Protein 4H2W (pdb70)

Foldseek 3Di:
DQLVVVCVQFFDDPPFFQDTDGDPLLVLVLVLLVVLVVVVDDPQAAEDEDEQKDFLVLCVLLCCCQFCVVWWAFDKDQDDDPVLLVVLVVCVVVVHHSCVNIDTDRMTGAAAFCSVVLLVLLVVPAADVLFHKYKYKYFGATPDGDNDQLDHRTFIKIKIKTKAAPVSAVVVVVVVVVVVVVSCVLLVFDWDKAQFADQTDDPVNVVRRVVRSVVSQKMFTFGCQPHPVDTHGFKMKGWPQLSSLVSNVHAHPVRDRITMMMIMGGSSNVSSRSCSRQNSPLVRRDPSNCVSSVD/DFLLVVVCVQFFDDPPFFQDTDGDPLLVVLLVLVVVLVVVPDDPQAAEDEDEQKDFLVLCVLLVCCQFAVQWWAFDKDQPDDPVLQVVLVVQVVVVHHSCVNIDTDRMTGAAAFCSVVLLVLLVVPAADVLFHKYWYKYFGATPDGDNDQLRHGTFIKIKIKTKAAPVSAVVVLVVVVVVVVVVCVLLVFDWDKAQFADQTDDPVNVVVRVVCSVVSQKIFTFGCRRHPVHTHGFKMKGWAQLSSLVSNVHAHPVRHRITMIMIMGGSSNVSSRSCSRQNSDPVSRDPSNCVSSVD/DLLVQLLVLCVVQQPFPDHSVPFDQPDFSVVRPRDPVSLVSSVVSNCVSPPDDDDVVCVDCQCRRGSNSVSVSVVVGD/DLVLLQVLCQVQQPFPDHSVPFDQVAFSVVSPGDDVSVVSSQVSLCVSDVDDDDVVCVDSQCVGGSVSVVVRVVD

Solvent-accessible surface area: 30291 Å² total; per-residue (Å²): 67,67,0,72,125,4,32,127,121,0,12,48,83,2,50,13,55,1,1,33,0,8,18,57,42,0,34,43,0,12,61,83,2,32,64,17,3,49,81,51,93,20,96,72,28,56,18,1,50,9,1,6,1,0,4,49,69,25,2,31,118,4,19,13,7,63,8,26,4,33,12,6,0,0,0,4,2,10,82,36,84,75,196,95,9,61,47,0,16,64,82,65,104,89,71,48,74,4,10,104,48,29,41,46,3,63,0,0,2,0,16,26,0,8,22,2,0,0,21,11,0,26,95,106,31,106,7,72,177,33,9,35,47,1,0,0,20,7,30,1,5,59,43,54,78,18,148,75,8,7,80,15,4,3,41,38,27,9,4,4,0,0,0,0,27,60,114,28,0,50,79,1,48,104,58,1,48,85,76,8,49,26,1,0,146,55,1,35,11,97,44,120,68,48,98,10,24,32,67,38,42,25,86,22,2,37,0,11,18,36,7,21,92,100,54,87,28,18,47,30,6,21,3,38,6,51,32,136,150,122,29,7,20,3,6,18,6,18,18,36,103,72,63,16,1,85,35,33,52,1,68,4,40,116,43,110,54,0,13,0,0,4,2,10,0,10,8,2,68,1,0,0,0,0,1,61,60,31,29,40,82,35,91,74,7,62,82,98,5,68,113,63,11,51,62,146,26,58,0,69,129,3,33,119,121,0,14,47,82,1,51,13,56,1,1,35,0,10,17,60,43,0,16,41,0,10,103,89,3,33,36,19,5,52,83,64,90,27,92,69,23,61,17,1,55,9,1,8,0,0,6,47,67,26,3,32,120,6,15,10,3,57,7,22,2,45,15,5,0,0,0,3,0,1,75,40,79,80,197,95,6,68,44,0,9,63,90,67,86,88,78,41,74,2,8,101,36,31,42,46,11,75,1,0,4,0,0,13,0,8,22,2,0,0,21,10,0,27,95,104,32,107,7,72,94,49,13,35,59,0,0,0,19,8,29,2,5,59,41,42,75,18,148,65,9,5,93,18,1,4,31,38,17,10,2,4,0,2,0,0,28,58,113,37,0,45,76,3,28,108,79,2,29,105,64,0,50,32,4,0,152,64,3,35,12,95,45,120,47,51,109,7,22,35,82,41,38,22,92,29,1,93,0,22,13,27,7,23,107,99,43,78,22,18,30,30,0,19,2,38,3,76,40,77,146,139,27,10,22,2,5,15,0,14,24,37,90,74,65,17,0,85,36,34,50,1,69,6,54,119,46,110,53,0,26,0,0,6,1,11,1,18,8,2,58,4,0,0,0,0,1,63,54,34,31,40,80,35,91,72,7,63,82,168,6,70,112,59,2,57,73,195,73,39,62,54,0,49,92,1,1,63,118,55,0,137,27,102,66,90,16,127,104,18,63,57,80,38,83,0,30,89,36,33,7,62,54,72,4,1,5,76,0,0,63,1,0,29,129,55,42,104,50,81,7,64,84,119,54,0,26,98,72,7,0,32,15,0,46,26,1,54,85,18,4,60,90,54,125,98,66,74,38,1,68,126,14,15,68,69,90,1,86,45,113,77,98,20,97,95,31,73,29,87,53,63,9,34,93,41,34,12,63,43,49,13,1,3,56,0,0,60,7,0,26,83,61,55,106,92,65,11,86,103,128,24,0,25,97,73,13,0,30,15,1,55,28,0,37,69,35,49,99,122

Sequence (744 aa):
DPLDHLADDKLFHSMGSDGVYARTALYESIVERRLAALITSHREAGTEALRFPPVMSRAQLEKSSGYLKSFPNLLGCCVCCGLHGTEREINAAVSRFDAGGDWTTSLSPADLVLLSSPAACYPVYPIAASRGPLPKGGLRRFDVAADCFRRREPSKHLDRLQSFRMMREYVCIGTPDDVSDFRERWMVRAQAIARRDLGLTFRVDYYASDPFFGRAGKMLANNQRDQQLKFFELLIPLRSEEQPTACMSFNYHREHFGTTTWGIQQDANGEPAHTGCVAFGMDRLAVAMFHTHGTDLSAWPAKVRDILGLADPLDHLADDKLFHSMGSDGVYARRTALYEESIVERRLAALITSHREAGTEALRFPPVMSRAQLEKSSGYLKSFPNLLGCCVCCGLHGTEREINAAVSRFDAGGDWTTSLSPADLVLLSSPAACYPVYPIAASRGPLPKGGLRFDVAADCFRRREPSKHLDRLQSFRMMREYVCIGTPDDVSDFREERWMVRAQAIARRDLGLTFRVDYASDPFFGRAGKMLANNQRDQQLKFELLIPLRSEEQPTACMSFNYHRREHFGTTWGIQDANGEEPAHTGCVAFGMDRLAVAMFHTHGTDLSAWPAKVRDILGLHMNATIREILAKFGQLPTPVDTIADEADLYAAGLSSFASVQLMLGIEEAFDIEFPDNLLNRKSFASIKAIEDTVKLILMNATIREILAKFGQLPTPVDTIADEADLYAAGLSSFASVQLMLGIEEAFDIEFPDNLLNRKSFASIKAIEDTVKL

Nearest PDB structures (foldseek):
  4h2x-assembly1_A  TM=1.003E+00  e=6.108E-66  Bradyrhizobium diazoefficiens USDA 110
  3mf2-assembly1_B  TM=9.956E-01  e=1.824E-63  Bradyrhizobium diazoefficiens USDA 110
  3mey-assembly1_B  TM=9.983E-01  e=8.867E-59  Bradyrhizobium diazoefficiens USDA 110
  3mf1-assembly1_B  TM=9.999E-01  e=2.641E-58  Bradyrhizobium diazoefficiens USDA 110
  2cim-assembly1_B  TM=8.210E-01  e=4.511E-18  Methanosarcina barkeri str. Fusaro

GO terms:
  GO:0005515 protein binding (F, IPI)

CATH classification: 3.30.930.10

Radius of gyration: 29.16 Å; Cα contacts (8 Å, |Δi|>4): 1518; chains: 4; bounding box: 69×68×96 Å

B-factor: mean 33.16, std 22.71, range [7.86, 124.58]

Structure (mmCIF, N/CA/C/O backbone):
data_4H2W
#
_entry.id   4H2W
#
_cell.length_a   99.695
_cell.length_b   101.248
_cell.length_c   102.997
_cell.angle_alpha   90.000
_cell.angle_beta   90.000
_cell.angle_gamma   90.000
#
_symmetry.space_group_name_H-M   'P 21 21 21'
#
loop_
_entity.id
_entity.type
_entity.pdbx_description
1 polymer 'Amino acid--[acyl-carrier-protein] ligase 1'
2 polymer 'Aminoacyl carrier protein'
3 non-polymer 'ZINC ION'
4 non-polymer 'CHLORIDE ION'
5 non-polymer "GUANOSINE-5'-MONOPHOSPHATE"
6 non-polymer 'ADENOSINE MONOPHOSPHATE'
7 non-polymer "4'-PHOSPHOPANTETHEINE"
8 water water
#
loop_
_atom_site.group_PDB
_atom_site.id
_atom_site.type_symbol
_atom_site.label_atom_id
_atom_site.label_alt_id
_atom_site.label_comp_id
_atom_site.label_asym_id
_atom_site.label_entity_id
_atom_site.label_seq_id
_atom_site.pdbx_PDB_ins_code
_atom_site.Cartn_x
_atom_site.Cartn_y
_atom_site.Cartn_z
_atom_site.occupancy
_atom_site.B_iso_or_equiv
_atom_site.auth_seq_id
_atom_site.auth_comp_id
_atom_site.auth_asym_id
_atom_site.auth_atom_id
_atom_site.pdbx_PDB_model_num
ATOM 1 N N . ASP A 1 38 ? 8.465 9.397 33.538 1.00 50.84 18 ASP A N 1
ATOM 2 C CA . ASP A 1 38 ? 7.525 9.306 32.423 1.00 40.54 18 ASP A CA 1
ATOM 3 C C . ASP A 1 38 ? 6.360 10.280 32.597 1.00 34.33 18 ASP A C 1
ATOM 4 O O . ASP A 1 38 ? 5.792 10.382 33.684 1.00 36.65 18 ASP A O 1
ATOM 9 N N . PRO A 1 39 ? 6.007 11.006 31.524 1.00 33.54 19 PRO A N 1
ATOM 10 C CA . PRO A 1 39 ? 4.961 12.044 31.487 1.00 37.73 19 PRO A CA 1
ATOM 11 C C . PRO A 1 39 ? 3.563 11.610 31.969 1.00 30.53 19 PRO A C 1
ATOM 12 O O . PRO A 1 39 ? 2.777 12.447 32.404 1.00 31.58 19 PRO A O 1
ATOM 16 N N . LEU A 1 40 ? 3.246 10.325 31.874 1.00 28.65 20 LEU A N 1
ATOM 17 C CA . LEU A 1 40 ? 1.926 9.855 32.289 1.00 24.72 20 LEU A CA 1
ATOM 18 C C . LEU A 1 40 ? 1.893 9.532 33.776 1.00 25.61 20 LEU A C 1
ATOM 19 O O . LEU A 1 40 ? 0.818 9.457 34.374 1.00 27.80 20 LEU A O 1
ATOM 24 N N . ASP A 1 41 ? 3.072 9.349 34.366 1.00 25.89 21 ASP A N 1
ATOM 25 C CA . ASP A 1 41 ? 3.195 8.856 35.741 1.00 26.03 21 ASP A CA 1
ATOM 26 C C . ASP A 1 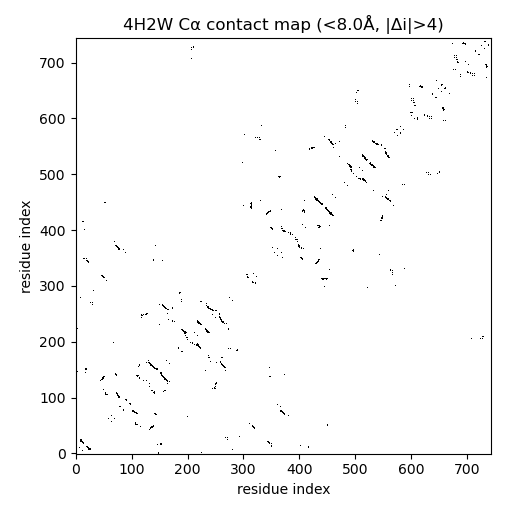41 ? 2.359 9.630 36.741 1.00 27.15 21 ASP A C 1
ATOM 27 O O . ASP A 1 41 ? 1.830 9.054 37.689 1.00 31.99 21 ASP A O 1
ATOM 32 N N . HIS A 1 42 ? 2.225 10.932 36.527 1.00 26.68 22 HIS A N 1
ATOM 33 C CA . HIS A 1 42 ? 1.495 11.774 37.473 1.00 29.11 22 HIS A CA 1
ATOM 34 C C . HIS A 1 42 ? -0.004 11.445 37.496 1.00 33.47 22 HIS A C 1
ATOM 35 O O . HIS A 1 42 ? -0.706 11.797 38.446 1.00 28.05 22 HIS A O 1
ATOM 42 N N . LEU A 1 43 ? -0.492 10.763 36.459 1.00 23.52 23 LEU A N 1
ATOM 43 C CA . LEU A 1 43 ? -1.912 10.383 36.418 1.00 29.10 23 LEU A CA 1
ATOM 44 C C . LEU A 1 43 ? -2.252 9.251 37.368 1.00 21.59 23 LEU A C 1
ATOM 45 O O . LEU A 1 43 ? -3.415 9.055 37.701 1.00 22.39 23 LEU A O 1
ATOM 50 N N . ALA A 1 44 ? -1.246 8.481 37.766 1.00 22.83 24 ALA A N 1
ATOM 51 C CA . ALA A 1 44 ? -1.485 7.255 38.515 1.00 26.04 24 ALA A CA 1
ATOM 52 C C . ALA A 1 44 ? -2.279 7.493 39.793 1.00 30.44 24 ALA A C 1
ATOM 53 O O . ALA A 1 44 ? -3.178 6.723 40.116 1.00 25.66 24 ALA A O 1
ATOM 55 N N . ASP A 1 45 ? -1.959 8.575 40.496 1.00 22.26 25 ASP A N 1
ATOM 56 C CA A ASP A 1 45 ? -2.555 8.870 41.799 0.53 29.45 25 ASP A CA 1
ATOM 57 C CA B ASP A 1 45 ? -2.554 8.853 41.805 0.47 29.45 25 ASP A CA 1
ATOM 58 C C . ASP A 1 45 ? -4.080 8.896 41.786 1.00 28.67 25 ASP A C 1
ATOM 59 O O . ASP A 1 45 ? -4.729 8.433 42.717 1.00 27.14 25 ASP A O 1
ATOM 68 N N . LYS A 1 46 ? -4.653 9.455 40.733 1.00 17.65 26 LYS A N 1
ATOM 69 C CA . LYS A 1 46 ? -6.100 9.609 40.680 1.00 17.68 26 LYS A CA 1
ATOM 70 C C . LYS A 1 46 ? -6.808 8.464 39.948 1.00 16.70 26 LYS A C 1
ATOM 71 O O . LYS A 1 46 ? -8.032 8.312 40.074 1.00 15.71 26 LYS A O 1
ATOM 77 N N . LEU A 1 47 ? -6.052 7.685 39.172 1.00 13.11 27 LEU A N 1
ATOM 78 C CA . LEU A 1 47 ? -6.658 6.670 38.292 1.00 13.11 27 LEU A CA 1
ATOM 79 C C . LEU A 1 47 ? -6.494 5.207 38.734 1.00 13.91 27 LEU A C 1
ATOM 80 O O . LEU A 1 47 ? -7.333 4.366 38.409 1.00 11.79 27 LEU A O 1
ATOM 85 N N . PHE A 1 48 ? -5.414 4.908 39.448 1.00 10.95 28 PHE A N 1
ATOM 86 C CA . PHE A 1 48 ? -5.000 3.523 39.656 1.00 11.35 28 PHE A CA 1
ATOM 87 C C . PHE A 1 48 ? -4.521 3.292 41.075 1.00 19.36 28 PHE A C 1
ATOM 88 O O . PHE A 1 48 ? -4.071 4.226 41.732 1.00 14.07 28 PHE A O 1
ATOM 96 N N . HIS A 1 49 ? -4.623 2.045 41.542 1.00 14.08 29 HIS A N 1
ATOM 97 C CA . HIS A 1 49 ? -3.921 1.634 42.760 1.00 19.18 29 HIS A CA 1
ATOM 98 C C . HIS A 1 49 ? -3.045 0.452 42.422 1.00 19.86 29 HIS A C 1
ATOM 99 O O . HIS A 1 49 ? -3.408 -0.361 41.585 1.00 16.87 29 HIS A O 1
ATOM 106 N N . SER A 1 50 ? -1.895 0.355 43.082 1.00 20.81 30 SER A N 1
ATOM 107 C CA . SER A 1 50 ? -0.975 -0.758 42.858 1.00 23.02 30 SER A CA 1
ATOM 108 C C . SER A 1 50 ? -1.627 -2.082 43.249 1.00 18.61 30 SER A C 1
ATOM 109 O O . SER A 1 50 ? -2.350 -2.156 44.229 1.00 20.28 30 SER A O 1
ATOM 112 N N . MET A 1 51 ? -1.357 -3.111 42.459 1.00 14.37 31 MET A N 1
ATOM 113 C CA . MET A 1 51 ? -1.742 -4.478 42.759 1.00 17.63 31 MET A CA 1
ATOM 114 C C . MET A 1 51 ? -0.492 -5.363 42.851 1.00 18.20 31 MET A C 1
ATOM 115 O O . MET A 1 51 ? -0.575 -6.590 42.757 1.00 22.10 31 MET A O 1
ATOM 120 N N . GLY A 1 52 ? 0.657 -4.728 43.045 1.00 18.10 32 GLY A N 1
ATOM 121 C CA . GLY A 1 52 ? 1.916 -5.443 43.202 1.00 22.10 32 GLY A CA 1
ATOM 122 C C . GLY A 1 52 ? 2.452 -6.111 41.947 1.00 25.18 32 GLY A C 1
ATOM 123 O O . GLY A 1 52 ? 3.183 -7.099 42.021 1.00 24.28 32 GLY A O 1
ATOM 124 N N . SER A 1 53 ? 2.088 -5.589 40.783 1.00 20.98 33 SER A N 1
ATOM 125 C CA . SER A 1 53 ? 2.583 -6.151 39.534 1.00 20.49 33 SER A CA 1
ATOM 126 C C . SER A 1 53 ? 2.531 -5.113 38.428 1.00 22.07 33 SER A C 1
ATOM 127 O O . SER A 1 53 ? 1.484 -4.528 38.178 1.00 18.91 33 SER A O 1
ATOM 130 N N . ASP A 1 54 ? 3.663 -4.886 37.767 1.00 18.56 34 ASP A N 1
ATOM 131 C CA . ASP A 1 54 ? 3.741 -3.896 36.700 1.00 19.44 34 ASP A CA 1
ATOM 132 C C . ASP A 1 54 ? 2.700 -4.173 35.603 1.00 19.26 34 ASP A C 1
ATOM 133 O O . ASP A 1 54 ? 2.575 -5.294 35.114 1.00 18.80 34 ASP A O 1
ATOM 138 N N . GLY A 1 55 ? 1.960 -3.141 35.215 1.00 14.35 35 GLY A N 1
ATOM 139 C CA . GLY A 1 55 ? 0.974 -3.282 34.162 1.00 15.33 35 GLY A CA 1
ATOM 140 C C . GLY A 1 55 ? -0.361 -3.880 34.590 1.00 14.30 35 GLY A C 1
ATOM 141 O O . GLY A 1 55 ? -1.211 -4.150 33.746 1.00 15.80 35 GLY A O 1
ATOM 142 N N . VAL A 1 56 ? -0.550 -4.077 35.891 1.00 13.96 36 VAL A N 1
ATOM 143 C CA . VAL A 1 56 ? -1.789 -4.650 36.419 1.00 12.03 36 VAL A CA 1
ATOM 144 C C . VAL A 1 56 ? -2.222 -3.779 37.582 1.00 14.07 36 VAL A C 1
ATOM 145 O O . VAL A 1 56 ? -1.581 -3.802 38.636 1.00 15.08 36 VAL A O 1
ATOM 149 N N . TYR A 1 57 ? -3.269 -2.976 37.376 1.00 13.38 37 TYR A N 1
ATOM 150 C CA . TYR A 1 57 ? -3.680 -1.986 38.382 1.00 13.77 37 TYR A CA 1
ATOM 151 C C . TYR A 1 57 ? -5.159 -2.051 38.681 1.00 14.99 37 TYR A C 1
ATOM 152 O O . TYR A 1 57 ? -5.955 -2.390 37.814 1.00 12.63 37 TYR A O 1
ATOM 161 N N . ALA A 1 58 ? -5.504 -1.672 39.910 1.00 15.66 38 ALA A N 1
ATOM 162 C CA . ALA A 1 58 ? -6.875 -1.444 40.304 1.00 13.82 38 ALA A CA 1
ATOM 163 C C . ALA A 1 58 ? -7.309 -0.091 39.763 1.00 13.97 38 ALA A C 1
ATOM 164 O O . ALA A 1 58 ? -6.528 0.865 39.761 1.00 15.06 38 ALA A O 1
ATOM 166 N N . ARG A 1 59 ? -8.553 -0.019 39.314 1.00 10.64 39 ARG A N 1
ATOM 167 C CA . ARG A 1 59 ? -9.100 1.168 38.658 1.00 11.83 39 ARG A CA 1
ATOM 168 C C . ARG A 1 59 ? -10.030 1.930 39.599 1.00 12.88 39 ARG A C 1
ATOM 169 O O . ARG A 1 59 ? -10.951 1.346 40.149 1.00 9.84 39 ARG A O 1
ATOM 177 N N . THR A 1 60 ? -9.787 3.222 39.782 1.00 9.99 40 THR A N 1
ATOM 178 C CA . THR A 1 60 ? -10.624 4.042 40.666 1.00 12.00 40 THR A CA 1
ATOM 179 C C . THR A 1 60 ? -11.957 4.319 40.000 1.00 10.63 40 THR A C 1
ATOM 180 O O . THR A 1 60 ? -12.128 4.077 38.806 1.00 7.94 40 THR A O 1
ATOM 184 N N . ALA A 1 61 ? -12.911 4.815 40.775 1.00 10.81 41 ALA A N 1
ATOM 185 C CA . ALA A 1 61 ? -14.227 5.151 40.222 1.00 11.51 41 ALA A CA 1
ATOM 186 C C . ALA A 1 61 ? -14.141 6.226 39.143 1.00 12.98 41 ALA A C 1
ATOM 187 O O . ALA A 1 61 ? -14.876 6.191 38.158 1.00 10.79 41 ALA A O 1
ATOM 189 N N . LEU A 1 62 ? -13.254 7.199 39.340 1.00 10.87 42 LEU A N 1
ATOM 190 C CA . LEU A 1 62 ? -13.063 8.263 38.347 1.00 11.05 42 LEU A CA 1
ATOM 191 C C . LEU A 1 62 ? -12.663 7.656 37.019 1.00 9.27 42 LEU A C 1
ATOM 192 O O . LEU A 1 62 ? -13.253 7.956 35.973 1.00 10.14 42 LEU A O 1
ATOM 197 N N . TYR A 1 63 ? -11.660 6.782 37.067 1.00 8.00 43 TYR A N 1
ATOM 198 C CA . TYR A 1 63 ? -11.163 6.168 35.851 1.00 9.24 43 TYR A CA 1
ATOM 199 C C . TYR A 1 63 ? -12.270 5.364 35.150 1.00 9.00 43 TYR A C 1
ATOM 200 O O . TYR A 1 63 ? -12.499 5.508 33.951 1.00 8.86 43 TYR A O 1
ATOM 209 N N . GLU A 1 64 ? -12.940 4.513 35.916 1.00 10.63 44 GLU A N 1
ATOM 210 C CA . GLU A 1 64 ? -13.951 3.627 35.345 1.00 12.50 44 GLU A CA 1
ATOM 211 C C . GLU A 1 64 ? -15.123 4.393 34.802 1.00 10.50 44 GLU A C 1
ATOM 212 O O . GLU A 1 64 ? -15.727 3.950 33.851 1.00 10.35 44 GLU A O 1
ATOM 218 N N . SER A 1 65 ? -15.429 5.556 35.384 1.00 10.52 45 SER A N 1
ATOM 219 C CA . SER A 1 65 ? -16.543 6.370 34.878 1.00 11.98 45 SER A CA 1
ATOM 220 C C . SER A 1 65 ? -16.266 6.832 33.445 1.00 15.36 45 SER A C 1
ATOM 221 O O . SER A 1 65 ? -17.172 6.907 32.611 1.00 11.89 45 SER A O 1
ATOM 224 N N . ILE A 1 66 ? -15.011 7.140 33.160 1.00 9.91 46 ILE A N 1
ATOM 225 C CA . ILE A 1 66 ? -14.650 7.581 31.819 1.00 8.86 46 ILE A CA 1
ATOM 226 C C . ILE A 1 66 ? -14.547 6.402 30.851 1.00 10.70 46 ILE A C 1
ATOM 227 O O . ILE A 1 66 ? -14.941 6.517 29.690 1.00 9.34 46 ILE A O 1
ATOM 232 N N . VAL A 1 67 ? -14.013 5.274 31.321 1.00 7.86 47 VAL A N 1
ATOM 233 C CA . VAL A 1 67 ? -14.014 4.058 30.495 1.00 11.44 47 VAL A CA 1
ATOM 234 C C . VAL A 1 67 ? -15.439 3.729 30.051 1.00 13.59 47 VAL A C 1
ATOM 235 O O . VAL A 1 67 ? -15.683 3.442 28.867 1.00 10.31 47 VAL A O 1
ATOM 239 N N . GLU A 1 68 ? -16.379 3.788 30.994 1.00 10.71 48 GLU A N 1
ATOM 240 C CA . GLU A 1 68 ? -17.789 3.496 30.667 1.00 13.61 48 GLU A CA 1
ATOM 241 C C . GLU A 1 68 ? -18.403 4.492 29.684 1.00 12.42 48 GLU A C 1
ATOM 242 O O . GLU A 1 68 ? -19.171 4.105 28.811 1.00 10.21 48 GLU A O 1
ATOM 244 N N . ARG A 1 69 ? -18.092 5.784 29.815 1.00 10.77 49 ARG A N 1
ATOM 245 C CA A ARG A 1 69 ? -18.652 6.746 28.879 0.46 11.78 49 ARG A CA 1
ATOM 246 C CA B ARG A 1 69 ? -18.616 6.788 28.888 0.54 11.80 49 ARG A CA 1
ATOM 247 C C . ARG A 1 69 ? -18.013 6.631 27.501 1.00 11.79 49 ARG A C 1
ATOM 248 O O . ARG A 1 69 ? -18.670 6.890 26.499 1.00 9.75 49 ARG A O 1
ATOM 263 N N . LEU A 1 70 ? -16.740 6.244 27.451 1.00 9.09 50 LEU A N 1
ATOM 264 C CA . LEU A 1 70 ? -16.092 6.002 26.161 1.00 9.44 50 LEU A CA 1
ATOM 265 C C . LEU A 1 70 ? -16.724 4.786 25.472 1.00 8.40 50 LEU A C 1
ATOM 266 O O . LEU A 1 70 ? -16.912 4.795 24.268 1.00 10.04 50 LEU A O 1
ATOM 271 N N . ALA A 1 71 ? -17.004 3.735 26.232 1.00 10.75 51 ALA A N 1
ATOM 272 C CA . ALA A 1 71 ? -17.675 2.545 25.689 1.00 12.22 51 ALA A CA 1
ATOM 273 C C . ALA A 1 71 ? -19.064 2.889 25.137 1.00 11.48 51 ALA A C 1
ATOM 274 O O . ALA A 1 71 ? -19.436 2.427 24.053 1.00 12.80 51 ALA A O 1
ATOM 276 N N . ALA A 1 72 ? -19.827 3.690 25.885 1.00 11.22 52 ALA A N 1
ATOM 277 C CA . ALA A 1 72 ? -21.143 4.143 25.420 1.00 14.50 52 ALA A CA 1
ATOM 278 C C . ALA A 1 72 ? -21.018 4.972 24.145 1.00 12.30 52 ALA A C 1
ATOM 279 O O . ALA A 1 72 ? -21.806 4.809 23.224 1.00 12.22 52 ALA A O 1
ATOM 281 N N . LEU A 1 73 ? -20.022 5.853 24.080 1.00 11.29 53 LEU A N 1
ATOM 282 C CA . LEU A 1 73 ? -19.788 6.631 22.863 1.00 9.69 53 LEU A CA 1
ATOM 283 C C . LEU A 1 73 ? -19.505 5.722 21.669 1.00 13.06 53 LEU A C 1
ATOM 284 O O . LEU A 1 73 ? -20.056 5.899 20.585 1.00 10.18 53 LEU A O 1
ATOM 289 N N . ILE A 1 74 ? -18.627 4.747 21.858 1.00 10.62 54 ILE A N 1
ATOM 290 C CA . ILE A 1 74 ? -18.304 3.845 20.757 1.00 10.71 54 ILE A CA 1
ATOM 291 C C . ILE A 1 74 ? -19.557 3.076 20.320 1.00 10.66 54 ILE A C 1
ATOM 292 O O . ILE A 1 74 ? -19.810 2.896 19.123 1.00 10.46 54 ILE A O 1
ATOM 297 N N . THR A 1 75 ? -20.341 2.633 21.293 1.00 8.71 55 THR A N 1
ATOM 298 C CA . THR A 1 75 ? -21.602 1.952 20.988 1.00 9.15 55 THR A CA 1
ATOM 299 C C . THR A 1 75 ? -22.544 2.828 20.160 1.00 13.93 55 THR A C 1
ATOM 300 O O . THR A 1 75 ? -23.237 2.336 19.265 1.00 12.78 55 THR A O 1
ATOM 304 N N . SER A 1 76 ? -22.565 4.129 20.450 1.00 12.28 56 SER A N 1
ATOM 305 C CA . SER A 1 76 ? -23.436 5.053 19.718 1.00 12.83 56 SER A CA 1
ATOM 306 C C . SER A 1 76 ? -23.052 5.147 18.237 1.00 15.14 56 SER A C 1
ATOM 307 O O . SER A 1 76 ? -23.868 5.554 17.415 1.00 14.47 56 SER A O 1
ATOM 310 N N . HIS A 1 77 ? -21.828 4.747 17.886 1.00 10.96 57 HIS A N 1
ATOM 311 C CA . HIS A 1 77 ? -21.405 4.759 16.482 1.00 11.78 57 HIS A CA 1
ATOM 312 C C . HIS A 1 77 ? -21.460 3.405 15.765 1.00 11.11 57 HIS A C 1
ATOM 313 O O . HIS A 1 77 ? -21.014 3.294 14.625 1.00 14.97 57 HIS A O 1
ATOM 320 N N . ARG A 1 78 ? -22.011 2.400 16.430 1.00 12.14 58 ARG A N 1
ATOM 321 C CA . ARG A 1 78 ? -22.089 1.043 15.889 1.00 11.40 58 ARG A CA 1
ATOM 322 C C . ARG A 1 78 ? -22.929 1.033 14.608 1.00 17.67 58 ARG A C 1
ATOM 323 O O . ARG A 1 78 ? -23.994 1.641 14.554 1.00 14.81 58 ARG A O 1
ATOM 331 N N . GLU A 1 79 ? -22.461 0.353 13.573 1.00 17.87 59 GLU A N 1
ATOM 332 C CA . GLU A 1 79 ? -23.192 0.420 12.312 1.00 18.03 59 GLU A CA 1
ATOM 333 C C . GLU A 1 79 ? -24.365 -0.558 12.289 1.00 18.17 59 GLU A C 1
ATOM 334 O O . GLU A 1 79 ? -24.421 -1.508 13.079 1.00 16.93 59 GLU A O 1
ATOM 340 N N . ALA A 1 80 ? -25.312 -0.303 11.395 1.00 18.16 60 ALA A N 1
ATOM 341 C CA . ALA A 1 80 ? -26.509 -1.129 11.274 1.00 21.12 60 ALA A CA 1
ATOM 342 C C . ALA A 1 80 ? -26.178 -2.603 11.053 1.00 15.47 60 ALA A C 1
ATOM 343 O O . ALA A 1 80 ? -25.193 -2.941 10.383 1.00 17.02 60 ALA A O 1
ATOM 345 N N . GLY A 1 81 ? -27.006 -3.475 11.617 1.00 16.90 61 GLY A N 1
ATOM 346 C CA . GLY A 1 81 ? -26.899 -4.907 11.378 1.00 21.22 61 GLY A CA 1
ATOM 347 C C . GLY A 1 81 ? -25.746 -5.583 12.113 1.00 25.59 61 GLY A C 1
ATOM 348 O O . GLY A 1 81 ? -25.222 -6.600 11.652 1.00 25.04 61 GLY A O 1
ATOM 349 N N . THR A 1 82 ? -25.328 -5.009 13.238 1.00 16.92 62 THR A N 1
ATOM 350 C CA . THR A 1 82 ? -24.160 -5.530 13.974 1.00 16.57 62 THR A CA 1
ATOM 351 C C . THR A 1 82 ? -24.603 -6.400 15.149 1.00 17.46 62 THR A C 1
ATOM 352 O O . THR A 1 82 ? -25.487 -6.024 15.901 1.00 17.70 62 THR A O 1
ATOM 356 N N . GLU A 1 83 ? -24.006 -7.575 15.292 1.00 13.15 63 GLU A N 1
ATOM 357 C CA . GLU A 1 83 ? -24.381 -8.469 16.384 1.00 15.33 63 GLU A CA 1
ATOM 358 C C . GLU A 1 83 ? -23.363 -8.319 17.510 1.00 13.55 63 GLU A C 1
ATOM 359 O O . GLU A 1 83 ? -22.166 -8.452 17.267 1.00 10.25 63 GLU A O 1
ATOM 365 N N . ALA A 1 84 ? -23.832 -8.048 18.729 1.00 10.12 64 ALA A N 1
ATOM 366 C CA . ALA A 1 84 ? -22.933 -7.813 19.873 1.00 12.68 64 ALA A CA 1
ATOM 367 C C . ALA A 1 84 ? -22.688 -9.069 20.703 1.00 13.19 64 ALA A C 1
ATOM 368 O O . ALA A 1 84 ? -23.629 -9.732 21.145 1.00 13.30 64 ALA A O 1
ATOM 370 N N . LEU A 1 85 ? -21.421 -9.391 20.926 1.00 11.02 65 LEU A N 1
ATOM 371 C CA . LEU A 1 85 ? -21.062 -10.530 21.759 1.00 10.24 65 LEU A CA 1
ATOM 372 C C . LEU A 1 85 ? -20.063 -10.057 22.794 1.00 11.77 65 LEU A C 1
ATOM 373 O O . LEU A 1 85 ? -19.209 -9.222 22.497 1.00 12.23 65 LEU A O 1
ATOM 378 N N . ARG A 1 86 ? -20.141 -10.608 23.997 1.00 12.08 66 ARG A N 1
ATOM 379 C CA . ARG A 1 86 ? -19.137 -10.286 25.021 1.00 12.63 66 ARG A CA 1
ATOM 380 C C . ARG A 1 86 ? -18.411 -11.563 25.435 1.00 16.47 66 ARG A C 1
ATOM 381 O O . ARG A 1 86 ? -19.045 -12.582 25.734 1.00 15.54 66 ARG A O 1
ATOM 389 N N . PHE A 1 87 ? -17.080 -11.515 25.422 1.00 12.38 67 PHE A N 1
ATOM 390 C CA . PHE A 1 87 ? -16.266 -12.697 25.692 1.00 12.35 67 PHE A CA 1
ATOM 391 C C . PHE A 1 87 ? -15.598 -12.566 27.052 1.00 11.42 67 PHE A C 1
ATOM 392 O O . PHE A 1 87 ? -15.258 -11.467 27.485 1.00 11.99 67 PHE A O 1
ATOM 400 N N . PRO A 1 88 ? -15.389 -13.698 27.723 1.00 13.55 68 PRO A N 1
ATOM 401 C CA . PRO A 1 88 ? -14.685 -13.707 29.007 1.00 12.24 68 PRO A CA 1
ATOM 402 C C . PRO A 1 88 ? -13.178 -13.456 28.783 1.00 12.37 68 PRO A C 1
ATOM 403 O O . PRO A 1 88 ? -12.724 -13.376 27.631 1.00 12.75 68 PRO A O 1
ATOM 407 N N . PRO A 1 89 ? -12.402 -13.338 29.865 1.00 11.07 69 PRO A N 1
ATOM 408 C CA . PRO A 1 89 ? -10.969 -13.054 29.666 1.00 10.47 69 PRO A CA 1
ATOM 409 C C . PRO A 1 89 ? -10.142 -14.290 29.295 1.00 12.39 69 PRO A C 1
ATOM 410 O O . PRO A 1 89 ? -8.915 -14.190 29.180 1.00 13.91 69 PRO A O 1
ATOM 414 N N . VAL A 1 90 ? -10.790 -15.435 29.150 1.00 13.89 70 VAL A N 1
ATOM 415 C CA . VAL A 1 90 ? -10.087 -16.640 28.709 1.00 11.36 70 VAL A CA 1
ATOM 416 C C . VAL A 1 90 ? -10.749 -17.207 27.482 1.00 15.81 70 VAL A C 1
ATOM 417 O O . VAL A 1 90 ? -11.941 -16.977 27.244 1.00 12.59 70 VAL A O 1
ATOM 421 N N . MET A 1 91 ? -9.974 -17.953 26.698 1.00 11.63 71 MET A N 1
ATOM 422 C CA . MET A 1 91 ? -10.510 -18.631 25.531 1.00 16.20 71 MET A CA 1
ATOM 423 C C . MET A 1 91 ? -9.836 -19.995 25.363 1.00 13.01 71 MET A C 1
ATOM 424 O O . MET A 1 91 ? -8.853 -20.329 26.045 1.00 12.71 71 MET A O 1
ATOM 429 N N . SER A 1 92 ? -10.395 -20.784 24.466 1.00 16.55 72 SER A N 1
ATOM 430 C CA . SER A 1 92 ? -9.920 -22.130 24.248 1.00 17.32 72 SER A CA 1
ATOM 431 C C . SER A 1 92 ? -8.477 -22.125 23.708 1.00 13.44 72 SER A C 1
ATOM 432 O O . SER A 1 92 ? -8.163 -21.434 22.745 1.00 12.41 72 SER A O 1
ATOM 435 N N . ARG A 1 93 ? -7.597 -22.891 24.338 1.00 17.03 73 ARG A N 1
ATOM 436 C CA . ARG A 1 93 ? -6.236 -22.995 23.829 1.00 18.92 73 ARG A CA 1
ATOM 437 C C . ARG A 1 93 ? -6.225 -23.590 22.415 1.00 16.27 73 ARG A C 1
ATOM 438 O O . ARG A 1 93 ? -5.479 -23.134 21.555 1.00 16.28 73 ARG A O 1
ATOM 446 N N . ALA A 1 94 ? -7.080 -24.582 22.179 1.00 17.19 74 ALA A N 1
ATOM 447 C CA . ALA A 1 94 ? -7.154 -25.204 20.861 1.00 18.19 74 ALA A CA 1
ATOM 448 C C . ALA A 1 94 ? -7.540 -24.179 19.785 1.00 17.05 74 ALA A C 1
ATOM 449 O O . ALA A 1 94 ? -6.962 -24.162 18.695 1.00 14.20 74 ALA A O 1
ATOM 451 N N . GLN A 1 95 ? -8.498 -23.304 20.097 1.00 19.38 75 GLN A N 1
ATOM 452 C CA . GLN A 1 95 ? -8.891 -22.274 19.130 1.00 19.21 75 GLN A CA 1
ATOM 453 C C . GLN A 1 95 ? -7.751 -21.312 18.842 1.00 16.23 75 GLN A C 1
ATOM 454 O O . GLN A 1 95 ? -7.539 -20.902 17.699 1.00 20.70 75 GLN A O 1
ATOM 460 N N . LEU A 1 96 ? -7.011 -20.945 19.877 1.00 16.51 76 LEU A N 1
ATOM 461 C CA . LEU A 1 96 ? -5.944 -19.997 19.649 1.00 20.03 76 LEU A CA 1
ATOM 462 C C . LEU A 1 96 ? -4.791 -20.632 18.863 1.00 20.86 76 LEU A C 1
ATOM 463 O O . LEU A 1 96 ? -4.188 -19.969 18.019 1.00 22.29 76 LEU A O 1
ATOM 468 N N . GLU A 1 97 ? -4.478 -21.896 19.160 1.00 18.41 77 GLU A N 1
ATOM 469 C CA . GLU A 1 97 ? -3.485 -22.638 18.369 1.00 20.97 77 GLU A CA 1
ATOM 470 C C . GLU A 1 97 ? -3.901 -22.655 16.911 1.00 17.64 77 GLU A C 1
ATOM 471 O O . GLU A 1 97 ? -3.102 -22.376 16.015 1.00 20.10 77 GLU A O 1
ATOM 477 N N . LYS A 1 98 ? -5.172 -22.937 16.679 1.00 18.63 78 LYS A N 1
ATOM 478 C CA . LYS A 1 98 ? -5.662 -23.046 15.309 1.00 19.67 78 LYS A CA 1
ATOM 479 C C . LYS A 1 98 ? -5.608 -21.688 14.597 1.00 22.33 78 LYS A C 1
ATOM 480 O O . LYS A 1 98 ? -5.412 -21.619 13.382 1.00 19.91 78 LYS A O 1
ATOM 486 N N . SER A 1 99 ? -5.738 -20.607 15.362 1.00 19.48 79 SER A N 1
ATOM 487 C CA A SER A 1 99 ? -5.780 -19.285 14.744 0.43 22.10 79 SER A CA 1
ATOM 488 C CA B SER A 1 99 ? -5.758 -19.243 14.827 0.57 22.07 79 SER A CA 1
ATOM 489 C C . SER A 1 99 ? -4.413 -18.799 14.274 1.00 29.09 79 SER A C 1
ATOM 490 O O . SER A 1 99 ? -4.327 -17.807 13.560 1.00 25.64 79 SER A O 1
ATOM 495 N N . GLY A 1 100 ? -3.352 -19.512 14.644 1.00 25.40 80 GLY A N 1
ATOM 496 C CA . GLY A 1 100 ? -2.021 -19.150 14.191 1.00 22.75 80 GLY A CA 1
ATOM 497 C C . GLY A 1 100 ? -1.242 -18.268 15.142 1.00 21.61 80 GLY A C 1
ATOM 498 O O . GLY A 1 100 ? -0.146 -17.805 14.817 1.00 21.08 80 GLY A O 1
ATOM 499 N N . TYR A 1 101 ? -1.789 -18.042 16.333 1.00 19.45 81 TYR A N 1
ATOM 500 C CA . TYR A 1 101 ? -1.177 -17.111 17.270 1.00 20.91 81 TYR A CA 1
ATOM 501 C C . TYR A 1 101 ? 0.266 -17.475 17.633 1.00 24.09 81 TYR A C 1
ATOM 502 O O . TYR A 1 101 ? 1.095 -16.595 17.826 1.00 17.58 81 TYR A O 1
ATOM 511 N N . LEU A 1 102 ? 0.565 -18.771 17.709 1.00 21.56 82 LEU A N 1
ATOM 512 C CA . LEU A 1 102 ? 1.928 -19.230 18.003 1.00 19.91 82 LEU A CA 1
ATOM 513 C C . LEU A 1 102 ? 2.929 -18.930 16.884 1.00 21.91 82 LEU A C 1
ATOM 514 O O . LEU A 1 102 ? 4.122 -18.811 17.132 1.00 25.79 82 LEU A O 1
ATOM 519 N N . LYS A 1 103 ? 2.456 -18.826 15.652 1.00 23.89 83 LYS A N 1
ATOM 520 C CA . LYS A 1 103 ? 3.332 -18.446 14.548 1.00 31.56 83 LYS A CA 1
ATOM 521 C C . LYS A 1 103 ? 3.577 -16.941 14.486 1.00 39.41 83 LYS A C 1
ATOM 522 O O . LYS A 1 103 ? 4.360 -16.468 13.665 1.00 34.91 83 LYS A O 1
ATOM 528 N N . SER A 1 104 ? 2.899 -16.175 15.332 1.00 21.78 84 SER A N 1
ATOM 529 C CA . SER A 1 104 ? 3.053 -14.730 15.259 1.00 19.80 84 SER A CA 1
ATOM 530 C C . SER A 1 104 ? 3.578 -14.114 16.542 1.00 21.00 84 SER A C 1
ATOM 531 O O . SER A 1 104 ? 4.563 -13.369 16.506 1.00 20.12 84 SER A O 1
ATOM 534 N N . PHE A 1 105 ? 2.924 -14.427 17.669 1.00 17.53 85 PHE A N 1
ATOM 535 C CA . PHE A 1 105 ? 3.226 -13.778 18.946 1.00 15.65 85 PHE A CA 1
ATOM 536 C C . PHE A 1 105 ? 3.397 -14.723 20.155 1.00 21.02 85 PHE A C 1
ATOM 537 O O . PHE A 1 105 ? 2.832 -14.467 21.226 1.00 15.55 85 PHE A O 1
ATOM 545 N N . PRO A 1 106 ? 4.191 -15.802 20.010 1.00 19.67 86 PRO A N 1
ATOM 546 C CA . PRO A 1 106 ? 4.223 -16.786 21.113 1.00 16.84 86 PRO A CA 1
ATOM 547 C C . PRO A 1 106 ? 4.732 -16.194 22.421 1.00 16.24 86 PRO A C 1
ATOM 548 O O . PRO A 1 106 ? 4.304 -16.591 23.503 1.00 17.63 86 PRO A O 1
ATOM 552 N N . ASN A 1 107 ? 5.614 -15.211 22.318 1.00 16.22 87 ASN A N 1
ATOM 553 C CA . ASN A 1 107 ? 6.178 -14.556 23.487 1.00 17.32 87 ASN A CA 1
ATOM 554 C C . ASN A 1 107 ? 5.167 -13.702 24.284 1.00 18.33 87 ASN A C 1
ATOM 555 O O . ASN A 1 107 ? 5.454 -13.286 25.404 1.00 21.10 87 ASN A O 1
ATOM 560 N N . LEU A 1 108 ? 4.007 -13.416 23.701 1.00 17.81 88 LEU A N 1
ATOM 561 C CA . LEU A 1 108 ? 3.019 -12.530 24.361 1.00 16.87 88 LEU A CA 1
ATOM 562 C C . LEU A 1 108 ? 1.875 -13.265 25.046 1.00 19.84 88 LEU A C 1
ATOM 563 O O . LEU A 1 108 ? 1.072 -12.661 25.762 1.00 17.08 88 LEU A O 1
ATOM 568 N N . LEU A 1 109 ? 1.804 -14.571 24.824 1.00 16.17 89 LEU A N 1
ATOM 569 C CA . LEU A 1 109 ? 0.673 -15.370 25.270 1.00 17.02 89 LEU A CA 1
ATOM 570 C C . LEU A 1 109 ? 0.697 -15.675 26.775 1.00 21.71 89 LEU A C 1
ATOM 571 O O . LEU A 1 109 ? 1.744 -15.946 27.345 1.00 17.95 89 LEU A O 1
ATOM 576 N N . GLY A 1 110 ? -0.465 -15.633 27.420 1.00 17.99 90 GLY A N 1
ATOM 577 C CA . GLY A 1 110 ? -0.587 -16.116 28.786 1.00 14.58 90 GLY A CA 1
ATOM 578 C C . GLY A 1 110 ? -1.431 -17.372 28.752 1.00 16.96 90 GLY A C 1
ATOM 579 O O . GLY A 1 110 ? -2.537 -17.357 28.234 1.00 18.57 90 GLY A O 1
ATOM 580 N N . CYS A 1 111 ? -0.904 -18.480 29.252 1.00 15.52 91 CYS A N 1
ATOM 581 C CA A CYS A 1 111 ? -1.635 -19.750 29.264 0.75 14.89 91 CYS A CA 1
ATOM 582 C CA B CYS A 1 111 ? -1.661 -19.720 29.271 0.25 14.95 91 CYS A CA 1
ATOM 583 C C . CYS A 1 111 ? -2.140 -20.005 30.679 1.00 15.16 91 CYS A C 1
ATOM 584 O O . CYS A 1 111 ? -1.473 -19.656 31.654 1.00 18.53 91 CYS A O 1
ATOM 589 N N . VAL A 1 112 ? -3.318 -20.595 30.797 1.00 14.88 92 VAL A N 1
ATOM 590 C CA . VAL A 1 112 ? -3.816 -20.931 32.114 1.00 14.14 92 VAL A CA 1
ATOM 591 C C . VAL A 1 112 ? -3.249 -22.294 32.499 1.00 17.46 92 VAL A C 1
ATOM 592 O O . VAL A 1 112 ? -3.302 -23.238 31.713 1.00 17.91 92 VAL A O 1
ATOM 596 N N . CYS A 1 113 ? -2.672 -22.377 33.689 1.00 15.25 93 CYS A N 1
ATOM 597 C CA A CYS A 1 113 ? -2.183 -23.647 34.203 0.75 18.50 93 CYS A CA 1
ATOM 598 C CA B CYS A 1 113 ? -2.165 -23.637 34.210 0.25 18.55 93 CYS A CA 1
ATOM 599 C C . CYS A 1 113 ? -2.718 -23.844 35.610 1.00 21.41 93 CYS A C 1
ATOM 600 O O . CYS A 1 113 ? -3.031 -22.870 36.307 1.00 18.64 93 CYS A O 1
ATOM 605 N N . GLY A 1 114 ? -2.839 -25.104 36.019 1.00 18.94 94 GLY A N 1
ATOM 606 C CA . GLY A 1 114 ? -3.390 -25.421 37.323 1.00 17.24 94 GLY A CA 1
ATOM 607 C C . GLY A 1 114 ? -2.747 -26.655 37.933 1.00 28.46 94 GLY A C 1
ATOM 608 O O . GLY A 1 114 ? -1.921 -27.326 37.308 1.00 21.83 94 GLY A O 1
ATOM 609 N N . LEU A 1 115 ? -3.124 -26.946 39.167 1.00 24.01 95 LEU A N 1
ATOM 610 C CA . LEU A 1 115 ? -2.669 -28.158 39.839 1.00 26.81 95 LEU A CA 1
ATOM 611 C C . LEU A 1 115 ? -3.705 -29.233 39.570 1.00 32.24 95 LEU A C 1
ATOM 612 O O . LEU A 1 115 ? -4.797 -29.199 40.133 1.00 34.80 95 LEU A O 1
ATOM 617 N N . HIS A 1 116 ? -3.366 -30.178 38.697 1.00 39.63 96 HIS A N 1
ATOM 618 C CA . HIS A 1 116 ? -4.353 -31.119 38.161 1.00 50.16 96 HIS A CA 1
ATOM 619 C C . HIS A 1 116 ? -4.304 -32.514 38.791 1.00 54.10 96 HIS A C 1
ATOM 620 O O . HIS A 1 116 ? -5.110 -33.377 38.445 1.00 65.40 96 HIS A O 1
ATOM 627 N N . GLY A 1 117 ? -3.369 -32.735 39.710 1.00 47.85 97 GLY A N 1
ATOM 628 C CA . GLY A 1 117 ? -3.129 -34.069 40.240 1.00 54.83 97 GLY A CA 1
ATOM 629 C C . GLY A 1 117 ? -4.198 -34.648 41.153 1.00 55.82 97 GLY A C 1
ATOM 630 O O . GLY A 1 117 ? -5.353 -34.223 41.140 1.00 61.14 97 GLY A O 1
ATOM 631 N N . THR A 1 118 ? -3.803 -35.642 41.944 1.00 53.24 98 THR A N 1
ATOM 632 C CA . THR A 1 118 ? -4.668 -36.221 42.964 1.00 50.11 98 THR A CA 1
ATOM 633 C C . THR A 1 118 ? -4.481 -35.447 44.263 1.00 39.68 98 THR A C 1
ATOM 634 O O . THR A 1 118 ? -3.619 -34.570 44.344 1.00 45.38 98 THR A O 1
ATOM 638 N N . GLU A 1 119 ? -5.266 -35.783 45.284 1.00 43.35 99 GLU A N 1
ATOM 639 C CA . GLU A 1 119 ? -5.189 -35.070 46.554 1.00 40.87 99 GLU A CA 1
ATOM 640 C C . GLU A 1 119 ? -3.775 -35.097 47.123 1.00 46.05 99 GLU A C 1
ATOM 641 O O . GLU A 1 119 ? -3.290 -34.092 47.640 1.00 42.04 99 GLU A O 1
ATOM 647 N N . ARG A 1 120 ? -3.108 -36.242 46.994 1.00 48.37 100 ARG A N 1
ATOM 648 C CA . ARG A 1 120 ? -1.757 -36.407 47.513 1.00 44.86 100 ARG A CA 1
ATOM 649 C C . ARG A 1 120 ? -0.745 -35.597 46.716 1.00 35.76 100 ARG A C 1
ATOM 650 O O . ARG A 1 120 ? 0.160 -34.980 47.286 1.00 36.02 100 ARG A O 1
ATOM 658 N N . GLU A 1 121 ? -0.886 -35.616 45.395 1.00 39.64 101 GLU A N 1
ATOM 659 C CA . GLU A 1 121 ? 0.023 -34.869 44.538 1.00 36.78 101 GLU A CA 1
ATOM 660 C C . GLU A 1 121 ? -0.119 -33.381 44.823 1.00 34.28 101 GLU A C 1
ATOM 661 O O . GLU A 1 121 ? 0.873 -32.679 45.015 1.00 33.43 101 GLU A O 1
ATOM 667 N N . ILE A 1 122 ? -1.363 -32.915 44.859 1.00 38.06 102 ILE A N 1
ATOM 668 C CA . ILE A 1 122 ? -1.639 -31.504 45.128 1.00 38.29 102 ILE A CA 1
ATOM 669 C C . ILE A 1 122 ? -1.096 -31.110 46.496 1.00 33.91 102 ILE A C 1
ATOM 670 O O . ILE A 1 122 ? -0.398 -30.103 46.628 1.00 33.89 102 ILE A O 1
ATOM 675 N N . ASN A 1 123 ? -1.373 -31.938 47.504 1.00 41.16 103 ASN A N 1
ATOM 676 C CA . ASN A 1 123 ? -0.869 -31.691 48.852 1.00 33.27 103 ASN A CA 1
ATOM 677 C C . ASN A 1 123 ? 0.652 -31.599 48.914 1.00 34.13 103 ASN A C 1
ATOM 678 O O . ASN A 1 123 ? 1.200 -30.759 49.627 1.00 33.61 103 ASN A O 1
ATOM 683 N N . ALA A 1 124 ? 1.323 -32.461 48.155 1.00 32.51 104 ALA A N 1
ATOM 684 C CA . ALA A 1 124 ? 2.777 -32.421 48.025 1.00 36.94 104 ALA A CA 1
ATOM 685 C C . ALA A 1 124 ? 3.276 -31.083 47.461 1.00 35.62 104 ALA A C 1
ATOM 686 O O . ALA A 1 124 ? 4.245 -30.507 47.958 1.00 31.54 104 ALA A O 1
ATOM 688 N N . ALA A 1 125 ? 2.627 -30.598 46.408 1.00 36.40 105 ALA A N 1
ATOM 689 C CA . ALA A 1 125 ? 2.997 -29.299 45.850 1.00 34.50 105 ALA A CA 1
ATOM 690 C C . ALA A 1 125 ? 2.842 -28.212 46.909 1.00 28.36 105 ALA A C 1
ATOM 691 O O . ALA A 1 125 ? 3.762 -27.425 47.145 1.00 32.22 105 ALA A O 1
ATOM 693 N N . VAL A 1 126 ? 1.680 -28.185 47.553 1.00 30.90 106 VAL A N 1
ATOM 694 C CA . VAL A 1 126 ? 1.428 -27.228 48.633 1.00 37.37 106 VAL A CA 1
ATOM 695 C C . VAL A 1 126 ? 2.474 -27.352 49.752 1.00 39.13 106 VAL A C 1
ATOM 696 O O . VAL A 1 126 ? 2.995 -26.347 50.243 1.00 38.97 106 VAL A O 1
ATOM 700 N N . SER A 1 127 ? 2.795 -28.585 50.144 1.00 38.91 107 SER A N 1
ATOM 701 C CA . SER A 1 127 ? 3.803 -28.803 51.185 1.00 35.64 107 SER A CA 1
ATOM 702 C C . SER A 1 127 ? 5.150 -28.188 50.821 1.00 41.21 107 SER A C 1
ATOM 703 O O . SER A 1 127 ? 5.814 -27.597 51.677 1.00 39.73 107 SER A O 1
ATOM 706 N N . ARG A 1 128 ? 5.548 -28.311 49.554 1.00 37.73 108 ARG A N 1
ATOM 707 C CA . ARG A 1 128 ? 6.809 -27.719 49.100 1.00 33.54 108 ARG A CA 1
ATOM 708 C C . ARG A 1 128 ? 6.809 -26.197 49.257 1.00 40.65 108 ARG A C 1
ATOM 709 O O . ARG A 1 128 ? 7.841 -25.599 49.571 1.00 39.58 108 ARG A O 1
ATOM 717 N N . PHE A 1 129 ? 5.650 -25.577 49.029 1.00 40.83 109 PHE A N 1
ATOM 718 C CA . PHE A 1 129 ? 5.501 -24.130 49.205 1.00 39.32 109 PHE A CA 1
ATOM 719 C C . PHE A 1 129 ? 5.714 -23.752 50.669 1.00 39.73 109 PHE A C 1
ATOM 720 O O . PHE A 1 129 ? 6.449 -22.812 50.987 1.00 40.81 109 PHE A O 1
ATOM 728 N N . ASP A 1 130 ? 5.056 -24.494 51.553 1.00 42.65 110 ASP A N 1
ATOM 729 C CA . ASP A 1 130 ? 5.226 -24.313 52.992 1.00 45.95 110 ASP A CA 1
ATOM 730 C C . ASP A 1 130 ? 6.678 -24.529 53.417 1.00 44.13 110 ASP A C 1
ATOM 731 O O . ASP A 1 130 ? 7.164 -23.885 54.345 1.00 51.02 110 ASP A O 1
ATOM 736 N N . ALA A 1 131 ? 7.374 -25.425 52.723 1.00 45.68 111 ALA A N 1
ATOM 737 C CA . ALA A 1 131 ? 8.748 -25.769 53.083 1.00 46.78 111 ALA A CA 1
ATOM 738 C C . ALA A 1 131 ? 9.760 -24.765 52.550 1.00 50.26 111 ALA A C 1
ATOM 739 O O . ALA A 1 131 ? 10.941 -24.835 52.881 1.00 57.18 111 ALA A O 1
ATOM 741 N N . GLY A 1 132 ? 9.299 -23.832 51.724 1.00 49.59 112 GLY A N 1
ATOM 742 C CA . GLY A 1 132 ? 10.191 -22.849 51.137 1.00 47.61 112 GLY A CA 1
ATOM 743 C C . GLY A 1 132 ? 10.714 -23.268 49.776 1.00 46.66 112 GLY A C 1
ATOM 744 O O . GLY A 1 132 ? 11.608 -22.631 49.223 1.00 47.96 112 GLY A O 1
ATOM 745 N N . GLY A 1 133 ? 10.159 -24.352 49.242 1.00 39.94 113 GLY A N 1
ATOM 746 C CA . GLY A 1 133 ? 10.489 -24.806 47.904 1.00 44.78 113 GLY A CA 1
ATOM 747 C C . GLY A 1 133 ? 9.549 -24.182 46.888 1.00 47.06 113 GLY A C 1
ATOM 748 O O . GLY A 1 133 ? 8.977 -23.125 47.147 1.00 37.80 113 GLY A O 1
ATOM 749 N N . ASP A 1 134 ? 9.373 -24.847 45.748 1.00 38.85 114 ASP A N 1
ATOM 750 C CA . ASP A 1 134 ? 8.620 -24.287 44.624 1.00 36.87 114 ASP A CA 1
ATOM 751 C C . ASP A 1 134 ? 7.421 -25.157 44.239 1.00 33.68 114 ASP A C 1
ATOM 752 O O . ASP A 1 134 ? 7.576 -26.193 43.605 1.00 39.46 114 ASP A O 1
ATOM 757 N N . TRP A 1 135 ? 6.221 -24.726 44.611 1.00 32.00 115 TRP A N 1
ATOM 758 C CA . TRP A 1 135 ? 5.021 -25.492 44.305 1.00 28.92 115 TRP A CA 1
ATOM 759 C C . TRP A 1 135 ? 4.677 -25.494 42.810 1.00 24.54 115 TRP A C 1
ATOM 760 O O . TRP A 1 135 ? 4.010 -26.412 42.326 1.00 24.80 115 TRP A O 1
ATOM 771 N N . THR A 1 136 ? 5.133 -24.474 42.087 1.00 27.99 116 THR A N 1
ATOM 772 C CA . THR A 1 136 ? 4.730 -24.283 40.686 1.00 29.94 116 THR A CA 1
ATOM 773 C C . THR A 1 136 ? 5.270 -25.335 39.707 1.00 34.90 116 THR A C 1
ATOM 774 O O . THR A 1 136 ? 4.809 -25.426 38.559 1.00 25.37 116 THR A O 1
ATOM 778 N N . THR A 1 137 ? 6.228 -26.146 40.148 1.00 33.58 117 THR A N 1
ATOM 779 C CA . THR A 1 137 ? 6.761 -27.194 39.277 1.00 29.14 117 THR A CA 1
ATOM 780 C C . THR A 1 137 ? 5.711 -28.265 39.009 1.00 29.85 117 THR A C 1
ATOM 781 O O . THR A 1 137 ? 5.832 -29.049 38.067 1.00 29.85 117 THR A O 1
ATOM 785 N N . SER A 1 138 ? 4.669 -28.289 39.834 1.00 26.73 118 SER A N 1
ATOM 786 C CA . SER A 1 138 ? 3.552 -29.197 39.620 1.00 25.66 118 SER A CA 1
ATOM 787 C C . SER A 1 138 ? 2.442 -28.646 38.715 1.00 27.17 118 SER A C 1
ATOM 788 O O . SER A 1 138 ? 1.437 -29.324 38.491 1.00 29.88 118 SER A O 1
ATOM 791 N N . LEU A 1 139 ? 2.614 -27.432 38.190 1.00 23.62 119 LEU A N 1
ATOM 792 C CA . LEU A 1 139 ? 1.585 -26.859 37.327 1.00 25.01 119 LEU A CA 1
ATOM 793 C C . LEU A 1 139 ? 1.516 -27.617 36.013 1.00 28.57 119 LEU A C 1
ATOM 794 O O . LEU A 1 139 ? 2.531 -28.050 35.491 1.00 27.05 119 LEU A O 1
ATOM 799 N N . SER A 1 140 ? 0.312 -27.801 35.493 1.00 24.64 120 SER A N 1
ATOM 800 C CA . SER A 1 140 ? 0.164 -28.303 34.135 1.00 27.74 120 SER A CA 1
ATOM 801 C C . SER A 1 140 ? -0.863 -27.462 33.366 1.00 24.75 120 SER A C 1
ATOM 802 O O . SER A 1 140 ? -1.785 -26.896 33.959 1.00 21.36 120 SER A O 1
ATOM 805 N N . PRO A 1 141 ? -0.699 -27.371 32.041 1.00 25.14 121 PRO A N 1
ATOM 806 C CA . PRO A 1 141 ? -1.549 -26.496 31.224 1.00 23.54 121 PRO A CA 1
ATOM 807 C C . PRO A 1 141 ? -3.004 -26.919 31.249 1.00 32.86 121 PRO A C 1
ATOM 808 O O . PRO A 1 141 ? -3.309 -28.109 31.226 1.00 28.96 121 PRO A O 1
ATOM 812 N N . ALA A 1 142 ? -3.903 -25.946 31.327 1.00 26.97 122 ALA A N 1
ATOM 813 C CA . ALA A 1 142 ? -5.303 -26.221 31.058 1.00 24.81 122 ALA A CA 1
ATOM 814 C C . ALA A 1 142 ? -5.556 -26.113 29.558 1.00 22.86 122 ALA A C 1
ATOM 815 O O . ALA A 1 142 ? -4.646 -25.837 28.773 1.00 27.53 122 ALA A O 1
ATOM 817 N N . ASP A 1 143 ? -6.803 -26.325 29.176 1.00 21.11 123 ASP A N 1
ATOM 818 C CA . ASP A 1 143 ? -7.246 -26.142 27.819 1.00 24.74 123 ASP A CA 1
ATOM 819 C C . ASP A 1 143 ? -7.662 -24.689 27.572 1.00 16.72 123 ASP A C 1
ATOM 820 O O . ASP A 1 143 ? -8.467 -24.423 26.677 1.00 18.33 123 ASP A O 1
ATOM 825 N N . LEU A 1 144 ? -7.125 -23.760 28.361 1.00 16.56 124 LEU A N 1
ATOM 826 C CA . LEU A 1 144 ? -7.502 -22.337 28.254 1.00 16.53 124 LEU A CA 1
ATOM 827 C C . LEU A 1 144 ? -6.284 -21.419 28.185 1.00 16.27 124 LEU A C 1
ATOM 828 O O . LEU A 1 144 ? -5.240 -21.714 28.760 1.00 14.47 124 LEU A O 1
ATOM 833 N N . VAL A 1 145 ? -6.413 -20.307 27.465 1.00 12.86 125 VAL A N 1
ATOM 834 C CA . VAL A 1 145 ? -5.405 -19.254 27.526 1.00 11.46 125 VAL A CA 1
ATOM 835 C C . VAL A 1 145 ? -6.114 -17.936 27.853 1.00 13.63 125 VAL A C 1
ATOM 836 O O . VAL A 1 145 ? -7.331 -17.832 27.725 1.00 13.17 125 VAL A O 1
ATOM 840 N N . LEU A 1 146 ? -5.362 -16.939 28.284 1.00 10.80 126 LEU A N 1
ATOM 841 C CA A LEU A 1 146 ? -5.944 -15.615 28.447 0.51 12.48 126 LEU A CA 1
ATOM 842 C CA B LEU A 1 146 ? -5.900 -15.591 28.445 0.49 12.50 126 LEU A CA 1
ATOM 843 C C . LEU A 1 146 ? -6.063 -15.009 27.057 1.00 12.97 126 LEU A C 1
ATOM 844 O O . LEU A 1 146 ? -5.132 -15.080 26.249 1.00 14.62 126 LEU A O 1
ATOM 853 N N . SER A 1 147 ? -7.229 -14.453 26.753 1.00 11.03 127 SER A N 1
ATOM 854 C CA A SER A 1 147 ? -7.485 -13.951 25.402 0.72 13.08 127 SER A CA 1
ATOM 855 C CA B SER A 1 147 ? -7.479 -13.951 25.402 0.28 13.16 127 SER A CA 1
ATOM 856 C C . SER A 1 147 ? -6.527 -12.814 25.042 1.00 15.05 127 SER A C 1
ATOM 857 O O . SER A 1 147 ? -6.442 -11.825 25.759 1.00 13.44 127 SER A O 1
ATOM 862 N N . PRO A 1 148 ? -5.805 -12.952 23.919 1.00 15.59 128 PRO A N 1
ATOM 863 C CA . PRO A 1 148 ? -4.866 -11.911 23.472 1.00 15.88 128 PRO A CA 1
ATOM 864 C C . PRO A 1 148 ? -5.528 -10.766 22.699 1.00 19.92 128 PRO A C 1
ATOM 865 O O . PRO A 1 148 ? -4.965 -9.682 22.602 1.00 16.97 128 PRO A O 1
ATOM 869 N N . ALA A 1 149 ? -6.716 -11.006 22.165 1.00 14.96 129 ALA A N 1
ATOM 870 C CA . ALA A 1 149 ? -7.428 -9.980 21.416 1.00 17.22 129 ALA A CA 1
ATOM 871 C C . ALA A 1 149 ? -8.880 -10.393 21.415 1.00 21.28 129 ALA A C 1
ATOM 872 O O . ALA A 1 149 ? -9.193 -11.576 21.572 1.00 24.55 129 ALA A O 1
ATOM 874 N N . ALA A 1 150 ? -9.771 -9.428 21.260 1.00 16.75 130 ALA A N 1
ATOM 875 C CA . ALA A 1 150 ? -11.189 -9.704 21.405 1.00 18.32 130 ALA A CA 1
ATOM 876 C C . ALA A 1 150 ? -11.796 -10.513 20.264 1.00 18.52 130 ALA A C 1
ATOM 877 O O . ALA A 1 150 ? -12.801 -11.179 20.472 1.00 20.23 130 ALA A O 1
ATOM 879 N N . CYS A 1 151 ? -11.221 -10.446 19.063 1.00 17.65 131 CYS A N 1
ATOM 880 C CA . CYS A 1 151 ? -11.919 -10.991 17.892 1.00 19.23 131 CYS A CA 1
ATOM 881 C C . CYS A 1 151 ? -11.824 -12.511 17.721 1.00 16.61 131 CYS A C 1
ATOM 882 O O . CYS A 1 151 ? -12.715 -13.111 17.126 1.00 17.30 131 CYS A O 1
ATOM 885 N N . TYR A 1 152 ? -10.767 -13.134 18.240 1.00 17.07 132 TYR A N 1
ATOM 886 C CA . TYR A 1 152 ? -10.509 -14.557 17.953 1.00 17.77 132 TYR A CA 1
ATOM 887 C C . TYR A 1 152 ? -11.708 -15.503 18.104 1.00 18.49 132 TYR A C 1
ATOM 888 O O . TYR A 1 152 ? -11.971 -16.308 17.201 1.00 19.52 132 TYR A O 1
ATOM 897 N N . PRO A 1 153 ? -12.466 -15.398 19.217 1.00 16.70 133 PRO A N 1
ATOM 898 C CA . PRO A 1 153 ? -13.582 -16.341 19.360 1.00 16.45 133 PRO A CA 1
ATOM 899 C C . PRO A 1 153 ? -14.713 -16.116 18.368 1.00 16.22 133 PRO A C 1
ATOM 900 O O . PRO A 1 153 ? -15.589 -16.967 18.228 1.00 19.43 133 PRO A O 1
ATOM 904 N N . VAL A 1 154 ? -14.709 -14.995 17.664 1.00 15.69 134 VAL A N 1
ATOM 905 C CA . VAL A 1 154 ? -15.845 -14.725 16.801 1.00 15.57 134 VAL A CA 1
ATOM 906 C C . VAL A 1 154 ? -15.798 -15.546 15.507 1.00 18.23 134 VAL A C 1
ATOM 907 O O . VAL A 1 154 ? -16.843 -15.878 14.945 1.00 15.94 134 VAL A O 1
ATOM 911 N N . TYR A 1 155 ? -14.602 -15.885 15.038 1.00 18.21 135 TYR A N 1
ATOM 912 C CA . TYR A 1 155 ? -14.482 -16.587 13.750 1.00 19.54 135 TYR A CA 1
ATOM 913 C C . TYR A 1 155 ? -15.077 -18.006 13.739 1.00 18.16 135 TYR A C 1
ATOM 914 O O . TYR A 1 155 ? -15.816 -18.355 12.820 1.00 19.97 135 TYR A O 1
ATOM 923 N N . PRO A 1 156 ? -14.782 -18.824 14.768 1.00 17.91 136 PRO A N 1
ATOM 924 C CA . PRO A 1 156 ? -15.471 -20.118 14.734 1.00 23.18 136 PRO A CA 1
ATOM 925 C C . PRO A 1 156 ? -16.967 -19.990 14.968 1.00 23.88 136 PRO A C 1
ATOM 926 O O . PRO A 1 156 ? -17.724 -20.818 14.475 1.00 19.03 136 PRO A O 1
ATOM 930 N N . ILE A 1 157 ? -17.408 -18.951 15.671 1.00 18.31 137 ILE A N 1
ATOM 931 C CA . ILE A 1 157 ? -18.846 -18.743 15.838 1.00 17.48 137 ILE A CA 1
ATOM 932 C C . ILE A 1 157 ? -19.493 -18.401 14.501 1.00 20.66 137 ILE A C 1
ATOM 933 O O . ILE A 1 157 ? -20.547 -18.946 14.151 1.00 24.15 137 ILE A O 1
ATOM 938 N N . ALA A 1 158 ? -18.863 -17.510 13.743 1.00 18.24 138 ALA A N 1
ATOM 939 C CA . ALA A 1 158 ? -19.356 -17.189 12.403 1.00 23.28 138 ALA A CA 1
ATOM 940 C C . ALA A 1 158 ? -19.385 -18.437 11.513 1.00 29.22 138 ALA A C 1
ATOM 941 O O . ALA A 1 158 ? -20.385 -18.715 10.847 1.00 22.36 138 ALA A O 1
ATOM 943 N N . ALA A 1 159 ? -18.275 -19.173 11.497 1.00 25.98 139 ALA A N 1
ATOM 944 C CA . ALA A 1 159 ? -18.156 -20.369 10.655 1.00 25.42 139 ALA A CA 1
ATOM 945 C C . ALA A 1 159 ? -19.249 -21.389 10.941 1.00 26.61 139 ALA A C 1
ATOM 946 O O . ALA A 1 159 ? -19.721 -22.065 10.038 1.00 27.48 139 ALA A O 1
ATOM 948 N N . SER A 1 160 ? -19.675 -21.488 12.192 1.00 24.91 140 SER A N 1
ATOM 949 C CA . SER A 1 160 ? -20.670 -22.494 12.561 1.00 25.74 140 SER A CA 1
ATOM 950 C C . SER A 1 160 ? -22.059 -22.250 11.954 1.00 32.69 140 SER A C 1
ATOM 951 O O . SER A 1 160 ? -22.935 -23.113 12.034 1.00 29.00 140 SER A O 1
ATOM 954 N N . ARG A 1 161 ? -22.271 -21.085 11.348 1.00 20.53 141 ARG A N 1
ATOM 955 C CA . ARG A 1 161 ? -23.591 -20.760 10.820 1.00 23.23 141 ARG A CA 1
ATOM 956 C C . ARG A 1 161 ? -23.723 -21.036 9.332 1.00 26.40 141 ARG A C 1
ATOM 957 O O . ARG A 1 161 ? -24.764 -20.768 8.742 1.00 29.45 141 ARG A O 1
ATOM 965 N N . GLY A 1 162 ? -22.662 -21.558 8.731 1.00 24.41 142 GLY A N 1
ATOM 966 C CA . GLY A 1 162 ? -22.689 -21.858 7.312 1.00 27.39 142 GLY A CA 1
ATOM 967 C C . GLY A 1 162 ? -22.197 -20.686 6.488 1.00 31.87 142 GLY A C 1
ATOM 968 O O . GLY A 1 162 ? -21.511 -19.803 7.006 1.00 27.94 142 GLY A O 1
ATOM 969 N N . PRO A 1 163 ? -22.526 -20.683 5.191 1.00 25.76 143 PRO A N 1
ATOM 970 C CA . PRO A 1 163 ? -22.111 -19.600 4.297 1.00 24.85 143 PRO A CA 1
ATOM 971 C C . PRO A 1 163 ? -22.674 -18.258 4.760 1.00 22.82 143 PRO A C 1
ATOM 972 O O . PRO A 1 163 ? -23.784 -18.191 5.298 1.00 23.39 143 PRO A O 1
ATOM 976 N N . LEU A 1 164 ? -21.895 -17.206 4.550 1.00 24.03 144 LEU A N 1
ATOM 977 C CA . LEU A 1 164 ? -22.302 -15.855 4.913 1.00 23.72 144 LEU A CA 1
ATOM 978 C C . LEU A 1 164 ? -23.422 -15.358 4.012 1.00 22.64 144 LEU A C 1
ATOM 979 O O . LEU A 1 164 ? -23.473 -15.706 2.831 1.00 20.64 144 LEU A O 1
ATOM 984 N N . PRO A 1 165 ? -24.312 -14.523 4.559 1.00 23.51 145 PRO A N 1
ATOM 985 C CA . PRO A 1 165 ? -25.305 -13.877 3.697 1.00 19.92 145 PRO A CA 1
ATOM 986 C C . PRO A 1 165 ? -24.619 -12.861 2.789 1.00 19.85 145 PRO A C 1
ATOM 987 O O . PRO A 1 165 ? -23.444 -12.532 2.994 1.00 17.99 145 PRO A O 1
ATOM 991 N N . LYS A 1 166 ? -25.320 -12.404 1.756 1.00 17.48 146 LYS A N 1
ATOM 992 C CA . LYS A 1 166 ? -24.814 -11.306 0.946 1.00 18.69 146 LYS A CA 1
ATOM 993 C C . LYS A 1 166 ? -24.630 -10.090 1.856 1.00 12.48 146 LYS A C 1
ATOM 994 O O . LYS A 1 166 ? -25.499 -9.791 2.672 1.00 15.09 146 LYS A O 1
ATOM 1000 N N . GLY A 1 167 ? -23.501 -9.407 1.705 1.00 15.07 147 GLY A N 1
ATOM 1001 C CA . GLY A 1 167 ? -23.192 -8.256 2.537 1.00 22.51 147 GLY A CA 1
ATOM 1002 C C . GLY A 1 167 ? -22.352 -8.640 3.744 1.00 22.56 147 GLY A C 1
ATOM 1003 O O . GLY A 1 167 ? -21.793 -7.779 4.428 1.00 18.89 147 GLY A O 1
ATOM 1004 N N . GLY A 1 168 ? -22.284 -9.933 4.025 1.00 15.42 148 GLY A N 1
ATOM 1005 C CA . GLY A 1 168 ? -21.436 -10.427 5.107 1.00 16.55 148 GLY A CA 1
ATOM 1006 C C . GLY A 1 168 ? -22.043 -10.302 6.495 1.00 18.54 148 GLY A C 1
ATOM 1007 O O . GLY A 1 168 ? -23.236 -10.063 6.636 1.00 19.22 148 GLY A O 1
ATOM 1008 N N . LEU A 1 169 ? -21.215 -10.483 7.525 1.00 17.43 149 LEU A N 1
ATOM 1009 C CA . LEU A 1 169 ? -21.661 -10.375 8.915 1.00 15.35 149 LEU A CA 1
ATOM 1010 C C . LEU A 1 169 ? -20.826 -9.318 9.614 1.00 15.10 149 LEU A C 1
ATOM 1011 O O . LEU A 1 169 ? -19.669 -9.102 9.266 1.00 16.19 149 LEU A O 1
ATOM 1016 N N . ARG A 1 170 ? -21.423 -8.654 10.594 1.00 11.56 150 ARG A N 1
ATOM 1017 C CA A ARG A 1 170 ? -20.728 -7.613 11.348 0.44 15.53 150 ARG A CA 1
ATOM 1018 C CA B ARG A 1 170 ? -20.738 -7.604 11.340 0.56 15.53 150 ARG A CA 1
ATOM 1019 C C . ARG A 1 170 ? -20.922 -7.892 12.816 1.00 11.38 150 ARG A C 1
ATOM 1020 O O . ARG A 1 170 ? -22.034 -8.194 13.247 1.00 12.44 150 ARG A O 1
ATOM 1035 N N . PHE A 1 171 ? -19.837 -7.800 13.578 1.00 10.76 151 PHE A N 1
ATOM 1036 C CA . PHE A 1 171 ? -19.900 -8.117 14.993 1.00 10.42 151 PHE A CA 1
ATOM 1037 C C . PHE A 1 171 ? -19.357 -6.968 15.823 1.00 11.65 151 PHE A C 1
ATOM 1038 O O . PHE A 1 171 ? -18.504 -6.205 15.368 1.00 12.40 151 PHE A O 1
ATOM 1046 N N . ASP A 1 172 ? -19.866 -6.864 17.038 1.00 10.06 152 ASP A N 1
ATOM 1047 C CA . ASP A 1 172 ? -19.340 -5.939 18.036 1.00 10.12 152 ASP A CA 1
ATOM 1048 C C . ASP A 1 172 ? -18.882 -6.837 19.158 1.00 8.86 152 ASP A C 1
ATOM 1049 O O . ASP A 1 172 ? -19.698 -7.483 19.792 1.00 11.11 152 ASP A O 1
ATOM 1054 N N . VAL A 1 173 ? -17.575 -6.881 19.415 1.00 10.21 153 VAL A N 1
ATOM 1055 C CA . VAL A 1 173 ? -17.049 -7.784 20.428 1.00 10.99 153 VAL A CA 1
ATOM 1056 C C . VAL A 1 173 ? -16.230 -7.011 21.460 1.00 16.29 153 VAL A C 1
ATOM 1057 O O . VAL A 1 173 ? -15.695 -5.949 21.183 1.00 11.55 153 VAL A O 1
ATOM 1061 N N . ALA A 1 174 ? -16.135 -7.550 22.660 1.00 12.34 154 ALA A N 1
ATOM 1062 C CA . ALA A 1 174 ? -15.306 -6.919 23.684 1.00 15.32 154 ALA A CA 1
ATOM 1063 C C . ALA A 1 174 ? -14.774 -8.012 24.589 1.00 11.66 154 ALA A C 1
ATOM 1064 O O . ALA A 1 174 ? -15.437 -9.031 24.806 1.00 11.00 154 ALA A O 1
ATOM 1066 N N . ALA A 1 175 ? -13.575 -7.811 25.113 1.00 12.01 155 ALA A N 1
ATOM 1067 C CA . ALA A 1 175 ? -13.008 -8.754 26.066 1.00 12.97 155 ALA A CA 1
ATOM 1068 C C . ALA A 1 175 ? -11.922 -8.048 26.837 1.00 13.85 155 ALA A C 1
ATOM 1069 O O . ALA A 1 175 ? -11.328 -7.088 26.324 1.00 13.72 155 ALA A O 1
ATOM 1071 N N . ASP A 1 176 ? -11.682 -8.510 28.067 1.00 9.87 156 ASP A N 1
ATOM 1072 C CA . ASP A 1 176 ? -10.440 -8.185 28.777 1.00 11.58 156 ASP A CA 1
ATOM 1073 C C . ASP A 1 176 ? -9.327 -9.041 28.196 1.00 14.75 156 ASP A C 1
ATOM 1074 O O . ASP A 1 176 ? -9.381 -10.273 28.241 1.00 18.20 156 ASP A O 1
ATOM 1079 N N . CYS A 1 177 ? -8.315 -8.381 27.666 1.00 10.60 157 CYS A N 1
ATOM 1080 C CA . CYS A 1 177 ? -7.259 -9.069 26.955 1.00 11.32 157 CYS A CA 1
ATOM 1081 C C . CYS A 1 177 ? -5.989 -9.057 27.767 1.00 17.06 157 CYS A C 1
ATOM 1082 O O . CYS A 1 177 ? -5.856 -8.271 28.703 1.00 11.67 157 CYS A O 1
ATOM 1085 N N . PHE A 1 178 ? -5.054 -9.921 27.388 1.00 11.64 158 PHE A N 1
ATOM 1086 C CA . PHE A 1 178 ? -3.819 -10.089 28.142 1.00 11.79 158 PHE A CA 1
ATOM 1087 C C . PHE A 1 178 ? -2.654 -10.138 27.188 1.00 18.10 158 PHE A C 1
ATOM 1088 O O . PHE A 1 178 ? -2.699 -10.828 26.171 1.00 15.96 158 PHE A O 1
ATOM 1096 N N . ARG A 1 179 ? -1.614 -9.394 27.510 1.00 12.48 159 ARG A N 1
ATOM 1097 C CA A ARG A 1 179 ? -0.365 -9.413 26.746 0.52 15.10 159 ARG A CA 1
ATOM 1098 C CA B ARG A 1 179 ? -0.370 -9.539 26.776 0.48 15.07 159 ARG A CA 1
ATOM 1099 C C . ARG A 1 179 ? 0.787 -9.528 27.739 1.00 15.72 159 ARG A C 1
ATOM 1100 O O . ARG A 1 179 ? 0.876 -8.706 28.654 1.00 13.03 159 ARG A O 1
ATOM 1115 N N . ARG A 1 180 ? 1.654 -10.521 27.566 1.00 16.46 160 ARG A N 1
ATOM 1116 C CA . ARG A 1 180 ? 2.722 -10.744 28.532 1.00 19.82 160 ARG A CA 1
ATOM 1117 C C . ARG A 1 180 ? 3.852 -9.786 28.226 1.00 24.52 160 ARG A C 1
ATOM 1118 O O . ARG A 1 180 ? 4.840 -10.158 27.607 1.00 28.33 160 ARG A O 1
ATOM 1126 N N . GLU A 1 181 ? 3.688 -8.539 28.639 1.00 21.42 161 GLU A N 1
ATOM 1127 C CA . GLU A 1 181 ? 4.737 -7.543 28.466 1.00 23.65 161 GLU A CA 1
ATOM 1128 C C . GLU A 1 181 ? 4.737 -6.554 29.637 1.00 20.62 161 GLU A C 1
ATOM 1129 O O . GLU A 1 181 ? 4.162 -5.463 29.548 1.00 21.46 161 GLU A O 1
ATOM 1135 N N . PRO A 1 182 ? 5.376 -6.941 30.747 1.00 20.86 162 PRO A N 1
ATOM 1136 C CA . PRO A 1 182 ? 5.382 -6.079 31.929 1.00 20.89 162 PRO A CA 1
ATOM 1137 C C . PRO A 1 182 ? 6.086 -4.763 31.631 1.00 27.07 162 PRO A C 1
ATOM 1138 O O . PRO A 1 182 ? 7.143 -4.742 31.004 1.00 24.10 162 PRO A O 1
ATOM 1142 N N . SER A 1 183 ? 5.489 -3.668 32.076 1.00 18.46 163 SER A N 1
ATOM 1143 C CA . SER A 1 183 ? 6.060 -2.351 31.873 1.00 19.80 163 SER A CA 1
ATOM 1144 C C . SER A 1 183 ? 5.540 -1.475 32.985 1.00 20.36 163 SER A C 1
ATOM 1145 O O . SER A 1 183 ? 4.474 -1.745 33.541 1.00 20.35 163 SER A O 1
ATOM 1148 N N . LYS A 1 184 ? 6.274 -0.418 33.302 1.00 17.90 164 LYS A N 1
ATOM 1149 C CA . LYS A 1 184 ? 5.792 0.556 34.277 1.00 21.75 164 LYS A CA 1
ATOM 1150 C C . LYS A 1 184 ? 4.994 1.695 33.647 1.00 23.68 164 LYS A C 1
ATOM 1151 O O . LYS A 1 184 ? 4.356 2.471 34.356 1.00 22.36 164 LYS A O 1
ATOM 1157 N N . HIS A 1 185 ? 5.002 1.784 32.319 1.00 17.21 165 HIS A N 1
ATOM 1158 C CA . HIS A 1 185 ? 4.281 2.868 31.644 1.00 18.70 165 HIS A CA 1
ATOM 1159 C C . HIS A 1 185 ? 2.766 2.651 31.669 1.00 20.15 165 HIS A C 1
ATOM 1160 O O . HIS A 1 185 ? 2.293 1.547 31.401 1.00 16.88 165 HIS A O 1
ATOM 1167 N N . LEU A 1 186 ? 2.016 3.711 31.962 1.00 16.66 166 LEU A N 1
ATOM 1168 C CA . LEU A 1 186 ? 0.564 3.608 32.104 1.00 18.56 166 LEU A CA 1
ATOM 1169 C C . LEU A 1 186 ? -0.167 3.283 30.799 1.00 19.46 166 LEU A C 1
ATOM 1170 O O . LEU A 1 186 ? -1.319 2.869 30.833 1.00 17.41 166 LEU A O 1
ATOM 1175 N N . ASP A 1 187 ? 0.499 3.462 29.661 1.00 15.31 167 ASP A N 1
ATOM 1176 C CA . ASP A 1 187 ? -0.100 3.108 28.368 1.00 15.61 167 ASP A CA 1
ATOM 1177 C C . ASP A 1 187 ? 0.368 1.740 27.856 1.00 18.60 167 ASP A C 1
ATOM 1178 O O . ASP A 1 187 ? 0.122 1.367 26.709 1.00 18.85 167 ASP A O 1
ATOM 1183 N N . ARG A 1 188 ? 1.034 0.973 28.711 1.00 15.97 168 ARG A N 1
ATOM 1184 C CA . ARG A 1 188 ? 1.467 -0.357 28.306 1.00 14.79 168 ARG A CA 1
ATOM 1185 C C . ARG A 1 188 ? 1.145 -1.358 29.416 1.00 20.16 168 ARG A C 1
ATOM 1186 O O . ARG A 1 188 ? 1.959 -1.597 30.305 1.00 16.08 168 ARG A O 1
ATOM 1194 N N . LEU A 1 189 ? -0.051 -1.932 29.357 1.00 15.82 169 LEU A N 1
ATOM 1195 C CA . LEU A 1 189 ? -0.576 -2.751 30.451 1.00 13.10 169 LEU A CA 1
ATOM 1196 C C . LEU A 1 189 ? -0.514 -4.210 30.057 1.00 12.03 169 LEU A C 1
ATOM 1197 O O . LEU A 1 189 ? -0.498 -4.539 28.865 1.00 15.57 169 LEU A O 1
ATOM 1202 N N . GLN A 1 190 ? -0.512 -5.101 31.036 1.00 13.31 170 GLN A N 1
ATOM 1203 C CA . GLN A 1 190 ? -0.568 -6.519 30.690 1.00 12.82 170 GLN A CA 1
ATOM 1204 C C . GLN A 1 190 ? -2.022 -6.964 30.574 1.00 13.66 170 GLN A C 1
ATOM 1205 O O . GLN A 1 190 ? -2.340 -7.884 29.830 1.00 13.95 170 GLN A O 1
ATOM 1211 N N . SER A 1 191 ? -2.906 -6.305 31.314 1.00 10.01 171 SER A N 1
ATOM 1212 C CA . SER A 1 191 ? -4.323 -6.669 31.270 1.00 8.31 171 SER A CA 1
ATOM 1213 C C . SER A 1 191 ? -5.091 -5.419 30.908 1.00 13.33 171 SER A C 1
ATOM 1214 O O . SER A 1 191 ? -4.959 -4.396 31.587 1.00 12.77 171 SER A O 1
ATOM 1217 N N . PHE A 1 192 ? -5.864 -5.472 29.825 1.00 10.41 172 PHE A N 1
ATOM 1218 C CA . PHE A 1 192 ? -6.500 -4.252 29.308 1.00 12.62 172 PHE A CA 1
ATOM 1219 C C . PHE A 1 192 ? -7.776 -4.611 28.546 1.00 17.12 172 PHE A C 1
ATOM 1220 O O . PHE A 1 192 ? -7.915 -5.729 28.036 1.00 12.82 172 PHE A O 1
ATOM 1228 N N . ARG A 1 193 ? -8.695 -3.659 28.443 1.00 12.35 173 ARG A N 1
ATOM 1229 C CA . ARG A 1 193 ? -9.976 -3.900 27.770 1.00 11.59 173 ARG A CA 1
ATOM 1230 C C . ARG A 1 193 ? -9.911 -3.547 26.295 1.00 12.51 173 ARG A C 1
ATOM 1231 O O . ARG A 1 193 ? -9.445 -2.471 25.942 1.00 11.28 173 ARG A O 1
ATOM 1239 N N . MET A 1 194 ? -10.406 -4.444 25.441 1.00 10.15 174 MET A N 1
ATOM 1240 C CA A MET A 1 194 ? -10.453 -4.206 24.007 0.53 11.45 174 MET A CA 1
ATOM 1241 C CA B MET A 1 194 ? -10.440 -4.194 24.007 0.47 11.45 174 MET A CA 1
ATOM 1242 C C . MET A 1 194 ? -11.890 -4.211 23.523 1.00 12.35 174 MET A C 1
ATOM 1243 O O . MET A 1 194 ? -12.706 -5.001 24.000 1.00 11.34 174 MET A O 1
ATOM 1252 N N . ARG A 1 195 ? -12.200 -3.330 22.582 1.00 11.66 175 ARG A N 1
ATOM 1253 C CA . ARG A 1 195 ? -13.519 -3.287 21.975 1.00 11.85 175 ARG A CA 1
ATOM 1254 C C . ARG A 1 195 ? -13.267 -3.294 20.475 1.00 12.58 175 ARG A C 1
ATOM 1255 O O . ARG A 1 195 ? -12.420 -2.543 19.982 1.00 10.73 175 ARG A O 1
ATOM 1263 N N . GLU A 1 196 ? -13.974 -4.150 19.745 1.00 10.26 176 GLU A N 1
ATOM 1264 C CA . GLU A 1 196 ? -13.735 -4.242 18.306 1.00 11.27 176 GLU A CA 1
ATOM 1265 C C . GLU A 1 196 ? -15.025 -4.342 17.514 1.00 10.09 176 GLU A C 1
ATOM 1266 O O . GLU A 1 196 ? -15.997 -4.963 17.954 1.00 11.12 176 GLU A O 1
ATOM 1272 N N . TYR A 1 197 ? -15.029 -3.743 16.334 1.00 8.30 177 TYR A N 1
ATOM 1273 C CA . TYR A 1 197 ? -16.075 -4.045 15.377 1.00 11.12 177 TYR A CA 1
ATOM 1274 C C . TYR A 1 197 ? -15.424 -4.873 14.278 1.00 12.20 177 TYR A C 1
ATOM 1275 O O . TYR A 1 197 ? -14.386 -4.505 13.745 1.00 11.80 177 TYR A O 1
ATOM 1284 N N . VAL A 1 198 ? -16.047 -5.992 13.946 1.00 9.39 178 VAL A N 1
ATOM 1285 C CA . VAL A 1 198 ? -15.425 -6.949 13.055 1.00 9.40 178 VAL A CA 1
ATOM 1286 C C . VAL A 1 198 ? -16.324 -7.145 11.853 1.00 11.97 178 VAL A C 1
ATOM 1287 O O . VAL A 1 198 ? -17.535 -7.265 12.017 1.00 12.89 178 VAL A O 1
ATOM 1291 N N . CYS A 1 199 ? -15.729 -7.210 10.660 1.00 11.23 179 CYS A N 1
ATOM 1292 C CA . CYS A 1 199 ? -16.497 -7.451 9.441 1.00 13.08 179 CYS A CA 1
ATOM 1293 C C . CYS A 1 199 ? -15.994 -8.726 8.774 1.00 13.01 179 CYS A C 1
ATOM 1294 O O . CYS A 1 199 ? -14.795 -8.929 8.649 1.00 13.44 179 CYS A O 1
ATOM 1297 N N . ILE A 1 200 ? -16.917 -9.587 8.383 1.00 11.98 180 ILE A N 1
ATOM 1298 C CA . ILE A 1 200 ? -16.572 -10.860 7.759 1.00 13.10 180 ILE A CA 1
ATOM 1299 C C . ILE A 1 200 ? -17.408 -10.940 6.485 1.00 17.42 180 ILE A C 1
ATOM 1300 O O . ILE A 1 200 ? -18.634 -10.893 6.558 1.00 15.33 180 ILE A O 1
ATOM 1305 N N . GLY A 1 201 ? -16.764 -11.034 5.324 1.00 14.95 181 GLY A N 1
ATOM 1306 C CA . GLY A 1 201 ? -17.504 -10.983 4.069 1.00 15.89 181 GLY A CA 1
ATOM 1307 C C . GLY A 1 201 ? -16.585 -11.077 2.872 1.00 17.74 181 GLY A C 1
ATOM 1308 O O . GLY A 1 201 ? -15.476 -11.638 2.977 1.00 15.44 181 GLY A O 1
ATOM 1309 N N . THR A 1 202 ? -17.023 -10.533 1.733 1.00 15.16 182 THR A N 1
ATOM 1310 C CA . THR A 1 202 ? -16.158 -10.472 0.546 1.00 16.04 182 THR A CA 1
ATOM 1311 C C . THR A 1 202 ? -15.083 -9.422 0.737 1.00 19.45 182 THR A C 1
ATOM 1312 O O . THR A 1 202 ? -15.191 -8.602 1.653 1.00 18.27 182 THR A O 1
ATOM 1316 N N . PRO A 1 203 ? -14.040 -9.430 -0.127 1.00 17.10 183 PRO A N 1
ATOM 1317 C CA . PRO A 1 203 ? -13.036 -8.359 -0.083 1.00 18.40 183 PRO A CA 1
ATOM 1318 C C . PRO A 1 203 ? -13.652 -6.964 -0.198 1.00 23.18 183 PRO A C 1
ATOM 1319 O O . PRO A 1 203 ? -13.179 -6.042 0.480 1.00 17.69 183 PRO A O 1
ATOM 1323 N N . ASP A 1 204 ? -14.677 -6.814 -1.038 1.00 18.73 184 ASP A N 1
ATOM 1324 C CA . ASP A 1 204 ? -15.363 -5.527 -1.170 1.00 21.00 184 ASP A CA 1
ATOM 1325 C C . ASP A 1 204 ? -16.130 -5.154 0.107 1.00 17.02 184 ASP A C 1
ATOM 1326 O O . ASP A 1 204 ? -16.175 -3.983 0.479 1.00 16.58 184 ASP A O 1
ATOM 1331 N N . ASP A 1 205 ? -16.780 -6.131 0.730 1.00 16.31 185 ASP A N 1
ATOM 1332 C CA . ASP A 1 205 ? -17.470 -5.886 2.006 1.00 17.86 185 ASP A CA 1
ATOM 1333 C C . ASP A 1 205 ? -16.493 -5.301 3.035 1.00 18.81 185 ASP A C 1
ATOM 1334 O O . ASP A 1 205 ? -16.774 -4.286 3.691 1.00 16.28 185 ASP A O 1
ATOM 1339 N N . VAL A 1 206 ? -15.347 -5.957 3.188 1.00 18.56 186 VAL A N 1
ATOM 1340 C CA . VAL A 1 206 ? -14.385 -5.567 4.218 1.00 16.28 186 VAL A CA 1
ATOM 1341 C C . VAL A 1 206 ? -13.693 -4.246 3.884 1.00 14.62 186 VAL A C 1
ATOM 1342 O O . VAL A 1 206 ? -13.450 -3.413 4.764 1.00 16.16 186 VAL A O 1
ATOM 1346 N N . SER A 1 207 ? -13.398 -4.024 2.608 1.00 14.74 187 SER A N 1
ATOM 1347 C CA . SER A 1 207 ? -12.739 -2.781 2.238 1.00 14.35 187 SER A CA 1
ATOM 1348 C C . SER A 1 207 ? -13.688 -1.576 2.418 1.00 15.66 187 SER A C 1
ATOM 1349 O O . SER A 1 207 ? -13.252 -0.500 2.816 1.00 15.04 187 SER A O 1
ATOM 1352 N N . ASP A 1 208 ? -14.978 -1.775 2.161 1.00 17.48 188 ASP A N 1
ATOM 1353 C CA . ASP A 1 208 ? -15.997 -0.746 2.435 1.00 16.37 188 ASP A CA 1
ATOM 1354 C C . ASP A 1 208 ? -16.084 -0.441 3.940 1.00 14.02 188 ASP A C 1
ATOM 1355 O O . ASP A 1 208 ? -16.145 0.713 4.362 1.00 13.59 188 ASP A O 1
ATOM 1360 N N . PHE A 1 209 ? -16.107 -1.501 4.735 1.00 12.09 189 PHE A N 1
ATOM 1361 C CA . PHE A 1 209 ? -16.102 -1.412 6.196 1.00 14.94 189 PHE A CA 1
ATOM 1362 C C . PHE A 1 209 ? -14.840 -0.696 6.677 1.00 15.26 189 PHE A C 1
ATOM 1363 O O . PHE A 1 209 ? -14.886 0.173 7.552 1.00 11.55 189 PHE A O 1
ATOM 1371 N N . ARG A 1 210 ? -13.710 -1.063 6.087 1.00 14.91 190 ARG A N 1
ATOM 1372 C CA . ARG A 1 210 ? -12.432 -0.450 6.436 1.00 17.84 190 ARG A CA 1
ATOM 1373 C C . ARG A 1 210 ? -12.398 1.063 6.191 1.00 17.13 190 ARG A C 1
ATOM 1374 O O . ARG A 1 210 ? -11.958 1.823 7.059 1.00 13.65 190 ARG A O 1
ATOM 1382 N N . GLU A 1 211 ? -12.848 1.492 5.011 1.00 15.35 191 GLU A N 1
ATOM 1383 C CA . GLU A 1 211 ? -12.896 2.919 4.684 1.00 17.75 191 GLU A CA 1
ATOM 1384 C C . GLU A 1 211 ? -13.776 3.665 5.680 1.00 16.24 191 GLU A C 1
ATOM 1385 O O . GLU A 1 211 ? -13.404 4.729 6.183 1.00 14.88 191 GLU A O 1
ATOM 1391 N N . ARG A 1 212 ? -14.933 3.082 5.975 1.00 13.67 192 ARG A N 1
ATOM 1392 C CA . ARG A 1 212 ? -15.884 3.676 6.909 1.00 14.43 192 ARG A CA 1
ATOM 1393 C C . ARG A 1 212 ? -15.280 3.857 8.304 1.00 11.82 192 ARG A C 1
ATOM 1394 O O . ARG A 1 212 ? -15.393 4.924 8.904 1.00 11.35 192 ARG A O 1
ATOM 1402 N N . TRP A 1 213 ? -14.642 2.813 8.826 1.00 13.05 193 TRP A N 1
ATOM 1403 C CA . TRP A 1 213 ? -14.121 2.890 10.194 1.00 11.43 193 TRP A CA 1
ATOM 1404 C C . TRP A 1 213 ? -12.847 3.713 10.356 1.00 16.07 193 TRP A C 1
ATOM 1405 O O . TRP A 1 213 ? -12.615 4.297 11.414 1.00 14.03 193 TRP A O 1
ATOM 1416 N N . MET A 1 214 ? -12.039 3.803 9.305 1.00 14.40 194 MET A N 1
ATOM 1417 C CA . MET A 1 214 ? -10.922 4.736 9.343 1.00 18.36 194 MET A CA 1
ATOM 1418 C C . MET A 1 214 ? -11.445 6.167 9.504 1.00 21.65 194 MET A C 1
ATOM 1419 O O . MET A 1 214 ? -10.913 6.947 10.297 1.00 19.76 194 MET A O 1
ATOM 1424 N N . VAL A 1 215 ? -12.522 6.501 8.800 1.00 13.83 195 VAL A N 1
ATOM 1425 C CA . VAL A 1 215 ? -13.143 7.817 8.966 1.00 15.44 195 VAL A CA 1
ATOM 1426 C C . VAL A 1 215 ? -13.809 7.967 10.331 1.00 14.60 195 VAL A C 1
ATOM 1427 O O . VAL A 1 215 ? -13.625 8.970 11.018 1.00 13.13 195 VAL A O 1
ATOM 1431 N N . ARG A 1 216 ? -14.609 6.978 10.727 1.00 12.77 196 ARG A N 1
ATOM 1432 C CA . ARG A 1 216 ? -15.335 7.088 11.982 1.00 17.22 196 ARG A CA 1
ATOM 1433 C C . ARG A 1 216 ? -14.410 7.137 13.198 1.00 13.84 196 ARG A C 1
ATOM 1434 O O . ARG A 1 216 ? -14.689 7.843 14.156 1.00 16.76 196 ARG A O 1
ATOM 1442 N N . ALA A 1 217 ? -13.337 6.359 13.173 1.00 16.42 197 ALA A N 1
ATOM 1443 C CA . ALA A 1 217 ? -12.421 6.330 14.315 1.00 15.65 197 ALA A CA 1
ATOM 1444 C C . ALA A 1 217 ? -11.798 7.719 14.512 1.00 16.12 197 ALA A C 1
ATOM 1445 O O . ALA A 1 217 ? -11.680 8.221 15.640 1.00 13.41 197 ALA A O 1
ATOM 1447 N N . GLN A 1 218 ? -11.408 8.345 13.402 1.00 14.32 198 GLN A N 1
ATOM 1448 C CA . GLN A 1 218 ? -10.845 9.693 13.457 1.00 16.21 198 GLN A CA 1
ATOM 1449 C C . GLN A 1 218 ? -11.878 10.705 13.928 1.00 15.05 198 GLN A C 1
ATOM 1450 O O . GLN A 1 218 ? -11.552 11.612 14.695 1.00 14.48 198 GLN A O 1
ATOM 1456 N N . ALA A 1 219 ? -13.128 10.552 13.485 1.00 14.02 199 ALA A N 1
ATOM 1457 C CA . ALA A 1 219 ? -14.185 11.469 13.921 1.00 16.02 199 ALA A CA 1
ATOM 1458 C C . ALA A 1 219 ? -14.430 11.342 15.431 1.00 15.25 199 ALA A C 1
ATOM 1459 O O . ALA A 1 219 ? -14.646 12.336 16.135 1.00 16.46 199 ALA A O 1
ATOM 1461 N N . ILE A 1 220 ? -14.382 10.114 15.929 1.00 14.05 200 ILE A N 1
ATOM 1462 C CA . ILE A 1 220 ? -14.518 9.877 17.365 1.00 12.23 200 ILE A CA 1
ATOM 1463 C C . ILE A 1 220 ? -13.369 10.538 18.148 1.00 12.57 200 ILE A C 1
ATOM 1464 O O . ILE A 1 220 ? -13.604 11.240 19.120 1.00 13.23 200 ILE A O 1
ATOM 1469 N N . ALA A 1 221 ? -12.131 10.315 17.723 1.00 13.03 201 ALA A N 1
ATOM 1470 C CA . ALA A 1 221 ? -10.986 10.943 18.394 1.00 11.51 201 ALA A CA 1
ATOM 1471 C C . ALA A 1 221 ? -11.063 12.469 18.382 1.00 13.65 201 ALA A C 1
ATOM 1472 O O . ALA A 1 221 ? -10.737 13.129 19.381 1.00 12.89 201 ALA A O 1
ATOM 1474 N N . ARG A 1 222 ? -11.511 13.029 17.262 1.00 16.85 202 ARG A N 1
ATOM 1475 C CA A ARG A 1 222 ? -11.685 14.478 17.166 0.49 18.82 202 ARG A CA 1
ATOM 1476 C CA B ARG A 1 222 ? -11.701 14.473 17.131 0.51 18.85 202 ARG A CA 1
ATOM 1477 C C . ARG A 1 222 ? -12.776 14.966 18.113 1.00 18.06 202 ARG A C 1
ATOM 1478 O O . ARG A 1 222 ? -12.603 15.974 18.810 1.00 16.18 202 ARG A O 1
ATOM 1493 N N . ASP A 1 223 ? -13.899 14.253 18.173 1.00 13.83 203 ASP A N 1
ATOM 1494 C CA . ASP A 1 223 ? -14.987 14.631 19.089 1.00 16.33 203 ASP A CA 1
ATOM 1495 C C . ASP A 1 223 ? -14.542 14.558 20.550 1.00 18.73 203 ASP A C 1
ATOM 1496 O O . ASP A 1 223 ? -15.040 15.290 21.403 1.00 15.92 203 ASP A O 1
ATOM 1501 N N . LEU A 1 224 ? -13.626 13.643 20.836 1.00 12.57 204 LEU A N 1
ATOM 1502 C CA . LEU A 1 224 ? -13.060 13.515 22.192 1.00 11.29 204 LEU A CA 1
ATOM 1503 C C . LEU A 1 224 ? -11.994 14.571 22.506 1.00 11.94 204 LEU A C 1
ATOM 1504 O O . LEU A 1 224 ? -11.458 14.607 23.614 1.00 14.21 204 LEU A O 1
ATOM 1509 N N . GLY A 1 225 ? -11.687 15.421 21.532 1.00 15.30 205 GLY A N 1
ATOM 1510 C CA . GLY A 1 225 ? -10.696 16.480 21.724 1.00 17.22 205 GLY A CA 1
ATOM 1511 C C . GLY A 1 225 ? -9.256 15.989 21.738 1.00 19.42 205 GLY A C 1
ATOM 1512 O O . GLY A 1 225 ? -8.365 16.637 22.296 1.00 16.57 205 GLY A O 1
ATOM 1513 N N . LEU A 1 226 ? -9.012 14.833 21.127 1.00 13.75 206 LEU A N 1
ATOM 1514 C CA . LEU A 1 226 ? -7.681 14.253 21.150 1.00 15.47 206 LEU A CA 1
ATOM 1515 C C . LEU A 1 226 ? -6.866 14.660 19.913 1.00 20.62 206 LEU A C 1
ATOM 1516 O O . LEU A 1 226 ? -7.414 14.851 18.840 1.00 18.17 206 LEU A O 1
ATOM 1521 N N . THR A 1 227 ? -5.556 14.774 20.085 1.00 19.28 207 THR A N 1
ATOM 1522 C CA . THR A 1 227 ? -4.643 15.047 18.979 1.00 24.06 207 THR A CA 1
ATOM 1523 C C . THR A 1 227 ? -4.088 13.723 18.494 1.00 17.60 207 THR A C 1
ATOM 1524 O O . THR A 1 227 ? -3.716 12.870 19.299 1.00 18.04 207 THR A O 1
ATOM 1528 N N . PHE A 1 228 ? -4.028 13.531 17.185 1.00 17.37 208 PHE A N 1
ATOM 1529 C CA . PHE A 1 228 ? -3.568 12.249 16.680 1.00 19.92 208 PHE A CA 1
ATOM 1530 C C . PHE A 1 228 ? -3.046 12.366 15.263 1.00 19.80 208 PHE A C 1
ATOM 1531 O O . PHE A 1 228 ? -3.304 13.347 14.564 1.00 18.57 208 PHE A O 1
ATOM 1539 N N . ARG A 1 229 ? -2.325 11.342 14.838 1.00 18.58 209 ARG A N 1
ATOM 1540 C CA . ARG A 1 229 ? -2.120 11.120 13.414 1.00 21.88 209 ARG A CA 1
ATOM 1541 C C . ARG A 1 229 ? -2.420 9.670 13.102 1.00 23.73 209 ARG A C 1
ATOM 1542 O O . ARG A 1 229 ? -2.469 8.820 13.997 1.00 20.26 209 ARG A O 1
ATOM 1550 N N . VAL A 1 230 ? -2.617 9.381 11.828 1.00 21.25 210 VAL A N 1
ATOM 1551 C CA . VAL A 1 230 ? -2.867 8.020 11.425 1.00 20.45 210 VAL A CA 1
ATOM 1552 C C . VAL A 1 230 ? -1.719 7.578 10.536 1.00 28.84 210 VAL A C 1
ATOM 1553 O O . VAL A 1 230 ? -1.194 8.343 9.735 1.00 27.28 210 VAL A O 1
ATOM 1557 N N . ASP A 1 231 ? -1.295 6.348 10.707 1.00 17.74 211 ASP A N 1
ATOM 1558 C CA . ASP A 1 231 ? -0.210 5.854 9.884 1.00 22.81 211 ASP A CA 1
ATOM 1559 C C . ASP A 1 231 ? -0.364 4.380 9.711 1.00 30.19 211 ASP A C 1
ATOM 1560 O O . ASP A 1 231 ? -1.121 3.729 10.435 1.00 20.92 211 ASP A O 1
ATOM 1565 N N . TYR A 1 232 ? 0.318 3.834 8.723 1.00 23.85 212 TYR A N 1
ATOM 1566 C CA A TYR A 1 232 ? 0.331 2.395 8.575 0.47 28.68 212 TYR A CA 1
ATOM 1567 C CA B TYR A 1 232 ? 0.324 2.395 8.583 0.53 28.68 212 TYR A CA 1
ATOM 1568 C C . TYR A 1 232 ? 1.408 1.859 9.497 1.00 29.85 212 TYR A C 1
ATOM 1569 O O . TYR A 1 232 ? 2.396 2.536 9.770 1.00 34.27 212 TYR A O 1
ATOM 1586 N N . ALA A 1 233 ? 1.192 0.665 10.013 1.00 19.65 213 ALA A N 1
ATOM 1587 C CA . ALA A 1 233 ? 2.088 0.145 11.014 1.00 22.89 213 ALA A CA 1
ATOM 1588 C C . ALA A 1 233 ? 2.087 -1.358 10.898 1.00 21.85 213 ALA A C 1
ATOM 1589 O O . ALA A 1 233 ? 1.598 -1.917 9.917 1.00 20.44 213 ALA A O 1
ATOM 1591 N N . SER A 1 234 ? 2.639 -2.020 11.903 1.00 24.94 214 SER A N 1
ATOM 1592 C CA . SER A 1 234 ? 2.697 -3.469 11.876 1.00 29.67 214 SER A CA 1
ATOM 1593 C C . SER A 1 234 ? 2.533 -4.021 13.281 1.00 27.75 214 SER A C 1
ATOM 1594 O O . SER A 1 234 ? 2.795 -3.331 14.262 1.00 25.08 214 SER A O 1
ATOM 1597 N N . ASP A 1 235 ? 2.074 -5.261 13.369 1.00 29.61 215 ASP A N 1
ATOM 1598 C CA . ASP A 1 235 ? 1.949 -5.941 14.654 1.00 26.18 215 ASP A CA 1
ATOM 1599 C C . ASP A 1 235 ? 3.343 -6.387 15.096 1.00 28.44 215 ASP A C 1
ATOM 1600 O O . ASP A 1 235 ? 4.249 -6.509 14.262 1.00 26.79 215 ASP A O 1
ATOM 1605 N N . PRO A 1 236 ? 3.535 -6.612 16.406 1.00 32.61 216 PRO A N 1
ATOM 1606 C CA . PRO A 1 236 ? 4.874 -7.015 16.865 1.00 32.43 216 PRO A CA 1
ATOM 1607 C C . PRO A 1 236 ? 5.135 -8.510 16.690 1.00 32.54 216 PRO A C 1
ATOM 1608 O O . PRO A 1 236 ? 5.288 -9.223 17.683 1.00 31.65 216 PRO A O 1
ATOM 1612 N N . PHE A 1 237 ? 5.185 -8.974 15.445 1.00 27.54 217 PHE A N 1
ATOM 1613 C CA . PHE A 1 237 ? 5.472 -10.375 15.160 1.00 26.75 217 PHE A CA 1
ATOM 1614 C C . PHE A 1 237 ? 6.808 -10.778 15.778 1.00 34.48 217 PHE A C 1
ATOM 1615 O O . PHE A 1 237 ? 7.716 -9.957 15.883 1.00 30.97 217 PHE A O 1
ATOM 1623 N N . PHE A 1 238 ? 6.924 -12.045 16.177 1.00 28.05 218 PHE A N 1
ATOM 1624 C CA . PHE A 1 238 ? 8.086 -12.517 16.933 1.00 36.20 218 PHE A CA 1
ATOM 1625 C C . PHE A 1 238 ? 9.185 -13.084 16.030 1.00 23.25 218 PHE A C 1
ATOM 1626 O O . PHE A 1 238 ? 8.902 -13.726 15.023 1.00 32.80 218 PHE A O 1
ATOM 1634 N N . GLY A 1 239 ? 10.434 -12.860 16.418 1.00 36.11 219 GLY A N 1
ATOM 1635 C CA . GLY A 1 239 ? 11.557 -13.496 15.751 1.00 40.48 219 GLY A CA 1
ATOM 1636 C C . GLY A 1 239 ? 11.849 -13.030 14.335 1.00 44.22 219 GLY A C 1
ATOM 1637 O O . GLY A 1 239 ? 11.273 -12.059 13.834 1.00 38.28 219 GLY A O 1
ATOM 1638 N N . ARG A 1 240 ? 12.751 -13.747 13.677 1.00 46.88 220 ARG A N 1
ATOM 1639 C CA . ARG A 1 240 ? 13.207 -13.361 12.352 1.00 47.93 220 ARG A CA 1
ATOM 1640 C C . ARG A 1 240 ? 12.118 -13.515 11.297 1.00 47.45 220 ARG A C 1
ATOM 1641 O O . ARG A 1 240 ? 12.008 -12.692 10.388 1.00 52.80 220 ARG A O 1
ATOM 1649 N N . ALA A 1 241 ? 11.307 -14.561 11.415 1.00 38.85 221 ALA A N 1
ATOM 1650 C CA . ALA A 1 241 ? 10.165 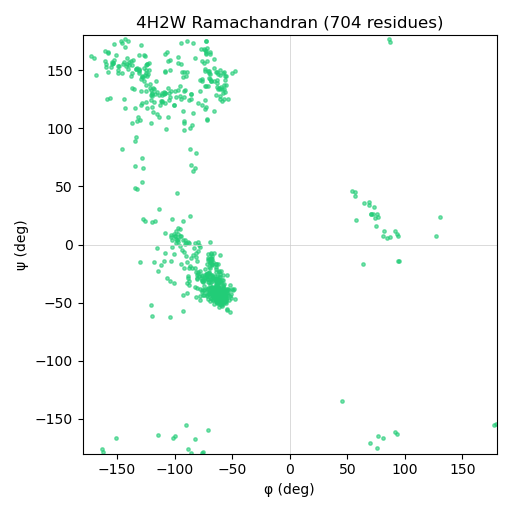-14.712 10.524 1.00 50.05 221 ALA A CA 1
ATOM 1651 C C . ALA A 1 241 ? 9.215 -13.533 10.740 1.00 46.13 221 ALA A C 1
ATOM 1652 O O . ALA A 1 241 ? 8.552 -13.065 9.805 1.00 40.27 221 ALA A O 1
ATOM 1654 N N . GLY A 1 242 ? 9.181 -13.052 11.981 1.00 44.77 222 GLY A N 1
ATOM 1655 C CA . GLY A 1 242 ? 8.361 -11.915 12.358 1.00 35.59 222 GLY A CA 1
ATOM 1656 C C . GLY A 1 242 ? 8.766 -10.615 11.687 1.00 42.85 222 GLY A C 1
ATOM 1657 O O . GLY A 1 242 ? 7.935 -9.720 11.501 1.00 37.20 222 GLY A O 1
ATOM 1658 N N . LYS A 1 243 ? 10.042 -10.503 11.328 1.00 42.44 223 LYS A N 1
ATOM 1659 C CA . LYS A 1 243 ? 10.529 -9.326 10.615 1.00 43.57 223 LYS A CA 1
ATOM 1660 C C . LYS A 1 243 ? 9.964 -9.285 9.196 1.00 37.12 223 LYS A C 1
ATOM 1661 O O . LYS A 1 243 ? 9.583 -8.223 8.701 1.00 44.94 223 LYS A O 1
ATOM 1663 N N . MET A 1 244 ? 9.905 -10.441 8.546 1.00 39.49 224 MET A N 1
ATOM 1664 C CA . MET A 1 244 ? 9.309 -10.533 7.218 1.00 41.82 224 MET A CA 1
ATOM 1665 C C . MET A 1 244 ? 7.807 -10.259 7.274 1.00 45.69 224 MET A C 1
ATOM 1666 O O . MET A 1 244 ? 7.258 -9.552 6.418 1.00 40.96 224 MET A O 1
ATOM 1671 N N . LEU A 1 245 ? 7.142 -10.821 8.281 1.00 36.82 225 LEU A N 1
ATOM 1672 C CA . LEU A 1 245 ? 5.703 -10.639 8.418 1.00 34.89 225 LEU A CA 1
ATOM 1673 C C . LEU A 1 245 ? 5.374 -9.155 8.603 1.00 26.44 225 LEU A C 1
ATOM 1674 O O . LEU A 1 245 ? 4.452 -8.625 7.966 1.00 30.38 225 LEU A O 1
ATOM 1679 N N . ALA A 1 246 ? 6.140 -8.495 9.460 1.00 27.29 226 ALA A N 1
ATOM 1680 C CA . ALA A 1 246 ? 5.938 -7.082 9.749 1.00 28.24 226 ALA A CA 1
ATOM 1681 C C . ALA A 1 246 ? 6.170 -6.228 8.497 1.00 33.66 226 ALA A C 1
ATOM 1682 O O . ALA A 1 246 ? 5.398 -5.306 8.209 1.00 30.43 226 ALA A O 1
ATOM 1684 N N . ASN A 1 247 ? 7.226 -6.544 7.751 1.00 34.02 227 ASN A N 1
ATOM 1685 C CA . ASN A 1 247 ? 7.515 -5.844 6.498 1.00 35.12 227 ASN A CA 1
ATOM 1686 C C . ASN A 1 247 ? 6.367 -5.946 5.513 1.00 36.13 227 ASN A C 1
ATOM 1687 O O . ASN A 1 247 ? 5.912 -4.938 4.967 1.00 37.76 227 ASN A O 1
ATOM 1692 N N . ASN A 1 248 ? 5.913 -7.173 5.284 1.00 28.89 228 ASN A N 1
ATOM 1693 C CA . ASN A 1 248 ? 4.792 -7.433 4.389 1.00 37.02 228 ASN A CA 1
ATOM 1694 C C . ASN A 1 248 ? 3.523 -6.699 4.810 1.00 38.59 228 ASN A C 1
ATOM 1695 O O . ASN A 1 248 ? 2.797 -6.159 3.977 1.00 35.04 228 ASN A O 1
ATOM 1700 N N . GLN A 1 249 ? 3.252 -6.691 6.109 1.00 29.78 229 GLN A N 1
ATOM 1701 C CA . GLN A 1 249 ? 2.053 -6.044 6.619 1.00 30.59 229 GLN A CA 1
ATOM 1702 C C . GLN A 1 249 ? 2.140 -4.531 6.416 1.00 27.01 229 GLN A C 1
ATOM 1703 O O . GLN A 1 249 ? 1.174 -3.887 6.007 1.00 29.50 229 GLN A O 1
ATOM 1709 N N . ARG A 1 250 ? 3.303 -3.965 6.705 1.00 29.30 230 ARG A N 1
ATOM 1710 C CA . ARG A 1 250 ? 3.503 -2.531 6.512 1.00 32.72 230 ARG A CA 1
ATOM 1711 C C . ARG A 1 250 ? 3.454 -2.172 5.023 1.00 38.78 230 ARG A C 1
ATOM 1712 O O . ARG A 1 250 ? 2.795 -1.202 4.639 1.00 36.99 230 ARG A O 1
ATOM 1720 N N . ASP A 1 251 ? 4.109 -2.975 4.185 1.00 34.10 231 ASP A N 1
ATOM 1721 C CA . ASP A 1 251 ? 4.112 -2.726 2.740 1.00 38.27 231 ASP A CA 1
ATOM 1722 C C . ASP A 1 251 ? 2.718 -2.845 2.139 1.00 43.72 231 ASP A C 1
ATOM 1723 O O . ASP A 1 251 ? 2.343 -2.064 1.259 1.00 40.35 231 ASP A O 1
ATOM 1728 N N . GLN A 1 252 ? 1.951 -3.829 2.602 1.00 33.87 232 GLN A N 1
ATOM 1729 C CA . GLN A 1 252 ? 0.609 -4.041 2.070 1.00 32.84 232 GLN A CA 1
ATOM 1730 C C . GLN A 1 252 ? -0.428 -3.140 2.718 1.00 28.85 232 GLN A C 1
ATOM 1731 O O . GLN A 1 252 ? -1.597 -3.200 2.354 1.00 28.69 232 GLN A O 1
ATOM 1737 N N . GLN A 1 253 ? -0.006 -2.341 3.698 1.00 27.76 233 GLN A N 1
ATOM 1738 C CA . GLN A 1 253 ? -0.914 -1.439 4.411 1.00 30.59 233 GLN A CA 1
ATOM 1739 C C . GLN A 1 253 ? -2.089 -2.174 5.046 1.00 32.14 233 GLN A C 1
ATOM 1740 O O . GLN A 1 253 ? -3.233 -1.727 4.959 1.00 30.81 233 GLN A O 1
ATOM 1746 N N . LEU A 1 254 ? -1.805 -3.295 5.699 1.00 21.05 234 LEU A N 1
ATOM 1747 C CA . LEU A 1 254 ? -2.865 -4.087 6.301 1.00 24.71 234 LEU A CA 1
ATOM 1748 C C . LEU A 1 254 ? -3.204 -3.593 7.696 1.00 25.65 234 LEU A C 1
ATOM 1749 O O . LEU A 1 254 ? -4.192 -4.024 8.282 1.00 24.92 234 LEU A O 1
ATOM 1754 N N . LYS A 1 255 ? -2.371 -2.717 8.244 1.00 19.12 235 LYS A N 1
ATOM 1755 C CA . LYS A 1 255 ? -2.625 -2.228 9.595 1.00 18.86 235 LYS A CA 1
ATOM 1756 C C . LYS A 1 255 ? -2.458 -0.713 9.703 1.00 23.68 235 LYS A C 1
ATOM 1757 O O . LYS A 1 255 ? -1.390 -0.165 9.484 1.00 25.95 235 LYS A O 1
ATOM 1763 N N . PHE A 1 256 ? -3.553 -0.060 10.043 1.00 17.65 236 PHE A N 1
ATOM 1764 C CA A PHE A 1 256 ? -3.522 1.373 10.254 0.49 19.08 236 PHE A CA 1
ATOM 1765 C CA B PHE A 1 256 ? -3.667 1.380 10.210 0.51 19.14 236 PHE A CA 1
ATOM 1766 C C . PHE A 1 256 ? -3.714 1.621 11.731 1.00 21.59 236 PHE A C 1
ATOM 1767 O O . PHE A 1 256 ? -4.401 0.887 12.410 1.00 17.02 236 PHE A O 1
ATOM 1782 N N . GLU A 1 257 ? -3.008 2.621 12.250 1.00 15.12 237 GLU A N 1
ATOM 1783 C CA . GLU A 1 257 ? -3.104 2.952 13.675 1.00 17.41 237 GLU A CA 1
ATOM 1784 C C . GLU A 1 257 ? -3.399 4.428 13.837 1.00 20.20 237 GLU A C 1
ATOM 1785 O O . GLU A 1 257 ? -2.942 5.254 13.049 1.00 18.07 237 GLU A O 1
ATOM 1791 N N . LEU A 1 258 ? -4.180 4.748 14.857 1.00 12.67 238 LEU A N 1
ATOM 1792 C CA . LEU A 1 258 ? -4.387 6.121 15.241 1.00 11.84 238 LEU A CA 1
ATOM 1793 C C . LEU A 1 258 ? -3.482 6.360 16.442 1.00 18.17 238 LEU A C 1
ATOM 1794 O O . LEU A 1 258 ? -3.610 5.689 17.467 1.00 17.98 238 LEU A O 1
ATOM 1799 N N . LEU A 1 259 ? -2.567 7.311 16.308 1.00 14.67 239 LEU A N 1
ATOM 1800 C CA . LEU A 1 259 ? -1.472 7.467 17.260 1.00 16.81 239 LEU A CA 1
ATOM 1801 C C . LEU A 1 259 ? -1.621 8.772 18.010 1.00 18.99 239 LEU A C 1
ATOM 1802 O O . LEU A 1 259 ? -1.797 9.828 17.406 1.00 18.17 239 LEU A O 1
ATOM 1807 N N . ILE A 1 260 ? -1.566 8.696 19.329 1.00 15.84 240 ILE A N 1
ATOM 1808 C CA . ILE A 1 260 ? -1.766 9.873 20.163 1.00 15.56 240 ILE A CA 1
ATOM 1809 C C . ILE A 1 260 ? -0.470 10.127 20.922 1.00 18.52 240 ILE A C 1
ATOM 1810 O O . ILE A 1 260 ? 0.106 9.197 21.505 1.00 17.59 240 ILE A O 1
ATOM 1815 N N . PRO A 1 261 ? 0.022 11.373 20.879 1.00 18.95 241 PRO A N 1
ATOM 1816 C CA . PRO A 1 261 ? 1.233 11.686 21.645 1.00 30.38 241 PRO A CA 1
ATOM 1817 C C . PRO A 1 261 ? 0.910 11.716 23.132 1.00 29.93 241 PRO A C 1
ATOM 1818 O O . PRO A 1 261 ? 0.232 12.633 23.586 1.00 41.48 241 PRO A O 1
ATOM 1822 N N . LEU A 1 262 ? 1.363 10.716 23.874 1.00 30.24 242 LEU A N 1
ATOM 1823 C CA . LEU A 1 262 ? 1.162 10.709 25.318 1.00 35.13 242 LEU A CA 1
ATOM 1824 C C . LEU A 1 262 ? 2.454 11.080 26.054 1.00 43.25 242 LEU A C 1
ATOM 1825 O O . LEU A 1 262 ? 2.515 12.098 26.736 1.00 42.72 242 LEU A O 1
ATOM 1830 N N . ARG A 1 263 ? 3.494 10.271 25.901 1.00 47.40 243 ARG A N 1
ATOM 1831 C CA . ARG A 1 263 ? 4.764 10.605 26.535 1.00 48.02 243 ARG A CA 1
ATOM 1832 C C . ARG A 1 263 ? 5.648 11.498 25.677 1.00 45.80 243 ARG A C 1
ATOM 1833 O O . ARG A 1 263 ? 6.552 12.156 26.192 1.00 63.70 243 ARG A O 1
ATOM 1841 N N . SER A 1 264 ? 5.394 11.515 24.373 1.00 45.86 244 SER A N 1
ATOM 1842 C CA . SER A 1 264 ? 6.157 12.351 23.453 1.00 43.82 244 SER A CA 1
ATOM 1843 C C . SER A 1 264 ? 5.491 12.364 22.088 1.00 51.18 244 SER A C 1
ATOM 1844 O O . SER A 1 264 ? 4.700 11.472 21.767 1.00 44.83 244 SER A O 1
ATOM 1847 N N . GLU A 1 265 ? 5.826 13.362 21.276 1.00 45.99 245 GLU A N 1
ATOM 1848 C CA . GLU A 1 265 ? 5.293 13.433 19.922 1.00 45.43 245 GLU A CA 1
ATOM 1849 C C . GLU A 1 265 ? 6.045 12.495 18.979 1.00 49.03 245 GLU A C 1
ATOM 1850 O O . GLU A 1 265 ? 5.508 12.066 17.954 1.00 45.94 245 GLU A O 1
ATOM 1856 N N . GLU A 1 266 ? 7.282 12.165 19.336 1.00 48.85 246 GLU A N 1
ATOM 1857 C CA . GLU A 1 266 ? 8.104 11.295 18.498 1.00 49.10 246 GLU A CA 1
ATOM 1858 C C . GLU A 1 266 ? 7.821 9.832 18.774 1.00 47.08 246 GLU A C 1
ATOM 1859 O O . GLU A 1 266 ? 8.131 8.967 17.952 1.00 42.42 246 GLU A O 1
ATOM 1865 N N . GLN A 1 267 ? 7.245 9.552 19.941 1.00 39.69 247 GLN A N 1
ATOM 1866 C CA . GLN A 1 267 ? 6.885 8.183 20.288 1.00 43.35 247 GLN A CA 1
ATOM 1867 C C . GLN A 1 267 ? 5.420 8.096 20.711 1.00 37.61 247 GLN A C 1
ATOM 1868 O O . GLN A 1 267 ? 5.127 7.800 21.866 1.00 34.32 247 GLN A O 1
ATOM 1874 N N . PRO A 1 268 ? 4.496 8.357 19.777 1.00 30.82 248 PRO A N 1
ATOM 1875 C CA . PRO A 1 268 ? 3.078 8.391 20.150 1.00 27.87 248 PRO A CA 1
ATOM 1876 C C . PRO A 1 268 ? 2.525 6.992 20.455 1.00 27.21 248 PRO A C 1
ATOM 1877 O O . PRO A 1 268 ? 3.170 5.981 20.182 1.00 23.70 248 PRO A O 1
ATOM 1881 N N . THR A 1 269 ? 1.325 6.937 21.019 1.00 22.54 249 THR A N 1
ATOM 1882 C CA . THR A 1 269 ? 0.752 5.663 21.433 1.00 19.92 249 THR A CA 1
ATOM 1883 C C . THR A 1 269 ? -0.445 5.286 20.565 1.00 17.41 249 THR A C 1
ATOM 1884 O O . THR A 1 269 ? -1.351 6.094 20.393 1.00 19.96 249 THR A O 1
ATOM 1888 N N . ALA A 1 270 ? -0.451 4.063 20.028 1.00 15.89 250 ALA A N 1
ATOM 1889 C CA . ALA A 1 270 ? -1.571 3.597 19.215 1.00 20.00 250 ALA A CA 1
ATOM 1890 C C . ALA A 1 270 ? -2.775 3.308 20.103 1.00 19.36 250 ALA A C 1
ATOM 1891 O O . ALA A 1 270 ? -2.710 2.442 20.969 1.00 18.85 250 ALA A O 1
ATOM 1893 N N . CYS A 1 271 ? -3.868 4.030 19.887 1.00 14.08 251 CYS A N 1
ATOM 1894 C CA . CYS A 1 271 ? -5.054 3.871 20.730 1.00 16.50 251 CYS A CA 1
ATOM 1895 C C . CYS A 1 271 ? -6.225 3.258 19.980 1.00 17.58 251 CYS A C 1
ATOM 1896 O O . CYS A 1 271 ? -7.193 2.819 20.591 1.00 14.55 251 CYS A O 1
ATOM 1899 N N . MET A 1 272 ? -6.163 3.290 18.651 1.00 13.17 252 MET A N 1
ATOM 1900 C CA . MET A 1 272 ? -7.139 2.593 17.820 1.00 11.93 252 MET A CA 1
ATOM 1901 C C . MET A 1 272 ? -6.379 1.986 16.650 1.00 19.50 252 MET A C 1
ATOM 1902 O O . MET A 1 272 ? -5.344 2.514 16.245 1.00 17.99 252 MET A O 1
ATOM 1907 N N . SER A 1 273 ? -6.869 0.875 16.108 1.00 17.40 253 SER A N 1
ATOM 1908 C CA . SER A 1 273 ? -6.229 0.312 14.912 1.00 17.85 253 SER A CA 1
ATOM 1909 C C . SER A 1 273 ? -7.260 -0.236 13.944 1.00 20.63 253 SER A C 1
ATOM 1910 O O . SER A 1 273 ? -8.384 -0.561 14.349 1.00 17.21 253 SER A O 1
ATOM 1913 N N . PHE A 1 274 ? -6.911 -0.304 12.658 1.00 18.13 254 PHE A N 1
ATOM 1914 C CA . PHE A 1 274 ? -7.720 -1.084 11.740 1.00 15.25 254 PHE A CA 1
ATOM 1915 C C . PHE A 1 274 ? -6.838 -2.142 11.136 1.00 18.24 254 PHE A C 1
ATOM 1916 O O . PHE A 1 274 ? -5.765 -1.853 10.608 1.00 21.76 254 PHE A O 1
ATOM 1924 N N . ASN A 1 275 ? -7.316 -3.366 11.216 1.00 15.73 255 ASN A N 1
ATOM 1925 C CA . ASN A 1 275 ? -6.550 -4.515 10.800 1.00 19.50 255 ASN A CA 1
ATOM 1926 C C . ASN A 1 275 ? -7.281 -5.242 9.687 1.00 20.50 255 ASN A C 1
ATOM 1927 O O . ASN A 1 275 ? -8.397 -5.703 9.882 1.00 20.36 255 ASN A O 1
ATOM 1932 N N . TYR A 1 276 ? -6.655 -5.327 8.519 1.00 15.17 256 TYR A N 1
ATOM 1933 C CA . TYR A 1 276 ? -7.213 -6.104 7.418 1.00 18.68 256 TYR A CA 1
ATOM 1934 C C . TYR A 1 276 ? -6.482 -7.454 7.375 1.00 17.13 256 TYR A C 1
ATOM 1935 O O . TYR A 1 276 ? -5.261 -7.495 7.244 1.00 21.09 256 TYR A O 1
ATOM 1944 N N . HIS A 1 277 ? -7.217 -8.552 7.526 1.00 17.55 257 HIS A N 1
ATOM 1945 C CA . HIS A 1 277 ? -6.590 -9.866 7.622 1.00 18.11 257 HIS A CA 1
ATOM 1946 C C . HIS A 1 277 ? -6.611 -10.635 6.307 1.00 22.61 257 HIS A C 1
ATOM 1947 O O . HIS A 1 277 ? -6.219 -11.800 6.283 1.00 22.31 257 HIS A O 1
ATOM 1954 N N . ARG A 1 278 ? -7.092 -9.994 5.240 1.00 20.46 258 ARG A N 1
ATOM 1955 C CA . ARG A 1 278 ? -7.398 -10.681 3.984 1.00 19.08 258 ARG A CA 1
ATOM 1956 C C . ARG A 1 278 ? -8.162 -11.970 4.261 1.00 21.32 258 ARG A C 1
ATOM 1957 O O . ARG A 1 278 ? -9.076 -11.976 5.080 1.00 17.03 258 ARG A O 1
ATOM 1965 N N . GLU A 1 279 ? -7.786 -13.073 3.622 1.00 18.37 259 GLU A N 1
ATOM 1966 C CA . GLU A 1 279 ? -8.551 -14.309 3.800 1.00 18.75 259 GLU A CA 1
ATOM 1967 C C . GLU A 1 279 ? -7.983 -15.239 4.877 1.00 20.57 259 GLU A C 1
ATOM 1968 O O . GLU A 1 279 ? -8.396 -16.392 4.983 1.00 21.48 259 GLU A O 1
ATOM 1974 N N . HIS A 1 280 ? -7.059 -14.728 5.691 1.00 23.03 260 HIS A N 1
ATOM 1975 C CA . HIS A 1 280 ? -6.392 -15.539 6.718 1.00 21.88 260 HIS A CA 1
ATOM 1976 C C . HIS A 1 280 ? -7.344 -16.299 7.642 1.00 28.55 260 HIS A C 1
ATOM 1977 O O . HIS A 1 280 ? -7.279 -17.531 7.728 1.00 24.04 260 HIS A O 1
ATOM 1984 N N . PHE A 1 281 ? -8.230 -15.581 8.333 1.00 20.10 261 PHE A N 1
ATOM 1985 C CA . PHE A 1 281 ? -9.167 -16.244 9.234 1.00 19.76 261 PHE A CA 1
ATOM 1986 C C . PHE A 1 281 ? -10.292 -16.959 8.497 1.00 21.65 261 PHE A C 1
ATOM 1987 O O . PHE A 1 281 ? -10.815 -17.955 8.976 1.00 20.09 261 PHE A O 1
ATOM 1995 N N . GLY A 1 282 ? -10.675 -16.447 7.333 1.00 18.54 262 GLY A N 1
ATOM 1996 C CA . GLY A 1 282 ? -11.698 -17.112 6.543 1.00 18.01 262 GLY A CA 1
ATOM 1997 C C . GLY A 1 282 ? -11.242 -18.508 6.141 1.00 23.60 262 GLY A C 1
ATOM 1998 O O . GLY A 1 282 ? -12.006 -19.477 6.186 1.00 22.94 262 GLY A O 1
ATOM 1999 N N . THR A 1 283 ? -9.980 -18.620 5.755 1.00 23.44 263 THR A N 1
ATOM 2000 C CA A THR A 1 283 ? -9.414 -19.907 5.357 0.63 22.88 263 THR A CA 1
ATOM 2001 C CA B THR A 1 283 ? -9.452 -19.919 5.362 0.37 22.92 263 THR A CA 1
ATOM 2002 C C . THR A 1 283 ? -9.230 -20.815 6.569 1.00 25.29 263 THR A C 1
ATOM 2003 O O . THR A 1 283 ? -9.570 -22.001 6.540 1.00 25.10 263 THR A O 1
ATOM 2010 N N . THR A 1 284 ? -8.690 -20.243 7.637 1.00 23.34 264 THR A N 1
ATOM 2011 C CA . THR A 1 284 ? -8.427 -21.002 8.849 1.00 24.07 264 THR A CA 1
ATOM 2012 C C . THR A 1 284 ? -9.687 -21.674 9.371 1.00 26.63 264 THR A C 1
ATOM 2013 O O . THR A 1 284 ? -9.669 -22.841 9.757 1.00 21.77 264 THR A O 1
ATOM 2017 N N . TRP A 1 285 ? -10.792 -20.942 9.366 1.00 22.30 265 TRP A N 1
ATOM 2018 C CA . TRP A 1 285 ? -12.009 -21.442 9.982 1.00 19.40 265 TRP A CA 1
ATOM 2019 C C . TRP A 1 285 ? -13.043 -21.961 8.994 1.00 17.29 265 TRP A C 1
ATOM 2020 O O . TRP A 1 285 ? -14.144 -22.335 9.389 1.00 21.57 265 TRP A O 1
ATOM 2031 N N . GLY A 1 286 ? -12.700 -21.983 7.717 1.00 19.69 266 GLY A N 1
ATOM 2032 C CA . GLY A 1 286 ? -13.624 -22.499 6.721 1.00 21.20 266 GLY A CA 1
ATOM 2033 C C . GLY A 1 286 ? -14.838 -21.607 6.519 1.00 24.86 266 GLY A C 1
ATOM 2034 O O . GLY A 1 286 ? -15.935 -22.079 6.252 1.00 21.57 266 GLY A O 1
ATOM 2035 N N . ILE A 1 287 ? -14.651 -20.300 6.643 1.00 21.95 267 ILE A N 1
ATOM 2036 C CA . ILE A 1 287 ? -15.766 -19.382 6.433 1.00 21.06 267 ILE A CA 1
ATOM 2037 C C . ILE A 1 287 ? -15.872 -19.078 4.941 1.00 18.63 267 ILE A C 1
ATOM 2038 O O . ILE A 1 287 ? -14.894 -18.643 4.329 1.00 18.75 267 ILE A O 1
ATOM 2043 N N . GLN A 1 288 ? -17.063 -19.312 4.387 1.00 21.74 268 GLN A N 1
ATOM 2044 C CA A GLN A 1 288 ? -17.318 -19.058 2.976 0.48 25.58 268 GLN A CA 1
ATOM 2045 C CA B GLN A 1 288 ? -17.377 -19.097 2.970 0.52 25.63 268 GLN A CA 1
ATOM 2046 C C . GLN A 1 288 ? -18.229 -17.845 2.800 1.00 16.39 268 GLN A C 1
ATOM 2047 O O . GLN A 1 288 ? -19.269 -17.729 3.453 1.00 20.76 268 GLN A O 1
ATOM 2058 N N . ASP A 1 289 ? -17.835 -16.940 1.908 1.00 20.20 269 ASP A N 1
ATOM 2059 C CA . ASP A 1 289 ? -18.692 -15.784 1.626 1.00 19.95 269 ASP A CA 1
ATOM 2060 C C . ASP A 1 289 ? -19.875 -16.202 0.742 1.00 30.68 269 ASP A C 1
ATOM 2061 O O . ASP A 1 289 ? -20.002 -17.378 0.379 1.00 23.91 269 ASP A O 1
ATOM 2066 N N . ALA A 1 290 ? -20.728 -15.246 0.388 1.00 23.70 270 ALA A N 1
ATOM 2067 C CA . ALA A 1 290 ? -21.928 -15.545 -0.397 1.00 28.48 270 ALA A CA 1
ATOM 2068 C C . ALA A 1 290 ? -21.637 -16.088 -1.811 1.00 28.51 270 ALA A C 1
ATOM 2069 O O . ALA A 1 290 ? -22.521 -16.660 -2.448 1.00 28.93 270 ALA A O 1
ATOM 2071 N N . ASN A 1 291 ? -20.409 -15.907 -2.288 1.00 28.81 271 ASN A N 1
ATOM 2072 C CA . ASN A 1 291 ? -20.002 -16.392 -3.612 1.00 31.97 271 ASN A CA 1
ATOM 2073 C C . ASN A 1 291 ? -19.271 -17.725 -3.544 1.00 35.19 271 ASN A C 1
ATOM 2074 O O . ASN A 1 291 ? -18.777 -18.215 -4.555 1.00 35.10 271 ASN A O 1
ATOM 2079 N N . GLY A 1 292 ? -19.182 -18.286 -2.344 1.00 28.51 272 GLY A N 1
ATOM 2080 C CA . GLY A 1 292 ? -18.516 -19.552 -2.126 1.00 29.65 272 GLY A CA 1
ATOM 2081 C C . GLY A 1 292 ? -17.005 -19.455 -1.993 1.00 35.94 272 GLY A C 1
ATOM 2082 O O . GLY A 1 292 ? -16.328 -20.478 -2.015 1.00 36.88 272 GLY A O 1
ATOM 2083 N N . GLU A 1 293 ? -16.473 -18.241 -1.845 1.00 24.95 273 GLU A N 1
ATOM 2084 C CA . GLU A 1 293 ? -15.029 -18.053 -1.691 1.00 25.50 273 GLU A CA 1
ATOM 2085 C C . GLU A 1 293 ? -14.626 -17.917 -0.213 1.00 27.97 273 GLU A C 1
ATOM 2086 O O . GLU A 1 293 ? -15.446 -17.541 0.621 1.00 25.63 273 GLU A O 1
ATOM 2092 N N . PRO A 1 294 ? -13.359 -18.221 0.114 1.00 24.87 274 PRO A N 1
ATOM 2093 C CA . PRO A 1 294 ? -12.946 -18.036 1.514 1.00 23.02 274 PRO A CA 1
ATOM 2094 C C . PRO A 1 294 ? -13.090 -16.573 1.931 1.00 21.22 274 PRO A C 1
ATOM 2095 O O . PRO A 1 294 ? -12.547 -15.698 1.259 1.00 22.24 274 PRO A O 1
ATOM 2099 N N . ALA A 1 295 ? -13.831 -16.323 3.012 1.00 23.31 275 ALA A N 1
ATOM 2100 C CA . ALA A 1 295 ? -14.148 -14.953 3.430 1.00 18.18 275 ALA A CA 1
ATOM 2101 C C . ALA A 1 295 ? -12.941 -14.119 3.832 1.00 18.05 275 ALA A C 1
ATOM 2102 O O . ALA A 1 295 ? -11.955 -14.623 4.378 1.00 18.34 275 ALA A O 1
ATOM 2104 N N . HIS A 1 296 ? -13.045 -12.822 3.590 1.00 15.88 276 HIS A N 1
ATOM 2105 C CA . HIS A 1 296 ? -12.079 -11.882 4.120 1.00 16.29 276 HIS A CA 1
ATOM 2106 C C . HIS A 1 296 ? -12.629 -11.343 5.425 1.00 16.32 276 HIS A C 1
ATOM 2107 O O . HIS A 1 296 ? -13.846 -11.360 5.641 1.00 11.66 276 HIS A O 1
ATOM 2114 N N . THR A 1 297 ? -11.735 -10.896 6.300 1.00 13.93 277 THR A N 1
ATOM 2115 C CA . THR A 1 297 ? -12.161 -10.299 7.560 1.00 13.36 277 THR A CA 1
ATOM 2116 C C . THR A 1 297 ? -11.327 -9.067 7.831 1.00 14.57 277 THR A C 1
ATOM 2117 O O . THR A 1 297 ? -10.202 -8.940 7.340 1.00 15.80 277 THR A O 1
ATOM 2121 N N . GLY A 1 298 ? -11.890 -8.147 8.609 1.00 13.73 278 GLY A N 1
ATOM 2122 C CA . GLY A 1 298 ? -11.160 -6.963 9.028 1.00 14.10 278 GLY A CA 1
ATOM 2123 C C . GLY A 1 298 ? -11.769 -6.485 10.334 1.00 17.36 278 GLY A C 1
ATOM 2124 O O . GLY A 1 298 ? -12.922 -6.800 10.640 1.00 12.32 278 GLY A O 1
ATOM 2125 N N . CYS A 1 299 ? -11.004 -5.740 11.125 1.00 14.86 279 CYS A N 1
ATOM 2126 C CA . CYS A 1 299 ? -11.566 -5.236 12.361 1.00 14.28 279 CYS A CA 1
ATOM 2127 C C . CYS A 1 299 ? -11.013 -3.851 12.700 1.00 15.96 279 CYS A C 1
ATOM 2128 O O . CYS A 1 299 ? -9.876 -3.520 12.351 1.00 17.84 279 CYS A O 1
ATOM 2131 N N . VAL A 1 300 ? -11.843 -3.035 13.346 1.00 11.08 280 VAL A N 1
ATOM 2132 C CA . VAL A 1 300 ? -11.366 -1.807 13.968 1.00 10.89 280 VAL A CA 1
ATOM 2133 C C . VAL A 1 300 ? -11.323 -2.081 15.464 1.00 14.97 280 VAL A C 1
ATOM 2134 O O . VAL A 1 300 ? -12.274 -2.614 16.024 1.00 12.09 280 VAL A O 1
ATOM 2138 N N . ALA A 1 301 ? -10.200 -1.757 16.094 1.00 10.26 281 ALA A N 1
ATOM 2139 C CA . ALA A 1 301 ? -10.002 -2.075 17.503 1.00 11.94 281 ALA A CA 1
ATOM 2140 C C . ALA A 1 301 ? -9.806 -0.788 18.298 1.00 14.99 281 ALA A C 1
ATOM 2141 O O . ALA A 1 301 ? -9.053 0.086 17.875 1.00 16.46 281 ALA A O 1
ATOM 2143 N N . PHE A 1 302 ? -10.489 -0.681 19.435 1.00 10.39 282 PHE A N 1
ATOM 2144 C CA . PHE A 1 302 ? -10.362 0.463 20.328 1.00 10.37 282 PHE A CA 1
ATOM 2145 C C . PHE A 1 302 ? -9.704 -0.027 21.616 1.00 13.08 282 PHE A C 1
ATOM 2146 O O . PHE A 1 302 ? -10.228 -0.921 22.264 1.00 9.03 282 PHE A O 1
ATOM 2154 N N . GLY A 1 303 ? -8.550 0.526 21.974 1.00 9.95 283 GLY A N 1
ATOM 2155 C CA . GLY A 1 303 ? -7.913 0.161 23.237 1.00 9.95 283 GLY A CA 1
ATOM 2156 C C . GLY A 1 303 ? -8.533 1.028 24.320 1.00 12.66 283 GLY A C 1
ATOM 2157 O O . GLY A 1 303 ? -8.214 2.210 24.442 1.00 10.07 283 GLY A O 1
ATOM 2158 N N . MET A 1 304 ? -9.436 0.449 25.099 1.00 9.99 284 MET A N 1
ATOM 2159 C CA . MET A 1 304 ? -10.262 1.241 25.994 1.00 9.05 284 MET A CA 1
ATOM 2160 C C . MET A 1 304 ? -9.424 1.886 27.096 1.00 13.23 284 MET A C 1
ATOM 2161 O O . MET A 1 304 ? -9.663 3.028 27.481 1.00 10.63 284 MET A O 1
ATOM 2166 N N . ASP A 1 305 ? -8.451 1.158 27.610 1.00 9.43 285 ASP A N 1
ATOM 2167 C CA . ASP A 1 305 ? -7.603 1.730 28.668 1.00 10.84 285 ASP A CA 1
ATOM 2168 C C . ASP A 1 305 ? -6.598 2.758 28.133 1.00 14.00 285 ASP A C 1
ATOM 2169 O O . ASP A 1 305 ? -6.297 3.741 28.804 1.00 12.48 285 ASP A O 1
ATOM 2174 N N . ARG A 1 306 ? -6.070 2.538 26.936 1.00 9.96 286 ARG A N 1
ATOM 2175 C CA . ARG A 1 306 ? -5.260 3.586 26.314 1.00 9.55 286 ARG A CA 1
ATOM 2176 C C . ARG A 1 306 ? -6.071 4.838 26.034 1.00 12.59 286 ARG A C 1
ATOM 2177 O O . ARG A 1 306 ? -5.593 5.927 26.295 1.00 12.92 286 ARG A O 1
ATOM 2185 N N . LEU A 1 307 ? -7.290 4.693 25.502 1.00 9.33 287 LEU A N 1
ATOM 2186 C CA . LEU A 1 307 ? -8.145 5.872 25.265 1.00 8.66 287 LEU A CA 1
ATOM 2187 C C . LEU A 1 307 ? -8.469 6.612 26.566 1.00 10.54 287 LEU A C 1
ATOM 2188 O O . LEU A 1 307 ? -8.436 7.844 26.604 1.00 10.08 287 LEU A O 1
ATOM 2193 N N . ALA A 1 308 ? -8.779 5.863 27.628 1.00 8.54 288 ALA A N 1
ATOM 2194 C CA . ALA A 1 308 ? -9.073 6.510 28.920 1.00 9.45 288 ALA A CA 1
ATOM 2195 C C . ALA A 1 308 ? -7.857 7.285 29.420 1.00 10.17 288 ALA A C 1
ATOM 2196 O O . ALA A 1 308 ? -7.972 8.439 29.813 1.00 11.72 288 ALA A O 1
ATOM 2198 N N . VAL A 1 309 ? -6.698 6.643 29.412 1.00 13.35 289 VAL A N 1
ATOM 2199 C CA . VAL A 1 309 ? -5.451 7.318 29.795 1.00 13.51 289 VAL A CA 1
ATOM 2200 C C . VAL A 1 309 ? -5.189 8.541 28.896 1.00 11.35 289 VAL A C 1
ATOM 2201 O O . VAL A 1 309 ? -4.820 9.617 29.382 1.00 12.52 289 VAL A O 1
ATOM 2205 N N . ALA A 1 310 ? -5.431 8.406 27.592 1.00 11.39 290 ALA A N 1
ATOM 2206 C CA . ALA A 1 310 ? -5.271 9.562 26.695 1.00 10.19 290 ALA A CA 1
ATOM 2207 C C . ALA A 1 310 ? -6.183 10.725 27.060 1.00 13.46 290 ALA A C 1
ATOM 2208 O O . ALA A 1 310 ? -5.772 11.896 27.003 1.00 10.99 290 ALA A O 1
ATOM 2210 N N . MET A 1 311 ? -7.423 10.416 27.427 1.00 10.22 291 MET A N 1
ATOM 2211 C CA . MET A 1 311 ? -8.371 11.448 27.828 1.00 12.30 291 MET A CA 1
ATOM 2212 C C . MET A 1 311 ? -7.894 12.171 29.077 1.00 11.31 291 MET A C 1
ATOM 2213 O O . MET A 1 311 ? -7.951 13.395 29.150 1.00 11.96 291 MET A O 1
ATOM 2218 N N . PHE A 1 312 ? -7.453 11.419 30.076 1.00 8.56 292 PHE A N 1
ATOM 2219 C CA . PHE A 1 312 ? -6.977 12.050 31.299 1.00 10.60 292 PHE A CA 1
ATOM 2220 C C . PHE A 1 312 ? -5.673 12.851 31.074 1.00 11.52 292 PHE A C 1
ATOM 2221 O O . PHE A 1 312 ? -5.476 13.932 31.641 1.00 13.94 292 PHE A O 1
ATOM 2229 N N . HIS A 1 313 ? -4.784 12.309 30.260 1.00 12.18 293 HIS A N 1
ATOM 2230 C CA . HIS A 1 313 ? -3.564 13.035 29.910 1.00 14.27 293 HIS A CA 1
ATOM 2231 C C . HIS A 1 313 ? -3.910 14.343 29.184 1.00 16.86 293 HIS A C 1
ATOM 2232 O O . HIS A 1 313 ? -3.309 15.376 29.435 1.00 14.85 293 HIS A O 1
ATOM 2239 N N . THR A 1 314 ? -4.907 14.306 28.310 1.00 11.51 294 THR A N 1
ATOM 2240 C CA . THR A 1 314 ? -5.251 15.467 27.497 1.00 13.15 294 THR A CA 1
ATOM 2241 C C . THR A 1 314 ? -6.050 16.495 28.281 1.00 15.82 294 THR A C 1
ATOM 2242 O O . THR A 1 314 ? -5.783 17.702 28.205 1.00 14.57 294 THR A O 1
ATOM 2246 N N . HIS A 1 315 ? -7.031 16.015 29.038 1.00 12.34 295 HIS A N 1
ATOM 2247 C CA . HIS A 1 315 ? -8.008 16.908 29.648 1.00 11.74 295 HIS A CA 1
ATOM 2248 C C . HIS A 1 315 ? -7.873 17.061 31.146 1.00 8.78 295 HIS A C 1
ATOM 2249 O O . HIS A 1 315 ? -8.569 17.883 31.743 1.00 11.23 295 HIS A O 1
ATOM 2256 N N . GLY A 1 316 ? -6.993 16.271 31.759 1.00 8.76 296 GLY A N 1
ATOM 2257 C CA . GLY A 1 316 ? -6.785 16.364 33.191 1.00 10.44 296 GLY A CA 1
ATOM 2258 C C . GLY A 1 316 ? -7.751 15.508 33.992 1.00 17.28 296 GLY A C 1
ATOM 2259 O O . GLY A 1 316 ? -8.678 14.905 33.448 1.00 13.30 296 GLY A O 1
ATOM 2260 N N . THR A 1 317 ? -7.541 15.462 35.299 1.00 13.48 297 THR A N 1
ATOM 2261 C CA . THR A 1 317 ? -8.338 14.581 36.157 1.00 17.17 297 THR A CA 1
ATOM 2262 C C . THR A 1 317 ? -9.540 15.271 36.807 1.00 20.70 297 THR A C 1
ATOM 2263 O O . THR A 1 317 ? -10.225 14.671 37.626 1.00 21.99 297 THR A O 1
ATOM 2267 N N . ASP A 1 318 ? -9.810 16.515 36.423 1.00 18.33 298 ASP A N 1
ATOM 2268 C CA . ASP A 1 318 ? -10.959 17.254 36.955 1.00 18.82 298 ASP A CA 1
ATOM 2269 C C . ASP A 1 318 ? -12.025 17.361 35.863 1.00 14.42 298 ASP A C 1
ATOM 2270 O O . ASP A 1 318 ? -11.944 18.218 34.981 1.00 13.94 298 ASP A O 1
ATOM 2275 N N . LEU A 1 319 ? -13.032 16.487 35.926 1.00 15.02 299 LEU A N 1
ATOM 2276 C CA . LEU A 1 319 ? -14.016 16.381 34.849 1.00 13.04 299 LEU A CA 1
ATOM 2277 C C . LEU A 1 319 ? -14.787 17.675 34.627 1.00 13.98 299 LEU A C 1
ATOM 2278 O O . LEU A 1 319 ? -15.181 17.982 33.504 1.00 13.79 299 LEU A O 1
ATOM 2283 N N . SER A 1 320 ? -15.009 18.429 35.708 1.00 14.72 300 SER A N 1
ATOM 2284 C CA . SER A 1 320 ? -15.771 19.678 35.613 1.00 15.43 300 SER A CA 1
ATOM 2285 C C . SER A 1 320 ? -15.085 20.695 34.691 1.00 21.77 300 SER A C 1
ATOM 2286 O O . SER A 1 320 ? -15.743 21.564 34.122 1.00 20.69 300 SER A O 1
ATOM 2289 N N . ALA A 1 321 ? -13.773 20.555 34.523 1.00 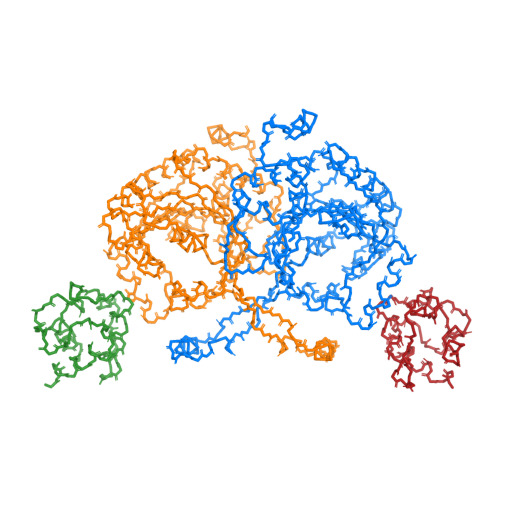17.50 301 ALA A N 1
ATOM 2290 C CA . ALA A 1 321 ? -13.008 21.479 33.675 1.00 15.72 301 ALA A CA 1
ATOM 2291 C C . ALA A 1 321 ? -12.845 20.983 32.238 1.00 19.21 301 ALA A C 1
ATOM 2292 O O . ALA A 1 321 ? -12.302 21.690 31.405 1.00 14.91 301 ALA A O 1
ATOM 2294 N N . TRP A 1 322 ? -13.306 19.771 31.937 1.00 16.81 302 TRP A N 1
ATOM 2295 C CA . TRP A 1 322 ? -13.180 19.261 30.575 1.00 14.13 302 TRP A CA 1
ATOM 2296 C C . TRP A 1 322 ? -13.933 20.157 29.601 1.00 14.15 302 TRP A C 1
ATOM 2297 O O . TRP A 1 322 ? -14.927 20.771 29.973 1.00 16.88 302 TRP A O 1
ATOM 2308 N N . PRO A 1 323 ? -13.466 20.227 28.341 1.00 14.50 303 PRO A N 1
ATOM 2309 C CA . PRO A 1 323 ? -14.088 21.121 27.361 1.00 16.74 303 PRO A CA 1
ATOM 2310 C C . PRO A 1 323 ? -15.562 20.808 27.222 1.00 27.33 303 PRO A C 1
ATOM 2311 O O . PRO A 1 323 ? -15.944 19.622 27.213 1.00 17.44 303 PRO A O 1
ATOM 2315 N N . ALA A 1 324 ? -16.377 21.860 27.161 1.00 16.93 304 ALA A N 1
ATOM 2316 C CA . ALA A 1 324 ? -17.834 21.715 27.106 1.00 23.55 304 ALA A CA 1
ATOM 2317 C C . ALA A 1 324 ? -18.286 20.743 26.017 1.00 17.61 304 ALA A C 1
ATOM 2318 O O . ALA A 1 324 ? -19.176 19.921 26.233 1.00 22.06 304 ALA A O 1
ATOM 2320 N N . LYS A 1 325 ? -17.670 20.832 24.847 1.00 20.49 305 LYS A N 1
ATOM 2321 C CA . LYS A 1 325 ? -18.088 19.977 23.737 1.00 22.50 305 LYS A CA 1
ATOM 2322 C C . LYS A 1 325 ? -17.768 18.515 24.015 1.00 21.28 305 LYS A C 1
ATOM 2323 O O . LYS A 1 325 ? -18.483 17.624 23.567 1.00 19.83 305 LYS A O 1
ATOM 2326 N N . VAL A 1 326 ? -16.690 18.274 24.755 1.00 19.04 306 VAL A N 1
ATOM 2327 C CA . VAL A 1 326 ? -16.286 16.904 25.091 1.00 16.88 306 VAL A CA 1
ATOM 2328 C C . VAL A 1 326 ? -17.202 16.333 26.168 1.00 20.54 306 VAL A C 1
ATOM 2329 O O . VAL A 1 326 ? -17.653 15.174 26.091 1.00 19.59 306 VAL A O 1
ATOM 2333 N N . ARG A 1 327 ? -17.503 17.151 27.173 1.00 18.89 307 ARG A N 1
ATOM 2334 C CA . ARG A 1 327 ? -18.476 16.761 28.179 1.00 15.82 307 ARG A CA 1
ATOM 2335 C C . ARG A 1 327 ? -19.832 16.419 27.531 1.00 19.22 307 ARG A C 1
ATOM 2336 O O . ARG A 1 327 ? -20.487 15.454 27.919 1.00 20.09 307 ARG A O 1
ATOM 2344 N N . ASP A 1 328 ? -20.245 17.210 26.546 1.00 18.13 308 ASP A N 1
ATOM 2345 C CA . ASP A 1 328 ? -21.521 16.982 25.869 1.00 25.04 308 ASP A CA 1
ATOM 2346 C C . ASP A 1 328 ? -21.506 15.675 25.070 1.00 24.55 308 ASP A C 1
ATOM 2347 O O . ASP A 1 328 ? -22.437 14.872 25.146 1.00 27.43 308 ASP A O 1
ATOM 2352 N N . ILE A 1 329 ? -20.441 15.484 24.301 1.00 23.67 309 ILE A N 1
ATOM 2353 C CA . ILE A 1 329 ? -20.227 14.265 23.523 1.00 22.92 309 ILE A CA 1
ATOM 2354 C C . ILE A 1 329 ? -20.305 13.027 24.424 1.00 25.66 309 ILE A C 1
ATOM 2355 O O . ILE A 1 329 ? -20.909 12.019 24.056 1.00 22.64 309 ILE A O 1
ATOM 2360 N N . LEU A 1 330 ? -19.716 13.116 25.616 1.00 17.71 310 LEU A N 1
ATOM 2361 C CA . LEU A 1 330 ? -19.664 11.986 26.536 1.00 18.80 310 LEU A CA 1
ATOM 2362 C C . LEU A 1 330 ? -20.921 11.836 27.381 1.00 24.99 310 LEU A C 1
ATOM 2363 O O . LEU A 1 330 ? -21.063 10.855 28.094 1.00 26.37 310 LEU A O 1
ATOM 2368 N N . GLY A 1 331 ? -21.810 12.820 27.335 1.00 25.14 311 GLY A N 1
ATOM 2369 C CA . GLY A 1 331 ? -22.983 12.803 28.195 1.00 24.45 311 GLY A CA 1
ATOM 2370 C C . GLY A 1 331 ? -22.718 13.093 29.666 1.00 29.14 311 GLY A C 1
ATOM 2371 O O . GLY A 1 331 ? -23.396 12.560 30.537 1.00 29.65 311 GLY A O 1
ATOM 2372 N N . LEU A 1 332 ? -21.730 13.931 29.955 1.00 24.34 312 LEU A N 1
ATOM 2373 C CA . LEU A 1 332 ? -21.432 14.312 31.335 1.00 30.12 312 LEU A CA 1
ATOM 2374 C C . LEU A 1 332 ? -22.366 15.416 31.823 1.00 33.44 312 LEU A C 1
ATOM 2375 O O . LEU A 1 332 ? -22.834 16.233 31.030 1.00 39.95 312 LEU A O 1
ATOM 2380 N N . ALA B 1 37 ? -32.935 -34.266 32.262 1.00 62.06 17 ALA B N 1
ATOM 2381 C CA . ALA B 1 37 ? -31.993 -33.277 31.750 1.00 68.54 17 ALA B CA 1
ATOM 2382 C C . ALA B 1 37 ? -32.104 -31.958 32.513 1.00 63.81 17 ALA B C 1
ATOM 2383 O O . ALA B 1 37 ? -33.177 -31.601 33.003 1.00 65.34 17 ALA B O 1
ATOM 2385 N N . ASP B 1 38 ? -30.982 -31.250 32.610 1.00 62.91 18 ASP B N 1
ATOM 2386 C CA . ASP B 1 38 ? -30.898 -29.976 33.323 1.00 41.78 18 ASP B CA 1
ATOM 2387 C C . ASP B 1 38 ? -31.949 -28.975 32.822 1.00 41.75 18 ASP B C 1
ATOM 2388 O O . ASP B 1 38 ? -32.020 -28.693 31.625 1.00 36.81 18 ASP B O 1
ATOM 2393 N N . PRO B 1 39 ? -32.774 -28.443 33.742 1.00 39.96 19 PRO B N 1
ATOM 2394 C CA . PRO B 1 39 ? -33.811 -27.454 33.422 1.00 41.31 19 PRO B CA 1
ATOM 2395 C C . PRO B 1 39 ? -33.221 -26.185 32.803 1.00 33.34 19 PRO B C 1
ATOM 2396 O O . PRO B 1 39 ? -33.920 -25.450 32.098 1.00 37.61 19 PRO B O 1
ATOM 2400 N N . LEU B 1 40 ? -31.942 -25.940 33.071 1.00 33.88 20 LEU B N 1
ATOM 2401 C CA . LEU B 1 40 ? -31.269 -24.741 32.577 1.00 35.22 20 LEU B CA 1
ATOM 2402 C C . LEU B 1 40 ? -30.819 -24.865 31.129 1.00 35.97 20 LEU B C 1
ATOM 2403 O O . LEU B 1 40 ? -30.744 -23.861 30.417 1.00 30.47 20 LEU B O 1
ATOM 2408 N N . ASP B 1 41 ? -30.517 -26.090 30.695 1.00 33.81 21 ASP B N 1
ATOM 2409 C CA . ASP B 1 41 ? -29.882 -26.315 29.392 1.00 34.89 21 ASP B CA 1
ATOM 2410 C C . ASP B 1 41 ? -30.543 -25.571 28.240 1.00 31.35 21 ASP B C 1
ATOM 2411 O O . ASP B 1 41 ? -29.866 -25.060 27.345 1.00 37.57 21 ASP B O 1
ATOM 2416 N N . HIS B 1 42 ? -31.866 -25.499 28.266 1.00 26.15 22 HIS B N 1
ATOM 2417 C CA . HIS B 1 42 ? -32.592 -24.879 27.167 1.00 36.28 22 HIS B CA 1
ATOM 2418 C C . HIS B 1 42 ? -32.371 -23.365 27.108 1.00 38.00 22 HIS B C 1
ATOM 2419 O O . HIS B 1 42 ? -32.663 -22.736 26.093 1.00 32.77 22 HIS B O 1
ATOM 2426 N N . LEU B 1 43 ? -31.865 -22.780 28.193 1.00 27.27 23 LEU B N 1
ATOM 2427 C CA . LEU B 1 43 ? -31.583 -21.340 28.203 1.00 29.17 23 LEU B CA 1
ATOM 2428 C C . LEU B 1 43 ? -30.427 -20.984 27.276 1.00 23.67 23 LEU B C 1
ATOM 2429 O O . LEU B 1 43 ? -30.341 -19.855 26.796 1.00 27.91 23 LEU B O 1
ATOM 2434 N N . ALA B 1 44 ? -29.530 -21.939 27.052 1.00 27.18 24 ALA B N 1
ATOM 2435 C CA . ALA B 1 44 ? -28.269 -21.673 26.364 1.00 29.47 24 ALA B CA 1
ATOM 2436 C C . ALA B 1 44 ? -28.450 -20.988 25.017 1.00 34.90 24 ALA B C 1
ATOM 2437 O O . ALA B 1 44 ? -27.673 -20.110 24.653 1.00 29.84 24 ALA B O 1
ATOM 2439 N N . ASP B 1 45 ? -29.488 -21.394 24.294 1.00 31.32 25 ASP B N 1
ATOM 2440 C CA A ASP B 1 45 ? -29.717 -20.903 22.944 0.54 33.31 25 ASP B CA 1
ATOM 2441 C CA B ASP B 1 45 ? -29.777 -20.902 22.945 0.46 33.33 25 ASP B CA 1
ATOM 2442 C C . ASP B 1 45 ? -29.865 -19.381 22.855 1.00 31.79 25 ASP B C 1
ATOM 2443 O O . ASP B 1 45 ? -29.366 -18.769 21.918 1.00 28.47 25 ASP B O 1
ATOM 2452 N N . LYS B 1 46 ? -30.527 -18.772 23.831 1.00 20.05 26 LYS B N 1
ATOM 2453 C CA . LYS B 1 46 ? -30.765 -17.334 23.801 1.00 23.47 26 LYS B CA 1
ATOM 2454 C C . LYS B 1 46 ? -29.676 -16.539 24.514 1.00 17.57 26 LYS B C 1
ATOM 2455 O O . LYS B 1 46 ? -29.530 -15.335 24.284 1.00 17.22 26 LYS B O 1
ATOM 2461 N N . LEU B 1 47 ? -28.933 -17.211 25.390 1.00 18.02 27 LEU B N 1
ATOM 2462 C CA . LEU B 1 47 ? -28.018 -16.526 26.305 1.00 21.26 27 LEU B CA 1
ATOM 2463 C C . LEU B 1 47 ? -26.539 -16.623 25.928 1.00 18.46 27 LEU B C 1
ATOM 2464 O O . LEU B 1 47 ? -25.770 -15.701 26.208 1.00 18.14 27 LEU B O 1
ATOM 2469 N N . PHE B 1 48 ? -26.139 -17.730 25.299 1.00 17.04 28 PHE B N 1
ATOM 2470 C CA . PHE B 1 48 ? -24.716 -18.034 25.156 1.00 18.71 28 PHE B CA 1
ATOM 2471 C C . PHE B 1 48 ? -24.341 -18.568 23.781 1.00 22.71 28 PHE B C 1
ATOM 2472 O O . PHE B 1 48 ? -25.182 -19.100 23.059 1.00 20.32 28 PHE B O 1
ATOM 2480 N N . HIS B 1 49 ? -23.065 -18.441 23.429 1.00 20.48 29 HIS B N 1
ATOM 2481 C CA . HIS B 1 49 ? -22.518 -19.192 22.306 1.00 20.91 29 HIS B CA 1
ATOM 2482 C C . HIS B 1 49 ? -21.323 -19.973 22.799 1.00 23.92 29 HIS B C 1
ATOM 2483 O O . HIS B 1 49 ? -20.598 -19.520 23.691 1.00 18.56 29 HIS B O 1
ATOM 2490 N N . SER B 1 50 ? -21.109 -21.142 22.210 1.00 19.62 30 SER B N 1
ATOM 2491 C CA . SER B 1 50 ? -19.991 -21.982 22.599 1.00 22.84 30 SER B CA 1
ATOM 2492 C C . SER B 1 50 ? -18.664 -21.327 22.257 1.00 18.73 30 SER B C 1
ATOM 2493 O O 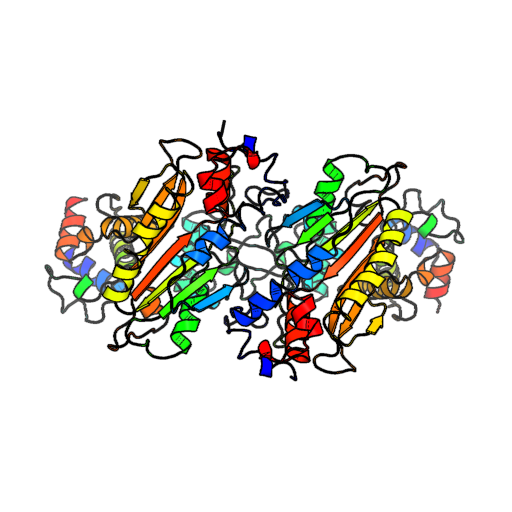. SER B 1 50 ? -18.517 -20.702 21.209 1.00 21.40 30 SER B O 1
ATOM 2496 N N . MET B 1 51 ? -17.701 -21.480 23.157 1.00 17.29 31 MET B N 1
ATOM 2497 C CA . MET B 1 51 ? -16.329 -21.078 22.893 1.00 20.43 31 MET B CA 1
ATOM 2498 C C . MET B 1 51 ? -15.397 -22.276 22.933 1.00 22.78 31 MET B C 1
ATOM 2499 O O . MET B 1 51 ? -14.188 -22.130 23.104 1.00 22.54 31 MET B O 1
ATOM 2504 N N . GLY B 1 52 ? -15.974 -23.462 22.767 1.00 23.02 32 GLY B N 1
ATOM 2505 C CA . GLY B 1 52 ? -15.195 -24.687 22.709 1.00 22.90 32 GLY B CA 1
ATOM 2506 C C . GLY B 1 52 ? -14.626 -25.114 24.048 1.00 23.55 32 GLY B C 1
ATOM 2507 O O . GLY B 1 52 ? -13.604 -25.788 24.090 1.00 23.10 32 GLY B O 1
ATOM 2508 N N . SER B 1 53 ? -15.271 -24.726 25.148 1.00 18.76 33 SER B N 1
ATOM 2509 C CA . SER B 1 53 ? -14.749 -25.073 26.469 1.00 21.98 33 SER B CA 1
ATOM 2510 C C . SER B 1 53 ? -15.836 -25.023 27.541 1.00 26.16 33 SER B C 1
ATOM 2511 O O . SER B 1 53 ? -16.508 -24.010 27.698 1.00 21.04 33 SER B O 1
ATOM 2514 N N . ASP B 1 54 ? -16.017 -26.117 28.278 1.00 20.36 34 ASP B N 1
ATOM 2515 C CA . ASP B 1 54 ? -17.083 -26.175 29.274 1.00 22.89 34 ASP B CA 1
ATOM 2516 C C . ASP B 1 54 ? -16.933 -25.048 30.297 1.00 19.06 34 ASP B C 1
ATOM 2517 O O . ASP B 1 54 ? -15.856 -24.846 30.842 1.00 24.73 34 ASP B O 1
ATOM 2522 N N . GLY B 1 55 ? -18.002 -24.305 30.551 1.00 13.52 35 GLY B N 1
ATOM 2523 C CA . GLY B 1 55 ? -17.940 -23.286 31.587 1.00 13.05 35 GLY B CA 1
ATOM 2524 C C . GLY B 1 55 ? -17.373 -21.951 31.116 1.00 17.07 35 GLY B C 1
ATOM 2525 O O . GLY B 1 55 ? -17.199 -21.021 31.921 1.00 16.47 35 GLY B O 1
ATOM 2526 N N . VAL B 1 56 ? -17.109 -21.844 29.815 1.00 15.81 36 VAL B N 1
ATOM 2527 C CA . VAL B 1 56 ? -16.595 -20.609 29.227 1.00 14.48 36 VAL B CA 1
ATOM 2528 C C . VAL B 1 56 ? -17.420 -20.296 27.984 1.00 16.60 36 VAL B C 1
ATOM 2529 O O . VAL B 1 56 ? -17.321 -20.998 26.982 1.00 18.04 36 VAL B O 1
ATOM 2533 N N . TYR B 1 57 ? -18.240 -19.251 28.048 1.00 14.21 37 TYR B N 1
ATOM 2534 C CA . TYR B 1 57 ? -19.201 -18.982 26.980 1.00 15.36 37 TYR B CA 1
ATOM 2535 C C . TYR B 1 57 ? -19.145 -17.528 26.535 1.00 16.10 37 TYR B C 1
ATOM 2536 O O . TYR B 1 57 ? -18.842 -16.648 27.331 1.00 14.11 37 TYR B O 1
ATOM 2545 N N . ALA B 1 58 ? -19.442 -17.302 25.262 1.00 16.56 38 ALA B N 1
ATOM 2546 C CA . ALA B 1 58 ? -19.713 -15.964 24.758 1.00 16.27 38 ALA B CA 1
ATOM 2547 C C . ALA B 1 58 ? -21.120 -15.563 25.198 1.00 17.78 38 ALA B C 1
ATOM 2548 O O . ALA B 1 58 ? -22.025 -16.386 25.215 1.00 17.62 38 ALA B O 1
ATOM 2550 N N . ARG B 1 59 ? -21.298 -14.294 25.540 1.00 12.63 39 ARG B N 1
ATOM 2551 C CA A ARG B 1 59 ? -22.553 -13.784 26.085 0.64 14.55 39 ARG B CA 1
ATOM 2552 C CA B ARG B 1 59 ? -22.564 -13.836 26.064 0.36 14.59 39 ARG B CA 1
ATOM 2553 C C . ARG B 1 59 ? -23.278 -12.973 25.026 1.00 14.00 39 ARG B C 1
ATOM 2554 O O . ARG B 1 59 ? -22.677 -12.084 24.418 1.00 11.97 39 ARG B O 1
ATOM 2569 N N . THR B 1 60 ? -24.557 -13.272 24.813 1.00 11.65 40 THR B N 1
ATOM 2570 C CA . THR B 1 60 ? -25.372 -12.552 23.824 1.00 13.68 40 THR B CA 1
ATOM 2571 C C . THR B 1 60 ? -25.792 -11.196 24.349 1.00 14.69 40 THR B C 1
ATOM 2572 O O . THR B 1 60 ? -25.633 -10.907 25.525 1.00 12.11 40 THR B O 1
ATOM 2576 N N . ALA B 1 61 ? -26.329 -10.361 23.464 1.00 14.60 41 ALA B N 1
ATOM 2577 C CA . ALA B 1 61 ? -26.777 -9.028 23.856 1.00 16.23 41 ALA B CA 1
ATOM 2578 C C . ALA B 1 61 ? -27.911 -9.114 24.888 1.00 16.65 41 ALA B C 1
ATOM 2579 O O . ALA B 1 61 ? -27.960 -8.338 25.839 1.00 13.39 41 ALA B O 1
ATOM 2581 N N . LEU B 1 62 ? -28.797 -10.085 24.710 1.00 15.26 42 LEU B N 1
ATOM 2582 C CA . LEU B 1 62 ? -29.901 -10.291 25.644 1.00 13.68 42 LEU B CA 1
ATOM 2583 C C . LEU B 1 62 ? -29.381 -10.546 27.048 1.00 13.71 42 LEU B C 1
ATOM 2584 O O . LEU B 1 62 ? -29.784 -9.886 28.008 1.00 15.21 42 LEU B O 1
ATOM 2589 N N . TYR B 1 63 ? -28.486 -11.517 27.162 1.00 13.73 43 TYR B N 1
ATOM 2590 C CA . TYR B 1 63 ? -27.916 -11.887 28.452 1.00 15.01 43 TYR B CA 1
ATOM 2591 C C . TYR B 1 63 ? -27.179 -10.734 29.124 1.00 14.92 43 TYR B C 1
ATOM 2592 O O . TYR B 1 63 ? -27.389 -10.448 30.296 1.00 15.35 43 TYR B O 1
ATOM 2601 N N . GLU B 1 64 ? -26.315 -10.066 28.371 1.00 13.76 44 GLU B N 1
ATOM 2602 C CA A GLU B 1 64 ? -25.531 -8.943 28.881 0.52 16.16 44 GLU B CA 1
ATOM 2603 C CA B GLU B 1 64 ? -25.537 -8.975 28.947 0.48 16.12 44 GLU B CA 1
ATOM 2604 C C . GLU B 1 64 ? -26.388 -7.778 29.351 1.00 12.94 44 GLU B C 1
ATOM 2605 O O . GLU B 1 64 ? -26.046 -7.085 30.307 1.00 15.09 44 GLU B O 1
ATOM 2616 N N . SER B 1 65 ? -27.501 -7.546 28.657 1.00 16.65 45 SER B N 1
ATOM 2617 C CA . SER B 1 65 ? -28.384 -6.445 29.044 1.00 18.99 45 SER B CA 1
ATOM 2618 C C . SER B 1 65 ? -28.907 -6.682 30.464 1.00 16.53 45 SER B C 1
ATOM 2619 O O . SER B 1 65 ? -29.023 -5.746 31.253 1.00 14.87 45 SER B O 1
ATOM 2622 N N . ILE B 1 66 ? -29.210 -7.932 30.788 1.00 14.03 46 ILE B N 1
ATOM 2623 C CA . ILE B 1 66 ? -29.687 -8.271 32.131 1.00 12.23 46 ILE B CA 1
ATOM 2624 C C . ILE B 1 66 ? -28.579 -8.258 33.195 1.00 13.23 46 ILE B C 1
ATOM 2625 O O . ILE B 1 66 ? -28.811 -7.827 34.321 1.00 13.78 46 ILE B O 1
ATOM 2630 N N . VAL B 1 67 ? -27.387 -8.733 32.851 1.00 12.18 47 VAL B N 1
ATOM 2631 C CA . VAL B 1 67 ? -26.243 -8.623 33.770 1.00 12.82 47 VAL B CA 1
ATOM 2632 C C . VAL B 1 67 ? -25.997 -7.158 34.125 1.00 11.86 47 VAL B C 1
ATOM 2633 O O . VAL B 1 67 ? -25.770 -6.814 35.289 1.00 12.52 47 VAL B O 1
ATOM 2637 N N . GLU B 1 68 ? -26.057 -6.293 33.116 1.00 14.04 48 GLU B N 1
ATOM 2638 C CA . GLU B 1 68 ? -25.858 -4.863 33.319 1.00 14.89 48 GLU B CA 1
ATOM 2639 C C . GLU B 1 68 ? -26.941 -4.205 34.167 1.00 15.63 48 GLU B C 1
ATOM 2640 O O . GLU B 1 68 ? -26.627 -3.322 34.970 1.00 14.34 48 GLU B O 1
ATOM 2646 N N . ARG B 1 69 ? -28.207 -4.595 33.970 1.00 13.24 49 ARG B N 1
ATOM 2647 C CA A ARG B 1 69 ? -29.280 -4.042 34.790 0.59 16.54 49 ARG B CA 1
ATOM 2648 C CA B ARG B 1 69 ? -29.320 -4.083 34.787 0.41 16.53 49 ARG B CA 1
ATOM 2649 C C . ARG B 1 69 ? -29.161 -4.535 36.233 1.00 14.26 49 ARG B C 1
ATOM 2650 O O . ARG B 1 69 ? -29.431 -3.788 37.173 1.00 13.22 49 ARG B O 1
ATOM 2665 N N . LEU B 1 70 ? -28.743 -5.786 36.406 1.00 11.65 50 LEU B N 1
ATOM 2666 C CA . LEU B 1 70 ? -28.526 -6.311 37.753 1.00 14.42 50 LEU B CA 1
ATOM 2667 C C . LEU B 1 70 ? -27.395 -5.574 38.458 1.00 13.92 50 LEU B C 1
ATOM 2668 O O . LEU B 1 70 ? -27.490 -5.257 39.650 1.00 11.23 50 LEU B O 1
ATOM 2673 N N . ALA B 1 71 ? -26.324 -5.301 37.732 1.00 11.85 51 ALA B N 1
ATOM 2674 C CA . ALA B 1 71 ? -25.210 -4.552 38.319 1.00 13.27 51 ALA B CA 1
ATOM 2675 C C . ALA B 1 71 ? -25.657 -3.147 38.718 1.00 13.41 51 ALA B C 1
ATOM 2676 O O . ALA B 1 71 ? -25.263 -2.642 39.772 1.00 12.56 51 ALA B O 1
ATOM 2678 N N . ALA B 1 72 ? -26.451 -2.504 37.864 1.00 12.98 52 ALA B N 1
ATOM 2679 C CA . ALA B 1 72 ? -26.939 -1.163 38.176 1.00 16.88 52 ALA B CA 1
ATOM 2680 C C . ALA B 1 72 ? -27.861 -1.191 39.385 1.00 12.50 52 ALA B C 1
ATOM 2681 O O . ALA B 1 72 ? -27.864 -0.263 40.198 1.00 12.69 52 ALA B O 1
ATOM 2683 N N . LEU B 1 73 ? -28.652 -2.253 39.508 1.00 12.09 53 LEU B N 1
ATOM 2684 C CA . LEU B 1 73 ? -29.539 -2.385 40.672 1.00 14.82 53 LEU B CA 1
ATOM 2685 C C . LEU B 1 73 ? -28.718 -2.507 41.956 1.00 13.65 53 LEU B C 1
ATOM 2686 O O . LEU B 1 73 ? -28.993 -1.830 42.956 1.00 15.12 53 LEU B O 1
ATOM 2691 N N . ILE B 1 74 ? -27.685 -3.350 41.919 1.00 11.14 54 ILE B N 1
ATOM 2692 C CA . ILE B 1 74 ? -26.819 -3.530 43.071 1.00 13.10 54 ILE B CA 1
ATOM 2693 C C . ILE B 1 74 ? -26.114 -2.232 43.436 1.00 15.22 54 ILE B C 1
ATOM 2694 O O . ILE B 1 74 ? -26.002 -1.890 44.618 1.00 12.83 54 ILE B O 1
ATOM 2699 N N . THR B 1 75 ? -25.638 -1.507 42.417 1.00 12.87 55 THR B N 1
ATOM 2700 C CA . THR B 1 75 ? -25.047 -0.185 42.640 1.00 11.92 55 THR B CA 1
ATOM 2701 C C . THR B 1 75 ? -26.013 0.807 43.317 1.00 13.40 55 THR B C 1
ATOM 2702 O O . THR B 1 75 ? -25.607 1.585 44.189 1.00 13.20 55 THR B O 1
ATOM 2706 N N . SER B 1 76 ? -27.281 0.794 42.902 1.00 14.00 56 SER B N 1
ATOM 2707 C CA . SER B 1 76 ? -28.287 1.676 43.506 1.00 18.17 56 SER B CA 1
ATOM 2708 C C . SER B 1 76 ? -28.485 1.415 45.007 1.00 18.83 56 SER B C 1
ATOM 2709 O O . SER B 1 76 ? -28.964 2.291 45.721 1.00 15.66 56 SER B O 1
ATOM 2712 N N . HIS B 1 77 ? -28.138 0.218 45.483 1.00 13.43 57 HIS B N 1
ATOM 2713 C CA . HIS B 1 77 ? -28.214 -0.080 46.931 1.00 15.02 57 HIS B CA 1
ATOM 2714 C C . HIS B 1 77 ? -26.908 0.120 47.704 1.00 16.94 57 HIS B C 1
ATOM 2715 O O . HIS B 1 77 ? -26.821 -0.228 48.877 1.00 17.24 57 HIS B O 1
ATOM 2722 N N . ARG B 1 78 ? -25.898 0.676 47.048 1.00 13.91 58 ARG B N 1
ATOM 2723 C CA . ARG B 1 78 ? -24.605 0.909 47.693 1.00 14.77 58 ARG B CA 1
ATOM 2724 C C . ARG B 1 78 ? -24.717 1.851 48.894 1.00 21.96 58 ARG B C 1
ATOM 2725 O O . ARG B 1 78 ? -25.353 2.896 48.819 1.00 16.91 58 ARG B O 1
ATOM 2733 N N . GLU B 1 79 ? -24.097 1.491 50.008 1.00 15.46 59 GLU B N 1
ATOM 2734 C CA . GLU B 1 79 ? -24.099 2.395 51.159 1.00 19.80 59 GLU B CA 1
ATOM 2735 C C . GLU B 1 79 ? -23.219 3.615 50.937 1.00 18.89 59 GLU B C 1
ATOM 2736 O O . GLU B 1 79 ? -22.195 3.544 50.243 1.00 14.94 59 GLU B O 1
ATOM 2742 N N . ALA B 1 80 ? -23.608 4.734 51.546 1.00 16.97 60 ALA B N 1
ATOM 2743 C CA . ALA B 1 80 ? -22.800 5.949 51.499 1.00 19.31 60 ALA B CA 1
ATOM 2744 C C . ALA B 1 80 ? -21.407 5.680 52.078 1.00 20.19 60 ALA B C 1
ATOM 2745 O O . ALA B 1 80 ? -21.252 4.844 52.965 1.00 18.20 60 ALA B O 1
ATOM 2747 N N . GLY B 1 81 ? -20.390 6.360 51.556 1.00 15.50 61 GLY B N 1
ATOM 2748 C CA . GLY B 1 81 ? -19.046 6.208 52.096 1.00 20.32 61 GLY B CA 1
ATOM 2749 C C . GLY B 1 81 ? -18.354 4.915 51.677 1.00 25.44 61 GLY B C 1
ATOM 2750 O O . GLY B 1 81 ? -17.443 4.451 52.359 1.00 24.27 61 GLY B O 1
ATOM 2751 N N . THR B 1 82 ? -18.788 4.336 50.557 1.00 20.20 62 THR B N 1
ATOM 2752 C CA . THR B 1 82 ? -18.201 3.086 50.046 1.00 19.26 62 THR B CA 1
ATOM 2753 C C . THR B 1 82 ? -17.314 3.391 48.839 1.00 16.88 62 THR B C 1
ATOM 2754 O O . THR B 1 82 ? -17.769 3.971 47.863 1.00 21.18 62 THR B O 1
ATOM 2758 N N . GLU B 1 83 ? -16.055 2.985 48.906 1.00 12.21 63 GLU B N 1
ATOM 2759 C CA . GLU B 1 83 ? -15.106 3.262 47.824 1.00 15.60 63 GLU B CA 1
ATOM 2760 C C . GLU B 1 83 ? -15.152 2.165 46.741 1.00 13.39 63 GLU B C 1
ATOM 2761 O O . GLU B 1 83 ? -14.950 0.989 47.029 1.00 11.74 63 GLU B O 1
ATOM 2767 N N . ALA B 1 84 ? -15.383 2.556 45.491 1.00 11.42 64 ALA B N 1
ATOM 2768 C CA . ALA B 1 84 ? -15.518 1.586 44.401 1.00 13.17 64 ALA B CA 1
ATOM 2769 C C . ALA B 1 84 ? -14.194 1.367 43.664 1.00 12.40 64 ALA B C 1
ATOM 2770 O O . ALA B 1 84 ? -13.588 2.322 43.176 1.00 12.05 64 ALA B O 1
ATOM 2772 N N . LEU B 1 85 ? -13.761 0.113 43.578 1.00 12.63 65 LEU B N 1
ATOM 2773 C CA . LEU B 1 85 ? -12.561 -0.252 42.815 1.00 10.70 65 LEU B CA 1
ATOM 2774 C C . LEU B 1 85 ? -12.944 -1.331 41.825 1.00 12.73 65 LEU B C 1
ATOM 2775 O O . LEU B 1 85 ? -13.799 -2.183 42.124 1.00 12.26 65 LEU B O 1
ATOM 2780 N N . ARG B 1 86 ? -12.313 -1.318 40.654 1.00 12.29 66 ARG B N 1
ATOM 2781 C CA . ARG B 1 86 ? -12.512 -2.400 39.695 1.00 10.72 66 ARG B CA 1
ATOM 2782 C C . ARG B 1 86 ? -11.168 -3.062 39.429 1.00 15.90 66 ARG B C 1
ATOM 2783 O O . ARG B 1 86 ? -10.174 -2.378 39.200 1.00 11.69 66 ARG B O 1
ATOM 2791 N N . PHE B 1 87 ? -11.135 -4.388 39.517 1.00 10.38 67 PHE B N 1
ATOM 2792 C CA . PHE B 1 87 ? -9.889 -5.132 39.366 1.00 11.30 67 PHE B CA 1
ATOM 2793 C C . PHE B 1 87 ? -9.899 -5.869 38.032 1.00 12.51 67 PHE B C 1
ATOM 2794 O O . PHE B 1 87 ? -10.954 -6.278 37.572 1.00 11.53 67 PHE B O 1
ATOM 2802 N N . PRO B 1 88 ? -8.717 -6.063 37.426 1.00 11.91 68 PRO B N 1
ATOM 2803 C CA . PRO B 1 88 ? -8.589 -6.881 36.211 1.00 10.27 68 PRO B CA 1
ATOM 2804 C C . PRO B 1 88 ? -8.751 -8.374 36.551 1.00 12.87 68 PRO B C 1
ATOM 2805 O O . PRO B 1 88 ? -8.883 -8.736 37.734 1.00 13.45 68 PRO B O 1
ATOM 2809 N N . PRO B 1 89 ? -8.764 -9.241 35.533 1.00 10.53 69 PRO B N 1
ATOM 2810 C CA . PRO B 1 89 ? -9.004 -10.672 35.802 1.00 11.63 69 PRO B CA 1
ATOM 2811 C C . PRO B 1 89 ? -7.771 -11.408 36.340 1.00 13.84 69 PRO B C 1
ATOM 2812 O O . PRO B 1 89 ? -7.830 -12.615 36.606 1.00 14.06 69 PRO B O 1
ATOM 2816 N N . VAL B 1 90 ? -6.665 -10.686 36.483 1.00 11.23 70 VAL B N 1
ATOM 2817 C CA . VAL B 1 90 ? -5.460 -11.264 37.052 1.00 9.92 70 VAL B CA 1
ATOM 2818 C C . VAL B 1 90 ? -5.016 -10.474 38.274 1.00 12.16 70 VAL B C 1
ATOM 2819 O O . VAL B 1 90 ? -5.334 -9.294 38.421 1.00 12.00 70 VAL B O 1
ATOM 2823 N N . MET B 1 91 ? -4.274 -11.124 39.156 1.00 12.01 71 MET B N 1
ATOM 2824 C CA . MET B 1 91 ? -3.696 -10.431 40.304 1.00 10.55 71 MET B CA 1
ATOM 2825 C C . MET B 1 91 ? -2.340 -11.061 40.611 1.00 16.89 71 MET B C 1
ATOM 2826 O O . MET B 1 91 ? -1.962 -12.076 40.004 1.00 13.26 71 MET B O 1
ATOM 2831 N N . SER B 1 92 ? -1.618 -10.454 41.546 1.00 15.51 72 SER B N 1
ATOM 2832 C CA . SER B 1 92 ? -0.306 -10.934 41.957 1.00 19.71 72 SER B CA 1
ATOM 2833 C C . SER B 1 92 ? -0.333 -12.347 42.538 1.00 15.81 72 SER B C 1
ATOM 2834 O O . SER B 1 92 ? -1.094 -12.643 43.467 1.00 14.37 72 SER B O 1
ATOM 2837 N N . ARG B 1 93 ? 0.512 -13.221 42.002 1.00 13.35 73 ARG B N 1
ATOM 2838 C CA . ARG B 1 93 ? 0.632 -14.560 42.556 1.00 14.74 73 ARG B CA 1
ATOM 2839 C C . ARG B 1 93 ? 1.162 -14.499 43.994 1.00 15.68 73 ARG B C 1
ATOM 2840 O O . ARG B 1 93 ? 0.665 -15.202 44.874 1.00 18.67 73 ARG B O 1
ATOM 2848 N N . ALA B 1 94 ? 2.136 -13.630 44.235 1.00 17.99 74 ALA B N 1
ATOM 2849 C CA . ALA B 1 94 ? 2.664 -13.459 45.593 1.00 22.48 74 ALA B CA 1
ATOM 2850 C C . ALA B 1 94 ? 1.578 -13.025 46.586 1.00 24.11 74 ALA B C 1
ATOM 2851 O O . ALA B 1 94 ? 1.528 -13.517 47.715 1.00 18.27 74 ALA B O 1
ATOM 2853 N N . GLN B 1 95 ? 0.688 -12.126 46.168 1.00 20.21 75 GLN B N 1
ATOM 2854 C CA . GLN B 1 95 ? -0.390 -11.698 47.062 1.00 19.96 75 GLN B CA 1
ATOM 2855 C C . GLN B 1 95 ? -1.337 -12.849 47.348 1.00 17.73 75 GLN B C 1
ATOM 2856 O O . GLN B 1 95 ? -1.751 -13.054 48.488 1.00 23.43 75 GLN B O 1
ATOM 2862 N N . LEU B 1 96 ? -1.665 -13.617 46.318 1.00 17.67 76 LEU B N 1
ATOM 2863 C CA . LEU B 1 96 ? -2.582 -14.726 46.502 1.00 17.74 76 LEU B CA 1
ATOM 2864 C C . LEU B 1 96 ? -1.966 -15.834 47.370 1.00 23.98 76 LEU B C 1
ATOM 2865 O O . LEU B 1 96 ? -2.654 -16.429 48.192 1.00 23.39 76 LEU B O 1
ATOM 2870 N N . GLU B 1 97 ? -0.670 -16.085 47.200 1.00 19.16 77 GLU B N 1
ATOM 2871 C CA . GLU B 1 97 ? 0.047 -17.024 48.076 1.00 20.62 77 GLU B CA 1
ATOM 2872 C C . GLU B 1 97 ? -0.021 -16.569 49.525 1.00 23.34 77 GLU B C 1
ATOM 2873 O O . GLU B 1 97 ? -0.321 -17.357 50.421 1.00 29.17 77 GLU B O 1
ATOM 2879 N N . LYS B 1 98 ? 0.248 -15.288 49.742 1.00 20.78 78 LYS B N 1
ATOM 2880 C CA . LYS B 1 98 ? 0.253 -14.711 51.083 1.00 20.69 78 LYS B CA 1
ATOM 2881 C C . LYS B 1 98 ? -1.128 -14.804 51.740 1.00 29.50 78 LYS B C 1
ATOM 2882 O O . LYS B 1 98 ? -1.242 -14.984 52.949 1.00 26.57 78 LYS B O 1
ATOM 2888 N N . SER B 1 99 ? -2.177 -14.731 50.930 1.00 25.02 79 SER B N 1
ATOM 2889 C CA A SER B 1 99 ? -3.533 -14.742 51.468 0.53 31.55 79 SER B CA 1
ATOM 2890 C CA B SER B 1 99 ? -3.555 -14.751 51.418 0.47 31.54 79 SER B CA 1
ATOM 2891 C C . SER B 1 99 ? -3.992 -16.129 51.890 1.00 32.59 79 SER B C 1
ATOM 2892 O O . SER B 1 99 ? -5.036 -16.270 52.530 1.00 34.93 79 SER B O 1
ATOM 2897 N N . GLY B 1 100 ? -3.205 -17.145 51.547 1.00 31.15 80 GLY B N 1
ATOM 2898 C CA . GLY B 1 100 ? -3.482 -18.499 51.988 1.00 25.25 80 GLY B CA 1
ATOM 2899 C C . GLY B 1 100 ? -4.343 -19.304 51.045 1.00 30.45 80 GLY B C 1
ATOM 2900 O O . GLY B 1 100 ? -4.827 -20.381 51.401 1.00 24.30 80 GLY B O 1
ATOM 2901 N N . TYR B 1 101 ? -4.541 -18.795 49.834 1.00 25.90 81 TYR B N 1
ATOM 2902 C CA . TYR B 1 101 ? -5.420 -19.478 48.885 1.00 27.09 81 TYR B CA 1
ATOM 2903 C C . TYR B 1 101 ? -4.908 -20.881 48.540 1.00 28.47 81 TYR B C 1
ATOM 2904 O O . TYR B 1 101 ? -5.703 -21.804 48.352 1.00 25.68 81 TYR B O 1
ATOM 2913 N N . LEU B 1 102 ? -3.587 -21.038 48.478 1.00 29.90 82 LEU B N 1
ATOM 2914 C CA . LEU B 1 102 ? -2.972 -22.338 48.175 1.00 36.64 82 LEU B CA 1
ATOM 2915 C C . LEU B 1 102 ? -3.278 -23.407 49.198 1.00 38.90 82 LEU B C 1
ATOM 2916 O O . LEU B 1 102 ? -3.500 -24.562 48.843 1.00 48.14 82 LEU B O 1
ATOM 2921 N N . LYS B 1 103 ? -3.248 -23.044 50.476 1.00 35.93 83 LYS B N 1
ATOM 2922 C CA . LYS B 1 103 ? -3.581 -24.013 51.501 1.00 42.26 83 LYS B CA 1
ATOM 2923 C C . LYS B 1 103 ? -5.037 -24.445 51.355 1.00 46.82 83 LYS B C 1
ATOM 2924 O O . LYS B 1 103 ? -5.360 -25.619 51.530 1.00 50.00 83 LYS B O 1
ATOM 2926 N N . SER B 1 104 ? -5.911 -23.508 50.996 1.00 28.27 84 SER B N 1
ATOM 2927 C CA . SER B 1 104 ? -7.352 -23.765 51.076 1.00 24.87 84 SER B CA 1
ATOM 2928 C C . SER B 1 104 ? -7.997 -24.308 49.807 1.00 25.22 84 SER B C 1
ATOM 2929 O O . SER B 1 104 ? -8.839 -25.203 49.876 1.00 22.25 84 SER B O 1
ATOM 2932 N N . PHE B 1 105 ? -7.650 -23.741 48.652 1.00 19.42 85 PHE B N 1
ATOM 2933 C CA . PHE B 1 105 ? -8.294 -24.159 47.417 1.00 19.68 85 PHE B CA 1
ATOM 2934 C C . PHE B 1 105 ? -7.303 -24.381 46.276 1.00 23.15 85 PHE B C 1
ATOM 2935 O O . PHE B 1 105 ? -7.525 -23.885 45.166 1.00 19.13 85 PHE B O 1
ATOM 2943 N N . PRO B 1 106 ? -6.218 -25.134 46.530 1.00 25.98 86 PRO B N 1
ATOM 2944 C CA . PRO B 1 106 ? -5.187 -25.279 45.492 1.00 19.09 86 PRO B CA 1
ATOM 2945 C C . PRO B 1 106 ? -5.738 -25.869 44.200 1.00 17.54 86 PRO B C 1
ATOM 2946 O O . PRO B 1 106 ? -5.245 -25.541 43.121 1.00 22.14 86 PRO B O 1
ATOM 2950 N N . ASN B 1 107 ? -6.765 -26.705 44.305 1.00 17.59 87 ASN B N 1
ATOM 2951 C CA . ASN B 1 107 ? -7.363 -27.331 43.132 1.00 20.35 87 ASN B CA 1
ATOM 2952 C C . ASN B 1 107 ? -8.133 -26.386 42.203 1.00 22.31 87 ASN B C 1
ATOM 2953 O O . ASN B 1 107 ? -8.460 -26.759 41.081 1.00 22.22 87 ASN B O 1
ATOM 2958 N N . LEU B 1 108 ? -8.446 -25.182 42.673 1.00 22.15 88 LEU B N 1
ATOM 2959 C CA . LEU B 1 108 ? -9.324 -24.288 41.915 1.00 17.58 88 LEU B CA 1
ATOM 2960 C C . LEU B 1 108 ? -8.540 -23.185 41.224 1.00 19.52 88 LEU B C 1
ATOM 2961 O O . LEU B 1 108 ? -9.061 -22.493 40.350 1.00 19.27 88 LEU B O 1
ATOM 2966 N N . LEU B 1 109 ? -7.286 -23.018 41.627 1.00 18.26 89 LEU B N 1
ATOM 2967 C CA . LEU B 1 109 ? -6.472 -21.889 41.191 1.00 22.21 89 LEU B CA 1
ATOM 2968 C C . LEU B 1 109 ? -6.056 -21.977 39.713 1.00 26.47 89 LEU B C 1
ATOM 2969 O O . LEU B 1 109 ? -5.676 -23.042 39.235 1.00 19.74 89 LEU B O 1
ATOM 2974 N N . GLY B 1 110 ? -6.147 -20.861 38.988 1.00 16.88 90 GLY B N 1
ATOM 2975 C CA . GLY B 1 110 ? -5.578 -20.778 37.650 1.00 15.65 90 GLY B CA 1
ATOM 2976 C C . GLY B 1 110 ? -4.349 -19.890 37.694 1.00 19.42 90 GLY B C 1
ATOM 2977 O O . GLY B 1 110 ? -4.425 -18.736 38.116 1.00 19.81 90 GLY B O 1
ATOM 2978 N N . CYS B 1 111 ? -3.192 -20.409 37.299 1.00 14.99 91 CYS B N 1
ATOM 2979 C CA A CYS B 1 111 ? -1.973 -19.603 37.298 0.64 17.37 91 CYS B CA 1
ATOM 2980 C CA B CYS B 1 111 ? -1.994 -19.581 37.288 0.36 17.39 91 CYS B CA 1
ATOM 2981 C C . CYS B 1 111 ? -1.661 -19.169 35.870 1.00 17.28 91 CYS B C 1
ATOM 2982 O O . CYS B 1 111 ? -2.000 -19.866 34.914 1.00 23.97 91 CYS B O 1
ATOM 2987 N N . VAL B 1 112 ? -1.027 -18.018 35.723 1.00 15.88 92 VAL B N 1
ATOM 2988 C CA . VAL B 1 112 ? -0.639 -17.574 34.397 1.00 17.32 92 VAL B CA 1
ATOM 2989 C C . VAL B 1 112 ? 0.770 -18.081 34.139 1.00 20.01 92 VAL B C 1
ATOM 2990 O O . VAL B 1 112 ? 1.663 -17.907 34.969 1.00 17.89 92 VAL B O 1
ATOM 2994 N N . CYS B 1 113 ? 0.953 -18.768 33.021 1.00 17.56 93 CYS B N 1
ATOM 2995 C CA A CYS B 1 113 ? 2.285 -19.175 32.587 0.85 17.66 93 CYS B CA 1
ATOM 2996 C CA B CYS B 1 113 ? 2.292 -19.153 32.602 0.15 17.69 93 CYS B CA 1
ATOM 2997 C C . CYS B 1 113 ? 2.546 -18.637 31.197 1.00 16.61 93 CYS B C 1
ATOM 2998 O O . CYS B 1 113 ? 1.609 -18.395 30.439 1.00 16.42 93 CYS B O 1
ATOM 3003 N N . GLY B 1 114 ? 3.815 -18.467 30.854 1.00 14.34 94 GLY B N 1
ATOM 3004 C CA . GLY B 1 114 ? 4.151 -17.971 29.533 1.00 14.30 94 GLY B CA 1
ATOM 3005 C C . GLY B 1 114 ? 5.405 -18.620 28.978 1.00 18.26 94 GLY B C 1
ATOM 3006 O O . GLY B 1 114 ? 6.051 -19.416 29.654 1.00 15.72 94 GLY B O 1
ATOM 3007 N N . LEU B 1 115 ? 5.743 -18.272 27.742 1.00 15.60 95 LEU B N 1
ATOM 3008 C CA . LEU B 1 115 ? 6.975 -18.735 27.132 1.00 23.42 95 LEU B CA 1
ATOM 3009 C C . LEU B 1 115 ? 8.030 -17.676 27.431 1.00 19.92 95 LEU B C 1
ATOM 3010 O O . LEU B 1 115 ? 8.080 -16.636 26.775 1.00 21.68 95 LEU B O 1
ATOM 3015 N N . HIS B 1 116 ? 8.842 -17.931 28.451 1.00 22.48 96 HIS B N 1
ATOM 3016 C CA . HIS B 1 116 ? 9.791 -16.937 28.949 1.00 25.44 96 HIS B CA 1
ATOM 3017 C C . HIS B 1 116 ? 11.222 -17.204 28.494 1.00 33.35 96 HIS B C 1
ATOM 3018 O O . HIS B 1 116 ? 12.144 -16.536 28.961 1.00 32.07 96 HIS B O 1
ATOM 3025 N N . GLY B 1 117 ? 11.415 -18.171 27.598 1.00 29.89 97 GLY B N 1
ATOM 3026 C CA . GLY B 1 117 ? 12.757 -18.549 27.180 1.00 26.37 97 GLY B CA 1
ATOM 3027 C C . GLY B 1 117 ? 13.383 -17.678 26.105 1.00 31.26 97 GLY B C 1
ATOM 3028 O O . GLY B 1 117 ? 12.877 -16.610 25.781 1.00 29.29 97 GLY B O 1
ATOM 3029 N N . THR B 1 118 ? 14.486 -18.151 25.529 1.00 27.74 98 THR B N 1
ATOM 3030 C CA . THR B 1 118 ? 15.149 -17.444 24.438 1.00 27.64 98 THR B CA 1
ATOM 3031 C C . THR B 1 118 ? 14.373 -17.586 23.141 1.00 24.49 98 THR B C 1
ATOM 3032 O O . THR B 1 118 ? 13.479 -18.424 23.027 1.00 23.09 98 THR B O 1
ATOM 3036 N N . GLU B 1 119 ? 14.737 -16.791 22.142 1.00 20.95 99 GLU B N 1
ATOM 3037 C CA . GLU B 1 119 ? 14.088 -16.895 20.845 1.00 24.70 99 GLU B CA 1
ATOM 3038 C C . GLU B 1 119 ? 14.230 -18.301 20.258 1.00 27.71 99 GLU B C 1
ATOM 3039 O O . GLU B 1 119 ? 13.283 -18.835 19.677 1.00 23.61 99 GLU B O 1
ATOM 3045 N N . ARG B 1 120 ? 15.413 -18.890 20.403 1.00 27.03 100 ARG B N 1
ATOM 3046 C CA . ARG B 1 120 ? 15.648 -20.259 19.935 1.00 27.98 100 ARG B CA 1
ATOM 3047 C C . ARG B 1 120 ? 14.737 -21.281 20.632 1.00 16.06 100 ARG B C 1
ATOM 3048 O O . ARG B 1 120 ? 14.157 -22.161 19.986 1.00 22.24 100 ARG B O 1
ATOM 3056 N N . GLU B 1 121 ? 14.644 -21.173 21.948 1.00 16.83 101 GLU B N 1
ATOM 3057 C CA . GLU B 1 121 ? 13.795 -22.057 22.735 1.00 21.62 101 GLU B CA 1
ATOM 3058 C C . GLU B 1 121 ? 12.323 -21.932 22.353 1.00 24.26 101 GLU B C 1
ATOM 3059 O O . GLU B 1 121 ? 11.618 -22.937 22.209 1.00 18.57 101 GLU B O 1
ATOM 3065 N N . ILE B 1 122 ? 11.856 -20.698 22.186 1.00 18.96 102 ILE B N 1
ATOM 3066 C CA . ILE B 1 122 ? 10.468 -20.487 21.787 1.00 17.79 102 ILE B CA 1
ATOM 3067 C C . ILE B 1 122 ? 10.187 -21.033 20.397 1.00 17.29 102 ILE B C 1
ATOM 3068 O O . ILE B 1 122 ? 9.189 -21.725 20.188 1.00 21.09 102 ILE B O 1
ATOM 3073 N N . ASN B 1 123 ? 11.073 -20.748 19.445 1.00 15.03 103 ASN B N 1
ATOM 3074 C CA . ASN B 1 123 ? 10.926 -21.264 18.094 1.00 18.35 103 ASN B CA 1
ATOM 3075 C C . ASN B 1 123 ? 10.865 -22.800 18.076 1.00 18.38 103 ASN B C 1
ATOM 3076 O O . ASN B 1 123 ? 10.103 -23.393 17.321 1.00 17.77 103 ASN B O 1
ATOM 3081 N N . ALA B 1 124 ? 11.678 -23.437 18.907 1.00 17.69 104 ALA B N 1
ATOM 3082 C CA . ALA B 1 124 ? 11.644 -24.897 18.989 1.00 18.77 104 ALA B CA 1
ATOM 3083 C C . ALA B 1 124 ? 10.294 -25.411 19.529 1.00 13.84 104 ALA B C 1
ATOM 3084 O O . ALA B 1 124 ? 9.736 -26.384 19.007 1.00 15.10 104 ALA B O 1
ATOM 3086 N N . ALA B 1 125 ? 9.763 -24.752 20.562 1.00 14.80 105 ALA B N 1
ATOM 3087 C CA . ALA B 1 125 ? 8.474 -25.155 21.127 1.00 14.43 105 ALA B CA 1
ATOM 3088 C C . ALA B 1 125 ? 7.407 -25.090 20.057 1.00 17.38 105 ALA B C 1
ATOM 3089 O O . ALA B 1 125 ? 6.583 -26.006 19.922 1.00 16.38 105 ALA B O 1
ATOM 3091 N N . VAL B 1 126 ? 7.413 -24.000 19.298 1.00 15.81 106 VAL B N 1
ATOM 3092 C CA . VAL B 1 126 ? 6.467 -23.850 18.204 1.00 15.11 106 VAL B CA 1
ATOM 3093 C C . VAL B 1 126 ? 6.668 -24.936 17.141 1.00 15.33 106 VAL B C 1
ATOM 3094 O O . VAL B 1 126 ? 5.708 -25.510 16.618 1.00 16.36 106 VAL B O 1
ATOM 3098 N N . SER B 1 127 ? 7.925 -25.240 16.842 1.00 17.04 107 SER B N 1
ATOM 3099 C CA . SER B 1 127 ? 8.222 -26.299 15.889 1.00 20.62 107 SER B CA 1
ATOM 3100 C C . SER B 1 127 ? 7.763 -27.673 16.385 1.00 15.08 107 SER B C 1
ATOM 3101 O O . SER B 1 127 ? 7.357 -28.504 15.580 1.00 16.05 107 SER B O 1
ATOM 3104 N N . ARG B 1 128 ? 7.816 -27.917 17.693 1.00 13.52 108 ARG B N 1
ATOM 3105 C CA . ARG B 1 128 ? 7.333 -29.205 18.213 1.00 16.66 108 ARG B CA 1
ATOM 3106 C C . ARG B 1 128 ? 5.832 -29.332 18.002 1.00 18.47 108 ARG B C 1
ATOM 3107 O O . ARG B 1 128 ? 5.327 -30.399 17.635 1.00 16.15 108 ARG B O 1
ATOM 3115 N N . PHE B 1 129 ? 5.121 -28.235 18.239 1.00 17.63 109 PHE B N 1
ATOM 3116 C CA . PHE B 1 129 ? 3.689 -28.191 17.974 1.00 18.88 109 PHE B CA 1
ATOM 3117 C C . PHE B 1 129 ? 3.371 -28.473 16.492 1.00 14.88 109 PHE B C 1
ATOM 3118 O O . PHE B 1 129 ? 2.434 -29.219 16.181 1.00 18.09 109 PHE B O 1
ATOM 3126 N N . ASP B 1 130 ? 4.149 -27.885 15.587 1.00 19.20 110 ASP B N 1
ATOM 3127 C CA . ASP B 1 130 ? 3.981 -28.143 14.151 1.00 20.92 110 ASP B CA 1
ATOM 3128 C C . ASP B 1 130 ? 4.183 -29.618 13.829 1.00 24.96 110 ASP B C 1
ATOM 3129 O O . ASP B 1 130 ? 3.634 -30.122 12.855 1.00 23.29 110 ASP B O 1
ATOM 3134 N N . ALA B 1 131 ? 4.989 -30.298 14.643 1.00 21.08 111 ALA B N 1
ATOM 3135 C CA . ALA B 1 131 ? 5.338 -31.703 14.397 1.00 21.86 111 ALA B CA 1
ATOM 3136 C C . ALA B 1 131 ? 4.570 -32.693 15.276 1.00 22.05 111 ALA B C 1
ATOM 3137 O O . ALA B 1 131 ? 5.015 -33.827 15.485 1.00 16.64 111 ALA B O 1
ATOM 3139 N N . GLY B 1 132 ? 3.419 -32.265 15.783 1.00 18.97 112 GLY B N 1
ATOM 3140 C CA . GLY B 1 132 ? 2.516 -33.149 16.494 1.00 18.87 112 GLY B CA 1
ATOM 3141 C C . GLY B 1 132 ? 2.798 -33.285 17.987 1.00 18.08 112 GLY B C 1
ATOM 3142 O O . GLY B 1 132 ? 2.179 -34.114 18.664 1.00 20.98 112 GLY B O 1
ATOM 3143 N N . GLY B 1 133 ? 3.735 -32.487 18.492 1.00 1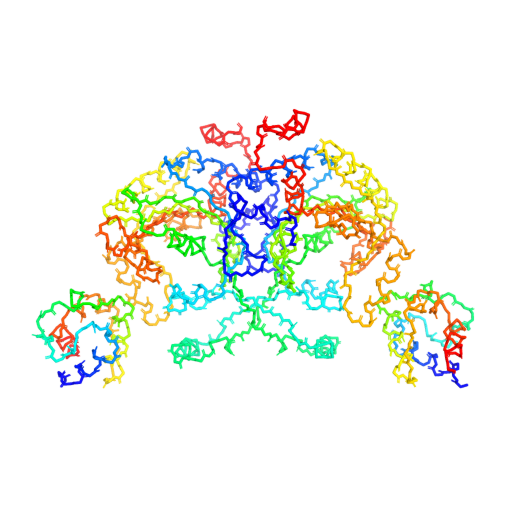4.04 113 GLY B N 1
ATOM 3144 C CA . GLY B 1 133 ? 4.116 -32.533 19.899 1.00 12.75 113 GLY B CA 1
ATOM 3145 C C . GLY B 1 133 ? 3.462 -31.421 20.713 1.00 16.54 113 GLY B C 1
ATOM 3146 O O . GLY B 1 133 ? 2.523 -30.773 20.253 1.00 16.48 113 GLY B O 1
ATOM 3147 N N . ASP B 1 134 ? 3.987 -31.184 21.909 1.00 15.36 114 ASP B N 1
ATOM 3148 C CA . ASP B 1 134 ? 3.381 -30.281 22.892 1.00 17.62 114 ASP B CA 1
ATOM 3149 C C . ASP B 1 134 ? 4.289 -29.072 23.099 1.00 22.47 114 ASP B C 1
ATOM 3150 O O . ASP B 1 134 ? 5.358 -29.210 23.678 1.00 22.65 114 ASP B O 1
ATOM 3155 N N . TRP B 1 135 ? 3.878 -27.889 22.634 1.00 16.43 115 TRP B N 1
ATOM 3156 C CA . TRP B 1 135 ? 4.667 -26.672 22.863 1.00 15.83 115 TRP B CA 1
ATOM 3157 C C . TRP B 1 135 ? 4.664 -26.209 24.319 1.00 14.90 115 TRP B C 1
ATOM 3158 O O . TRP B 1 135 ? 5.540 -25.435 24.737 1.00 15.99 115 TRP B O 1
ATOM 3169 N N . THR B 1 136 ? 3.681 -26.668 25.094 1.00 14.32 116 THR B N 1
ATOM 3170 C CA . THR B 1 136 ? 3.500 -26.167 26.463 1.00 17.98 116 THR B CA 1
ATOM 3171 C C . THR B 1 136 ? 4.573 -26.629 27.449 1.00 21.83 116 THR B C 1
ATOM 3172 O O . THR B 1 136 ? 4.673 -26.115 28.565 1.00 15.75 116 THR B O 1
ATOM 3176 N N . THR B 1 137 ? 5.391 -27.593 27.048 1.00 17.60 117 THR B N 1
ATOM 3177 C CA . THR B 1 137 ? 6.514 -27.989 27.893 1.00 17.46 117 THR B CA 1
ATOM 3178 C C . THR B 1 137 ? 7.522 -26.853 28.068 1.00 19.32 117 THR B C 1
ATOM 3179 O O . THR B 1 137 ? 8.357 -26.910 28.963 1.00 18.65 117 THR B O 1
ATOM 3183 N N . SER B 1 138 ? 7.464 -25.832 27.210 1.00 12.87 118 SER B N 1
ATOM 3184 C CA . SER B 1 138 ? 8.340 -24.677 27.368 1.00 13.49 118 SER B CA 1
ATOM 3185 C C . SER B 1 138 ? 7.736 -23.549 28.231 1.00 16.50 118 SER B C 1
ATOM 3186 O O . SER B 1 138 ? 8.354 -22.509 28.402 1.00 20.52 118 SER B O 1
ATOM 3189 N N . LEU B 1 139 ? 6.554 -23.762 28.789 1.00 20.57 119 LEU B N 1
ATOM 3190 C CA . LEU B 1 139 ? 5.946 -22.749 29.674 1.00 18.45 119 LEU B CA 1
ATOM 3191 C C . LEU B 1 139 ? 6.633 -22.701 31.021 1.00 22.26 119 LEU B C 1
ATOM 3192 O O . LEU B 1 139 ? 7.128 -23.718 31.505 1.00 18.43 119 LEU B O 1
ATOM 3197 N N . SER B 1 140 ? 6.651 -21.518 31.627 1.00 17.03 120 SER B N 1
ATOM 3198 C CA . SER B 1 140 ? 7.064 -21.343 33.020 1.00 18.45 120 SER B CA 1
ATOM 3199 C C . SER B 1 140 ? 6.118 -20.324 33.667 1.00 21.22 120 SER B C 1
ATOM 3200 O O . SER B 1 140 ? 5.489 -19.521 32.969 1.00 16.90 120 SER B O 1
ATOM 3203 N N . PRO B 1 141 ? 6.010 -20.360 34.997 1.00 19.92 121 PRO B N 1
ATOM 3204 C CA . PRO B 1 141 ? 5.027 -19.515 35.686 1.00 21.11 121 PRO B CA 1
ATOM 3205 C C . PRO B 1 141 ? 5.377 -18.061 35.601 1.00 21.75 121 PRO B C 1
ATOM 3206 O O . PRO B 1 141 ? 6.543 -17.702 35.711 1.00 24.24 121 PRO B O 1
ATOM 3210 N N . ALA B 1 142 ? 4.363 -17.226 35.411 1.00 22.28 122 ALA B N 1
ATOM 3211 C CA . ALA B 1 142 ? 4.529 -15.793 35.536 1.00 23.09 122 ALA B CA 1
ATOM 3212 C C . ALA B 1 142 ? 4.288 -15.423 37.001 1.00 26.06 122 ALA B C 1
ATOM 3213 O O . ALA B 1 142 ? 4.066 -16.297 37.834 1.00 28.50 122 ALA B O 1
ATOM 3215 N N . ASP B 1 143 ? 4.314 -14.129 37.306 1.00 20.62 123 ASP B N 1
ATOM 3216 C CA . ASP B 1 143 ? 4.056 -13.654 38.663 1.00 21.72 123 ASP B CA 1
ATOM 3217 C C . ASP B 1 143 ? 2.578 -13.304 38.867 1.00 14.68 123 ASP B C 1
ATOM 3218 O O . ASP B 1 143 ? 2.232 -12.562 39.787 1.00 15.56 123 ASP B O 1
ATOM 3223 N N . LEU B 1 144 ? 1.722 -13.841 38.012 1.00 16.49 124 LEU B N 1
ATOM 3224 C CA . LEU B 1 144 ? 0.286 -13.557 38.061 1.00 15.74 124 LEU B CA 1
ATOM 3225 C C . LEU B 1 144 ? -0.529 -14.829 38.168 1.00 15.39 124 LEU B C 1
ATOM 3226 O O . LEU B 1 144 ? -0.120 -15.894 37.686 1.00 15.05 124 LEU B O 1
ATOM 3231 N N . VAL B 1 145 ? -1.690 -14.723 38.810 1.00 11.08 125 VAL B N 1
ATOM 3232 C CA . VAL B 1 145 ? -2.701 -15.765 38.736 1.00 11.27 125 VAL B CA 1
ATOM 3233 C C . VAL B 1 145 ? -4.019 -15.129 38.284 1.00 14.55 125 VAL B C 1
ATOM 3234 O O . VAL B 1 145 ? -4.180 -13.909 38.353 1.00 14.50 125 VAL B O 1
ATOM 3238 N N . LEU B 1 146 ? -4.951 -15.938 37.807 1.00 14.42 126 LEU B N 1
ATOM 3239 C CA A LEU B 1 146 ? -6.289 -15.431 37.538 0.57 16.29 126 LEU B CA 1
ATOM 3240 C CA B LEU B 1 146 ? -6.307 -15.462 37.542 0.43 16.27 126 LEU B CA 1
ATOM 3241 C C . LEU B 1 146 ? -7.001 -15.268 38.880 1.00 17.45 126 LEU B C 1
ATOM 3242 O O . LEU B 1 146 ? -6.886 -16.109 39.765 1.00 14.50 126 LEU B O 1
ATOM 3251 N N . SER B 1 147 ? -7.703 -14.157 39.053 1.00 14.65 127 SER B N 1
ATOM 3252 C CA A SER B 1 147 ? -8.294 -13.868 40.350 0.57 17.68 127 SER B CA 1
ATOM 3253 C CA B SER B 1 147 ? -8.320 -13.852 40.344 0.43 17.68 127 SER B CA 1
ATOM 3254 C C . SER B 1 147 ? -9.412 -14.856 40.705 1.00 13.89 127 SER B C 1
ATOM 3255 O O . SER B 1 147 ? -10.317 -15.069 39.933 1.00 13.14 127 SER B O 1
ATOM 3260 N N . PRO B 1 148 ? -9.334 -15.463 41.897 1.00 16.06 128 PRO B N 1
ATOM 3261 C CA . PRO B 1 148 ? -10.398 -16.416 42.260 1.00 14.46 128 PRO B CA 1
ATOM 3262 C C . PRO B 1 148 ? -11.597 -15.773 42.971 1.00 15.10 128 PRO B C 1
ATOM 3263 O O . PRO B 1 148 ? -12.648 -16.392 43.067 1.00 16.66 128 PRO B O 1
ATOM 3267 N N . ALA B 1 149 ? -11.438 -14.548 43.457 1.00 13.35 129 ALA B N 1
ATOM 3268 C CA . ALA B 1 149 ? -12.533 -13.830 44.116 1.00 17.48 129 ALA B CA 1
ATOM 3269 C C . ALA B 1 149 ? -12.186 -12.359 44.026 1.00 16.67 129 ALA B C 1
ATOM 3270 O O . ALA B 1 149 ? -11.012 -11.997 44.001 1.00 20.08 129 ALA B O 1
ATOM 3272 N N . ALA B 1 150 ? -13.197 -11.511 43.943 1.00 16.08 130 ALA B N 1
ATOM 3273 C CA . ALA B 1 150 ? -12.951 -10.106 43.673 1.00 14.35 130 ALA B CA 1
ATOM 3274 C C . ALA B 1 150 ? -12.310 -9.379 44.844 1.00 18.11 130 ALA B C 1
ATOM 3275 O O . ALA B 1 150 ? -11.648 -8.374 44.649 1.00 18.94 130 ALA B O 1
ATOM 3277 N N . CYS B 1 151 ? -12.495 -9.869 46.067 1.00 13.69 131 CYS B N 1
ATOM 3278 C CA . CYS B 1 151 ? -12.021 -9.103 47.209 1.00 15.93 131 CYS B CA 1
ATOM 3279 C C . CYS B 1 151 ? -10.514 -9.163 47.491 1.00 17.34 131 CYS B C 1
ATOM 3280 O O . CYS B 1 151 ? -9.990 -8.259 48.130 1.00 17.39 131 CYS B O 1
ATOM 3283 N N . TYR B 1 152 ? -9.818 -10.205 47.031 1.00 17.26 132 TYR B N 1
ATOM 3284 C CA . TYR B 1 152 ? -8.425 -10.423 47.465 1.00 23.45 132 TYR B CA 1
ATOM 3285 C C . TYR B 1 152 ? -7.508 -9.215 47.338 1.00 20.76 132 TYR B C 1
ATOM 3286 O O . TYR B 1 152 ? -6.774 -8.893 48.285 1.00 20.40 132 TYR B O 1
ATOM 3295 N N . PRO B 1 153 ? -7.553 -8.517 46.186 1.00 18.40 133 PRO B N 1
ATOM 3296 C CA . PRO B 1 153 ? -6.600 -7.412 46.055 1.00 18.38 133 PRO B CA 1
ATOM 3297 C C . PRO B 1 153 ? -6.907 -6.217 46.943 1.00 18.70 133 PRO B C 1
ATOM 3298 O O . PRO B 1 153 ? -6.057 -5.360 47.107 1.00 19.23 133 PRO B O 1
ATOM 3302 N N . VAL B 1 154 ? -8.098 -6.151 47.532 1.00 19.98 134 VAL B N 1
ATOM 3303 C CA . VAL B 1 154 ? -8.437 -4.955 48.309 1.00 15.81 134 VAL B CA 1
ATOM 3304 C C . VAL B 1 154 ? -7.693 -4.881 49.664 1.00 16.10 134 VAL B C 1
ATOM 3305 O O . VAL B 1 154 ? -7.392 -3.788 50.163 1.00 17.73 134 VAL B O 1
ATOM 3309 N N . TYR B 1 155 ? -7.357 -6.031 50.229 1.00 16.12 135 TYR B N 1
ATOM 3310 C CA . TYR B 1 155 ? -6.738 -6.060 51.569 1.00 17.68 135 TYR B CA 1
ATOM 3311 C C . TYR B 1 155 ? -5.353 -5.414 51.645 1.00 21.61 135 TYR B C 1
ATOM 3312 O O . TYR B 1 155 ? -5.112 -4.602 52.535 1.00 22.45 135 TYR B O 1
ATOM 3321 N N . PRO B 1 156 ? -4.447 -5.740 50.705 1.00 23.65 136 PRO B N 1
ATOM 3322 C CA . PRO B 1 156 ? -3.182 -4.988 50.699 1.00 26.74 136 PRO B CA 1
ATOM 3323 C C . PRO B 1 156 ? -3.386 -3.505 50.424 1.00 25.36 136 PRO B C 1
ATOM 3324 O O . PRO B 1 156 ? -2.649 -2.668 50.950 1.00 24.71 136 PRO B O 1
ATOM 3328 N N . ILE B 1 157 ? -4.363 -3.164 49.588 1.00 18.35 137 ILE B N 1
ATOM 3329 C CA . ILE B 1 157 ? -4.616 -1.757 49.308 1.00 19.47 137 ILE B CA 1
ATOM 3330 C C . ILE B 1 157 ? -5.054 -1.025 50.574 1.00 22.46 137 ILE B C 1
ATOM 3331 O O . ILE B 1 157 ? -4.552 0.057 50.892 1.00 26.20 137 ILE B O 1
ATOM 3336 N N . ALA B 1 158 ? -5.973 -1.633 51.317 1.00 22.28 138 ALA B N 1
ATOM 3337 C CA . ALA B 1 158 ? -6.430 -1.035 52.567 1.00 22.29 138 ALA B CA 1
ATOM 3338 C C . ALA B 1 158 ? -5.268 -0.914 53.555 1.00 25.14 138 ALA B C 1
ATOM 3339 O O . ALA B 1 158 ? -5.095 0.120 54.202 1.00 26.18 138 ALA B O 1
ATOM 3341 N N . ALA B 1 159 ? -4.473 -1.974 53.656 1.00 22.11 139 ALA B N 1
ATOM 3342 C CA . ALA B 1 159 ? -3.349 -2.008 54.591 1.00 28.14 139 ALA B CA 1
ATOM 3343 C C . ALA B 1 159 ? -2.358 -0.872 54.340 1.00 30.29 139 ALA B C 1
ATOM 3344 O O . ALA B 1 159 ? -1.800 -0.298 55.269 1.00 26.61 139 ALA B O 1
ATOM 3346 N N . SER B 1 160 ? -2.171 -0.517 53.078 1.00 26.58 140 SER B N 1
ATOM 3347 C CA . SER B 1 160 ? -1.174 0.482 52.720 1.00 28.49 140 SER B CA 1
ATOM 3348 C C . SER B 1 160 ? -1.535 1.879 53.210 1.00 28.57 140 SER B C 1
ATOM 3349 O O . SER B 1 160 ? -0.717 2.785 53.134 1.00 30.58 140 SER B O 1
ATOM 3352 N N . ARG B 1 161 ? -2.749 2.055 53.726 1.00 25.66 141 ARG B N 1
ATOM 3353 C CA . ARG B 1 161 ? -3.203 3.379 54.145 1.00 29.29 141 ARG B CA 1
ATOM 3354 C C . ARG B 1 161 ? -3.011 3.688 55.634 1.00 31.01 141 ARG B C 1
ATOM 3355 O O . ARG B 1 161 ? -3.351 4.776 56.091 1.00 31.92 141 ARG B O 1
ATOM 3363 N N . GLY B 1 162 ? -2.487 2.736 56.390 1.00 32.61 142 GLY B N 1
ATOM 3364 C CA . GLY B 1 162 ? -2.297 2.951 57.816 1.00 37.34 142 GLY B CA 1
ATOM 3365 C C . GLY B 1 162 ? -3.489 2.447 58.607 1.00 36.38 142 GLY B C 1
ATOM 3366 O O . GLY B 1 162 ? -4.297 1.679 58.091 1.00 26.23 142 GLY B O 1
ATOM 3367 N N . PRO B 1 163 ? -3.612 2.879 59.867 1.00 28.57 143 PRO B N 1
ATOM 3368 C CA . PRO B 1 163 ? -4.703 2.382 60.708 1.00 28.73 143 PRO B CA 1
ATOM 3369 C C . PRO B 1 163 ? -6.058 2.783 60.135 1.00 24.26 143 PRO B C 1
ATOM 3370 O O . PRO B 1 163 ? -6.168 3.825 59.497 1.00 24.91 143 PRO B O 1
ATOM 3374 N N . LEU B 1 164 ? -7.072 1.956 60.348 1.00 24.33 144 LEU B N 1
ATOM 3375 C CA . LEU B 1 164 ? -8.415 2.268 59.871 1.00 21.25 144 LEU B CA 1
ATOM 3376 C C . LEU B 1 164 ? -9.027 3.416 60.665 1.00 26.67 144 LEU B C 1
ATOM 3377 O O . LEU B 1 164 ? -8.735 3.571 61.839 1.00 28.90 144 LEU B O 1
ATOM 3382 N N . PRO B 1 165 ? -9.895 4.212 60.026 1.00 26.55 145 PRO B N 1
ATOM 3383 C CA . PRO B 1 165 ? -10.645 5.227 60.764 1.00 27.48 145 PRO B CA 1
ATOM 3384 C C . PRO B 1 165 ? -11.709 4.539 61.606 1.00 29.02 145 PRO B C 1
ATOM 3385 O O . PRO B 1 165 ? -11.991 3.350 61.389 1.00 20.68 145 PRO B O 1
ATOM 3389 N N . LYS B 1 166 ? -12.269 5.262 62.572 1.00 28.50 146 LYS B N 1
ATOM 3390 C CA . LYS B 1 166 ? -13.391 4.750 63.344 1.00 22.54 146 LYS B CA 1
ATOM 3391 C C . LYS B 1 166 ? -14.539 4.436 62.389 1.00 20.07 146 LYS B C 1
ATOM 3392 O O . LYS B 1 166 ? -14.865 5.247 61.526 1.00 23.53 146 LYS B O 1
ATOM 3394 N N . GLY B 1 167 ? -15.146 3.261 62.551 1.00 21.48 147 GLY B N 1
ATOM 3395 C CA . GLY B 1 167 ? -16.207 2.819 61.659 1.00 25.25 147 GLY B CA 1
ATOM 3396 C C . GLY B 1 167 ? -15.678 1.928 60.539 1.00 24.09 147 GLY B C 1
ATOM 3397 O O . GLY B 1 167 ? -16.454 1.265 59.845 1.00 25.12 147 GLY B O 1
ATOM 3398 N N . GLY B 1 168 ? -14.360 1.923 60.361 1.00 20.56 148 GLY B N 1
ATOM 3399 C CA . GLY B 1 168 ? -13.716 1.072 59.369 1.00 19.44 148 GLY B CA 1
ATOM 3400 C C . GLY B 1 168 ? -13.850 1.574 57.939 1.00 20.02 148 GLY B C 1
ATOM 3401 O O . GLY B 1 168 ? -14.194 2.724 57.716 1.00 16.52 148 GLY B O 1
ATOM 3402 N N . LEU B 1 169 ? -13.564 0.702 56.968 1.00 15.09 149 LEU B N 1
ATOM 3403 C CA . LEU B 1 169 ? -13.583 1.072 55.559 1.00 12.14 149 LEU B CA 1
ATOM 3404 C C . LEU B 1 169 ? -14.531 0.143 54.828 1.00 16.64 149 LEU B C 1
ATOM 3405 O O . LEU B 1 169 ? -14.639 -1.023 55.166 1.00 16.37 149 LEU B O 1
ATOM 3410 N N . ARG B 1 170 ? -15.218 0.672 53.824 1.00 13.26 150 ARG B N 1
ATOM 3411 C CA . ARG B 1 170 ? -16.086 -0.163 52.999 1.00 18.14 150 ARG B CA 1
ATOM 3412 C C . ARG B 1 170 ? -15.715 0.036 51.543 1.00 12.74 150 ARG B C 1
ATOM 3413 O O . ARG B 1 170 ? -15.421 1.151 51.122 1.00 11.38 150 ARG B O 1
ATOM 3421 N N . PHE B 1 171 ? -15.733 -1.058 50.788 1.00 12.54 151 PHE B N 1
ATOM 3422 C CA . PHE B 1 171 ? -15.329 -1.044 49.384 1.00 12.94 151 PHE B CA 1
ATOM 3423 C C . PHE B 1 171 ? -16.402 -1.735 48.580 1.00 14.22 151 PHE B C 1
ATOM 3424 O O . PHE B 1 171 ? -17.079 -2.622 49.082 1.00 12.40 151 PHE B O 1
ATOM 3432 N N . ASP B 1 172 ? -16.534 -1.297 47.339 1.00 12.39 152 ASP B N 1
ATOM 3433 C CA . ASP B 1 172 ? -17.383 -1.900 46.334 1.00 10.84 152 ASP B CA 1
ATOM 3434 C C . ASP B 1 172 ? -16.387 -2.385 45.289 1.00 12.51 152 ASP B C 1
ATOM 3435 O O . ASP B 1 172 ? -15.740 -1.571 44.635 1.00 11.28 152 ASP B O 1
ATOM 3440 N N . VAL B 1 173 ? -16.254 -3.695 45.145 1.00 10.68 153 VAL B N 1
ATOM 3441 C CA . VAL B 1 173 ? -15.279 -4.258 44.203 1.00 11.07 153 VAL B CA 1
ATOM 3442 C C . VAL B 1 173 ? -15.924 -5.182 43.198 1.00 11.66 153 VAL B C 1
ATOM 3443 O O . VAL B 1 173 ? -16.995 -5.756 43.442 1.00 10.51 153 VAL B O 1
ATOM 3447 N N . ALA B 1 174 ? -15.277 -5.324 42.044 1.00 13.18 154 ALA B N 1
ATOM 3448 C CA . ALA B 1 174 ? -15.745 -6.280 41.044 1.00 11.99 154 ALA B CA 1
ATOM 3449 C C . ALA B 1 174 ? -14.555 -6.792 40.264 1.00 13.61 154 ALA B C 1
ATOM 3450 O O . ALA B 1 174 ? -13.572 -6.063 40.075 1.00 11.98 154 ALA B O 1
ATOM 3452 N N . ALA B 1 175 ? -14.661 -8.034 39.791 1.00 10.66 155 ALA B N 1
ATOM 3453 C CA . ALA B 1 175 ? -13.678 -8.594 38.875 1.00 11.57 155 ALA B CA 1
ATOM 3454 C C . ALA B 1 175 ? -14.287 -9.785 38.144 1.00 14.06 155 ALA B C 1
ATOM 3455 O O . ALA B 1 175 ? -15.256 -10.393 38.616 1.00 13.59 155 ALA B O 1
ATOM 3457 N N . ASP B 1 176 ? -13.721 -10.109 36.989 1.00 9.87 156 ASP B N 1
ATOM 3458 C CA . ASP B 1 176 ? -13.980 -11.405 36.369 1.00 12.19 156 ASP B CA 1
ATOM 3459 C C . ASP B 1 176 ? -13.099 -12.400 37.090 1.00 13.51 156 ASP B C 1
ATOM 3460 O O . ASP B 1 176 ? -11.874 -12.248 37.110 1.00 17.36 156 ASP B O 1
ATOM 3465 N N . CYS B 1 177 ? -13.724 -13.412 37.680 1.00 13.78 157 CYS B N 1
ATOM 3466 C CA . CYS B 1 177 ? -13.013 -14.397 38.477 1.00 12.03 157 CYS B CA 1
ATOM 3467 C C . CYS B 1 177 ? -12.904 -15.728 37.752 1.00 14.37 157 CYS B C 1
ATOM 3468 O O . CYS B 1 177 ? -13.608 -15.977 36.780 1.00 12.48 157 CYS B O 1
ATOM 3471 N N . PHE B 1 178 ? -12.027 -16.591 38.252 1.00 10.05 158 PHE B N 1
ATOM 3472 C CA . PHE B 1 178 ? -11.777 -17.868 37.595 1.00 11.49 158 PHE B CA 1
ATOM 3473 C C . PHE B 1 178 ? -11.706 -18.937 38.654 1.00 14.22 158 PHE B C 1
ATOM 3474 O O . PHE B 1 178 ? -11.071 -18.744 39.676 1.00 16.35 158 PHE B O 1
ATOM 3482 N N . ARG B 1 179 ? -12.364 -20.062 38.414 1.00 15.45 159 ARG B N 1
ATOM 3483 C CA . ARG B 1 179 ? -12.153 -21.221 39.264 1.00 16.98 159 ARG B CA 1
ATOM 3484 C C . ARG B 1 179 ? -12.110 -22.407 38.344 1.00 20.37 159 ARG B C 1
ATOM 3485 O O . ARG B 1 179 ? -12.944 -22.538 37.445 1.00 15.82 159 ARG B O 1
ATOM 3493 N N A ARG B 1 180 ? -11.103 -23.252 38.539 0.50 19.01 160 ARG B N 1
ATOM 3494 N N B ARG B 1 180 ? -11.133 -23.277 38.569 0.50 18.99 160 ARG B N 1
ATOM 3495 C CA A ARG B 1 180 ? -10.916 -24.403 37.678 0.50 22.33 160 ARG B CA 1
ATOM 3496 C CA B ARG B 1 180 ? -10.885 -24.396 37.677 0.50 22.33 160 ARG B CA 1
ATOM 3497 C C A ARG B 1 180 ? -11.903 -25.473 38.107 0.50 26.27 160 ARG B C 1
ATOM 3498 C C B ARG B 1 180 ? -11.860 -25.532 37.987 0.50 26.20 160 ARG B C 1
ATOM 3499 O O A ARG B 1 180 ? -11.582 -26.351 38.901 0.50 25.04 160 ARG B O 1
ATOM 3500 O O B ARG B 1 180 ? -11.472 -26.537 38.572 0.50 26.26 160 ARG B O 1
ATOM 3515 N N . GLU B 1 181 ? -13.128 -25.350 37.616 1.00 23.14 161 GLU B N 1
ATOM 3516 C CA . GLU B 1 181 ? -14.158 -26.369 37.824 1.00 29.45 161 GLU B CA 1
ATOM 3517 C C . GLU B 1 181 ? -15.029 -26.500 36.579 1.00 22.63 161 GLU B C 1
ATOM 3518 O O . GLU B 1 181 ? -16.157 -25.995 36.534 1.00 25.05 161 GLU B O 1
ATOM 3524 N N . PRO B 1 182 ? -14.505 -27.190 35.562 1.00 22.58 162 PRO B N 1
ATOM 3525 C CA . PRO B 1 182 ? -15.234 -27.356 34.302 1.00 28.33 162 PRO B CA 1
ATOM 3526 C C . PRO B 1 182 ? -16.529 -28.121 34.530 1.00 26.48 162 PRO B C 1
ATOM 3527 O O . PRO B 1 182 ? -16.561 -29.127 35.240 1.00 26.10 162 PRO B O 1
ATOM 3531 N N . SER B 1 183 ? -17.608 -27.618 33.956 1.00 20.14 163 SER B N 1
ATOM 3532 C CA . SER B 1 183 ? -18.899 -28.264 34.096 1.00 22.62 163 SER B CA 1
ATOM 3533 C C . SER B 1 183 ? -19.717 -27.887 32.892 1.00 22.01 163 SER B C 1
ATOM 3534 O O . SER B 1 183 ? -19.456 -26.867 32.261 1.00 19.66 163 SER B O 1
ATOM 3537 N N . LYS B 1 184 ? -20.705 -28.712 32.559 1.00 23.10 164 LYS B N 1
ATOM 3538 C CA . LYS B 1 184 ? -21.611 -28.379 31.468 1.00 25.66 164 LYS B CA 1
ATOM 3539 C C . LYS B 1 184 ? -22.837 -27.624 31.973 1.00 22.75 164 LYS B C 1
ATOM 3540 O O . LYS B 1 184 ? -23.646 -27.146 31.193 1.00 26.77 164 LYS B O 1
ATOM 3546 N N . HIS B 1 185 ? -22.968 -27.510 33.286 1.00 20.40 165 HIS B N 1
ATOM 3547 C CA . HIS B 1 185 ? -24.116 -26.826 33.870 1.00 23.74 165 HIS B CA 1
ATOM 3548 C C . HIS B 1 185 ? -23.956 -25.304 33.785 1.00 21.84 165 HIS B C 1
ATOM 3549 O O . HIS B 1 185 ? -22.906 -24.778 34.131 1.00 18.73 165 HIS B O 1
ATOM 3556 N N . LEU B 1 186 ? -25.001 -24.617 33.332 1.00 16.75 166 LEU B N 1
ATOM 3557 C CA . LEU B 1 186 ? -24.937 -23.174 33.108 1.00 21.61 166 LEU B CA 1
ATOM 3558 C C . LEU B 1 186 ? -24.778 -22.367 34.393 1.00 27.53 166 LEU B C 1
ATOM 3559 O O . LEU B 1 186 ? -24.440 -21.184 34.345 1.00 20.89 166 LEU B O 1
ATOM 3564 N N . ASP B 1 187 ? -25.031 -22.992 35.539 1.00 19.58 167 ASP B N 1
ATOM 3565 C CA . ASP B 1 187 ? -24.832 -22.294 36.803 1.00 23.15 167 ASP B CA 1
ATOM 3566 C C . ASP B 1 187 ? -23.481 -22.625 37.431 1.00 21.16 167 ASP B C 1
ATOM 3567 O O . ASP B 1 187 ? -23.217 -22.270 38.582 1.00 23.67 167 ASP B O 1
ATOM 3572 N N . ARG B 1 188 ? -22.623 -23.311 36.687 1.00 17.62 168 ARG B N 1
ATOM 3573 C CA . ARG B 1 1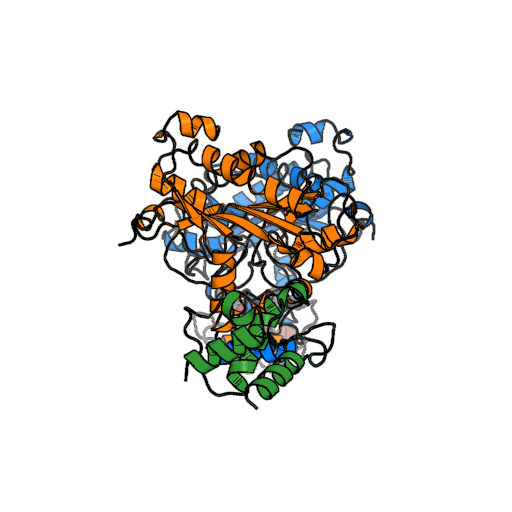88 ? -21.280 -23.591 37.193 1.00 20.84 168 ARG B CA 1
ATOM 3574 C C . ARG B 1 188 ? -20.226 -23.302 36.127 1.00 18.98 168 ARG B C 1
ATOM 3575 O O . ARG B 1 188 ? -19.896 -24.154 35.294 1.00 17.53 168 ARG B O 1
ATOM 3583 N N . LEU B 1 189 ? -19.705 -22.081 36.165 1.00 14.27 169 LEU B N 1
ATOM 3584 C CA . LEU B 1 189 ? -18.843 -21.568 35.097 1.00 15.60 169 LEU B CA 1
ATOM 3585 C C . LEU B 1 189 ? -17.413 -21.592 35.573 1.00 16.08 169 LEU B C 1
ATOM 3586 O O . LEU B 1 189 ? -17.157 -21.616 36.777 1.00 17.17 169 LEU B O 1
ATOM 3591 N N . GLN B 1 190 ? -16.469 -21.587 34.640 1.00 13.59 170 GLN B N 1
ATOM 3592 C CA . GLN B 1 190 ? -15.080 -21.419 35.034 1.00 13.45 170 GLN B CA 1
ATOM 3593 C C . GLN B 1 190 ? -14.690 -19.950 35.084 1.00 12.93 170 GLN B C 1
ATOM 3594 O O . GLN B 1 190 ? -13.849 -19.574 35.877 1.00 14.12 170 GLN B O 1
ATOM 3600 N N . SER B 1 191 ? -15.273 -19.137 34.205 1.00 11.87 171 SER B N 1
ATOM 3601 C CA . SER B 1 191 ? -14.979 -17.696 34.196 1.00 13.01 171 SER B CA 1
ATOM 3602 C C . SER B 1 191 ? -16.289 -16.980 34.442 1.00 13.07 171 SER B C 1
ATOM 3603 O O . SER B 1 191 ? -17.258 -17.211 33.718 1.00 12.86 171 SER B O 1
ATOM 3606 N N . PHE B 1 192 ? -16.340 -16.132 35.469 1.00 10.64 172 PHE B N 1
ATOM 3607 C CA . PHE B 1 192 ? -17.618 -15.552 35.886 1.00 11.95 172 PHE B CA 1
ATOM 3608 C C . PHE B 1 192 ? -17.369 -14.230 36.613 1.00 14.77 172 PHE B C 1
ATOM 3609 O O . PHE B 1 192 ? -16.309 -14.006 37.227 1.00 14.06 172 PHE B O 1
ATOM 3617 N N . ARG B 1 193 ? -18.354 -13.360 36.550 1.00 12.76 173 ARG B N 1
ATOM 3618 C CA . ARG B 1 193 ? -18.223 -12.047 37.159 1.00 10.45 173 ARG B CA 1
ATOM 3619 C C . ARG B 1 193 ? -18.724 -12.016 38.586 1.00 14.48 173 ARG B C 1
ATOM 3620 O O . ARG B 1 193 ? -19.793 -12.527 38.900 1.00 14.31 173 ARG B O 1
ATOM 3628 N N . MET B 1 194 ? -17.907 -11.443 39.458 1.00 11.29 174 MET B N 1
ATOM 3629 C CA A MET B 1 194 ? -18.281 -11.330 40.858 0.65 11.61 174 MET B CA 1
ATOM 3630 C CA B MET B 1 194 ? -18.226 -11.315 40.866 0.35 11.69 174 MET B CA 1
ATOM 3631 C C . MET B 1 194 ? -18.298 -9.846 41.243 1.00 13.14 174 MET B C 1
ATOM 3632 O O . MET B 1 194 ? -17.454 -9.060 40.805 1.00 12.71 174 MET B O 1
ATOM 3641 N N . ARG B 1 195 ? -19.278 -9.481 42.052 1.00 10.35 175 ARG B N 1
ATOM 3642 C CA . ARG B 1 195 ? -19.427 -8.108 42.538 1.00 9.35 175 ARG B CA 1
ATOM 3643 C C . ARG B 1 195 ? -19.461 -8.278 44.041 1.00 13.08 175 ARG B C 1
ATOM 3644 O O . ARG B 1 195 ? -20.167 -9.167 44.532 1.00 12.01 175 ARG B O 1
ATOM 3652 N N . GLU B 1 196 ? -18.682 -7.488 44.781 1.00 10.77 176 GLU B N 1
ATOM 3653 C CA . GLU B 1 196 ? -18.703 -7.609 46.241 1.00 11.86 176 GLU B CA 1
ATOM 3654 C C . GLU B 1 196 ? -18.710 -6.282 46.962 1.00 15.58 176 GLU B C 1
ATOM 3655 O O . GLU B 1 196 ? -18.103 -5.315 46.503 1.00 14.24 176 GLU B O 1
ATOM 3661 N N . TYR B 1 197 ? -19.365 -6.256 48.116 1.00 12.36 177 TYR B N 1
ATOM 3662 C CA . TYR B 1 197 ? -19.138 -5.169 49.069 1.00 12.51 177 TYR B CA 1
ATOM 3663 C C . TYR B 1 197 ? -18.315 -5.738 50.203 1.00 14.65 177 TYR B C 1
ATOM 3664 O O . TYR B 1 197 ? -18.596 -6.839 50.689 1.00 15.29 177 TYR B O 1
ATOM 3673 N N . VAL B 1 198 ? -17.289 -4.997 50.619 1.00 11.32 178 VAL B N 1
ATOM 3674 C CA . VAL B 1 198 ? -16.315 -5.513 51.577 1.00 10.97 178 VAL B CA 1
ATOM 3675 C C . VAL B 1 198 ? -16.258 -4.545 52.743 1.00 11.73 178 VAL B C 1
ATOM 3676 O O . VAL B 1 198 ? -16.235 -3.337 52.533 1.00 14.29 178 VAL B O 1
ATOM 3680 N N . CYS B 1 199 ? -16.222 -5.072 53.961 1.00 15.67 179 CYS B N 1
ATOM 3681 C CA . CYS B 1 199 ? -16.101 -4.223 55.147 1.00 12.69 179 CYS B CA 1
ATOM 3682 C C . CYS B 1 199 ? -14.839 -4.639 55.896 1.00 13.72 179 CYS B C 1
ATOM 3683 O O . CYS B 1 199 ? -14.573 -5.829 56.055 1.00 16.30 179 CYS B O 1
ATOM 3686 N N . ILE B 1 200 ? -14.055 -3.651 56.318 1.00 14.67 180 ILE B N 1
ATOM 3687 C CA . ILE B 1 200 ? -12.836 -3.890 57.071 1.00 13.72 180 ILE B CA 1
ATOM 3688 C C . ILE B 1 200 ? -12.940 -3.004 58.302 1.00 15.16 180 ILE B C 1
ATOM 3689 O O . ILE B 1 200 ? -13.111 -1.796 58.168 1.00 17.38 180 ILE B O 1
ATOM 3694 N N . GLY B 1 201 ? -12.886 -3.595 59.498 1.00 16.54 181 GLY B N 1
ATOM 3695 C CA . GLY B 1 201 ? -13.041 -2.796 60.710 1.00 18.00 181 GLY B CA 1
ATOM 3696 C C . GLY B 1 201 ? -13.015 -3.637 61.975 1.00 18.43 181 GLY B C 1
ATOM 3697 O O . GLY B 1 201 ? -1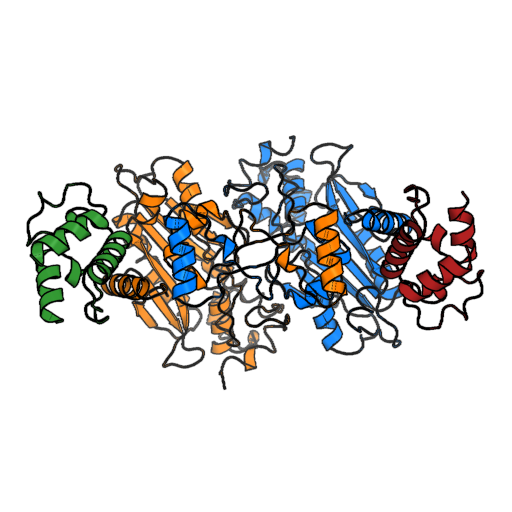2.446 -4.729 61.993 1.00 18.53 181 GLY B O 1
ATOM 3698 N N . THR B 1 202 ? -13.637 -3.135 63.041 1.00 20.49 182 THR B N 1
ATOM 3699 C CA . THR B 1 202 ? -13.785 -3.925 64.261 1.00 18.73 182 THR B CA 1
ATOM 3700 C C . THR B 1 202 ? -14.764 -5.077 64.030 1.00 18.61 182 THR B C 1
ATOM 3701 O O . THR B 1 202 ? -15.507 -5.068 63.043 1.00 20.67 182 THR B O 1
ATOM 3705 N N . PRO B 1 203 ? -14.766 -6.084 64.927 1.00 20.83 183 PRO B N 1
ATOM 3706 C CA . PRO B 1 203 ? -15.751 -7.158 64.805 1.00 21.04 183 PRO B CA 1
ATOM 3707 C C . PRO B 1 203 ? -17.188 -6.626 64.753 1.00 23.35 183 PRO B C 1
ATOM 3708 O O . PRO B 1 203 ? -17.984 -7.147 63.975 1.00 19.59 183 PRO B O 1
ATOM 3712 N N . ASP B 1 204 ? -17.508 -5.606 65.545 1.00 19.54 184 ASP B N 1
ATOM 3713 C CA . ASP B 1 204 ? -18.851 -5.025 65.493 1.00 24.09 184 ASP B CA 1
ATOM 3714 C C . ASP B 1 204 ? -19.165 -4.336 64.156 1.00 20.23 184 ASP B C 1
ATOM 3715 O O . ASP B 1 204 ? -20.291 -4.433 63.665 1.00 18.65 184 ASP B O 1
ATOM 3720 N N . ASP B 1 205 ? -18.196 -3.604 63.609 1.00 20.99 185 ASP B N 1
ATOM 3721 C CA . ASP B 1 205 ? -18.362 -2.931 62.316 1.00 20.47 185 ASP B CA 1
ATOM 3722 C C . ASP B 1 205 ? -18.760 -3.982 61.289 1.00 16.53 185 ASP B C 1
ATOM 3723 O O . ASP B 1 205 ? -19.695 -3.790 60.499 1.00 17.38 185 ASP B O 1
ATOM 3728 N N . VAL B 1 206 ? -18.011 -5.081 61.286 1.00 15.70 186 VAL B N 1
ATOM 3729 C CA . VAL B 1 206 ? -18.152 -6.097 60.249 1.00 14.73 186 VAL B CA 1
ATOM 3730 C C . VAL B 1 206 ? -19.410 -6.929 60.424 1.00 16.04 186 VAL B C 1
ATOM 3731 O O . VAL B 1 206 ? -20.116 -7.206 59.450 1.00 13.72 186 VAL B O 1
ATOM 3735 N N . SER B 1 207 ? -19.703 -7.332 61.656 1.00 14.36 187 SER B N 1
ATOM 3736 C CA . SER B 1 207 ? -20.901 -8.130 61.873 1.00 16.12 187 SER B CA 1
ATOM 3737 C C . SER B 1 207 ? -22.173 -7.321 61.584 1.00 12.78 187 SER B C 1
ATOM 3738 O O . SER B 1 207 ? -23.116 -7.845 60.979 1.00 15.65 187 SER B O 1
ATOM 3741 N N . ASP B 1 208 ? -22.209 -6.054 61.984 1.00 13.26 188 ASP B N 1
ATOM 3742 C CA . ASP B 1 208 ? -23.388 -5.256 61.627 1.00 13.08 188 ASP B CA 1
ATOM 3743 C C . ASP B 1 208 ? -23.507 -5.107 60.115 1.00 14.84 188 ASP B C 1
ATOM 3744 O O . ASP B 1 208 ? -24.606 -5.201 59.568 1.00 15.03 188 ASP B O 1
ATOM 3749 N N . PHE B 1 209 ? -22.372 -4.887 59.448 1.00 12.14 189 PHE B N 1
ATOM 3750 C CA . PHE B 1 209 ? -22.364 -4.768 57.971 1.00 12.88 189 PHE B CA 1
ATOM 3751 C C . PHE B 1 209 ? -22.956 -6.031 57.342 1.00 13.14 189 PHE B C 1
ATOM 3752 O O . PHE B 1 209 ? -23.781 -5.963 56.434 1.00 11.90 189 PHE B O 1
ATOM 3760 N N . ARG B 1 210 ? -22.537 -7.193 57.815 1.00 13.52 190 ARG B N 1
ATOM 3761 C CA . ARG B 1 210 ? -23.038 -8.410 57.192 1.00 13.25 190 ARG B CA 1
ATOM 3762 C C . ARG B 1 210 ? -24.543 -8.568 57.436 1.00 15.45 190 ARG B C 1
ATOM 3763 O O . ARG B 1 210 ? -25.277 -8.973 56.535 1.00 14.90 190 ARG B O 1
ATOM 3771 N N . GLU B 1 211 ? -25.012 -8.223 58.632 1.00 13.12 191 GLU B N 1
ATOM 3772 C CA A GLU B 1 211 ? -26.449 -8.287 58.899 0.61 16.04 191 GLU B CA 1
ATOM 3773 C CA B GLU B 1 211 ? -26.445 -8.266 58.928 0.39 16.07 191 GLU B CA 1
ATOM 3774 C C . GLU B 1 211 ? -27.250 -7.311 58.042 1.00 14.04 191 GLU B C 1
ATOM 3775 O O . GLU B 1 211 ? -28.320 -7.670 57.555 1.00 13.09 191 GLU B O 1
ATOM 3786 N N . ARG B 1 212 ? -26.754 -6.079 57.872 1.00 12.80 192 ARG B N 1
ATOM 3787 C CA . ARG B 1 212 ? -27.464 -5.110 57.021 1.00 13.73 192 ARG B CA 1
ATOM 3788 C C . ARG B 1 212 ? -27.638 -5.675 55.626 1.00 15.81 192 ARG B C 1
ATOM 3789 O O . ARG B 1 212 ? -28.711 -5.555 55.024 1.00 13.04 192 ARG B O 1
ATOM 3797 N N . TRP B 1 213 ? -26.572 -6.291 55.113 1.00 14.38 193 TRP B N 1
ATOM 3798 C CA . TRP B 1 213 ? -26.589 -6.785 53.740 1.00 13.44 193 TRP B CA 1
ATOM 3799 C C . TRP B 1 213 ? -27.398 -8.058 53.564 1.00 12.80 193 TRP B C 1
ATOM 3800 O O . TRP B 1 213 ? -27.987 -8.273 52.512 1.00 13.06 193 TRP B O 1
ATOM 3811 N N . MET B 1 214 ? -27.447 -8.898 54.591 1.00 14.13 194 MET B N 1
ATOM 3812 C CA . MET B 1 214 ? -28.247 -10.115 54.484 1.00 16.86 194 MET B CA 1
ATOM 3813 C C . MET B 1 214 ? -29.716 -9.791 54.346 1.00 19.02 194 MET B C 1
ATOM 3814 O O . MET B 1 214 ? -30.429 -10.426 53.564 1.00 17.42 194 MET B O 1
ATOM 3819 N N . VAL B 1 215 ? -30.164 -8.780 55.084 1.00 14.67 195 VAL B N 1
ATOM 3820 C CA . VAL B 1 215 ? -31.542 -8.339 54.982 1.00 15.11 195 VAL B CA 1
ATOM 3821 C C . VAL B 1 215 ? -31.786 -7.627 53.648 1.00 18.76 195 VAL B C 1
ATOM 3822 O O . VAL B 1 215 ? -32.764 -7.899 52.939 1.00 15.36 195 VAL B O 1
ATOM 3826 N N . ARG B 1 216 ? -30.879 -6.727 53.302 1.00 16.32 196 ARG B N 1
ATOM 3827 C CA . ARG B 1 216 ? -31.028 -5.930 52.086 1.00 14.96 196 ARG B CA 1
ATOM 3828 C C . ARG B 1 216 ? -31.037 -6.814 50.828 1.00 19.63 196 ARG B C 1
ATOM 3829 O O . ARG B 1 216 ? -31.820 -6.603 49.888 1.00 16.49 196 ARG B O 1
ATOM 3837 N N . ALA B 1 217 ? -30.172 -7.818 50.810 1.00 16.55 197 ALA B N 1
ATOM 3838 C CA . ALA B 1 217 ? -30.087 -8.695 49.646 1.00 18.15 197 ALA B CA 1
ATOM 3839 C C . ALA B 1 217 ? -31.332 -9.558 49.466 1.00 22.09 197 ALA B C 1
ATOM 3840 O O . ALA B 1 217 ? -31.756 -9.832 48.340 1.00 18.20 197 ALA B O 1
ATOM 3842 N N . GLN B 1 218 ? -31.922 -10.007 50.570 1.00 18.34 198 GLN B N 1
ATOM 3843 C CA . GLN B 1 218 ? -33.161 -10.763 50.474 1.00 19.68 198 GLN B CA 1
ATOM 3844 C C . GLN B 1 218 ? -34.281 -9.884 49.950 1.00 17.84 198 GLN B C 1
ATOM 3845 O O . GLN B 1 218 ? -35.115 -10.345 49.189 1.00 19.41 198 GLN B O 1
ATOM 3851 N N . ALA B 1 219 ? -34.305 -8.619 50.361 1.00 20.26 199 ALA B N 1
ATOM 3852 C CA . ALA B 1 219 ? -35.318 -7.703 49.860 1.00 19.38 199 ALA B CA 1
ATOM 3853 C C . ALA B 1 219 ? -35.136 -7.503 48.357 1.00 25.14 199 ALA B C 1
ATOM 3854 O O . ALA B 1 219 ? -36.115 -7.449 47.609 1.00 23.76 199 ALA B O 1
ATOM 3856 N N . ILE B 1 220 ? -33.884 -7.413 47.912 1.00 21.75 200 ILE B N 1
ATOM 3857 C CA . ILE B 1 220 ? -33.608 -7.284 46.481 1.00 20.48 200 ILE B CA 1
ATOM 3858 C C . ILE B 1 220 ? -34.089 -8.535 45.736 1.00 23.67 200 ILE B C 1
ATOM 3859 O O . ILE B 1 220 ? -34.789 -8.436 44.722 1.00 21.06 200 ILE B O 1
ATOM 3864 N N . ALA B 1 221 ? -33.723 -9.706 46.246 1.00 19.22 201 ALA B N 1
ATOM 3865 C CA . ALA B 1 221 ? -34.146 -10.963 45.639 1.00 19.29 201 ALA B CA 1
ATOM 3866 C C . ALA B 1 221 ? -35.676 -11.060 45.531 1.00 20.59 201 ALA B C 1
ATOM 3867 O O . ALA B 1 221 ? -36.197 -11.510 44.510 1.00 21.56 201 ALA B O 1
ATOM 3869 N N . ARG B 1 222 ? -36.397 -10.611 46.558 1.00 21.08 202 ARG B N 1
ATOM 3870 C CA A ARG B 1 222 ? -37.861 -10.592 46.507 0.51 25.17 202 ARG B CA 1
ATOM 3871 C CA B ARG B 1 222 ? -37.858 -10.608 46.496 0.49 25.15 202 ARG B CA 1
ATOM 3872 C C . ARG B 1 222 ? -38.378 -9.633 45.438 1.00 24.03 202 ARG B C 1
ATOM 3873 O O . ARG B 1 222 ? -39.313 -9.952 44.713 1.00 23.77 202 ARG B O 1
ATOM 3888 N N . ASP B 1 223 ? -37.766 -8.450 45.342 1.00 23.78 203 ASP B N 1
ATOM 3889 C CA . ASP B 1 223 ? -38.160 -7.469 44.318 1.00 27.60 203 ASP B CA 1
ATOM 3890 C C . ASP B 1 223 ? -37.945 -8.018 42.908 1.00 25.46 203 ASP B C 1
ATOM 3891 O O . ASP B 1 223 ? -38.603 -7.589 41.961 1.00 26.35 203 ASP B O 1
ATOM 3896 N N . LEU B 1 224 ? -36.989 -8.930 42.761 1.00 22.32 204 LEU B N 1
ATOM 3897 C CA . LEU B 1 224 ? -36.658 -9.484 41.449 1.00 20.38 204 LEU B CA 1
ATOM 3898 C C . LEU B 1 224 ? -37.539 -10.686 41.153 1.00 22.42 204 LEU B C 1
ATOM 3899 O O . LEU B 1 224 ? -37.411 -11.335 40.107 1.00 20.84 204 LEU B O 1
ATOM 3904 N N . GLY B 1 225 ? -38.428 -10.985 42.090 1.00 21.69 205 GLY B N 1
ATOM 3905 C CA . GLY B 1 225 ? -39.339 -12.105 41.950 1.00 25.93 205 GLY B CA 1
ATOM 3906 C C . GLY B 1 225 ? -38.679 -13.465 42.064 1.00 24.47 205 GLY B C 1
ATOM 3907 O O . GLY B 1 225 ? -39.180 -14.438 41.516 1.00 21.50 205 GLY B O 1
ATOM 3908 N N . LEU B 1 226 ? -37.553 -13.549 42.770 1.00 19.59 206 LEU B N 1
ATOM 3909 C CA . LEU B 1 226 ? -36.844 -14.816 42.876 1.00 18.34 206 LEU B CA 1
ATOM 3910 C C . LEU B 1 226 ? -37.320 -15.644 44.072 1.00 24.20 206 LEU B C 1
ATOM 3911 O O . LEU B 1 226 ? -37.730 -15.097 45.083 1.00 25.57 206 LEU B O 1
ATOM 3916 N N . THR B 1 227 ? -37.270 -16.964 43.934 1.00 22.29 207 THR B N 1
ATOM 3917 C CA . THR B 1 227 ? -37.564 -17.864 45.042 1.00 26.52 207 THR B CA 1
ATOM 3918 C C . THR B 1 227 ? -36.245 -18.269 45.653 1.00 21.87 207 THR B C 1
ATOM 3919 O O . THR B 1 227 ? -35.315 -18.628 44.932 1.00 19.92 207 THR B O 1
ATOM 3923 N N . PHE B 1 228 ? -36.142 -18.210 46.977 1.00 19.36 208 PHE B N 1
ATOM 3924 C CA . PHE B 1 228 ? -34.873 -18.504 47.616 1.00 25.68 208 PHE B CA 1
ATOM 3925 C C . PHE B 1 228 ? -35.057 -18.846 49.073 1.00 25.32 208 PHE B C 1
ATOM 3926 O O . PHE B 1 228 ? -36.099 -18.590 49.659 1.00 24.10 208 PHE B O 1
ATOM 3934 N N . ARG B 1 229 ? -34.006 -19.390 49.657 1.00 21.14 209 ARG B N 1
ATOM 3935 C CA . ARG B 1 229 ? -33.872 -19.419 51.102 1.00 23.03 209 ARG B CA 1
ATOM 3936 C C . ARG B 1 229 ? -32.431 -19.044 51.433 1.00 31.13 209 ARG B C 1
ATOM 3937 O O . ARG B 1 229 ? -31.536 -19.123 50.580 1.00 23.43 209 ARG B O 1
ATOM 3945 N N . VAL B 1 230 ? -32.212 -18.593 52.656 1.00 22.03 210 VAL B N 1
ATOM 3946 C CA . VAL B 1 230 ? -30.867 -18.311 53.124 1.00 19.34 210 VAL B CA 1
ATOM 3947 C C . VAL B 1 230 ? -30.490 -19.371 54.136 1.00 30.91 210 VAL B C 1
ATOM 3948 O O . VAL B 1 230 ? -31.263 -19.656 55.047 1.00 28.56 210 VAL B O 1
ATOM 3952 N N . ASP B 1 231 ? -29.314 -19.968 53.970 1.00 22.11 211 ASP B N 1
ATOM 3953 C CA . ASP B 1 231 ? -28.867 -21.019 54.878 1.00 22.85 211 ASP B CA 1
ATOM 3954 C C . ASP B 1 231 ? -27.374 -20.888 55.149 1.00 31.89 211 ASP B C 1
ATOM 3955 O O . ASP B 1 231 ? -26.657 -20.220 54.386 1.00 21.16 211 ASP B O 1
ATOM 3960 N N . TYR B 1 232 ? -26.913 -21.504 56.239 1.00 27.00 212 TYR B N 1
ATOM 3961 C CA . TYR B 1 232 ? -25.486 -21.565 56.545 1.00 28.94 212 TYR B CA 1
ATOM 3962 C C . TYR B 1 232 ? -24.840 -22.404 55.480 1.00 27.31 212 TYR B C 1
ATOM 3963 O O . TYR B 1 232 ? -25.500 -23.201 54.817 1.00 29.56 212 TYR B O 1
ATOM 3972 N N . ALA B 1 233 ? -23.535 -22.245 55.332 1.00 22.64 213 ALA B N 1
ATOM 3973 C CA . ALA B 1 233 ? -22.811 -22.971 54.310 1.00 27.28 213 ALA B CA 1
ATOM 3974 C C . ALA B 1 233 ? -21.335 -22.926 54.631 1.00 23.42 213 ALA B C 1
ATOM 3975 O O . ALA B 1 233 ? -20.922 -22.378 55.656 1.00 23.57 213 ALA B O 1
ATOM 3977 N N . SER B 1 234 ? -20.538 -23.480 53.731 1.00 22.33 214 SER B N 1
ATOM 3978 C CA . SER B 1 234 ? -19.101 -23.461 53.898 1.00 28.88 214 SER B CA 1
ATOM 3979 C C . SER B 1 234 ? -18.440 -23.436 52.531 1.00 25.17 214 SER B C 1
ATOM 3980 O O . SER B 1 234 ? -19.016 -23.902 51.554 1.00 26.43 214 SER B O 1
ATOM 3983 N N . ASP B 1 235 ? -17.232 -22.888 52.470 1.00 25.34 215 ASP B N 1
ATOM 3984 C CA . ASP B 1 235 ? -16.449 -22.894 51.235 1.00 24.76 215 ASP B CA 1
ATOM 3985 C C . ASP B 1 235 ? -15.935 -24.310 50.953 1.00 27.16 215 ASP B C 1
ATOM 3986 O O . ASP B 1 235 ? -15.860 -25.136 51.866 1.00 28.32 215 ASP B O 1
ATOM 3991 N N . PRO B 1 236 ? -15.598 -24.609 49.686 1.00 28.42 216 PRO B N 1
ATOM 3992 C CA . PRO B 1 236 ? -15.161 -25.970 49.346 1.00 26.23 216 PRO B CA 1
ATOM 3993 C C . PRO B 1 236 ? -13.676 -26.184 49.621 1.00 27.28 216 PRO B C 1
ATOM 3994 O O . PRO B 1 236 ? -12.891 -26.424 48.697 1.00 31.20 216 PRO B O 1
ATOM 3998 N N . PHE B 1 237 ? -13.290 -26.088 50.887 1.00 26.12 217 PHE B N 1
ATOM 3999 C CA . PHE B 1 237 ? -11.904 -26.291 51.268 1.00 28.36 217 PHE B CA 1
ATOM 4000 C C . PHE B 1 237 ? -11.441 -27.664 50.790 1.00 31.46 217 PHE B C 1
ATOM 4001 O O . PHE B 1 237 ? -12.222 -28.615 50.772 1.00 29.90 217 PHE B O 1
ATOM 4009 N N . PHE B 1 238 ? -10.178 -27.755 50.388 1.00 28.78 218 PHE B N 1
ATOM 4010 C CA . PHE B 1 238 ? -9.654 -28.951 49.734 1.00 29.98 218 PHE B CA 1
ATOM 4011 C C . PHE B 1 238 ? -9.079 -29.965 50.734 1.00 24.91 218 PHE B C 1
ATOM 4012 O O . PHE B 1 238 ? -8.482 -29.578 51.733 1.00 25.25 218 PHE B O 1
ATOM 4020 N N . GLY B 1 239 ? -9.242 -31.253 50.443 1.00 34.62 219 GLY B N 1
ATOM 4021 C CA . GLY B 1 239 ? -8.588 -32.308 51.212 1.00 34.28 219 GLY B CA 1
ATOM 4022 C C . GLY B 1 239 ? -9.190 -32.605 52.583 1.00 40.56 219 GLY B C 1
ATOM 4023 O O . GLY B 1 239 ? -10.223 -32.045 52.951 1.00 35.83 219 GLY B O 1
ATOM 4024 N N . ARG B 1 240 ? -8.543 -33.492 53.340 1.00 42.15 220 ARG B N 1
ATOM 4025 C CA . ARG B 1 240 ? -8.993 -33.827 54.692 1.00 45.73 220 ARG B CA 1
ATOM 4026 C C . ARG B 1 240 ? -8.929 -32.613 55.607 1.00 35.44 220 ARG B C 1
ATOM 4027 O O . ARG B 1 240 ? -9.855 -32.348 56.375 1.00 36.59 220 ARG B O 1
ATOM 4035 N N . ALA B 1 241 ? -7.814 -31.894 55.522 1.00 36.06 221 ALA B N 1
ATOM 4036 C CA . ALA B 1 241 ? -7.615 -30.643 56.234 1.00 42.07 221 ALA B CA 1
ATOM 4037 C C . ALA B 1 241 ? -8.795 -29.698 56.022 1.00 41.58 221 ALA B C 1
ATOM 4038 O O . ALA B 1 241 ? -9.215 -28.987 56.939 1.00 37.65 221 ALA B O 1
ATOM 4040 N N . GLY B 1 242 ? -9.321 -29.705 54.803 1.00 38.70 222 GLY B N 1
ATOM 4041 C CA . GLY B 1 242 ? -10.411 -28.825 54.430 1.00 34.32 222 GLY B CA 1
ATOM 4042 C C . GLY B 1 242 ? -11.757 -29.197 55.023 1.00 38.40 222 GLY B C 1
ATOM 4043 O O . GLY B 1 242 ? -12.632 -28.347 55.182 1.00 31.51 222 GLY B O 1
ATOM 4044 N N . LYS B 1 243 ? -11.933 -30.472 55.348 1.00 34.23 223 LYS B N 1
ATOM 4045 C CA . LYS B 1 243 ? -13.174 -30.923 55.964 1.00 36.15 223 LYS B CA 1
ATOM 4046 C C . LYS B 1 243 ? -13.351 -30.279 57.336 1.00 31.35 223 LYS B C 1
ATOM 4047 O O . LYS B 1 243 ? -14.460 -29.947 57.737 1.00 31.61 223 LYS B O 1
ATOM 4053 N N . MET B 1 244 ? -12.247 -30.102 58.052 1.00 31.12 224 MET B N 1
ATOM 4054 C CA . MET B 1 244 ? -12.293 -29.473 59.358 1.00 38.17 224 MET B CA 1
ATOM 4055 C C . MET B 1 244 ? -12.574 -27.980 59.243 1.00 33.73 224 MET B C 1
ATOM 4056 O O . MET B 1 244 ? -13.360 -27.435 60.014 1.00 28.75 224 MET B O 1
ATOM 4061 N N . LEU B 1 245 ? -11.911 -27.321 58.295 1.00 31.71 225 LEU B N 1
ATOM 4062 C CA . LEU B 1 245 ? -12.160 -25.902 58.039 1.00 25.14 225 LEU B CA 1
ATOM 4063 C C . LEU B 1 245 ? -13.628 -25.672 57.683 1.00 23.20 225 LEU B C 1
ATOM 4064 O O . LEU B 1 245 ? -14.256 -24.743 58.192 1.00 26.50 225 LEU B O 1
ATOM 4069 N N . ALA B 1 246 ? -14.169 -26.526 56.818 1.00 24.25 226 ALA B N 1
ATOM 4070 C CA . ALA B 1 246 ? -15.568 -26.431 56.425 1.00 22.09 226 ALA B CA 1
ATOM 4071 C C . ALA B 1 246 ? -16.486 -26.641 57.632 1.00 30.67 226 ALA B C 1
ATOM 4072 O O . ALA B 1 246 ? -17.470 -25.917 57.811 1.00 23.52 226 ALA B O 1
ATOM 4074 N N . ASN B 1 247 ? -16.167 -27.637 58.457 1.00 28.43 227 ASN B N 1
ATOM 4075 C CA . ASN B 1 247 ? -16.941 -27.865 59.677 1.00 30.92 227 ASN B CA 1
ATOM 4076 C C . ASN B 1 247 ? -16.943 -26.656 60.590 1.00 27.13 227 ASN B C 1
ATOM 4077 O O . ASN B 1 247 ? -18.002 -26.221 61.052 1.00 33.34 227 ASN B O 1
ATOM 4082 N N . ASN B 1 248 ? -15.764 -26.100 60.850 1.00 22.22 228 ASN B N 1
ATOM 4083 C CA . ASN B 1 248 ? -15.688 -24.947 61.738 1.00 28.86 228 ASN B CA 1
ATOM 4084 C C . ASN B 1 248 ? -16.426 -23.736 61.185 1.00 26.88 228 ASN B C 1
ATOM 4085 O O . ASN B 1 248 ? -17.028 -22.968 61.937 1.00 25.02 228 ASN B O 1
ATOM 4090 N N . GLN B 1 249 ? -16.364 -23.571 59.871 1.00 24.79 229 GLN B N 1
ATOM 4091 C CA . GLN B 1 249 ? -16.976 -22.420 59.219 1.00 27.14 229 GLN B CA 1
ATOM 4092 C C . GLN B 1 249 ? -18.482 -22.490 59.371 1.00 22.76 229 GLN B C 1
ATOM 4093 O O . GLN B 1 249 ? -19.143 -21.505 59.677 1.00 28.26 229 GLN B O 1
ATOM 4099 N N . ARG B 1 250 ? -19.017 -23.680 59.150 1.00 26.92 230 ARG B N 1
ATOM 4100 C CA . ARG B 1 250 ? -20.436 -23.906 59.274 1.00 30.73 230 ARG B CA 1
ATOM 4101 C C . ARG B 1 250 ? -20.840 -23.744 60.728 1.00 29.28 230 ARG B C 1
ATOM 4102 O O . ARG B 1 250 ? -21.821 -23.060 61.027 1.00 33.52 230 ARG B O 1
ATOM 4110 N N . ASP B 1 251 ? -20.060 -24.330 61.634 1.00 36.11 231 ASP B N 1
ATOM 4111 C CA . ASP B 1 251 ? -20.344 -24.243 63.071 1.00 35.09 231 ASP B CA 1
ATOM 4112 C C . ASP B 1 251 ? -20.322 -22.811 63.594 1.00 38.17 231 ASP B C 1
ATOM 4113 O O . ASP B 1 251 ? -21.128 -22.454 64.450 1.00 32.71 231 ASP B O 1
ATOM 4118 N N . GLN B 1 252 ? -19.398 -21.997 63.090 1.00 25.78 232 GLN B N 1
ATOM 4119 C CA . GLN B 1 252 ? -19.267 -20.619 63.551 1.00 26.12 232 GLN B CA 1
ATOM 4120 C C . GLN B 1 252 ? -20.132 -19.648 62.737 1.00 26.76 232 GLN B C 1
ATOM 4121 O O . GLN B 1 252 ? -20.089 -18.438 62.967 1.00 25.91 232 GLN B O 1
ATOM 4127 N N . GLN B 1 253 ? -20.884 -20.185 61.777 1.00 25.05 233 GLN B N 1
ATOM 4128 C CA . GLN B 1 253 ? -21.789 -19.388 60.946 1.00 28.41 233 GLN B CA 1
ATOM 4129 C C . GLN B 1 253 ? -21.059 -18.263 60.218 1.00 29.95 233 GLN B C 1
ATOM 4130 O O . GLN B 1 253 ? -21.551 -17.128 60.117 1.00 24.17 233 GLN B O 1
ATOM 4136 N N . LEU B 1 254 ? -19.883 -18.597 59.699 1.00 19.27 234 LEU B N 1
ATOM 4137 C CA . LEU B 1 254 ? -19.046 -17.610 59.029 1.00 20.31 234 LEU B CA 1
ATOM 4138 C C . LEU B 1 254 ? -19.492 -17.393 57.591 1.00 19.05 234 LEU B C 1
ATOM 4139 O O . LEU B 1 254 ? -19.016 -16.475 56.922 1.00 20.48 234 LEU B O 1
ATOM 4144 N N . LYS B 1 255 ? -20.386 -18.245 57.103 1.00 16.68 235 LYS B N 1
ATOM 4145 C CA . LYS B 1 255 ? -20.848 -18.098 55.730 1.00 18.23 235 LYS B CA 1
ATOM 4146 C C . LYS B 1 255 ? -22.321 -18.425 55.537 1.00 22.41 235 LYS B C 1
ATOM 4147 O O . LYS B 1 255 ? -22.752 -19.570 55.735 1.00 23.95 235 LYS B O 1
ATOM 4153 N N . PHE B 1 256 ? -23.091 -17.426 55.120 1.00 16.04 236 PHE B N 1
ATOM 4154 C CA . PHE B 1 256 ? -24.459 -17.674 54.668 1.00 15.45 236 PHE B CA 1
ATOM 4155 C C . PHE B 1 256 ? -24.515 -17.602 53.160 1.00 17.89 236 PHE B C 1
ATOM 4156 O O . PHE B 1 256 ? -23.720 -16.881 52.533 1.00 14.77 236 PHE B O 1
ATOM 4164 N N . GLU B 1 257 ? -25.440 -18.352 52.570 1.00 14.87 237 GLU B N 1
ATOM 4165 C CA . GLU B 1 257 ? -25.692 -18.253 51.133 1.00 15.77 237 GLU B CA 1
ATOM 4166 C C . GLU B 1 257 ? -27.168 -18.011 50.852 1.00 19.56 237 GLU B C 1
ATOM 4167 O O . GLU B 1 257 ? -28.041 -18.512 51.570 1.00 20.34 237 GLU B O 1
ATOM 4173 N N . LEU B 1 258 ? -27.450 -17.225 49.821 1.00 15.49 238 LEU B N 1
ATOM 4174 C CA . LEU B 1 258 ? -28.809 -17.097 49.318 1.00 14.65 238 LEU B CA 1
ATOM 4175 C C . LEU B 1 258 ? -28.975 -18.120 48.193 1.00 21.08 238 LEU B C 1
ATOM 4176 O O . LEU B 1 258 ? -28.310 -18.024 47.156 1.00 19.15 238 LEU B O 1
ATOM 4181 N N . LEU B 1 259 ? -29.851 -19.099 48.399 1.00 17.63 239 LEU B N 1
ATOM 4182 C CA . LEU B 1 259 ? -29.914 -20.270 47.519 1.00 18.45 239 LEU B CA 1
ATOM 4183 C C . LEU B 1 259 ? -31.172 -20.247 46.677 1.00 23.19 239 LEU B C 1
ATOM 4184 O O . LEU B 1 259 ? -32.261 -20.075 47.206 1.00 23.20 239 LEU B O 1
ATOM 4189 N N . ILE B 1 260 ? -31.007 -20.421 45.367 1.00 23.33 240 ILE B N 1
ATOM 4190 C CA . ILE B 1 260 ? -32.112 -20.360 44.419 1.00 20.42 240 ILE B CA 1
ATOM 4191 C C . ILE B 1 260 ? -32.240 -21.694 43.685 1.00 22.38 240 ILE B C 1
ATOM 4192 O O . ILE B 1 260 ? -31.254 -22.203 43.135 1.00 23.18 240 ILE B O 1
ATOM 4197 N N . PRO B 1 261 ? -33.455 -22.270 43.677 1.00 24.50 241 PRO B N 1
ATOM 4198 C CA . PRO B 1 261 ? -33.680 -23.506 42.916 1.00 31.71 241 PRO B CA 1
ATOM 4199 C C . PRO B 1 261 ? -33.529 -23.235 41.424 1.00 28.76 241 PRO B C 1
ATOM 4200 O O . PRO B 1 261 ? -34.307 -22.461 40.858 1.00 37.65 241 PRO B O 1
ATOM 4204 N N . LEU B 1 262 ? -32.518 -23.832 40.803 1.00 28.93 242 LEU B N 1
ATOM 4205 C CA . LEU B 1 262 ? -32.314 -23.682 39.366 1.00 28.36 242 LEU B CA 1
ATOM 4206 C C . LEU B 1 262 ? -32.392 -25.040 38.673 1.00 42.62 242 LEU B C 1
ATOM 4207 O O . LEU B 1 262 ? -33.245 -25.259 37.810 1.00 38.79 242 LEU B O 1
ATOM 4212 N N . ARG B 1 263 ? -31.486 -25.939 39.054 1.00 40.34 243 ARG B N 1
ATOM 4213 C CA . ARG B 1 263 ? -31.464 -27.305 38.536 1.00 42.01 243 ARG B CA 1
ATOM 4214 C C . ARG B 1 263 ? -32.490 -28.185 39.245 1.00 47.06 243 ARG B C 1
ATOM 4215 O O . ARG B 1 263 ? -33.009 -29.135 38.660 1.00 57.18 243 ARG B O 1
ATOM 4223 N N . SER B 1 264 ? -32.784 -27.854 40.500 1.00 42.00 244 SER B N 1
ATOM 4224 C CA . SER B 1 264 ? -33.776 -28.573 41.297 1.00 50.06 244 SER B CA 1
ATOM 4225 C C . SER B 1 264 ? -34.004 -27.842 42.612 1.00 53.16 244 SER B C 1
ATOM 4226 O O . SER B 1 264 ? -33.173 -27.030 43.029 1.00 46.97 244 SER B O 1
ATOM 4229 N N . GLU B 1 265 ? -35.116 -28.148 43.274 1.00 52.35 245 GLU B N 1
ATOM 4230 C CA . GLU B 1 265 ? -35.423 -27.546 44.568 1.00 53.72 245 GLU B CA 1
ATOM 4231 C C . GLU B 1 265 ? -34.663 -28.234 45.701 1.00 52.36 245 GLU B C 1
ATOM 4232 O O . GLU B 1 265 ? -34.586 -27.705 46.808 1.00 54.78 245 GLU B O 1
ATOM 4234 N N . GLU B 1 266 ? -34.103 -29.409 45.416 1.00 52.36 246 GLU B N 1
ATOM 4235 C CA . GLU B 1 266 ? -33.376 -30.187 46.422 1.00 53.51 246 GLU B CA 1
ATOM 4236 C C . GLU B 1 266 ? -31.904 -29.801 46.465 1.00 53.07 246 GLU B C 1
ATOM 4237 O O . GLU B 1 266 ? -31.243 -29.944 47.495 1.00 40.07 246 GLU B O 1
ATOM 4243 N N . GLN B 1 267 ? -31.392 -29.327 45.331 1.00 43.54 247 GLN B N 1
ATOM 4244 C CA . GLN B 1 267 ? -30.017 -28.847 45.252 1.00 46.32 247 GLN B CA 1
ATOM 4245 C C . GLN B 1 267 ? -29.993 -27.438 44.644 1.00 36.38 247 GLN B C 1
ATOM 4246 O O . GLN B 1 267 ? -29.615 -27.258 43.488 1.00 32.54 247 GLN B O 1
ATOM 4252 N N . PRO B 1 268 ? -30.407 -26.436 45.430 1.00 30.21 248 PRO B N 1
ATOM 4253 C CA . PRO B 1 268 ? -30.490 -25.067 44.908 1.00 24.61 248 PRO B CA 1
ATOM 4254 C C . PRO B 1 268 ? -29.094 -24.477 44.721 1.00 26.20 248 PRO B C 1
ATOM 4255 O O . PRO B 1 268 ? -28.109 -24.993 45.247 1.00 23.82 248 PRO B O 1
ATOM 4259 N N . THR B 1 269 ? -29.014 -23.393 43.963 1.00 21.70 249 THR B N 1
ATOM 4260 C CA . THR B 1 269 ? -27.721 -22.793 43.632 1.00 20.76 249 THR B CA 1
ATOM 4261 C C . THR B 1 269 ? -27.483 -21.541 44.472 1.00 20.00 249 THR B C 1
ATOM 4262 O O . THR B 1 269 ? -28.374 -20.689 44.581 1.00 17.21 249 THR B O 1
ATOM 4266 N N . ALA B 1 270 ? -26.294 -21.434 45.067 1.00 18.19 250 ALA B N 1
ATOM 4267 C CA . ALA B 1 270 ? -25.923 -20.238 45.823 1.00 17.79 250 ALA B CA 1
ATOM 4268 C C . ALA B 1 270 ? -25.634 -19.074 44.870 1.00 17.65 250 ALA B C 1
ATOM 4269 O O . ALA B 1 270 ? -24.682 -19.138 44.094 1.00 19.52 250 ALA B O 1
ATOM 4271 N N . CYS B 1 271 ? -26.424 -18.011 44.937 1.00 15.21 251 CYS B N 1
ATOM 4272 C CA . CYS B 1 271 ? -26.239 -16.905 44.014 1.00 15.38 251 CYS B CA 1
ATOM 4273 C C . CYS B 1 271 ? -25.672 -15.669 44.709 1.00 20.12 251 CYS B C 1
ATOM 4274 O O . CYS B 1 271 ? -25.243 -14.728 44.051 1.00 15.18 251 CYS B O 1
ATOM 4277 N N . MET B 1 272 ? -25.703 -15.670 46.040 1.00 11.91 252 MET B N 1
ATOM 4278 C CA . MET B 1 272 ? -25.010 -14.667 46.845 1.00 14.24 252 MET B CA 1
ATOM 4279 C C . MET B 1 272 ? -24.445 -15.353 48.062 1.00 17.39 252 MET B C 1
ATOM 4280 O O . MET B 1 272 ? -24.991 -16.369 48.505 1.00 15.53 252 MET B O 1
ATOM 4285 N N . SER B 1 273 ? -23.371 -14.792 48.613 1.00 14.75 253 SER B N 1
ATOM 4286 C CA . SER B 1 273 ? -22.804 -15.292 49.855 1.00 13.70 253 SER B CA 1
ATOM 4287 C C . SER B 1 273 ? -22.508 -14.146 50.818 1.00 16.27 253 SER B C 1
ATOM 4288 O O . SER B 1 273 ? -22.261 -13.016 50.397 1.00 15.28 253 SER B O 1
ATOM 4291 N N . PHE B 1 274 ? -22.559 -14.433 52.115 1.00 12.21 254 PHE B N 1
ATOM 4292 C CA . PHE B 1 274 ? -22.387 -13.415 53.131 1.00 13.02 254 PHE B CA 1
ATOM 4293 C C . PHE B 1 274 ? -21.350 -13.940 54.095 1.00 18.98 254 PHE B C 1
ATOM 4294 O O . PHE B 1 274 ? -21.617 -14.873 54.859 1.00 19.24 254 PHE B O 1
ATOM 4302 N N . ASN B 1 275 ? -20.155 -13.364 54.023 1.00 15.73 255 ASN B N 1
ATOM 4303 C CA . ASN B 1 275 ? -18.959 -14.008 54.550 1.00 16.62 255 ASN B CA 1
ATOM 4304 C C . ASN B 1 275 ? -18.322 -13.218 55.661 1.00 17.81 255 ASN B C 1
ATOM 4305 O O . ASN B 1 275 ? -18.143 -12.008 55.538 1.00 18.06 255 ASN B O 1
ATOM 4310 N N . TYR B 1 276 ? -17.968 -13.903 56.742 1.00 14.51 256 TYR B N 1
ATOM 4311 C CA . TYR B 1 276 ? -17.271 -13.274 57.853 1.00 18.89 256 TYR B CA 1
ATOM 4312 C C . TYR B 1 276 ? -15.909 -13.958 57.993 1.00 19.00 256 TYR B C 1
ATOM 4313 O O . TYR B 1 276 ? -15.844 -15.175 58.150 1.00 21.61 256 TYR B O 1
ATOM 4322 N N . HIS B 1 277 ? -14.818 -13.195 57.911 1.00 17.90 257 HIS B N 1
ATOM 4323 C CA . HIS B 1 277 ? -13.481 -13.811 57.909 1.00 21.87 257 HIS B CA 1
ATOM 4324 C C . HIS B 1 277 ? -12.772 -13.688 59.257 1.00 24.28 257 HIS B C 1
ATOM 4325 O O . HIS B 1 277 ? -11.600 -14.048 59.375 1.00 20.78 257 HIS B O 1
ATOM 4332 N N . ARG B 1 278 ? -13.487 -13.178 60.256 1.00 20.33 258 ARG B N 1
ATOM 4333 C CA A ARG B 1 278 ? -12.882 -12.781 61.523 0.50 26.60 258 ARG B CA 1
ATOM 4334 C CA B ARG B 1 278 ? -12.865 -12.812 61.522 0.50 26.61 258 ARG B CA 1
ATOM 4335 C C . ARG B 1 278 ? -11.611 -11.978 61.242 1.00 25.36 258 ARG B C 1
ATOM 4336 O O . ARG B 1 278 ? -11.622 -11.094 60.378 1.00 20.31 258 ARG B O 1
ATOM 4351 N N . GLU B 1 279 ? -10.515 -12.273 61.942 1.00 17.79 259 GLU B N 1
ATOM 4352 C CA . GLU B 1 279 ? -9.313 -11.467 61.768 1.00 20.24 259 GLU B CA 1
ATOM 4353 C C . GLU B 1 279 ? -8.306 -12.074 60.792 1.00 21.03 259 GLU B C 1
ATOM 4354 O O . GLU B 1 279 ? -7.154 -11.640 60.740 1.00 24.05 259 GLU B O 1
ATOM 4360 N N . HIS B 1 280 ? -8.735 -13.068 60.023 1.00 24.33 260 HIS B N 1
ATOM 4361 C CA . HIS B 1 280 ? -7.828 -13.782 59.119 1.00 22.38 260 HIS B CA 1
ATOM 4362 C C . HIS B 1 280 ? -7.062 -12.869 58.155 1.00 26.36 260 HIS B C 1
ATOM 4363 O O . HIS B 1 280 ? -5.835 -12.901 58.117 1.00 25.36 260 HIS B O 1
ATOM 4370 N N . PHE B 1 281 ? -7.768 -12.063 57.365 1.00 19.95 261 PHE B N 1
ATOM 4371 C CA . PHE B 1 281 ? -7.077 -11.161 56.437 1.00 22.00 261 PHE B CA 1
ATOM 4372 C C . PHE B 1 281 ? -6.458 -9.959 57.127 1.00 20.08 261 PHE B C 1
ATOM 4373 O O . PHE B 1 281 ? -5.429 -9.451 56.691 1.00 20.02 261 PHE B O 1
ATOM 4381 N N . GLY B 1 282 ? -7.085 -9.496 58.203 1.00 20.76 262 GLY B N 1
ATOM 4382 C CA . GLY B 1 282 ? -6.538 -8.374 58.951 1.00 20.31 262 GLY B CA 1
ATOM 4383 C C . GLY B 1 282 ? -5.161 -8.720 59.493 1.00 22.45 262 GLY B C 1
ATOM 4384 O O . GLY B 1 282 ? -4.231 -7.922 59.418 1.00 24.07 262 GLY B O 1
ATOM 4385 N N . THR B 1 283 ? -5.035 -9.934 60.010 1.00 24.10 263 THR B N 1
ATOM 4386 C CA . THR B 1 283 ? -3.763 -10.436 60.526 1.00 28.23 263 THR B CA 1
ATOM 4387 C C . THR B 1 283 ? -2.744 -10.662 59.400 1.00 28.06 263 THR B C 1
ATOM 4388 O O . THR B 1 283 ? -1.583 -10.265 59.498 1.00 29.78 263 THR B O 1
ATOM 4392 N N . THR B 1 284 ? -3.189 -11.297 58.327 1.00 22.42 264 THR B N 1
ATOM 4393 C CA . THR B 1 284 ? -2.329 -11.565 57.171 1.00 23.78 264 THR B CA 1
ATOM 4394 C C . THR B 1 284 ? -1.681 -10.310 56.613 1.00 27.23 264 THR B C 1
ATOM 4395 O O . THR B 1 284 ? -0.477 -10.288 56.345 1.00 24.76 264 THR B O 1
ATOM 4399 N N . TRP B 1 285 ? -2.475 -9.253 56.454 1.00 21.07 265 TRP B N 1
ATOM 4400 C CA . TRP B 1 285 ? -2.001 -8.031 55.821 1.00 20.72 265 TRP B CA 1
ATOM 4401 C C . TRP B 1 285 ? -1.598 -6.941 56.793 1.00 18.79 265 TRP B C 1
ATOM 4402 O O . TRP B 1 285 ? -1.194 -5.875 56.379 1.00 21.27 265 TRP B O 1
ATOM 4413 N N . GLY B 1 286 ? -1.700 -7.217 58.087 1.00 24.74 266 GLY B N 1
ATOM 4414 C CA . GLY B 1 286 ? -1.298 -6.246 59.084 1.00 24.05 266 GLY B CA 1
ATOM 4415 C C . GLY B 1 286 ? -2.209 -5.042 59.147 1.00 24.75 266 GLY B C 1
ATOM 4416 O O . GLY B 1 286 ? -1.752 -3.923 59.358 1.00 23.82 266 GLY B O 1
ATOM 4417 N N . ILE B 1 287 ? -3.509 -5.263 58.962 1.00 21.08 267 ILE B N 1
ATOM 4418 C CA . ILE B 1 287 ? -4.456 -4.164 59.039 1.00 18.34 267 ILE B CA 1
ATOM 4419 C C . ILE B 1 287 ? -4.864 -3.964 60.495 1.00 20.28 267 ILE B C 1
ATOM 4420 O O . ILE B 1 287 ? -5.242 -4.924 61.168 1.00 23.78 267 ILE B O 1
ATOM 4425 N N . GLN B 1 288 ? -4.770 -2.722 60.964 1.00 24.02 268 GLN B N 1
ATOM 4426 C CA . GLN B 1 288 ? -5.119 -2.369 62.340 1.00 29.24 268 GLN B CA 1
ATOM 4427 C C . GLN B 1 288 ? -6.383 -1.522 62.380 1.00 18.95 268 GLN B C 1
ATOM 4428 O O . GLN B 1 288 ? -6.490 -0.533 61.658 1.00 25.60 268 GLN B O 1
ATOM 4434 N N . ASP B 1 289 ? -7.340 -1.893 63.228 1.00 22.85 269 ASP B N 1
ATOM 4435 C CA . ASP B 1 289 ? -8.538 -1.073 63.374 1.00 23.41 269 ASP B CA 1
ATOM 4436 C C . ASP B 1 289 ? -8.214 0.184 64.190 1.00 32.18 269 ASP B C 1
ATOM 4437 O O . ASP B 1 289 ? -7.065 0.383 64.588 1.00 33.48 269 ASP B O 1
ATOM 4442 N N . ALA B 1 290 ? -9.218 1.025 64.429 1.00 26.10 270 ALA B N 1
ATOM 4443 C CA . ALA B 1 290 ? -9.022 2.292 65.131 1.00 32.03 270 ALA B CA 1
ATOM 4444 C C . ALA B 1 290 ? -8.642 2.120 66.611 1.00 39.02 270 ALA B C 1
ATOM 4445 O O . ALA B 1 290 ? -8.232 3.076 67.267 1.00 40.16 270 ALA B O 1
ATOM 4447 N N . ASN B 1 291 ? -8.789 0.903 67.127 1.00 34.32 271 ASN B N 1
ATOM 4448 C CA . ASN B 1 291 ? -8.389 0.591 68.498 1.00 41.60 271 ASN B CA 1
ATOM 4449 C C . ASN B 1 291 ? -7.041 -0.125 68.563 1.00 44.09 271 ASN B C 1
ATOM 4450 O O . ASN B 1 291 ? -6.646 -0.615 69.619 1.00 41.87 271 ASN B O 1
ATOM 4455 N N . GLY B 1 292 ? -6.349 -0.202 67.428 1.00 35.45 272 GLY B N 1
ATOM 4456 C CA . GLY B 1 292 ? -5.052 -0.854 67.362 1.00 29.80 272 GLY B CA 1
ATOM 4457 C C . GLY B 1 292 ? -5.040 -2.374 67.392 1.00 37.42 272 GLY B C 1
ATOM 4458 O O . GLY B 1 292 ? -4.001 -2.982 67.636 1.00 43.47 272 GLY B O 1
ATOM 4459 N N . GLU B 1 293 ? -6.187 -2.999 67.148 1.00 32.64 273 GLU B N 1
ATOM 4460 C CA A GLU B 1 293 ? -6.280 -4.457 67.111 0.49 29.45 273 GLU B CA 1
ATOM 4461 C CA B GLU B 1 293 ? -6.261 -4.454 67.112 0.51 29.44 273 GLU B CA 1
ATOM 4462 C C . GLU B 1 293 ? -6.312 -4.938 65.662 1.00 29.48 273 GLU B C 1
ATOM 4463 O O . GLU B 1 293 ? -6.708 -4.188 64.773 1.00 25.68 273 GLU B O 1
ATOM 4474 N N . PRO B 1 294 ? -5.885 -6.187 65.416 1.00 29.91 274 PRO B N 1
ATOM 4475 C CA . PRO B 1 294 ? -5.961 -6.703 64.040 1.00 25.70 274 PRO B CA 1
ATOM 4476 C C . PRO B 1 294 ? -7.400 -6.637 63.522 1.00 26.59 274 PRO B C 1
ATOM 4477 O O . PRO B 1 294 ? -8.318 -7.172 64.148 1.00 23.27 274 PRO B O 1
ATOM 4481 N N . ALA B 1 295 ? -7.584 -5.991 62.378 1.00 22.88 275 ALA B N 1
ATOM 4482 C CA . ALA B 1 295 ? -8.921 -5.750 61.857 1.00 18.00 275 ALA B CA 1
ATOM 4483 C C . ALA B 1 295 ? -9.637 -7.030 61.474 1.00 20.12 275 ALA B C 1
ATOM 4484 O O . ALA B 1 295 ? -9.016 -8.036 61.103 1.00 19.87 275 ALA B O 1
ATOM 4486 N N . HIS B 1 296 ? -10.961 -6.988 61.562 1.00 18.54 276 HIS B N 1
ATOM 4487 C CA . HIS B 1 296 ? -11.778 -8.063 61.030 1.00 15.10 276 HIS B CA 1
ATOM 4488 C C . HIS B 1 296 ? -12.249 -7.636 59.645 1.00 13.74 276 HIS B C 1
ATOM 4489 O O . HIS B 1 296 ? -12.185 -6.459 59.308 1.00 15.64 276 HIS B O 1
ATOM 4496 N N . THR B 1 297 ? -12.684 -8.592 58.846 1.00 15.49 277 THR B N 1
ATOM 4497 C CA . THR B 1 297 ? -13.186 -8.281 57.517 1.00 14.09 277 THR B CA 1
ATOM 4498 C C . THR B 1 297 ? -14.342 -9.203 57.197 1.00 14.04 277 THR B C 1
ATOM 4499 O O . THR B 1 297 ? -14.455 -10.309 57.732 1.00 13.06 277 THR B O 1
ATOM 4503 N N . GLY B 1 298 ? -15.187 -8.758 56.278 1.00 15.59 278 GLY B N 1
ATOM 4504 C CA . GLY B 1 298 ? -16.256 -9.590 55.794 1.00 16.99 278 GLY B CA 1
ATOM 4505 C C . GLY B 1 298 ? -16.684 -9.072 54.441 1.00 17.26 278 GLY B C 1
ATOM 4506 O O . GLY B 1 298 ? -16.334 -7.948 54.057 1.00 14.31 278 GLY B O 1
ATOM 4507 N N . CYS B 1 299 ? -17.442 -9.876 53.711 1.00 16.08 279 CYS B N 1
ATOM 4508 C CA . CYS B 1 299 ? -17.908 -9.427 52.405 1.00 20.12 279 CYS B CA 1
ATOM 4509 C C . CYS B 1 299 ? -19.265 -10.007 52.033 1.00 17.94 279 CYS B C 1
ATOM 4510 O O . CYS B 1 299 ? -19.662 -11.077 52.527 1.00 16.13 279 CYS B O 1
ATOM 4513 N N . VAL B 1 300 ? -19.983 -9.273 51.186 1.00 14.67 280 VAL B N 1
ATOM 4514 C CA . VAL B 1 300 ? -21.197 -9.789 50.573 1.00 13.47 280 VAL B CA 1
ATOM 4515 C C . VAL B 1 300 ? -20.901 -9.946 49.092 1.00 13.72 280 VAL B C 1
ATOM 4516 O O . VAL B 1 300 ? -20.502 -8.987 48.432 1.00 12.09 280 VAL B O 1
ATOM 4520 N N . ALA B 1 301 ? -21.086 -11.154 48.575 1.00 11.26 281 ALA B N 1
ATOM 4521 C CA . ALA B 1 301 ? -20.676 -11.440 47.204 1.00 13.45 281 ALA B CA 1
ATOM 4522 C C . ALA B 1 301 ? -21.893 -11.750 46.349 1.00 14.73 281 ALA B C 1
ATOM 4523 O O . ALA B 1 301 ? -22.749 -12.535 46.745 1.00 13.62 281 ALA B O 1
ATOM 4525 N N . PHE B 1 302 ? -21.982 -11.117 45.184 1.00 10.77 282 PHE B N 1
ATOM 4526 C CA . PHE B 1 302 ? -23.081 -11.368 44.261 1.00 8.67 282 PHE B CA 1
ATOM 4527 C C . PHE B 1 302 ? -22.504 -12.085 43.050 1.00 16.72 282 PHE B C 1
ATOM 4528 O O . PHE B 1 302 ? -21.586 -11.571 42.399 1.00 12.86 282 PHE B O 1
ATOM 4536 N N . GLY B 1 303 ? -23.030 -13.260 42.739 1.00 12.80 283 GLY B N 1
ATOM 4537 C CA . GLY B 1 303 ? -22.572 -13.980 41.552 1.00 11.19 283 GLY B CA 1
ATOM 4538 C C . GLY B 1 303 ? -23.380 -13.489 40.363 1.00 15.95 283 GLY B C 1
ATOM 4539 O O . GLY B 1 303 ? -24.527 -13.896 40.191 1.00 12.81 283 GLY B O 1
ATOM 4540 N N . MET B 1 304 ? -22.802 -12.595 39.558 1.00 12.58 284 MET B N 1
ATOM 4541 C CA . MET B 1 304 ? -23.583 -11.886 38.532 1.00 13.48 284 MET B CA 1
ATOM 4542 C C . MET B 1 304 ? -24.156 -12.812 37.461 1.00 15.13 284 MET B C 1
ATOM 4543 O O . MET B 1 304 ? -25.293 -12.625 36.997 1.00 13.50 284 MET B O 1
ATOM 4548 N N . ASP B 1 305 ? -23.362 -13.788 37.047 1.00 14.47 285 ASP B N 1
ATOM 4549 C CA . ASP B 1 305 ? -23.807 -14.732 36.033 1.00 12.77 285 ASP B CA 1
ATOM 4550 C C . ASP B 1 305 ? -24.852 -15.689 36.612 1.00 17.93 285 ASP B C 1
ATOM 4551 O O . ASP B 1 305 ? -25.829 -16.022 35.946 1.00 18.38 285 ASP B O 1
ATOM 4556 N N . ARG B 1 306 ? -24.670 -16.098 37.863 1.00 11.61 286 ARG B N 1
ATOM 4557 C CA . ARG B 1 306 ? -25.680 -16.932 38.508 1.00 13.86 286 ARG B CA 1
ATOM 4558 C C . ARG B 1 306 ? -27.006 -16.212 38.665 1.00 17.07 286 ARG B C 1
ATOM 4559 O O . ARG B 1 306 ? -28.052 -16.785 38.396 1.00 16.72 286 ARG B O 1
ATOM 4567 N N . LEU B 1 307 ? -26.962 -14.945 39.080 1.00 13.62 287 LEU B N 1
ATOM 4568 C CA . LEU B 1 307 ? -28.174 -14.157 39.209 1.00 13.67 287 LEU B CA 1
ATOM 4569 C C . LEU B 1 307 ? -28.870 -13.941 37.868 1.00 17.26 287 LEU B C 1
ATOM 4570 O O . LEU B 1 307 ? -30.108 -14.001 37.780 1.00 14.68 287 LEU B O 1
ATOM 4575 N N . ALA B 1 308 ? -28.091 -13.667 36.828 1.00 12.82 288 ALA B N 1
ATOM 4576 C CA . ALA B 1 308 ? -28.663 -13.450 35.512 1.00 15.06 288 ALA B CA 1
ATOM 4577 C C . ALA B 1 308 ? -29.358 -14.730 35.031 1.00 14.63 288 ALA B C 1
ATOM 4578 O O . ALA B 1 308 ? -30.498 -14.696 34.588 1.00 15.53 288 ALA B O 1
ATOM 4580 N N . VAL B 1 309 ? -28.654 -15.846 35.121 1.00 14.72 289 VAL B N 1
ATOM 4581 C CA . VAL B 1 309 ? -29.246 -17.151 34.798 1.00 19.03 289 VAL B CA 1
ATOM 4582 C C . VAL B 1 309 ? -30.521 -17.413 35.623 1.00 16.19 289 VAL B C 1
ATOM 4583 O O . VAL B 1 309 ? -31.536 -17.838 35.075 1.00 17.38 289 VAL B O 1
ATOM 4587 N N . ALA B 1 310 ? -30.478 -17.117 36.923 1.00 15.60 290 ALA B N 1
ATOM 4588 C CA . ALA B 1 310 ? -31.666 -17.232 37.770 1.00 15.67 290 ALA B CA 1
ATOM 4589 C C . ALA B 1 310 ? -32.834 -16.410 37.250 1.00 22.06 290 ALA B C 1
ATOM 4590 O O . ALA B 1 310 ? -33.980 -16.872 37.271 1.00 17.75 290 ALA B O 1
ATOM 4592 N N . MET B 1 311 ? -32.563 -15.185 36.801 1.00 14.61 291 MET B N 1
ATOM 4593 C CA . MET B 1 311 ? -33.635 -14.341 36.296 1.00 15.71 291 MET B CA 1
ATOM 4594 C C . MET B 1 311 ? -34.266 -14.967 35.056 1.00 19.38 291 MET B C 1
ATOM 4595 O O . MET B 1 311 ? -35.492 -14.954 34.894 1.00 17.74 291 MET B O 1
ATOM 4600 N N . PHE B 1 312 ? -33.425 -15.469 34.156 1.00 14.63 292 PHE B N 1
ATOM 4601 C CA . PHE B 1 312 ? -33.939 -16.045 32.915 1.00 16.08 292 PHE B CA 1
ATOM 4602 C C . PHE B 1 312 ? -34.679 -17.371 33.181 1.00 18.63 292 PHE B C 1
ATOM 4603 O O . PHE B 1 312 ? -35.716 -17.646 32.589 1.00 19.32 292 PHE B O 1
ATOM 4611 N N . HIS B 1 313 ? -34.133 -18.184 34.067 1.00 17.85 293 HIS B N 1
ATOM 4612 C CA . HIS B 1 313 ? -34.799 -19.423 34.479 1.00 25.45 293 HIS B CA 1
ATOM 4613 C C . HIS B 1 313 ? -36.168 -19.129 35.094 1.00 26.00 293 HIS B C 1
ATOM 4614 O O . HIS B 1 313 ? -37.161 -19.810 34.818 1.00 22.63 293 HIS B O 1
ATOM 4621 N N . THR B 1 314 ? -36.213 -18.093 35.921 1.00 22.95 294 THR B N 1
ATOM 4622 C CA . THR B 1 314 ? -37.418 -17.749 36.671 1.00 22.41 294 THR B CA 1
ATOM 4623 C C . THR B 1 314 ? -38.491 -17.071 35.816 1.00 29.13 294 THR B C 1
ATOM 4624 O O . THR B 1 314 ? -39.672 -17.368 35.953 1.00 24.96 294 THR B O 1
ATOM 4628 N N . HIS B 1 315 ? -38.085 -16.170 34.927 1.00 20.33 295 HIS B N 1
ATOM 4629 C CA . HIS B 1 315 ? -39.043 -15.351 34.196 1.00 18.56 295 HIS B CA 1
ATOM 4630 C C . HIS B 1 315 ? -39.055 -15.604 32.682 1.00 19.38 295 HIS B C 1
ATOM 4631 O O . HIS B 1 315 ? -39.848 -15.001 31.966 1.00 24.24 295 HIS B O 1
ATOM 4638 N N . GLY B 1 316 ? -38.174 -16.479 32.202 1.00 22.54 296 GLY B N 1
ATOM 4639 C CA . GLY B 1 316 ? -38.094 -16.775 30.773 1.00 25.21 296 GLY B CA 1
ATOM 4640 C C . GLY B 1 316 ? -37.202 -15.825 29.993 1.00 25.48 296 GLY B C 1
ATOM 4641 O O . GLY B 1 316 ? -36.684 -14.854 30.540 1.00 21.70 296 GLY B O 1
ATOM 4642 N N . THR B 1 317 ? -37.044 -16.087 28.699 1.00 23.40 297 THR B N 1
ATOM 4643 C CA . THR B 1 317 ? -36.111 -15.326 27.866 1.00 26.39 297 THR B CA 1
ATOM 4644 C C . THR B 1 317 ? -36.734 -14.189 27.055 1.00 29.52 297 THR B C 1
ATOM 4645 O O . THR B 1 317 ? -36.048 -13.538 26.274 1.00 28.42 297 THR B O 1
ATOM 4649 N N . ASP B 1 318 ? -38.023 -13.935 27.255 1.00 25.33 298 ASP B N 1
ATOM 4650 C CA . ASP B 1 318 ? -38.687 -12.795 26.631 1.00 27.63 298 ASP B CA 1
ATOM 4651 C C . ASP B 1 318 ? -38.930 -11.708 27.679 1.00 26.55 298 ASP B C 1
ATOM 4652 O O . ASP B 1 318 ? -39.774 -11.868 28.563 1.00 24.72 298 ASP B O 1
ATOM 4657 N N . LEU B 1 319 ? -38.202 -10.598 27.568 1.00 21.73 299 LEU B N 1
ATOM 4658 C CA . LEU B 1 319 ? -38.212 -9.579 28.616 1.00 23.54 299 LEU B CA 1
ATOM 4659 C C . LEU B 1 319 ? -39.532 -8.828 28.708 1.00 27.26 299 LEU B C 1
ATOM 4660 O O . LEU B 1 319 ? -39.893 -8.342 29.768 1.00 24.81 299 LEU B O 1
ATOM 4665 N N . SER B 1 320 ? -40.238 -8.702 27.589 1.00 28.98 300 SER B N 1
ATOM 4666 C CA . SER B 1 320 ? -41.506 -7.983 27.598 1.00 33.46 300 SER B CA 1
ATOM 4667 C C . SER B 1 320 ? -42.567 -8.805 28.329 1.00 32.17 300 SER B C 1
ATOM 4668 O O . SER B 1 320 ? -43.601 -8.277 28.727 1.00 39.99 300 SER B O 1
ATOM 4671 N N . ALA B 1 321 ? -42.297 -10.096 28.507 1.00 27.68 301 ALA B N 1
ATOM 4672 C CA . ALA B 1 321 ? -43.189 -10.967 29.263 1.00 28.50 301 ALA B CA 1
ATOM 4673 C C . ALA B 1 321 ? -42.817 -11.073 30.748 1.00 34.44 301 ALA B C 1
ATOM 4674 O O . ALA B 1 321 ? -43.443 -11.831 31.493 1.00 28.52 301 ALA B O 1
ATOM 4676 N N . TRP B 1 322 ? -41.806 -10.324 31.182 1.00 29.01 302 TRP B N 1
ATOM 4677 C CA . TRP B 1 322 ? -41.448 -10.311 32.599 1.00 24.39 302 TRP B CA 1
ATOM 4678 C C . TRP B 1 322 ? -42.497 -9.507 33.357 1.00 18.54 302 TRP B C 1
ATOM 4679 O O . TRP B 1 322 ? -43.069 -8.580 32.796 1.00 27.20 302 TRP B O 1
ATOM 4690 N N . PRO B 1 323 ? -42.723 -9.830 34.641 1.00 24.99 303 PRO B N 1
ATOM 4691 C CA . PRO B 1 323 ? -43.701 -9.077 35.443 1.00 27.20 303 PRO B CA 1
ATOM 4692 C C . PRO B 1 323 ? -43.383 -7.585 35.459 1.00 31.30 303 PRO B C 1
ATOM 4693 O O . PRO B 1 323 ? -42.209 -7.210 35.494 1.00 25.14 303 PRO B O 1
ATOM 4697 N N . ALA B 1 324 ? -44.415 -6.748 35.400 1.00 25.72 304 ALA B N 1
ATOM 4698 C CA . ALA B 1 324 ? -44.241 -5.305 35.337 1.00 28.96 304 ALA B CA 1
ATOM 4699 C C . ALA B 1 324 ? -43.387 -4.782 36.492 1.00 26.66 304 ALA B C 1
ATOM 4700 O O . ALA B 1 324 ? -42.537 -3.916 36.296 1.00 25.39 304 ALA B O 1
ATOM 4702 N N . LYS B 1 325 ? -43.624 -5.310 37.690 1.00 27.70 305 LYS B N 1
ATOM 4703 C CA . LYS B 1 325 ? -42.897 -4.884 38.883 1.00 28.23 305 LYS B CA 1
ATOM 4704 C C . LYS B 1 325 ? -41.404 -5.198 38.781 1.00 28.57 305 LYS B C 1
ATOM 4705 O O . LYS B 1 325 ? -40.566 -4.412 39.227 1.00 25.70 305 LYS B O 1
ATOM 4711 N N . VAL B 1 326 ? -41.082 -6.353 38.208 1.00 23.83 306 VAL B N 1
ATOM 4712 C CA . VAL B 1 326 ? -39.689 -6.750 38.022 1.00 19.50 306 VAL B CA 1
ATOM 4713 C C . VAL B 1 326 ? -39.042 -5.851 36.985 1.00 21.29 306 VAL B C 1
ATOM 4714 O O . VAL B 1 326 ? -37.944 -5.345 37.203 1.00 21.82 306 VAL B O 1
ATOM 4718 N N . ARG B 1 327 ? -39.737 -5.633 35.870 1.00 22.45 307 ARG B N 1
ATOM 4719 C CA . ARG B 1 327 ? -39.268 -4.709 34.841 1.00 24.43 307 ARG B CA 1
ATOM 4720 C C . ARG B 1 327 ? -39.022 -3.319 35.424 1.00 27.76 307 ARG B C 1
ATOM 4721 O O . ARG B 1 327 ? -38.026 -2.672 35.106 1.00 25.11 307 ARG B O 1
ATOM 4729 N N . ASP B 1 328 ? -39.932 -2.856 36.277 1.00 22.80 308 ASP B N 1
ATOM 4730 C CA . ASP B 1 328 ? -39.786 -1.555 36.909 1.00 27.02 308 ASP B CA 1
ATOM 4731 C C . ASP B 1 328 ? -38.559 -1.485 37.837 1.00 32.16 308 ASP B C 1
ATOM 4732 O O . ASP B 1 328 ? -37.818 -0.501 37.831 1.00 25.42 308 ASP B O 1
ATOM 4737 N N . ILE B 1 329 ? -38.370 -2.525 38.643 1.00 27.41 309 ILE B N 1
ATOM 4738 C CA . ILE B 1 329 ? -37.215 -2.623 39.543 1.00 22.59 309 ILE B CA 1
ATOM 4739 C C . ILE B 1 329 ? -35.909 -2.526 38.757 1.00 31.55 309 ILE B C 1
ATOM 4740 O O . ILE B 1 329 ? -34.958 -1.891 39.198 1.00 29.58 309 ILE B O 1
ATOM 4745 N N . LEU B 1 330 ? -35.881 -3.116 37.566 1.00 24.44 310 LEU B N 1
ATOM 4746 C CA . LEU B 1 330 ? -34.661 -3.128 36.774 1.00 26.32 310 LEU B CA 1
ATOM 4747 C C . LEU B 1 330 ? -34.543 -1.949 35.822 1.00 29.41 310 LEU B C 1
ATOM 4748 O O . LEU B 1 330 ? -33.569 -1.847 35.080 1.00 30.78 310 LEU B O 1
ATOM 4753 N N . GLY B 1 331 ? -35.540 -1.069 35.829 1.00 30.65 311 GLY B N 1
ATOM 4754 C CA . GLY B 1 331 ? -35.548 0.061 34.911 1.00 28.66 311 GLY B CA 1
ATOM 4755 C C . GLY B 1 331 ? -35.649 -0.331 33.448 1.00 34.88 311 GLY B C 1
ATOM 4756 O O . GLY B 1 331 ? -35.071 0.324 32.579 1.00 41.27 311 GLY B O 1
ATOM 4757 N N . LEU B 1 332 ? -36.395 -1.390 33.160 1.00 32.38 312 LEU B N 1
ATOM 4758 C CA . LEU B 1 332 ? -36.510 -1.887 31.789 1.00 33.05 312 LEU B CA 1
ATOM 4759 C C . LEU B 1 332 ? -37.457 -1.048 30.930 1.00 43.32 312 LEU B C 1
ATOM 4760 O O . LEU B 1 332 ? -38.433 -0.487 31.431 1.00 52.07 312 LEU B O 1
ATOM 4765 N N . HIS C 2 20 ? 1.776 -41.346 78.581 1.00 57.47 0 HIS C N 1
ATOM 4766 C CA . HIS C 2 20 ? 2.688 -41.082 77.472 1.00 65.40 0 HIS C CA 1
ATOM 4767 C C . HIS C 2 20 ? 1.940 -40.410 76.332 1.00 64.57 0 HIS C C 1
ATOM 4768 O O . HIS C 2 20 ? 2.431 -39.450 75.734 1.00 55.33 0 HIS C O 1
ATOM 4775 N N . MET C 2 21 ? 0.749 -40.931 76.042 1.00 66.15 1 MET C N 1
ATOM 4776 C CA . MET C 2 21 ? -0.150 -40.333 75.064 1.00 57.42 1 MET C CA 1
ATOM 4777 C C . MET C 2 21 ? -0.314 -38.845 75.330 1.00 58.11 1 MET C C 1
ATOM 4778 O O . MET C 2 21 ? -0.350 -38.045 74.400 1.00 55.43 1 MET C O 1
ATOM 4783 N N . ASN C 2 22 ? -0.396 -38.476 76.604 1.00 53.76 2 ASN C N 1
ATOM 4784 C CA . ASN C 2 22 ? -0.451 -37.070 76.969 1.00 56.92 2 ASN C CA 1
ATOM 4785 C C . ASN C 2 22 ? 0.789 -36.333 76.475 1.00 52.76 2 ASN C C 1
ATOM 4786 O O . ASN C 2 22 ? 0.693 -35.262 75.870 1.00 46.88 2 ASN C O 1
ATOM 4791 N N . ALA C 2 23 ? 1.955 -36.918 76.730 1.00 55.92 3 ALA C N 1
ATOM 4792 C CA . ALA C 2 23 ? 3.219 -36.288 76.360 1.00 51.66 3 ALA C CA 1
ATOM 4793 C C . ALA C 2 23 ? 3.402 -36.213 74.839 1.00 35.11 3 ALA C C 1
ATOM 4794 O O . ALA C 2 23 ? 3.935 -35.229 74.321 1.00 35.03 3 ALA C O 1
ATOM 4796 N N . THR C 2 24 ? 2.964 -37.254 74.137 1.00 40.63 4 THR C N 1
ATOM 4797 C CA . THR C 2 24 ? 3.054 -37.270 72.682 1.00 48.63 4 THR C CA 1
ATOM 4798 C C . THR C 2 24 ? 2.259 -36.092 72.128 1.00 50.10 4 THR C C 1
ATOM 4799 O O . THR C 2 24 ? 2.785 -35.289 71.358 1.00 45.29 4 THR C O 1
ATOM 4803 N N . ILE C 2 25 ? 1.004 -35.977 72.563 1.00 51.39 5 ILE C N 1
ATOM 4804 C CA . ILE C 2 25 ? 0.126 -34.884 72.144 1.00 46.87 5 ILE C CA 1
ATOM 4805 C C . ILE C 2 25 ? 0.765 -33.529 72.381 1.00 42.96 5 ILE C C 1
ATOM 4806 O O . ILE C 2 25 ? 0.734 -32.655 71.517 1.00 42.27 5 ILE C O 1
ATOM 4811 N N . ARG C 2 26 ? 1.380 -33.373 73.547 1.00 49.66 6 ARG C N 1
ATOM 4812 C CA . ARG C 2 26 ? 2.030 -32.116 73.905 1.00 42.17 6 ARG C CA 1
ATOM 4813 C C . ARG C 2 26 ? 3.202 -31.767 72.990 1.00 45.56 6 ARG C C 1
ATOM 4814 O O . ARG C 2 26 ? 3.447 -30.592 72.702 1.00 50.04 6 ARG C O 1
ATOM 4822 N N . GLU C 2 27 ? 3.926 -32.787 72.539 1.00 49.14 7 GLU C N 1
ATOM 4823 C CA . GLU C 2 27 ? 5.046 -32.579 71.625 1.00 50.42 7 GLU C CA 1
ATOM 4824 C C . GLU C 2 27 ? 4.551 -32.098 70.260 1.00 53.33 7 GLU C C 1
ATOM 4825 O O . GLU C 2 27 ? 5.137 -31.198 69.657 1.00 55.48 7 GLU C O 1
ATOM 4831 N N . ILE C 2 28 ? 3.469 -32.707 69.785 1.00 54.41 8 ILE C N 1
ATOM 4832 C CA . ILE C 2 28 ? 2.857 -32.326 68.515 1.00 58.96 8 ILE C CA 1
ATOM 4833 C C . ILE C 2 28 ? 2.337 -30.895 68.561 1.00 59.18 8 ILE C C 1
ATOM 4834 O O . ILE C 2 28 ? 2.466 -30.142 67.594 1.00 62.63 8 ILE C O 1
ATOM 4839 N N . LEU C 2 29 ? 1.756 -30.523 69.696 1.00 58.54 9 LEU C N 1
ATOM 4840 C CA . LEU C 2 29 ? 1.278 -29.163 69.898 1.00 56.12 9 LEU C CA 1
ATOM 4841 C C . LEU C 2 29 ? 2.448 -28.187 69.850 1.00 61.92 9 LEU C C 1
ATOM 4842 O O . LEU C 2 29 ? 2.285 -27.013 69.512 1.00 59.50 9 LEU C O 1
ATOM 4847 N N . ALA C 2 30 ? 3.633 -28.678 70.197 1.00 58.25 10 ALA C N 1
ATOM 4848 C CA . ALA C 2 30 ? 4.850 -27.904 70.011 1.00 56.46 10 ALA C CA 1
ATOM 4849 C C . ALA C 2 30 ? 5.297 -27.999 68.549 1.00 46.35 10 ALA C C 1
ATOM 4850 O O . ALA C 2 30 ? 5.776 -27.022 67.972 1.00 49.31 10 ALA C O 1
ATOM 4852 N N . LYS C 2 31 ? 5.130 -29.180 67.956 1.00 58.12 11 LYS C N 1
ATOM 4853 C CA . LYS C 2 31 ? 5.473 -29.401 66.548 1.00 58.29 11 LYS C CA 1
ATOM 4854 C C . LYS C 2 31 ? 4.647 -28.517 65.603 1.00 71.29 11 LYS C C 1
ATOM 4855 O O . LYS C 2 31 ? 5.181 -27.960 64.643 1.00 71.21 11 LYS C O 1
ATOM 4861 N N . PHE C 2 32 ? 3.351 -28.378 65.881 1.00 68.67 12 PHE C N 1
ATOM 4862 C CA . PHE C 2 32 ? 2.444 -27.744 64.923 1.00 66.30 12 PHE C CA 1
ATOM 4863 C C . PHE C 2 32 ? 1.549 -26.633 65.477 1.00 69.90 12 PHE C C 1
ATOM 4864 O O . PHE C 2 32 ? 0.966 -25.868 64.709 1.00 70.94 12 PHE C O 1
ATOM 4872 N N . GLY C 2 33 ? 1.443 -26.541 66.797 1.00 66.83 13 GLY C N 1
ATOM 4873 C CA . GLY C 2 33 ? 0.500 -25.630 67.421 1.00 64.86 13 GLY C CA 1
ATOM 4874 C C . GLY C 2 33 ? 0.684 -24.157 67.115 1.00 63.49 13 GLY C C 1
ATOM 4875 O O . GLY C 2 33 ? -0.275 -23.393 67.191 1.00 62.68 13 GLY C O 1
ATOM 4876 N N . GLN C 2 34 ? 1.910 -23.760 66.779 1.00 68.37 14 GLN C N 1
ATOM 4877 C CA . GLN C 2 34 ? 2.251 -22.354 66.540 1.00 63.20 14 GLN C CA 1
ATOM 4878 C C . GLN C 2 34 ? 1.945 -21.468 67.747 1.00 66.03 14 GLN C C 1
ATOM 4879 O O . GLN C 2 34 ? 1.794 -20.257 67.607 1.00 77.09 14 GLN C O 1
ATOM 4885 N N . LEU C 2 35 ? 1.854 -22.075 68.927 1.00 73.90 15 LEU C N 1
ATOM 4886 C CA . LEU C 2 35 ? 1.501 -21.346 70.142 1.00 79.72 15 LEU C CA 1
ATOM 4887 C C . LEU C 2 35 ? 2.639 -20.451 70.616 1.00 89.40 15 LEU C C 1
ATOM 4888 O O . LEU C 2 35 ? 3.797 -20.870 70.627 1.00 93.03 15 LEU C O 1
ATOM 4893 N N . PRO C 2 36 ? 2.309 -19.211 71.011 1.00 93.65 16 PRO C N 1
ATOM 4894 C CA . PRO C 2 36 ? 3.296 -18.228 71.474 1.00 101.25 16 PRO C CA 1
ATOM 4895 C C . PRO C 2 36 ? 3.932 -18.593 72.820 1.00 100.19 16 PRO C C 1
ATOM 4896 O O . PRO C 2 36 ? 5.081 -18.229 73.070 1.00 101.93 16 PRO C O 1
ATOM 4900 N N . THR C 2 37 ? 3.196 -19.299 73.672 1.00 98.13 17 THR C N 1
ATOM 4901 C CA . THR C 2 37 ? 3.734 -19.738 74.957 1.00 98.42 17 THR C CA 1
ATOM 4902 C C . THR C 2 37 ? 3.946 -21.251 74.950 1.00 97.10 17 THR C C 1
ATOM 4903 O O . THR C 2 37 ? 3.053 -21.998 74.554 1.00 101.62 17 THR C O 1
ATOM 4907 N N . PRO C 2 38 ? 5.134 -21.702 75.386 1.00 99.87 18 PRO C N 1
ATOM 4908 C CA . PRO C 2 38 ? 5.555 -23.111 75.356 1.00 92.42 18 PRO C CA 1
ATOM 4909 C C . PRO C 2 38 ? 4.536 -24.087 75.954 1.00 84.90 18 PRO C C 1
ATOM 4910 O O . PRO C 2 38 ? 3.812 -23.744 76.889 1.00 87.00 18 PRO C O 1
ATOM 4914 N N . VAL C 2 39 ? 4.503 -25.298 75.406 1.00 82.07 19 VAL C N 1
ATOM 4915 C CA . VAL C 2 39 ? 3.494 -26.304 75.742 1.00 80.92 19 VAL C CA 1
ATOM 4916 C C . VAL C 2 39 ? 3.543 -26.777 77.199 1.00 86.88 19 VAL C C 1
ATOM 4917 O O . VAL C 2 39 ? 2.512 -27.122 77.788 1.00 80.28 19 VAL C O 1
ATOM 4921 N N . ASP C 2 40 ? 4.738 -26.789 77.781 1.00 90.45 20 ASP C N 1
ATOM 4922 C CA . ASP C 2 40 ? 4.893 -27.185 79.179 1.00 86.72 20 ASP C CA 1
ATOM 4923 C C . ASP C 2 40 ? 4.166 -26.223 80.126 1.00 90.31 20 ASP C C 1
ATOM 4924 O O . ASP C 2 40 ? 3.797 -26.600 81.241 1.00 88.23 20 ASP C O 1
ATOM 4929 N N . THR C 2 41 ? 3.952 -24.990 79.669 1.00 93.27 21 THR C N 1
ATOM 4930 C CA . THR C 2 41 ? 3.211 -23.991 80.438 1.00 92.39 21 THR C CA 1
ATOM 4931 C C . THR C 2 41 ? 1.758 -23.915 79.970 1.00 88.48 21 THR C C 1
ATOM 4932 O O . THR C 2 41 ? 1.207 -22.827 79.790 1.00 87.77 21 THR C O 1
ATOM 4936 N N . ILE C 2 42 ? 1.148 -25.079 79.761 1.00 78.35 22 ILE C N 1
ATOM 4937 C CA . ILE C 2 42 ? -0.252 -25.167 79.358 1.00 75.50 22 ILE C CA 1
ATOM 4938 C C . ILE C 2 42 ? -0.911 -26.374 80.018 1.00 73.58 22 ILE C C 1
ATOM 4939 O O . ILE C 2 42 ? -0.433 -27.501 79.880 1.00 69.83 22 ILE C O 1
ATOM 4944 N N . ALA C 2 43 ? -2.011 -26.140 80.729 1.00 66.25 23 ALA C N 1
ATOM 4945 C CA . ALA C 2 43 ? -2.704 -27.211 81.443 1.00 64.43 23 ALA C CA 1
ATOM 4946 C C . ALA C 2 43 ? -3.476 -28.123 80.497 1.00 61.63 23 ALA C C 1
ATOM 4947 O O . ALA C 2 43 ? -3.849 -27.710 79.399 1.00 65.15 23 ALA C O 1
ATOM 4949 N N . ASP C 2 44 ? -3.712 -29.360 80.936 1.00 52.10 24 ASP C N 1
ATOM 4950 C CA . ASP C 2 44 ? -4.506 -30.331 80.182 1.00 56.46 24 ASP C CA 1
ATOM 4951 C C . ASP C 2 44 ? -5.886 -29.793 79.807 1.00 66.17 24 ASP C C 1
ATOM 4952 O O . ASP C 2 44 ? -6.271 -29.793 78.635 1.00 58.64 24 ASP C O 1
ATOM 4957 N N . GLU C 2 45 ? -6.632 -29.353 80.814 1.00 75.06 25 GLU C N 1
ATOM 4958 C CA . GLU C 2 45 ? -7.882 -28.647 80.587 1.00 67.16 25 GLU C CA 1
ATOM 4959 C C . GLU C 2 45 ? -7.579 -27.155 80.546 1.00 65.98 25 GLU C C 1
ATOM 4960 O O . GLU C 2 45 ? -7.333 -26.535 81.581 1.00 80.66 25 GLU C O 1
ATOM 4962 N N . ALA C 2 46 ? -7.578 -26.595 79.341 1.00 67.52 26 ALA C N 1
ATOM 4963 C CA . ALA C 2 46 ? -7.309 -25.177 79.131 1.00 67.71 26 ALA C CA 1
ATOM 4964 C C . ALA C 2 46 ? -7.665 -24.800 77.695 1.00 75.66 26 ALA C C 1
ATOM 4965 O O . ALA C 2 46 ? -7.491 -25.603 76.775 1.00 65.71 26 ALA C O 1
ATOM 4967 N N . ASP C 2 47 ? -8.159 -23.580 77.503 1.00 74.38 27 ASP C N 1
ATOM 4968 C CA . ASP C 2 47 ? -8.565 -23.134 76.176 1.00 67.71 27 ASP C CA 1
ATOM 4969 C C . ASP C 2 47 ? -7.362 -22.891 75.268 1.00 71.87 27 ASP C C 1
ATOM 4970 O O . ASP C 2 47 ? -6.635 -21.904 75.430 1.00 61.36 27 ASP C O 1
ATOM 4975 N N . LEU C 2 48 ? -7.169 -23.791 74.305 1.00 65.30 28 LEU C N 1
ATOM 4976 C CA . LEU C 2 48 ? -6.055 -23.694 73.364 1.00 58.64 28 LEU C CA 1
ATOM 4977 C C . LEU C 2 48 ? -6.228 -22.538 72.387 1.00 62.58 28 LEU C C 1
ATOM 4978 O O . LEU C 2 48 ? -5.248 -21.936 71.946 1.00 62.13 28 LEU C O 1
ATOM 4983 N N . TYR C 2 49 ? -7.478 -22.233 72.047 1.00 65.73 29 TYR C N 1
ATOM 4984 C CA . TYR C 2 49 ? -7.771 -21.161 71.100 1.00 64.13 29 TYR C CA 1
ATOM 4985 C C . TYR C 2 49 ? -7.516 -19.794 71.723 1.00 64.95 29 TYR C C 1
ATOM 4986 O O . TYR C 2 49 ? -6.954 -18.905 71.080 1.00 68.86 29 TYR C O 1
ATOM 4995 N N . ALA C 2 50 ? -7.923 -19.638 72.979 1.00 65.27 30 ALA C N 1
ATOM 4996 C CA . ALA C 2 50 ? -7.606 -18.437 73.737 1.00 71.32 30 ALA C CA 1
ATOM 4997 C C . ALA C 2 50 ? -6.097 -18.347 73.917 1.00 75.74 30 ALA C C 1
ATOM 4998 O O . ALA C 2 50 ? -5.521 -17.257 73.905 1.00 76.90 30 ALA C O 1
ATOM 5000 N N . ALA C 2 51 ? -5.463 -19.506 74.073 1.00 70.50 31 ALA C N 1
ATOM 5001 C CA . ALA C 2 51 ? -4.016 -19.577 74.234 1.00 67.58 31 ALA C CA 1
ATOM 5002 C C . ALA C 2 51 ? -3.290 -19.086 72.985 1.00 71.82 31 ALA C C 1
ATOM 5003 O O . ALA C 2 51 ? -2.177 -18.570 73.069 1.00 77.50 31 ALA C O 1
ATOM 5005 N N . GLY C 2 52 ? -3.921 -19.252 71.827 1.00 75.69 32 GLY C N 1
ATOM 5006 C CA . GLY C 2 52 ? -3.347 -18.775 70.583 1.00 75.01 32 GLY C CA 1
ATOM 5007 C C . GLY C 2 52 ? -3.333 -19.796 69.461 1.00 66.45 32 GLY C C 1
ATOM 5008 O O . GLY C 2 52 ? -2.526 -19.695 68.536 1.00 64.05 32 GLY C O 1
ATOM 5009 N N . LEU C 2 53 ? -4.219 -20.783 69.536 1.00 59.95 33 LEU C N 1
ATOM 5010 C CA . LEU C 2 53 ? -4.349 -21.755 68.454 1.00 61.19 33 LEU C CA 1
ATOM 5011 C C . LEU C 2 53 ? -5.262 -21.211 67.355 1.00 56.45 33 LEU C C 1
ATOM 5012 O O . LEU C 2 53 ? -6.461 -21.032 67.570 1.00 61.12 33 LEU C O 1
ATOM 5017 N N . SER C 2 54 ? -4.690 -20.945 66.184 1.00 48.13 34 SER C N 1
ATOM 5018 C CA . SER C 2 54 ? -5.461 -20.416 65.063 1.00 51.26 34 SER C CA 1
ATOM 5019 C C . SER C 2 54 ? -6.144 -21.543 64.298 1.00 55.80 34 SER C C 1
ATOM 5020 O O . SER C 2 54 ? -5.910 -22.721 64.569 1.00 50.58 34 SER C O 1
ATOM 5023 N N . SER C 2 55 ? -6.990 -21.173 63.342 1.00 42.11 35 SER C N 1
ATOM 5024 C CA . SER C 2 55 ? -7.700 -22.141 62.519 1.00 46.48 35 SER C CA 1
ATOM 5025 C C . SER C 2 55 ? -6.756 -23.009 61.707 1.00 47.17 35 SER C C 1
ATOM 5026 O O . SER C 2 55 ? -6.849 -24.236 61.750 1.00 49.57 35 SER C O 1
ATOM 5029 N N . PHE C 2 56 ? -5.872 -22.368 60.943 1.00 40.23 36 PHE C N 1
ATOM 5030 C CA . PHE C 2 56 ? -4.932 -23.092 60.091 1.00 48.30 36 PHE C CA 1
ATOM 5031 C C . PHE C 2 56 ? -4.034 -23.995 60.940 1.00 49.67 36 PHE C C 1
ATOM 5032 O O . PHE C 2 56 ? -3.771 -25.143 60.577 1.00 44.82 36 PHE C O 1
ATOM 5040 N N . ALA C 2 57 ? -3.586 -23.471 62.077 1.00 49.56 37 ALA C N 1
ATOM 5041 C CA . ALA C 2 57 ? -2.740 -24.228 62.996 1.00 45.95 37 ALA C CA 1
ATOM 5042 C C . ALA C 2 57 ? -3.454 -25.457 63.560 1.00 53.70 37 ALA C C 1
ATOM 5043 O O . ALA C 2 57 ? -2.893 -26.554 63.566 1.00 50.17 37 ALA C O 1
ATOM 5045 N N . SER C 2 58 ? -4.691 -25.271 64.023 1.00 44.39 38 SER C N 1
ATOM 5046 C CA . SER C 2 58 ? -5.478 -26.355 64.606 1.00 44.89 38 SER C CA 1
ATOM 5047 C C . SER C 2 58 ? -5.644 -27.498 63.614 1.00 48.36 38 SER C C 1
ATOM 5048 O O . SER C 2 58 ? -5.835 -28.649 63.998 1.00 38.56 38 SER C O 1
ATOM 5051 N N . VAL C 2 59 ? -5.578 -27.168 62.331 1.00 44.21 39 VAL C N 1
ATOM 5052 C CA . VAL C 2 59 ? -5.687 -28.174 61.294 1.00 48.58 39 VAL C CA 1
ATOM 5053 C C . VAL C 2 59 ? -4.337 -28.857 61.063 1.00 46.11 39 VAL C C 1
ATOM 5054 O O . VAL C 2 59 ? -4.280 -30.057 60.813 1.00 42.76 39 VAL C O 1
ATOM 5058 N N . GLN C 2 60 ? -3.254 -28.090 61.162 1.00 53.32 40 GLN C N 1
ATOM 5059 C CA . GLN C 2 60 ? -1.913 -28.667 61.142 1.00 57.02 40 GLN C CA 1
ATOM 5060 C C . GLN C 2 60 ? -1.731 -29.572 62.359 1.00 60.05 40 GLN C C 1
ATOM 5061 O O . GLN C 2 60 ? -1.274 -30.708 62.234 1.00 56.93 40 GLN C O 1
ATOM 5067 N N . LEU C 2 61 ? -2.096 -29.055 63.530 1.00 53.17 41 LEU C N 1
ATOM 5068 C CA . LEU C 2 61 ? -2.056 -29.820 64.774 1.00 51.59 41 LEU C CA 1
ATOM 5069 C C . LEU C 2 61 ? -2.805 -31.132 64.634 1.00 51.05 41 LEU C C 1
ATOM 5070 O O . LEU C 2 61 ? -2.307 -32.187 65.019 1.00 51.75 41 LEU C O 1
ATOM 5075 N N . MET C 2 62 ? -4.009 -31.050 64.080 1.00 48.26 42 MET C N 1
ATOM 5076 C CA . MET C 2 62 ? -4.830 -32.222 63.815 1.00 42.07 42 MET C CA 1
ATOM 5077 C C . MET C 2 62 ? -4.095 -33.202 62.902 1.00 52.83 42 MET C C 1
ATOM 5078 O O . MET C 2 62 ? -4.200 -34.418 63.075 1.00 51.17 42 MET C O 1
ATOM 5083 N N . LEU C 2 63 ? -3.360 -32.668 61.929 1.00 46.68 43 LEU C N 1
ATOM 5084 C CA . LEU C 2 63 ? -2.583 -33.505 61.012 1.00 60.07 43 LEU C CA 1
ATOM 5085 C C . LEU C 2 63 ? -1.374 -34.110 61.729 1.00 52.82 43 LEU C C 1
ATOM 5086 O O . LEU C 2 63 ? -0.918 -35.202 61.391 1.00 55.52 43 LEU C O 1
ATOM 5091 N N . GLY C 2 64 ? -0.861 -33.392 62.720 1.00 56.71 44 GLY C N 1
ATOM 5092 C CA . GLY C 2 64 ? 0.228 -33.891 63.539 1.00 63.19 44 GLY C CA 1
ATOM 5093 C C . GLY C 2 64 ? -0.211 -35.028 64.444 1.00 65.38 44 GLY C C 1
ATOM 5094 O O . GLY C 2 64 ? 0.504 -36.024 64.583 1.00 64.85 44 GLY C O 1
ATOM 5095 N N . ILE C 2 65 ? -1.387 -34.873 65.055 1.00 60.31 45 ILE C N 1
ATOM 5096 C CA . ILE C 2 65 ? -2.003 -35.915 65.878 1.00 58.41 45 ILE C CA 1
ATOM 5097 C C . ILE C 2 65 ? -2.336 -37.135 65.015 1.00 60.10 45 ILE C C 1
ATOM 5098 O O . ILE C 2 65 ? -2.488 -38.248 65.517 1.00 70.73 45 ILE C O 1
ATOM 5103 N N . GLU C 2 66 ? -2.439 -36.929 63.709 1.00 60.61 46 GLU C N 1
ATOM 5104 C CA . GLU C 2 66 ? -2.674 -38.040 62.792 1.00 64.34 46 GLU C CA 1
ATOM 5105 C C . GLU C 2 66 ? -1.362 -38.692 62.355 1.00 63.36 46 GLU C C 1
ATOM 5106 O O . GLU C 2 66 ? -1.312 -39.894 62.107 1.00 60.40 46 GLU C O 1
ATOM 5112 N N . GLU C 2 67 ? -0.303 -37.892 62.272 1.00 53.68 47 GLU C N 1
ATOM 5113 C CA . GLU C 2 67 ? 1.017 -38.387 61.891 1.00 57.32 47 GLU C CA 1
ATOM 5114 C C . GLU C 2 67 ? 1.737 -39.117 63.033 1.00 59.60 47 GLU C C 1
ATOM 5115 O O . GLU C 2 67 ? 2.279 -40.204 62.836 1.00 54.47 47 GLU C O 1
ATOM 5121 N N . ALA C 2 68 ? 1.754 -38.512 64.219 1.00 53.96 48 ALA C N 1
ATOM 5122 C CA . ALA C 2 68 ? 2.482 -39.081 65.362 1.00 64.29 48 ALA C CA 1
ATOM 5123 C C . ALA C 2 68 ? 1.820 -40.327 65.960 1.00 64.65 48 ALA C C 1
ATOM 5124 O O . ALA C 2 68 ? 2.497 -41.162 66.572 1.00 53.90 48 ALA C O 1
ATOM 5126 N N . PHE C 2 69 ? 0.500 -40.430 65.808 1.00 59.75 49 PHE C N 1
ATOM 5127 C CA . PHE C 2 69 ? -0.190 -41.704 65.970 1.00 56.94 49 PHE C CA 1
ATOM 5128 C C . PHE C 2 69 ? -0.453 -42.188 64.551 1.00 69.86 49 PHE C C 1
ATOM 5129 O O . PHE C 2 69 ? 0.111 -41.652 63.603 1.00 64.66 49 PHE C O 1
ATOM 5137 N N . ASP C 2 70 ? -1.305 -43.191 64.385 1.00 77.66 50 ASP C N 1
ATOM 5138 C CA . ASP C 2 70 ? -1.681 -43.610 63.035 1.00 85.24 50 ASP C CA 1
ATOM 5139 C C . ASP C 2 70 ? -3.185 -43.815 62.956 1.00 86.44 50 ASP C C 1
ATOM 5140 O O . ASP C 2 70 ? -3.665 -44.936 62.785 1.00 91.17 50 ASP C O 1
ATOM 5142 N N . ILE C 2 71 ? -3.924 -42.716 63.081 1.00 83.84 51 ILE C N 1
ATOM 5143 C CA . ILE C 2 71 ? -5.377 -42.772 63.181 1.00 82.75 51 ILE C CA 1
ATOM 5144 C C . ILE C 2 71 ? -6.061 -41.838 62.185 1.00 80.73 51 ILE C C 1
ATOM 5145 O O . ILE C 2 71 ? -5.409 -41.024 61.530 1.00 74.89 51 ILE C O 1
ATOM 5150 N N . GLU C 2 72 ? -7.382 -41.958 62.084 1.00 78.59 52 GLU C N 1
ATOM 5151 C CA . GLU C 2 72 ? -8.161 -41.129 61.170 1.00 77.97 52 GLU C CA 1
ATOM 5152 C C . GLU C 2 72 ? -9.444 -40.639 61.832 1.00 76.54 52 GLU C C 1
ATOM 5153 O O . GLU C 2 72 ? -10.399 -41.401 61.988 1.00 81.80 52 GLU C O 1
ATOM 5155 N N . PHE C 2 73 ? -9.459 -39.366 62.220 1.00 75.77 53 PHE C N 1
ATOM 5156 C CA . PHE C 2 73 ? -10.633 -38.763 62.842 1.00 65.53 53 PHE C CA 1
ATOM 5157 C C . PHE C 2 73 ? -11.849 -38.885 61.940 1.00 71.33 53 PHE C C 1
ATOM 5158 O O . PHE C 2 73 ? -11.765 -38.615 60.741 1.00 75.95 53 PHE C O 1
ATOM 5166 N N . PRO C 2 74 ? -12.989 -39.297 62.511 1.00 74.74 54 PRO C N 1
ATOM 5167 C CA . PRO C 2 74 ? -14.238 -39.215 61.754 1.00 78.97 54 PRO C CA 1
ATOM 5168 C C . PRO C 2 74 ? -14.584 -37.744 61.588 1.00 76.93 54 PRO C C 1
ATOM 5169 O O . PRO C 2 74 ? -14.290 -36.955 62.491 1.00 72.32 54 PRO C O 1
ATOM 5173 N N . ASP C 2 75 ? -15.195 -37.367 60.470 1.00 75.47 55 ASP C N 1
ATOM 5174 C CA . ASP C 2 75 ? -15.508 -35.957 60.248 1.00 69.70 55 ASP C CA 1
ATOM 5175 C C . ASP C 2 75 ? -16.606 -35.439 61.181 1.00 70.14 55 ASP C C 1
ATOM 5176 O O . ASP C 2 75 ? -17.007 -34.281 61.096 1.00 73.58 55 ASP C O 1
ATOM 5181 N N . ASN C 2 76 ? -17.078 -36.300 62.077 1.00 63.01 56 ASN C N 1
ATOM 5182 C CA . ASN C 2 76 ? -17.974 -35.878 63.143 1.00 66.94 56 ASN C CA 1
ATOM 5183 C C . ASN C 2 76 ? -17.184 -35.269 64.302 1.00 68.66 56 ASN C C 1
ATOM 5184 O O . ASN C 2 76 ? -17.715 -34.485 65.091 1.00 65.87 56 ASN C O 1
ATOM 5189 N N . LEU C 2 77 ? -15.910 -35.638 64.400 1.00 66.09 57 LEU C N 1
ATOM 5190 C CA . LEU C 2 77 ? -15.033 -35.089 65.429 1.00 66.71 57 LEU C CA 1
ATOM 5191 C C . LEU C 2 77 ? -14.029 -34.134 64.803 1.00 52.84 57 LEU C C 1
ATOM 5192 O O . LEU C 2 77 ? -13.073 -33.703 65.443 1.00 51.53 57 LEU C O 1
ATOM 5197 N N . LEU C 2 78 ? -14.252 -33.811 63.538 1.00 58.29 58 LEU C N 1
ATOM 5198 C CA . LEU C 2 78 ? -13.387 -32.881 62.835 1.00 52.50 58 LEU C CA 1
ATOM 5199 C C . LEU C 2 78 ? -13.818 -31.447 63.084 1.00 49.00 58 LEU C C 1
ATOM 5200 O O . LEU C 2 78 ? -14.283 -30.774 62.168 1.00 44.56 58 LEU C O 1
ATOM 5205 N N . ASN C 2 79 ? -13.651 -30.981 64.318 1.00 37.61 59 ASN C N 1
ATOM 5206 C CA . ASN C 2 79 ? -14.149 -29.666 64.704 1.00 40.81 59 ASN C CA 1
ATOM 5207 C C . ASN C 2 79 ? -13.373 -29.012 65.841 1.00 43.58 59 ASN C C 1
ATOM 5208 O O . ASN C 2 79 ? -12.506 -29.625 66.467 1.00 44.69 59 ASN C O 1
ATOM 5213 N N . ARG C 2 80 ? -13.724 -27.759 66.100 1.00 37.38 60 ARG C N 1
ATOM 5214 C CA . ARG C 2 80 ? -13.126 -26.938 67.145 1.00 43.46 60 ARG C CA 1
ATOM 5215 C C . ARG C 2 80 ? -13.138 -27.626 68.513 1.00 44.79 60 ARG C C 1
ATOM 5216 O O . ARG C 2 80 ? -12.170 -27.539 69.271 1.00 47.64 60 ARG C O 1
ATOM 5224 N N . LYS C 2 81 ? -14.233 -28.318 68.813 1.00 42.08 61 LYS C N 1
ATOM 5225 C CA . LYS C 2 81 ? -14.435 -28.925 70.128 1.00 42.17 61 LYS C CA 1
ATOM 5226 C C . LYS C 2 81 ? -13.418 -30.027 70.445 1.00 50.37 61 LYS C C 1
ATOM 5227 O O . LYS C 2 81 ? -12.912 -30.106 71.568 1.00 45.67 61 LYS C O 1
ATOM 5229 N N . SER C 2 82 ? -13.119 -30.868 69.456 1.00 43.92 62 SER C N 1
ATOM 5230 C CA . SER C 2 82 ? -12.146 -31.948 69.626 1.00 42.78 62 SER C CA 1
ATOM 5231 C C . SER C 2 82 ? -10.729 -31.458 69.938 1.00 41.99 62 SER C C 1
ATOM 5232 O O . SER C 2 82 ? -9.894 -32.225 70.416 1.00 46.74 62 SER C O 1
ATOM 5235 N N . PHE C 2 83 ? -10.459 -30.184 69.678 1.00 37.02 63 PHE C N 1
ATOM 5236 C CA . PHE C 2 83 ? -9.099 -29.663 69.809 1.00 38.10 63 PHE C CA 1
ATOM 5237 C C . PHE C 2 83 ? -9.043 -28.442 70.716 1.00 45.64 63 PHE C C 1
ATOM 5238 O O . PHE C 2 83 ? -8.094 -27.653 70.658 1.00 44.04 63 PHE C O 1
ATOM 5246 N N . ALA C 2 84 ? -10.067 -28.297 71.554 1.00 48.09 64 ALA C N 1
ATOM 5247 C CA . ALA C 2 84 ? -10.183 -27.155 72.454 1.00 48.12 64 ALA C CA 1
ATOM 5248 C C . ALA C 2 84 ? -9.115 -27.197 73.539 1.00 54.18 64 ALA C C 1
ATOM 5249 O O . ALA C 2 84 ? -8.642 -26.161 74.005 1.00 53.39 64 ALA C O 1
ATOM 5251 N N . SER C 2 85 ? -8.739 -28.407 73.934 1.00 54.77 65 SER C N 1
ATOM 5252 C CA . SER C 2 85 ? -7.760 -28.590 74.992 1.00 57.29 65 SER C CA 1
ATOM 5253 C C . SER C 2 85 ? -7.029 -29.914 74.817 1.00 48.03 65 SER C C 1
ATOM 5254 O O . SER C 2 85 ? -7.528 -30.835 74.162 1.00 48.79 65 SER C O 1
ATOM 5257 N N . ILE C 2 86 ? -5.848 -30.001 75.420 1.00 52.20 66 ILE C N 1
ATOM 5258 C CA . ILE C 2 86 ? -5.057 -31.227 75.429 1.00 43.38 66 ILE C CA 1
ATOM 5259 C C . ILE C 2 86 ? -5.893 -32.411 75.914 1.00 50.83 66 ILE C C 1
ATOM 5260 O O . ILE C 2 86 ? -5.867 -33.496 75.322 1.00 44.90 66 ILE C O 1
ATOM 5265 N N . LYS C 2 87 ? -6.655 -32.177 76.980 1.00 55.91 67 LYS C N 1
ATOM 5266 C CA . LYS C 2 87 ? -7.528 -33.196 77.551 1.00 53.35 67 LYS C CA 1
ATOM 5267 C C . LYS C 2 87 ? -8.623 -33.594 76.561 1.00 50.51 67 LYS C C 1
ATOM 5268 O O . LYS C 2 87 ? -8.929 -34.781 76.397 1.00 50.30 67 LYS C O 1
ATOM 5271 N N . ALA C 2 88 ? -9.214 -32.596 75.910 1.00 53.63 68 ALA C N 1
ATOM 5272 C CA . ALA C 2 88 ? -10.203 -32.847 74.866 1.00 54.64 68 ALA C CA 1
ATOM 5273 C C . ALA C 2 88 ? -9.577 -33.681 73.754 1.00 50.98 68 ALA C C 1
ATOM 5274 O O . ALA C 2 88 ? -10.172 -34.649 73.279 1.00 51.19 68 ALA C O 1
ATOM 5276 N N . ILE C 2 89 ? -8.364 -33.308 73.355 1.00 48.15 69 ILE C N 1
ATOM 5277 C CA . ILE C 2 89 ? -7.620 -34.084 72.362 1.00 53.70 69 ILE C CA 1
ATOM 5278 C C . ILE C 2 89 ? -7.351 -35.503 72.857 1.00 58.27 69 ILE C C 1
ATOM 5279 O O . ILE C 2 89 ? -7.643 -36.481 72.159 1.00 54.47 69 ILE C O 1
ATOM 5284 N N . GLU C 2 90 ? -6.796 -35.608 74.065 1.00 56.15 70 GLU C N 1
ATOM 5285 C CA . GLU C 2 90 ? -6.487 -36.909 74.655 1.00 55.90 70 GLU C CA 1
ATOM 5286 C C . GLU C 2 90 ? -7.734 -37.781 74.729 1.00 57.39 70 GLU C C 1
ATOM 5287 O O . GLU C 2 90 ? -7.719 -38.938 74.299 1.00 60.27 70 GLU C O 1
ATOM 5293 N N . ASP C 2 91 ? -8.818 -37.214 75.252 1.00 57.42 71 ASP C N 1
ATOM 5294 C CA . ASP C 2 91 ? -10.079 -37.941 75.363 1.00 62.74 71 ASP C CA 1
ATOM 5295 C C . ASP C 2 91 ? -10.624 -38.362 73.999 1.00 69.81 71 ASP C C 1
ATOM 5296 O O . ASP C 2 91 ? -11.059 -39.505 73.821 1.00 65.64 71 ASP C O 1
ATOM 5301 N N . THR C 2 92 ? -10.590 -37.440 73.039 1.00 67.94 72 THR C N 1
ATOM 5302 C CA . THR C 2 92 ? -11.086 -37.721 71.695 1.00 66.81 72 THR C CA 1
ATOM 5303 C C . THR C 2 92 ? -10.305 -38.859 71.048 1.00 63.04 72 THR C C 1
ATOM 5304 O O . THR C 2 92 ? -10.895 -39.784 70.489 1.00 69.02 72 THR C O 1
ATOM 5308 N N . VAL C 2 93 ? -8.980 -38.787 71.132 1.00 60.86 73 VAL C N 1
ATOM 5309 C CA . VAL C 2 93 ? -8.118 -39.843 70.605 1.00 73.09 73 VAL C CA 1
ATOM 5310 C C . VAL C 2 93 ? -8.410 -41.188 71.274 1.00 78.85 73 VAL C C 1
ATOM 5311 O O . VAL C 2 93 ? -8.524 -42.217 70.601 1.00 80.13 73 VAL C O 1
ATOM 5315 N N . LYS C 2 94 ? -8.541 -41.167 72.598 1.00 74.67 74 LYS C N 1
ATOM 5316 C CA . LYS C 2 94 ? -8.862 -42.372 73.355 1.00 76.86 74 LYS C CA 1
ATOM 5317 C C . LYS C 2 94 ? -10.202 -42.950 72.909 1.00 83.54 74 LYS C C 1
ATOM 5318 O O . LYS C 2 94 ? -10.324 -44.156 72.685 1.00 84.21 74 LYS C O 1
ATOM 5320 N N . LEU C 2 95 ? -11.197 -42.080 72.751 1.00 76.95 75 LEU C N 1
ATOM 5321 C CA . LEU C 2 95 ? -12.538 -42.503 72.354 1.00 76.52 75 LEU C CA 1
ATOM 5322 C C . LEU C 2 95 ? -12.590 -43.075 70.933 1.00 80.09 75 LEU C C 1
ATOM 5323 O O . LEU C 2 95 ? -13.621 -43.597 70.506 1.00 80.35 75 LEU C O 1
ATOM 5325 N N . ILE C 2 96 ? -11.477 -42.980 70.210 1.00 83.03 76 ILE C N 1
ATOM 5326 C CA . ILE C 2 96 ? -11.401 -43.474 68.838 1.00 85.30 76 ILE C CA 1
ATOM 5327 C C . ILE C 2 96 ? -10.891 -44.909 68.789 1.00 87.21 76 ILE C C 1
ATOM 5328 O O . ILE C 2 96 ? -11.557 -45.795 68.250 1.00 88.74 76 ILE C O 1
ATOM 5330 N N . LEU C 2 97 ? -9.707 -45.128 69.354 1.00 89.95 77 LEU C N 1
ATOM 5331 C CA . LEU C 2 97 ? -9.073 -46.444 69.339 1.00 90.54 77 LEU C CA 1
ATOM 5332 C C . LEU C 2 97 ? -9.838 -47.465 70.184 1.00 88.52 77 LEU C C 1
ATOM 5333 O O . LEU C 2 97 ? -10.294 -48.494 69.676 1.00 78.22 77 LEU C O 1
ATOM 5335 N N . MET D 2 21 ? 21.540 -24.658 -7.740 1.00 93.19 1 MET D N 1
ATOM 5336 C CA . MET D 2 21 ? 20.780 -23.749 -6.891 1.00 94.77 1 MET D CA 1
ATOM 5337 C C . MET D 2 21 ? 19.281 -23.902 -7.125 1.00 97.50 1 MET D C 1
ATOM 5338 O O . MET D 2 21 ? 18.502 -23.953 -6.172 1.00 96.94 1 MET D O 1
ATOM 5340 N N . ASN D 2 22 ? 18.883 -23.975 -8.393 1.00 90.19 2 ASN D N 1
ATOM 5341 C CA . ASN D 2 22 ? 17.474 -24.119 -8.746 1.00 86.94 2 ASN D CA 1
ATOM 5342 C C . ASN D 2 22 ? 16.896 -25.415 -8.191 1.00 91.87 2 ASN D C 1
ATOM 5343 O O . ASN D 2 22 ? 15.765 -25.444 -7.708 1.00 92.71 2 ASN D O 1
ATOM 5348 N N . ALA D 2 23 ? 17.684 -26.483 -8.255 1.00 95.90 3 ALA D N 1
ATOM 5349 C CA . ALA D 2 23 ? 17.267 -27.775 -7.722 1.00 96.62 3 ALA D CA 1
ATOM 5350 C C . ALA D 2 23 ? 17.143 -27.714 -6.202 1.00 100.70 3 ALA D C 1
ATOM 5351 O O . ALA D 2 23 ? 16.333 -28.425 -5.608 1.00 99.70 3 ALA D O 1
ATOM 5353 N N . THR D 2 24 ? 17.948 -26.854 -5.583 1.00 100.02 4 THR D N 1
ATOM 5354 C CA . THR D 2 24 ? 17.939 -26.690 -4.131 1.00 98.72 4 THR D CA 1
ATOM 5355 C C . THR D 2 24 ? 16.694 -25.944 -3.651 1.00 100.25 4 THR D C 1
ATOM 5356 O O . THR D 2 24 ? 16.271 -26.104 -2.507 1.00 99.07 4 THR D O 1
ATOM 5358 N N . ILE D 2 25 ? 16.114 -25.131 -4.530 1.00 98.82 5 ILE D N 1
ATOM 5359 C CA . ILE D 2 25 ? 14.934 -24.339 -4.189 1.00 96.52 5 ILE D CA 1
ATOM 5360 C C . ILE D 2 25 ? 13.641 -25.118 -4.438 1.00 96.40 5 ILE D C 1
ATOM 5361 O O . ILE D 2 25 ? 12.668 -24.977 -3.692 1.00 92.01 5 ILE D O 1
ATOM 5366 N N . ARG D 2 26 ? 13.643 -25.950 -5.478 1.00 96.86 6 ARG D N 1
ATOM 5367 C CA . ARG D 2 26 ? 12.473 -26.756 -5.828 1.00 98.96 6 ARG D CA 1
ATOM 5368 C C . ARG D 2 26 ? 12.111 -27.767 -4.743 1.00 99.75 6 ARG D C 1
ATOM 5369 O O . ARG D 2 26 ? 10.938 -28.101 -4.562 1.00 98.34 6 ARG D O 1
ATOM 5377 N N . GLU D 2 27 ? 13.121 -28.253 -4.027 1.00 102.19 7 GLU D N 1
ATOM 5378 C CA . GLU D 2 27 ? 12.897 -29.172 -2.916 1.00 103.00 7 GLU D CA 1
ATOM 5379 C C . GLU D 2 27 ? 12.331 -28.416 -1.713 1.00 96.65 7 GLU D C 1
ATOM 5380 O O . GLU D 2 27 ? 11.447 -28.910 -1.011 1.00 92.82 7 GLU D O 1
ATOM 5386 N N . ILE D 2 28 ? 12.848 -27.211 -1.486 1.00 95.55 8 ILE D N 1
ATOM 5387 C CA . ILE D 2 28 ? 12.386 -26.363 -0.391 1.00 95.82 8 ILE D CA 1
ATOM 5388 C C . ILE D 2 28 ? 10.945 -25.913 -0.616 1.00 91.46 8 ILE D C 1
ATOM 5389 O O . ILE D 2 28 ? 10.110 -26.009 0.285 1.00 87.45 8 ILE D O 1
ATOM 5394 N N . LEU D 2 29 ? 10.664 -25.428 -1.823 1.00 89.58 9 LEU D N 1
ATOM 5395 C CA . LEU D 2 29 ? 9.328 -24.975 -2.194 1.00 85.23 9 LEU D CA 1
ATOM 5396 C C . LEU D 2 29 ? 8.316 -26.118 -2.086 1.00 89.02 9 LEU D C 1
ATOM 5397 O O . LEU D 2 29 ? 7.145 -25.899 -1.778 1.00 85.21 9 LEU D O 1
ATOM 5400 N N . ALA D 2 30 ? 8.778 -27.341 -2.332 1.00 90.33 10 ALA D N 1
ATOM 5401 C CA . ALA D 2 30 ? 7.932 -28.519 -2.189 1.00 89.50 10 ALA D CA 1
ATOM 5402 C C . ALA D 2 30 ? 7.795 -28.907 -0.720 1.00 91.57 10 ALA D C 1
ATOM 5403 O O . ALA D 2 30 ? 6.794 -29.497 -0.314 1.00 94.22 10 ALA D O 1
ATOM 5405 N N . LYS D 2 31 ? 8.806 -28.564 0.072 1.00 92.04 11 LYS D N 1
ATOM 5406 C CA . LYS D 2 31 ? 8.826 -28.901 1.492 1.00 87.19 11 LYS D CA 1
ATOM 5407 C C . LYS D 2 31 ? 8.005 -27.930 2.340 1.00 92.81 11 LYS D C 1
ATOM 5408 O O . LYS D 2 31 ? 7.235 -28.351 3.205 1.00 92.94 11 LYS D O 1
ATOM 5410 N N . PHE D 2 32 ? 8.167 -26.633 2.086 1.00 94.63 12 PHE D N 1
ATOM 5411 C CA . PHE D 2 32 ? 7.573 -25.600 2.936 1.00 88.05 12 PHE D CA 1
ATOM 5412 C C . PHE D 2 32 ? 6.550 -24.703 2.233 1.00 93.27 12 PHE D C 1
ATOM 5413 O O . PHE D 2 32 ? 5.795 -23.988 2.894 1.00 85.58 12 PHE D O 1
ATOM 5421 N N . GLY D 2 33 ? 6.534 -24.734 0.903 1.00 94.59 13 GLY D N 1
ATOM 5422 C CA . GLY D 2 33 ? 5.641 -23.887 0.129 1.00 87.24 13 GLY D CA 1
ATOM 5423 C C . GLY D 2 33 ? 4.174 -24.224 0.320 1.00 90.76 13 GLY D C 1
ATOM 5424 O O . GLY D 2 33 ? 3.324 -23.331 0.347 1.00 85.99 13 GLY D O 1
ATOM 5425 N N . GLN D 2 34 ? 3.886 -25.516 0.450 1.00 94.43 14 GLN D N 1
ATOM 5426 C CA . GLN D 2 34 ? 2.527 -26.005 0.679 1.00 93.95 14 GLN D CA 1
ATOM 5427 C C . GLN D 2 34 ? 1.525 -25.506 -0.367 1.00 94.66 14 GLN D C 1
ATOM 5428 O O . GLN D 2 34 ? 0.431 -25.058 -0.026 1.00 101.45 14 GLN D O 1
ATOM 5430 N N . LEU D 2 35 ? 1.909 -25.585 -1.637 1.00 92.41 15 LEU D N 1
ATOM 5431 C CA . LEU D 2 35 ? 1.026 -25.206 -2.734 1.00 97.71 15 LEU D CA 1
ATOM 5432 C C . LEU D 2 35 ? 0.249 -26.431 -3.226 1.00 105.47 15 LEU D C 1
ATOM 5433 O O . LEU D 2 35 ? 0.758 -27.549 -3.164 1.00 103.98 15 LEU D O 1
ATOM 5435 N N . PRO D 2 36 ? -0.989 -26.224 -3.713 1.00 108.45 16 PRO D N 1
ATOM 5436 C CA . PRO D 2 36 ? -1.871 -27.335 -4.105 1.00 111.54 16 PRO D CA 1
ATOM 5437 C C . PRO D 2 36 ? -1.427 -28.127 -5.344 1.00 117.51 16 PRO D C 1
ATOM 5438 O O . PRO D 2 36 ? -2.049 -29.143 -5.656 1.00 115.11 16 PRO D O 1
ATOM 5442 N N . THR D 2 37 ? -0.387 -27.671 -6.040 1.00 122.34 17 THR D N 1
ATOM 5443 C CA . THR D 2 37 ? 0.165 -28.412 -7.178 1.00 120.67 17 THR D CA 1
ATOM 5444 C C . THR D 2 37 ? 1.683 -28.579 -7.033 1.00 122.76 17 THR D C 1
ATOM 5445 O O . THR D 2 37 ? 2.361 -27.667 -6.560 1.00 119.63 17 THR D O 1
ATOM 5449 N N . PRO D 2 38 ? 2.215 -29.751 -7.433 1.00 124.58 18 PRO D N 1
ATOM 5450 C CA . PRO D 2 38 ? 3.639 -30.103 -7.311 1.00 115.98 18 PRO D CA 1
ATOM 5451 C C . PRO D 2 38 ? 4.608 -29.022 -7.803 1.00 111.02 18 PRO D C 1
ATOM 5452 O O . PRO D 2 38 ? 4.282 -28.270 -8.722 1.00 116.02 18 PRO D O 1
ATOM 5456 N N . VAL D 2 39 ? 5.791 -28.961 -7.193 1.00 104.14 19 VAL D N 1
ATOM 5457 C CA . VAL D 2 39 ? 6.791 -27.940 -7.511 1.00 101.83 19 VAL D CA 1
ATOM 5458 C C . VAL D 2 39 ? 7.421 -28.141 -8.890 1.00 108.20 19 VAL D C 1
ATOM 5459 O O . VAL D 2 39 ? 8.106 -27.255 -9.407 1.00 96.37 19 VAL D O 1
ATOM 5461 N N . ASP D 2 40 ? 7.186 -29.311 -9.476 1.00 114.75 20 ASP D N 1
ATOM 5462 C CA . ASP D 2 40 ? 7.684 -29.622 -10.811 1.00 106.41 20 ASP D CA 1
ATOM 5463 C C . ASP D 2 40 ? 6.765 -29.051 -11.891 1.00 111.51 20 ASP D C 1
ATOM 5464 O O . ASP D 2 40 ? 7.013 -29.227 -13.085 1.00 112.94 20 ASP D O 1
ATOM 5466 N N . THR D 2 41 ? 5.707 -28.365 -11.464 1.00 111.11 21 THR D N 1
ATOM 5467 C CA . THR D 2 41 ? 4.744 -27.766 -12.386 1.00 107.20 21 THR D CA 1
ATOM 5468 C C . THR D 2 41 ? 4.992 -26.263 -12.556 1.00 100.98 21 THR D C 1
ATOM 5469 O O . THR D 2 41 ? 4.768 -25.708 -13.633 1.00 89.89 21 THR D O 1
ATOM 5473 N N . ILE D 2 42 ? 5.459 -25.614 -11.492 1.00 100.76 22 ILE D N 1
ATOM 5474 C CA . ILE D 2 42 ? 5.779 -24.186 -11.536 1.00 97.58 22 ILE D CA 1
ATOM 5475 C C . ILE D 2 42 ? 6.897 -23.906 -12.541 1.00 92.81 22 ILE D C 1
ATOM 5476 O O . ILE D 2 42 ? 7.796 -24.727 -12.723 1.00 87.55 22 ILE D O 1
ATOM 5478 N N . ALA D 2 43 ? 6.844 -22.741 -13.182 1.00 94.02 23 ALA D N 1
ATOM 5479 C CA . ALA D 2 43 ? 7.715 -22.457 -14.323 1.00 93.47 23 ALA D CA 1
ATOM 5480 C C . ALA D 2 43 ? 8.753 -21.354 -14.103 1.00 93.28 23 ALA D C 1
ATOM 5481 O O . ALA D 2 43 ? 9.120 -20.652 -15.049 1.00 91.53 23 ALA D O 1
ATOM 5483 N N . ASP D 2 44 ? 9.209 -21.197 -12.862 1.00 93.75 24 ASP D N 1
ATOM 5484 C CA . ASP D 2 44 ? 10.284 -20.256 -12.517 1.00 98.14 24 ASP D CA 1
ATOM 5485 C C . ASP D 2 44 ? 9.985 -18.761 -12.759 1.00 95.57 24 ASP D C 1
ATOM 5486 O O . ASP D 2 44 ? 10.678 -17.899 -12.225 1.00 92.91 24 ASP D O 1
ATOM 5488 N N . GLU D 2 45 ? 8.963 -18.458 -13.554 1.00 93.92 25 GLU D N 1
ATOM 5489 C CA . GLU D 2 45 ? 8.613 -17.071 -13.855 1.00 90.83 25 GLU D CA 1
ATOM 5490 C C . GLU D 2 45 ? 7.243 -16.718 -13.286 1.00 87.63 25 GLU D C 1
ATOM 5491 O O . GLU D 2 45 ? 6.934 -15.543 -13.057 1.00 85.18 25 GLU D O 1
ATOM 5493 N N . ALA D 2 46 ? 6.426 -17.744 -13.064 1.00 92.45 26 ALA D N 1
ATOM 5494 C CA . ALA D 2 46 ? 5.067 -17.570 -12.563 1.00 87.61 26 ALA D CA 1
ATOM 5495 C C . ALA D 2 46 ? 5.042 -17.076 -11.117 1.00 91.04 26 ALA D C 1
ATOM 5496 O O . ALA D 2 46 ? 5.868 -17.482 -10.294 1.00 88.22 26 ALA D O 1
ATOM 5498 N N . ASP D 2 47 ? 4.102 -16.181 -10.829 1.00 90.67 27 ASP D N 1
ATOM 5499 C CA . ASP D 2 47 ? 3.898 -15.675 -9.477 1.00 88.55 27 ASP D CA 1
ATOM 5500 C C . ASP D 2 47 ? 3.579 -16.826 -8.520 1.00 87.79 27 ASP D C 1
ATOM 5501 O O . ASP D 2 47 ? 2.633 -17.586 -8.739 1.00 87.12 27 ASP D O 1
ATOM 5506 N N . LEU D 2 48 ? 4.381 -16.959 -7.466 1.00 83.69 28 LEU D N 1
ATOM 5507 C CA . LEU D 2 48 ? 4.196 -18.033 -6.494 1.00 86.02 28 LEU D CA 1
ATOM 5508 C C . LEU D 2 48 ? 2.960 -17.831 -5.619 1.00 86.54 28 LEU D C 1
ATOM 5509 O O . LEU D 2 48 ? 2.396 -18.796 -5.107 1.00 86.39 28 LEU D O 1
ATOM 5514 N N . TYR D 2 49 ? 2.538 -16.580 -5.453 1.00 86.66 29 TYR D N 1
ATOM 5515 C CA . TYR D 2 49 ? 1.362 -16.277 -4.642 1.00 87.75 29 TYR D CA 1
ATOM 5516 C C . TYR D 2 49 ? 0.068 -16.617 -5.376 1.00 90.85 29 TYR D C 1
ATOM 5517 O O . TYR D 2 49 ? -0.882 -17.122 -4.774 1.00 93.34 29 TYR D O 1
ATOM 5526 N N . ALA D 2 50 ? 0.038 -16.342 -6.677 1.00 91.95 30 ALA D N 1
ATOM 5527 C CA . ALA D 2 50 ? -1.073 -16.766 -7.521 1.00 87.57 30 ALA D CA 1
ATOM 5528 C C . ALA D 2 50 ? -1.072 -18.287 -7.618 1.00 89.70 30 ALA D C 1
ATOM 5529 O O . ALA D 2 50 ? -2.118 -18.912 -7.806 1.00 88.17 30 ALA D O 1
ATOM 5531 N N . ALA D 2 51 ? 0.116 -18.872 -7.478 1.00 90.17 31 ALA D N 1
ATOM 5532 C CA . ALA D 2 51 ? 0.285 -20.321 -7.490 1.00 86.70 31 ALA D CA 1
ATOM 5533 C C . ALA D 2 51 ? -0.292 -20.975 -6.231 1.00 88.75 31 ALA D C 1
ATOM 5534 O O . ALA D 2 51 ? -0.632 -22.158 -6.239 1.00 91.77 31 ALA D O 1
ATOM 5536 N N . GLY D 2 52 ? -0.397 -20.204 -5.150 1.00 90.06 32 GLY D N 1
ATOM 5537 C CA . GLY D 2 52 ? -0.991 -20.699 -3.919 1.00 90.36 32 GLY D CA 1
ATOM 5538 C C . GLY D 2 52 ? -0.144 -20.518 -2.670 1.00 84.72 32 GLY D C 1
ATOM 5539 O O . GLY D 2 52 ? -0.488 -21.025 -1.600 1.00 79.88 32 GLY D O 1
ATOM 5540 N N . LEU D 2 53 ? 0.967 -19.800 -2.799 1.00 83.22 33 LEU D N 1
ATOM 5541 C CA . LEU D 2 53 ? 1.838 -19.541 -1.657 1.00 79.50 33 LEU D CA 1
ATOM 5542 C C . LEU D 2 53 ? 1.200 -18.513 -0.729 1.00 76.39 33 LEU D C 1
ATOM 5543 O O . LEU D 2 53 ? 0.851 -17.411 -1.154 1.00 78.63 33 LEU D O 1
ATOM 5548 N N . SER D 2 54 ? 1.042 -18.882 0.538 1.00 66.00 34 SER D N 1
ATOM 5549 C CA . SER D 2 54 ? 0.500 -17.967 1.537 1.00 68.32 34 SER D CA 1
ATOM 5550 C C . SER D 2 54 ? 1.623 -17.253 2.283 1.00 67.59 34 SER D C 1
ATOM 5551 O O . SER D 2 54 ? 2.801 -17.569 2.105 1.00 65.17 34 SER D O 1
ATOM 5554 N N . SER D 2 55 ? 1.247 -16.294 3.121 1.00 61.27 35 SER D N 1
ATOM 5555 C CA . SER D 2 55 ? 2.210 -15.493 3.868 1.00 62.19 35 SER D CA 1
ATOM 5556 C C . SER D 2 55 ? 3.037 -16.311 4.838 1.00 54.00 35 SER D C 1
ATOM 5557 O O . SER D 2 55 ? 4.258 -16.173 4.894 1.00 55.32 35 SER D O 1
ATOM 5560 N N . PHE D 2 56 ? 2.367 -17.149 5.617 1.00 51.90 36 PHE D N 1
ATOM 5561 C CA . PHE D 2 56 ? 3.063 -17.940 6.621 1.00 57.08 36 PHE D CA 1
ATOM 5562 C C . PHE D 2 56 ? 3.866 -19.074 5.995 1.00 56.79 36 PHE D C 1
ATOM 5563 O O . PHE D 2 56 ? 4.878 -19.501 6.546 1.00 48.53 36 PHE D O 1
ATOM 5571 N N . ALA D 2 57 ? 3.420 -19.548 4.836 1.00 56.99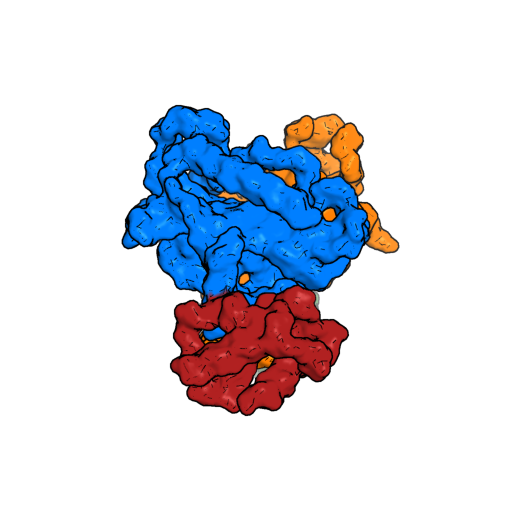 37 ALA D N 1
ATOM 5572 C CA . ALA D 2 57 ? 4.205 -20.499 4.059 1.00 60.25 37 ALA D CA 1
ATOM 5573 C C . ALA D 2 57 ? 5.456 -19.810 3.516 1.00 62.14 37 ALA D C 1
ATOM 5574 O O . ALA D 2 57 ? 6.548 -20.382 3.532 1.00 60.24 37 ALA D O 1
ATOM 5576 N N . SER D 2 58 ? 5.287 -18.574 3.052 1.00 54.94 38 SER D N 1
ATOM 5577 C CA . SER D 2 58 ? 6.385 -17.795 2.487 1.00 56.39 38 SER D CA 1
ATOM 5578 C C . SER D 2 58 ? 7.494 -17.491 3.501 1.00 58.17 38 SER D C 1
ATOM 5579 O O . SER D 2 58 ? 8.665 -17.395 3.132 1.00 51.20 38 SER D O 1
ATOM 5582 N N . VAL D 2 59 ? 7.135 -17.334 4.773 1.00 52.24 39 VAL D N 1
ATOM 5583 C CA . VAL D 2 59 ? 8.151 -17.085 5.793 1.00 62.22 39 VAL D CA 1
ATOM 5584 C C . VAL D 2 59 ? 8.889 -18.378 6.138 1.00 59.95 39 VAL D C 1
ATOM 5585 O O . VAL D 2 59 ? 10.069 -18.353 6.490 1.00 58.32 39 VAL D O 1
ATOM 5589 N N . GLN D 2 60 ? 8.190 -19.504 6.023 1.00 58.50 40 GLN D N 1
ATOM 5590 C CA . GLN D 2 60 ? 8.813 -20.810 6.199 1.00 65.77 40 GLN D CA 1
ATOM 5591 C C . GLN D 2 60 ? 9.725 -21.101 5.013 1.00 72.94 40 GLN D C 1
ATOM 5592 O O . GLN D 2 60 ? 10.725 -21.810 5.138 1.00 73.90 40 GLN D O 1
ATOM 5598 N N . LEU D 2 61 ? 9.365 -20.541 3.862 1.00 70.36 41 LEU D N 1
ATOM 5599 C CA . LEU D 2 61 ? 10.169 -20.657 2.653 1.00 68.18 41 LEU D CA 1
ATOM 5600 C C . LEU D 2 61 ? 11.433 -19.813 2.793 1.00 71.72 41 LEU D C 1
ATOM 5601 O O . LEU D 2 61 ? 12.527 -20.257 2.448 1.00 73.41 41 LEU D O 1
ATOM 5606 N N . MET D 2 62 ? 11.272 -18.597 3.307 1.00 67.87 42 MET D N 1
ATOM 5607 C CA . MET D 2 62 ? 12.404 -17.725 3.598 1.00 71.73 42 MET D CA 1
ATOM 5608 C C . MET D 2 62 ? 13.389 -18.415 4.534 1.00 74.98 42 MET D C 1
ATOM 5609 O O . MET D 2 62 ? 14.593 -18.426 4.280 1.00 73.71 42 MET D O 1
ATOM 5614 N N . LEU D 2 63 ? 12.868 -18.978 5.621 1.00 70.97 43 LEU D N 1
ATOM 5615 C CA . LEU D 2 63 ? 13.697 -19.642 6.621 1.00 78.40 43 LEU D CA 1
ATOM 5616 C C . LEU D 2 63 ? 14.431 -20.850 6.038 1.00 80.62 43 LEU D C 1
ATOM 5617 O O . LEU D 2 63 ? 15.529 -21.188 6.479 1.00 81.20 43 LEU D O 1
ATOM 5622 N N . GLY D 2 64 ? 13.820 -21.486 5.042 1.00 83.62 44 GLY D N 1
ATOM 5623 C CA . GLY D 2 64 ? 14.411 -22.636 4.377 1.00 83.12 44 GLY D CA 1
ATOM 5624 C C . GLY D 2 64 ? 15.521 -22.264 3.411 1.00 84.33 44 GLY D C 1
ATOM 5625 O O . GLY D 2 64 ? 16.466 -23.029 3.218 1.00 83.26 44 GLY D O 1
ATOM 5626 N N . ILE D 2 65 ? 15.401 -21.087 2.799 1.00 89.64 45 ILE D N 1
ATOM 5627 C CA . ILE D 2 65 ? 16.429 -20.558 1.904 1.00 89.57 45 ILE D CA 1
ATOM 5628 C C . ILE D 2 65 ? 17.654 -20.110 2.709 1.00 92.22 45 ILE D C 1
ATOM 5629 O O . ILE D 2 65 ? 18.781 -20.113 2.211 1.00 95.22 45 ILE D O 1
ATOM 5634 N N . GLU D 2 66 ? 17.426 -19.740 3.965 1.00 92.22 46 GLU D N 1
ATOM 5635 C CA . GLU D 2 66 ? 18.512 -19.362 4.861 1.00 92.27 46 GLU D CA 1
ATOM 5636 C C . GLU D 2 66 ? 19.212 -20.587 5.437 1.00 93.46 46 GLU D C 1
ATOM 5637 O O . GLU D 2 66 ? 20.380 -20.520 5.817 1.00 95.25 46 GLU D O 1
ATOM 5643 N N . GLU D 2 67 ? 18.488 -21.702 5.502 1.00 95.41 47 GLU D N 1
ATOM 5644 C CA . GLU D 2 67 ? 19.006 -22.930 6.103 1.00 95.16 47 GLU D CA 1
ATOM 5645 C C . GLU D 2 67 ? 19.728 -23.824 5.096 1.00 98.09 47 GLU D C 1
ATOM 5646 O O . GLU D 2 67 ? 20.778 -24.387 5.405 1.00 101.72 47 GLU D O 1
ATOM 5648 N N . ALA D 2 68 ? 19.166 -23.958 3.898 1.00 96.76 48 ALA D N 1
ATOM 5649 C CA . ALA D 2 68 ? 19.788 -24.765 2.849 1.00 98.26 48 ALA D CA 1
ATOM 5650 C C . ALA D 2 68 ? 21.070 -24.108 2.342 1.00 101.40 48 ALA D C 1
ATOM 5651 O O . ALA D 2 68 ? 21.924 -24.762 1.741 1.00 100.44 48 ALA D O 1
ATOM 5653 N N . PHE D 2 69 ? 21.185 -22.804 2.577 1.00 97.54 49 PHE D N 1
ATOM 5654 C CA . PHE D 2 69 ? 22.421 -22.077 2.326 1.00 99.79 49 PHE D CA 1
ATOM 5655 C C . PHE D 2 69 ? 22.943 -21.613 3.685 1.00 102.81 49 PHE D C 1
ATOM 5656 O O . PHE D 2 69 ? 22.511 -22.118 4.721 1.00 102.17 49 PHE D O 1
ATOM 5664 N N . ASP D 2 70 ? 23.868 -20.661 3.692 1.00 99.49 50 ASP D N 1
ATOM 5665 C CA . ASP D 2 70 ? 24.359 -20.110 4.952 1.00 100.23 50 ASP D CA 1
ATOM 5666 C C . ASP D 2 70 ? 24.278 -18.591 4.922 1.00 104.55 50 ASP D C 1
ATOM 5667 O O . ASP D 2 70 ? 25.266 -17.898 5.170 1.00 103.23 50 ASP D O 1
ATOM 5669 N N . ILE D 2 71 ? 23.088 -18.082 4.621 1.00 103.78 51 ILE D N 1
ATOM 5670 C CA . ILE D 2 71 ? 22.893 -16.649 4.457 1.00 104.06 51 ILE D CA 1
ATOM 5671 C C . ILE D 2 71 ? 21.669 -16.147 5.229 1.00 99.29 51 ILE D C 1
ATOM 5672 O O . ILE D 2 71 ? 20.720 -16.894 5.470 1.00 95.80 51 ILE D O 1
ATOM 5677 N N . GLU D 2 72 ? 21.718 -14.880 5.632 1.00 101.33 52 GLU D N 1
ATOM 5678 C CA . GLU D 2 72 ? 20.599 -14.225 6.297 1.00 97.82 52 GLU D CA 1
ATOM 5679 C C . GLU D 2 72 ? 20.211 -12.959 5.534 1.00 101.44 52 GLU D C 1
ATOM 5680 O O . GLU D 2 72 ? 21.013 -12.031 5.415 1.00 101.92 52 GLU D O 1
ATOM 5682 N N . PHE D 2 73 ? 18.985 -12.934 5.012 1.00 98.20 53 PHE D N 1
ATOM 5683 C CA . PHE D 2 73 ? 18.473 -11.791 4.256 1.00 90.71 53 PHE D CA 1
ATOM 5684 C C . PHE D 2 73 ? 18.565 -10.489 5.043 1.00 92.03 53 PHE D C 1
ATOM 5685 O O . PHE D 2 73 ? 18.252 -10.453 6.232 1.00 95.78 53 PHE D O 1
ATOM 5693 N N . PRO D 2 74 ? 18.992 -9.407 4.381 1.00 92.56 54 PRO D N 1
ATOM 5694 C CA . PRO D 2 74 ? 18.828 -8.103 5.023 1.00 94.87 54 PRO D CA 1
ATOM 5695 C C . PRO D 2 74 ? 17.342 -7.773 5.039 1.00 91.83 54 PRO D C 1
ATOM 5696 O O . PRO D 2 74 ? 16.643 -8.106 4.080 1.00 87.95 54 PRO D O 1
ATOM 5700 N N . ASP D 2 75 ? 16.861 -7.133 6.101 1.00 98.67 55 ASP D N 1
ATOM 5701 C CA . ASP D 2 75 ? 15.436 -6.821 6.215 1.00 95.04 55 ASP D CA 1
ATOM 5702 C C . ASP D 2 75 ? 14.936 -5.915 5.085 1.00 90.20 55 ASP D C 1
ATOM 5703 O O . ASP D 2 75 ? 13.733 -5.699 4.936 1.00 83.52 55 ASP D O 1
ATOM 5708 N N . ASN D 2 76 ? 15.871 -5.397 4.293 1.00 90.25 56 ASN D N 1
ATOM 5709 C CA . ASN D 2 76 ? 15.547 -4.638 3.093 1.00 90.03 56 ASN D CA 1
ATOM 5710 C C . ASN D 2 76 ? 14.941 -5.524 2.004 1.00 84.41 56 ASN D C 1
ATOM 5711 O O . ASN D 2 76 ? 13.986 -5.137 1.329 1.00 77.65 56 ASN D O 1
ATOM 5716 N N . LEU D 2 77 ? 15.504 -6.716 1.835 1.00 84.49 57 LEU D N 1
ATOM 5717 C CA . LEU D 2 77 ? 15.017 -7.656 0.832 1.00 79.54 57 LEU D CA 1
ATOM 5718 C C . LEU D 2 77 ? 14.117 -8.707 1.470 1.00 76.30 57 LEU D C 1
ATOM 5719 O O . LEU D 2 77 ? 13.708 -9.672 0.821 1.00 68.83 57 LEU D O 1
ATOM 5721 N N . LEU D 2 78 ? 13.811 -8.517 2.749 1.00 72.41 58 LEU D N 1
ATOM 5722 C CA . LEU D 2 78 ? 12.958 -9.452 3.468 1.00 70.71 58 LEU D CA 1
ATOM 5723 C C . LEU D 2 78 ? 11.494 -9.076 3.276 1.00 65.99 58 LEU D C 1
ATOM 5724 O O . LEU D 2 78 ? 10.892 -8.415 4.126 1.00 57.63 58 LEU D O 1
ATOM 5729 N N . ASN D 2 79 ? 10.924 -9.502 2.154 1.00 53.03 59 ASN D N 1
ATOM 5730 C CA . ASN D 2 79 ? 9.589 -9.064 1.783 1.00 57.78 59 ASN D CA 1
ATOM 5731 C C . ASN D 2 79 ? 8.907 -9.935 0.737 1.00 59.68 59 ASN D C 1
ATOM 5732 O O . ASN D 2 79 ? 9.463 -10.931 0.269 1.00 66.16 59 ASN D O 1
ATOM 5737 N N . ARG D 2 80 ? 7.696 -9.526 0.376 1.00 53.02 60 ARG D N 1
ATOM 5738 C CA . ARG D 2 80 ? 6.851 -10.241 -0.571 1.00 61.22 60 ARG D CA 1
ATOM 5739 C C . ARG D 2 80 ? 7.519 -10.357 -1.940 1.00 72.11 60 ARG D C 1
ATOM 5740 O O . ARG D 2 80 ? 7.427 -11.393 -2.598 1.00 65.76 60 ARG D O 1
ATOM 5748 N N . LYS D 2 81 ? 8.204 -9.290 -2.347 1.00 76.67 61 LYS D N 1
ATOM 5749 C CA . LYS D 2 81 ? 8.806 -9.197 -3.678 1.00 76.18 61 LYS D CA 1
ATOM 5750 C C . LYS D 2 81 ? 9.884 -10.250 -3.941 1.00 78.25 61 LYS D C 1
ATOM 5751 O O . LYS D 2 81 ? 9.952 -10.817 -5.033 1.00 80.87 61 LYS D O 1
ATOM 5753 N N . SER D 2 82 ? 10.719 -10.512 -2.938 1.00 76.33 62 SER D N 1
ATOM 5754 C CA . SER D 2 82 ? 11.844 -11.432 -3.095 1.00 74.28 62 SER D CA 1
ATOM 5755 C C . SER D 2 82 ? 11.419 -12.894 -3.217 1.00 75.46 62 SER D C 1
ATOM 5756 O O . SER D 2 82 ? 12.243 -13.760 -3.505 1.00 74.61 62 SER D O 1
ATOM 5759 N N . PHE D 2 83 ? 10.137 -13.169 -2.999 1.00 71.54 63 PHE D N 1
ATOM 5760 C CA . PHE D 2 83 ? 9.643 -14.542 -3.030 1.00 76.81 63 PHE D CA 1
ATOM 5761 C C . PHE D 2 83 ? 8.447 -14.686 -3.964 1.00 73.49 63 PHE D C 1
ATOM 5762 O O . PHE D 2 83 ? 7.655 -15.622 -3.839 1.00 74.63 63 PHE D O 1
ATOM 5770 N N . ALA D 2 84 ? 8.339 -13.752 -4.907 1.00 77.93 64 ALA D N 1
ATOM 5771 C CA . ALA D 2 84 ? 7.238 -13.718 -5.869 1.00 82.54 64 ALA D CA 1
ATOM 5772 C C . ALA D 2 84 ? 7.285 -14.886 -6.853 1.00 81.93 64 ALA D C 1
ATOM 5773 O O . ALA D 2 84 ? 6.256 -15.488 -7.160 1.00 81.19 64 ALA D O 1
ATOM 5775 N N . SER D 2 85 ? 8.479 -15.196 -7.349 1.00 84.52 65 SER D N 1
ATOM 5776 C CA . SER D 2 85 ? 8.664 -16.329 -8.254 1.00 92.27 65 SER D CA 1
ATOM 5777 C C . SER D 2 85 ? 9.964 -17.071 -7.952 1.00 88.60 65 SER D C 1
ATOM 5778 O O . SER D 2 85 ? 10.749 -16.647 -7.102 1.00 78.24 65 SER D O 1
ATOM 5781 N N . ILE D 2 86 ? 10.187 -18.179 -8.655 1.00 90.93 66 ILE D N 1
ATOM 5782 C CA . ILE D 2 86 ? 11.385 -18.986 -8.445 1.00 86.96 66 ILE D CA 1
ATOM 5783 C C . ILE D 2 86 ? 12.637 -18.270 -8.967 1.00 91.03 66 ILE D C 1
ATOM 5784 O O . ILE D 2 86 ? 13.726 -18.429 -8.411 1.00 86.00 66 ILE D O 1
ATOM 5789 N N . LYS D 2 87 ? 12.473 -17.474 -10.023 1.00 89.87 67 LYS D N 1
ATOM 5790 C CA . LYS D 2 87 ? 13.576 -16.677 -10.563 1.00 89.85 67 LYS D CA 1
ATOM 5791 C C . LYS D 2 87 ? 13.852 -15.469 -9.677 1.00 89.24 67 LYS D C 1
ATOM 5792 O O . LYS D 2 87 ? 14.968 -14.947 -9.650 1.00 86.99 67 LYS D O 1
ATOM 5794 N N . ALA D 2 88 ? 12.824 -15.026 -8.960 1.00 86.98 68 ALA D N 1
ATOM 5795 C CA . ALA D 2 88 ? 12.972 -13.927 -8.015 1.00 87.35 68 ALA D CA 1
ATOM 5796 C C . ALA D 2 88 ? 13.866 -14.355 -6.855 1.00 89.33 68 ALA D C 1
ATOM 5797 O O . ALA D 2 88 ? 14.741 -13.605 -6.419 1.00 88.18 68 ALA D O 1
ATOM 5799 N N . ILE D 2 89 ? 13.644 -15.575 -6.371 1.00 89.96 69 ILE D N 1
ATOM 5800 C CA . ILE D 2 89 ? 14.415 -16.121 -5.257 1.00 89.84 69 ILE D CA 1
ATOM 5801 C C . ILE D 2 89 ? 15.882 -16.328 -5.629 1.00 94.02 69 ILE D C 1
ATOM 5802 O O . ILE D 2 89 ? 16.781 -15.877 -4.916 1.00 90.20 69 ILE D O 1
ATOM 5807 N N . GLU D 2 90 ? 16.109 -17.009 -6.750 1.00 98.06 70 GLU D N 1
ATOM 5808 C CA . GLU D 2 90 ? 17.456 -17.327 -7.220 1.00 93.23 70 GLU D CA 1
ATOM 5809 C C . GLU D 2 90 ? 18.329 -16.081 -7.378 1.00 93.73 70 GLU D C 1
ATOM 5810 O O . GLU D 2 90 ? 19.477 -16.055 -6.930 1.00 94.60 70 GLU D O 1
ATOM 5812 N N . ASP D 2 91 ? 17.776 -15.050 -8.007 1.00 92.32 71 ASP D N 1
ATOM 5813 C CA . ASP D 2 91 ? 18.497 -13.797 -8.202 1.00 99.45 71 ASP D CA 1
ATOM 5814 C C . ASP D 2 91 ? 18.889 -13.156 -6.870 1.00 101.75 71 ASP D C 1
ATOM 5815 O O . ASP D 2 91 ? 19.987 -12.611 -6.727 1.00 96.45 71 ASP D O 1
ATOM 5817 N N . THR D 2 92 ? 17.987 -13.238 -5.896 1.00 99.05 72 THR D N 1
ATOM 5818 C CA . THR D 2 92 ? 18.187 -12.596 -4.601 1.00 98.06 72 THR D CA 1
ATOM 5819 C C . THR D 2 92 ? 19.340 -13.224 -3.823 1.00 99.11 72 THR D C 1
ATOM 5820 O O . THR D 2 92 ? 20.089 -12.528 -3.136 1.00 99.61 72 THR D O 1
ATOM 5824 N N . VAL D 2 93 ? 19.477 -14.542 -3.942 1.00 100.79 73 VAL D N 1
ATOM 5825 C CA . VAL D 2 93 ? 20.510 -15.279 -3.218 1.00 107.22 73 VAL D CA 1
ATOM 5826 C C . VAL D 2 93 ? 21.917 -14.847 -3.628 1.00 110.38 73 VAL D C 1
ATOM 5827 O O . VAL D 2 93 ? 22.755 -14.540 -2.775 1.00 110.90 73 VAL D O 1
ATOM 5831 N N . LYS D 2 94 ? 22.164 -14.819 -4.935 1.00 107.79 74 LYS D N 1
ATOM 5832 C CA . LYS D 2 94 ? 23.473 -14.451 -5.470 1.00 107.87 74 LYS D CA 1
ATOM 5833 C C . LYS D 2 94 ? 23.908 -13.058 -5.017 1.00 110.98 74 LYS D C 1
ATOM 5834 O O . LYS D 2 94 ? 25.100 -12.791 -4.859 1.00 114.28 74 LYS D O 1
ATOM 5836 N N . LEU D 2 95 ? 22.935 -12.177 -4.806 1.00 106.42 75 LEU D N 1
ATOM 5837 C CA . LEU D 2 95 ? 23.214 -10.826 -4.338 1.00 97.06 75 LEU D CA 1
ATOM 5838 C C . LEU D 2 95 ? 23.438 -10.808 -2.827 1.00 100.92 75 LEU D C 1
ATOM 5839 O O . LEU D 2 95 ? 24.441 -10.282 -2.342 1.00 94.27 75 LEU D O 1
#

InterPro domains:
  IPR002314 Aminoacyl-tRNA synthetase, class II (G/ P/ S/T) [PF00587] (123-291)
  IPR045864 Class II Aminoacyl-tRNA synthetase/Biotinyl protein ligase (BPL) and lipoyl protein ligase (LPL) [G3DSA:3.30.930.10] (18-326)
  IPR045864 Class II Aminoacyl-tRNA synthetase/Biotinyl protein ligase (BPL) and lipoyl protein ligase (LPL) [SSF55681] (22-311)

Organism: Bradyrhizobium diazoefficiens (strain JCM 10833 / BCRC 13528 / IAM 13628 / NBRC 14792 / USDA 110) (NCBI:txid224911)

Secondary structure (DSSP, 8-state):
-TTGGGHHHHEEEEEETTEEEE-HHHHHHHHHHHHHHHHTPPTTEEEEE--SEEEHHHHHHHTGGGT-GGG--EEEE--S-HHHHHHHHHHHHTTS-GGGG-EEEEEEE-SSSSTTHHHHHHTT-SPPTT-EEEEEEEEEE-----SSTT--SEEEEEEEEEEE-HHHHHHHHHHHHHHHHHHHHHTT---EEEE------HHHHHHHHHHHHHTT-EEEEEE-SS-SSS-EEEEEEEE-TTHHHHHHT-B-TTSSBPEEEEEEEEHHHHHHHHHHHH-S-GGGS-HHHHHHHT-/--TTGGGHHHHEEE-SSTT-EEE-HHHHHHHHHHHHHHHHTPPTTEEEEE--SEEEHHHHHHTTHHHH-GGG--EEEEE-S-HHHHHHHHHHHHTTS-GGGGEEEEEEEE-SSTTTTHHHHHHTT-SPPTT-EEEEEEEEEE-----SSTTS-SEEEEEEEEEEE-HHHHHHHHHHHHHHHHHHHHHTT---EEEE------HHHHHHHHHHHHHTT-EEEEEE-SS-SSSPEEEEEEEE-TTHHHHHHT-B-TTSSBPEEEEEEEEHHHHHHHHHHHH-S-GGGS-HHHHHHTT-/-HHHHHHHHHHHH---SS-GGGS-SSS-HHHHT--HHHHHHHHHHHHHHS-----TTS-SGGGGSSHHHHHHHHHTT-/-HHHHHHHHHHH---SS-TTT--SSS-HHHHT--HHHHHHHHHHHHHTTT----TTT-SSGGGSSHHHHHHHHH-